Protein AF-A0A177EW17-F1 (afdb_monomer_lite)

Sequence (800 aa):
MSPYKANGTAKIAVASSLCPLQIPNPHNTSFDPKRGMAPDFYYLFLGFAGLVTLASLWNMWGGDIFPAEGDPTGDPEYWTETELRRWLKLARAFGTSQGEYENADDFFERRATGLTGNMSKTANETDISWTDGKSECCSPFLRDYLYLYWNECMELRLRGYLANVATPPPGEAARLSLAALPSIADSKYMLALERNAHSFFLQCRASARCQPWRPVLPRGNSQRRTLAAAIEPESSINAHAHALAGKPYYVTTPIFYVNSGMSPHVGHLYTLVLADVLKRWAKLRGDTRATLLTGTDEHGMKVQKAAQKANTDVKLFCDHHAEQFKALCDAANIDYDRFIRTTDEDHKEVVRYVWEELNRAGFIYEAKHEGWYSVSDETFYPSTQVHKVLDPSTGITKIVSIETGKDVEWTSEMNYHFRLSEFQAPLLKYYENHAGAIVPKQRMAFIMDEIRSGLKDLSVSRPSSRLTWGIQVPGDESQTIYVWLDALFNYLTMTGYPFVNRNDANMMWPPNCQVIGKDIIRFHTIYWPAFLMALNLPVADRFLTHAHWTMNNEKMSKSAGNGVNPFYAMDRFGVDCIRFFMAHNGGIVDDATYDNSFIEETYNHLLRGGLGNLIHRVYKSKHFDVRGAVKLVKEDENFSKFITRDQWSASDLEMKAIHANLRGHHARLCSVREIADNHMNEPDPRKAVQSICELIGETNKLFHNSEVWKLIKSTDPETRHIANYILFTSADSIRIMAILLQPFMPQRMKAALDLMEVNESRRTFDDAVFGADFTYGPPALGPDAKASTEVVFPMLLSVH

Secondary structure (DSSP, 8-state):
---------------------PPPPS------TTS---THHHHHHHHHHHHHHHHHHHHHHGGGSS-SS--SS--GGG--HHHHHHHHHHHHHTT---SS-S-HHHHHHHHHTT-------------------------THHHHHHHHHHHHHHHHHHHHHTTS-PPPPP----------PPP---THHHHHHHHHHHHHHHHHHHS--PPPPPPPPPP----------------TTSTTGGG--SPPPEEEEEEEE--TT----HHHHHHHHHHHHHHHHHHHTT-TT-EEEEEEE--SHHHHHHHHHTTS-HHHHHHHHHHHHHHHHHHTT---SEEEETTSHHHHHHHHHHHHHHHHTT-EEEEEEEEEEETTTTEEEPGGGEEEEE-TTT--EEEEETTT--B-EEEEEEEEEE-GGGGHHHHHHHHHHSTTSEESHHHHHHHHHHHHT-PPPEE-EEETTT--SSPEETTEEEEEE-HHHHHHTHHHHTTTTTSS-TT-TT--PSPSEEEEEGGGHHIIIIIHHHHHHHTTPPPPS-EEEE--EEETTEE--TTTT-PPPHHHHHHHH-HHHHHHHHHHH--SSS-EE--HHHHHHHIIIIIIIIIIHHHHHHHS-TT--HHHHHHHHHH-THHHHHHH-S----S-HHHHHHHHHHHHHHHHHHHHHHHHHHHHHTT-HHHHHHHHHHHHHHHHHHHHHTTHHHHTT-SSHHHHHHHHHHHHHHHHHHHHHHHHTTTTSHHHHHHHHHHTT--GGG-SGGGSSTTS--S-SPPPPPTTPPPP---SSPPP----

InterPro domains:
  IPR009080 Aminoacyl-tRNA synthetase, class Ia, anticodon-binding [SSF47323] (607-772)
  IPR014729 Rossmann-like alpha/beta/alpha sandwich fold [G3DSA:3.40.50.620] (249-585)
  IPR014758 Methionyl-tRNA synthetase [TIGR00398] (249-761)
  IPR015413 Methionyl/Leucyl tRNA synthetase [PF09334] (249-618)
  IPR023457 Methionine-tRNA synthetase, type 2 [PTHR43326] (237-774)
  IPR033911 Methioninyl-tRNA synthetase core domain [PR01041] (251-264)
  IPR033911 Methioninyl-tRNA synthetase core domain [PR01041] (334-345)
  IPR033911 Methioninyl-tRNA synthetase core domain [PR01041] (481-492)
  IPR033911 Methioninyl-tRNA synthetase core domain [PR01041] (514-529)
  IPR033911 Methioninyl-tRNA synthetase core domain [PR01041] (606-617)
  IPR033911 Methioninyl-tRNA synthetase core domain [cd00814] (248-592)

pLDDT: mean 73.91, std 27.27, range [20.95, 98.88]

Structure (mmCIF, N/CA/C/O backbone):
data_AF-A0A177EW17-F1
#
_entry.id   AF-A0A177EW17-F1
#
loop_
_atom_site.group_PDB
_atom_site.id
_atom_site.type_symbol
_atom_site.label_atom_id
_atom_site.label_alt_id
_atom_site.label_comp_id
_atom_site.label_asym_id
_atom_site.label_entity_id
_atom_site.label_seq_id
_atom_site.pdbx_PDB_ins_code
_atom_site.Cartn_x
_atom_site.Cartn_y
_atom_site.Cartn_z
_atom_site.occupancy
_atom_site.B_iso_or_equiv
_atom_site.auth_seq_id
_atom_site.auth_comp_id
_atom_site.auth_asym_id
_atom_site.auth_atom_id
_atom_site.pdbx_PDB_model_num
ATOM 1 N N . MET A 1 1 ? -30.706 18.376 -52.091 1.00 33.53 1 MET A N 1
ATOM 2 C CA . MET A 1 1 ? -31.512 19.565 -52.436 1.00 33.53 1 MET A CA 1
ATOM 3 C C . MET A 1 1 ? -30.954 20.756 -51.671 1.00 33.53 1 MET A C 1
ATOM 5 O O . MET A 1 1 ? -31.114 20.821 -50.465 1.00 33.53 1 MET A O 1
ATOM 9 N N . SER A 1 2 ? -30.228 21.639 -52.353 1.00 34.50 2 SER A N 1
ATOM 10 C CA . SER A 1 2 ? -30.121 23.058 -51.969 1.00 34.50 2 SER A CA 1
ATOM 11 C C . SER A 1 2 ? -31.264 23.774 -52.710 1.00 34.50 2 SER A C 1
ATOM 13 O O . SER A 1 2 ? -31.649 23.243 -53.762 1.00 34.50 2 SER A O 1
ATOM 15 N N . PRO A 1 3 ? -31.839 24.902 -52.237 1.00 43.38 3 PRO A N 1
ATOM 16 C CA . PRO A 1 3 ? -31.149 26.208 -52.272 1.00 43.38 3 PRO A CA 1
ATOM 17 C C . PRO A 1 3 ? -31.684 27.244 -51.227 1.00 43.38 3 PRO A C 1
ATOM 19 O O . PRO A 1 3 ? -32.451 26.851 -50.365 1.00 43.38 3 PRO A O 1
ATOM 22 N N . TYR A 1 4 ? -31.377 28.550 -51.137 1.00 25.16 4 TYR A N 1
ATOM 23 C CA . TYR A 1 4 ? -30.803 29.587 -52.012 1.00 25.16 4 TYR A CA 1
ATOM 24 C C . TYR A 1 4 ? -30.334 30.776 -51.106 1.00 25.16 4 TYR A C 1
ATOM 26 O O . TYR A 1 4 ? -31.126 31.237 -50.296 1.00 25.16 4 TYR A O 1
ATOM 34 N N . LYS A 1 5 ? -29.072 31.227 -51.282 1.00 26.08 5 LYS A N 1
ATOM 35 C CA . LYS A 1 5 ? -28.500 32.609 -51.413 1.00 26.08 5 LYS A CA 1
ATOM 36 C C . LYS A 1 5 ? -28.942 33.799 -50.520 1.00 26.08 5 LYS A C 1
ATOM 38 O O . LYS A 1 5 ? -30.077 33.862 -50.095 1.00 26.08 5 LYS A O 1
ATOM 43 N N . ALA A 1 6 ? -28.214 34.920 -50.399 1.00 25.91 6 ALA A N 1
ATOM 44 C CA . ALA A 1 6 ? -26.814 35.372 -50.564 1.00 25.91 6 ALA A CA 1
ATOM 45 C C . ALA A 1 6 ? -26.806 36.928 -50.471 1.00 25.91 6 ALA A C 1
ATOM 47 O O . ALA A 1 6 ? -27.843 37.548 -50.698 1.00 25.91 6 ALA A O 1
ATOM 48 N N . ASN A 1 7 ? -25.601 37.504 -50.318 1.00 25.11 7 ASN A N 1
ATOM 49 C CA . ASN A 1 7 ? -25.159 38.896 -50.593 1.00 25.11 7 ASN A CA 1
ATOM 50 C C . ASN A 1 7 ? -25.287 39.909 -49.434 1.00 25.11 7 ASN A C 1
ATOM 52 O O . ASN A 1 7 ? -26.336 40.007 -48.819 1.00 25.11 7 ASN A O 1
ATOM 56 N N . GLY A 1 8 ? -24.294 40.749 -49.110 1.00 24.28 8 GLY A N 1
ATOM 57 C CA . GLY A 1 8 ? -22.950 40.974 -49.660 1.00 24.28 8 GLY A CA 1
ATOM 58 C C . GLY A 1 8 ? -22.329 42.280 -49.101 1.00 24.28 8 GLY A C 1
ATOM 59 O O . GLY A 1 8 ? -23.072 43.190 -48.767 1.00 24.28 8 GLY A O 1
ATOM 60 N N . THR A 1 9 ? -20.984 42.323 -49.007 1.00 22.61 9 THR A N 1
ATOM 61 C CA . THR A 1 9 ? -20.027 43.413 -49.398 1.00 22.61 9 THR A CA 1
ATOM 62 C C . THR A 1 9 ? -20.341 44.901 -49.087 1.00 22.61 9 THR A C 1
ATOM 64 O O . THR A 1 9 ? -21.430 45.346 -49.392 1.00 22.61 9 THR A O 1
ATOM 67 N N . ALA A 1 10 ? -19.443 45.832 -48.708 1.00 22.20 10 ALA A N 1
ATOM 68 C CA . ALA A 1 10 ? -17.999 45.896 -48.439 1.00 22.20 10 ALA A CA 1
ATOM 69 C C . ALA A 1 10 ? -17.582 47.357 -48.041 1.00 22.20 10 ALA A C 1
ATOM 71 O O . ALA A 1 10 ? -18.231 48.299 -48.480 1.00 22.20 10 ALA A O 1
ATOM 72 N N . LYS A 1 11 ? -16.409 47.497 -47.376 1.00 22.22 11 LYS A N 1
ATOM 73 C CA . LYS A 1 11 ? -15.321 48.518 -47.544 1.00 22.22 11 LYS A CA 1
ATOM 74 C C . LYS A 1 11 ? -15.296 49.920 -46.844 1.00 22.22 11 LYS A C 1
ATOM 76 O O . LYS A 1 11 ? -16.084 50.788 -47.182 1.00 22.22 11 LYS A O 1
ATOM 81 N N . ILE A 1 12 ? -14.160 50.134 -46.118 1.00 21.52 12 ILE A N 1
ATOM 82 C CA . ILE A 1 12 ? -13.209 51.308 -46.057 1.00 21.52 12 ILE A CA 1
ATOM 83 C C . ILE A 1 12 ? -13.656 52.531 -45.215 1.00 21.52 12 ILE A C 1
ATOM 85 O O . ILE A 1 12 ? -14.794 52.940 -45.355 1.00 21.52 12 ILE A O 1
ATOM 89 N N . ALA A 1 13 ? -12.871 53.268 -44.399 1.00 22.06 13 ALA A N 1
ATOM 90 C CA . ALA A 1 13 ? -11.520 53.291 -43.769 1.00 22.06 13 ALA A CA 1
ATOM 91 C C . ALA A 1 13 ? -11.581 54.400 -42.654 1.00 22.06 13 ALA A C 1
ATOM 93 O O . ALA A 1 13 ? -12.549 55.152 -42.651 1.00 22.06 13 ALA A O 1
ATOM 94 N N . VAL A 1 14 ? -10.703 54.577 -41.648 1.00 21.39 14 VAL A N 1
ATOM 95 C CA . VAL A 1 14 ? -9.287 55.034 -41.643 1.00 21.39 14 VAL A CA 1
ATOM 96 C C . VAL A 1 14 ? -8.705 54.930 -40.203 1.00 21.39 14 VAL A C 1
ATOM 98 O O . VAL A 1 14 ? -9.443 55.080 -39.237 1.00 21.39 14 VAL A O 1
ATOM 101 N N . ALA A 1 15 ? -7.382 54.681 -40.149 1.00 22.17 15 ALA A N 1
ATOM 102 C CA . ALA A 1 15 ? -6.313 54.764 -39.117 1.00 22.17 15 ALA A CA 1
ATOM 103 C C . ALA A 1 15 ? -6.531 55.627 -37.839 1.00 22.17 15 ALA A C 1
ATOM 105 O O . ALA A 1 15 ? -7.389 56.493 -37.824 1.00 22.17 15 ALA A O 1
ATOM 106 N N . SER A 1 16 ? -5.781 55.551 -36.727 1.00 22.03 16 SER A N 1
ATOM 107 C CA . SER A 1 16 ? -4.408 55.117 -36.359 1.00 22.03 16 SER A CA 1
ATOM 108 C C . SER A 1 16 ? -4.352 55.072 -34.812 1.00 22.03 16 SER A C 1
ATOM 110 O O . SER A 1 16 ? -4.957 55.942 -34.193 1.00 22.03 16 SER A O 1
ATOM 112 N N . SER A 1 17 ? -3.656 54.167 -34.118 1.00 22.00 17 SER A N 1
ATOM 113 C CA . SER A 1 17 ? -2.218 54.284 -33.824 1.00 22.00 17 SER A CA 1
ATOM 114 C C . SER A 1 17 ? -1.735 53.133 -32.912 1.00 22.00 17 SER A C 1
ATOM 116 O O . SER A 1 17 ? -2.521 52.537 -32.182 1.00 22.00 17 SER A O 1
ATOM 118 N N . LEU A 1 18 ? -0.412 52.923 -32.937 1.00 24.58 18 LEU A N 1
ATOM 119 C CA . LEU A 1 18 ? 0.457 52.101 -32.075 1.00 24.58 18 LEU A CA 1
ATOM 120 C C . LEU A 1 18 ? 0.864 50.710 -32.604 1.00 24.58 18 LEU A C 1
ATOM 122 O O . LEU A 1 18 ? 0.069 49.866 -32.996 1.00 24.58 18 LEU A O 1
ATOM 126 N N . CYS A 1 19 ? 2.188 50.572 -32.673 1.00 22.33 19 CYS A N 1
ATOM 127 C CA . CYS A 1 19 ? 3.006 49.678 -33.487 1.00 22.33 19 CYS A CA 1
ATOM 128 C C . CYS A 1 19 ? 3.437 48.428 -32.682 1.00 22.33 19 CYS A C 1
ATOM 130 O O . CYS A 1 19 ? 3.620 48.549 -31.469 1.00 22.33 19 CYS A O 1
ATOM 132 N N . PRO A 1 20 ? 3.657 47.259 -33.318 1.00 27.38 20 PRO A N 1
ATOM 133 C CA . PRO A 1 20 ? 4.030 46.015 -32.646 1.00 27.38 20 PRO A CA 1
ATOM 134 C C . PRO A 1 20 ? 5.556 45.817 -32.576 1.00 27.38 20 PRO A C 1
ATOM 136 O O . PRO A 1 20 ? 6.271 46.082 -33.542 1.00 27.38 20 PRO A O 1
ATOM 139 N N . LEU A 1 21 ? 6.060 45.275 -31.463 1.00 24.08 21 LEU A N 1
ATOM 140 C CA . LEU A 1 21 ? 7.425 44.744 -31.374 1.00 24.08 21 LEU A CA 1
ATOM 141 C C . LEU A 1 21 ? 7.423 43.256 -31.757 1.00 24.08 21 LEU A C 1
ATOM 143 O O . LEU A 1 21 ? 6.834 42.420 -31.077 1.00 24.08 21 LEU A O 1
ATOM 147 N N . GLN A 1 22 ? 8.068 42.957 -32.887 1.00 26.45 22 GLN A N 1
ATOM 148 C CA . GLN A 1 22 ? 8.337 41.617 -33.409 1.00 26.45 22 GLN A CA 1
ATOM 149 C C . GLN A 1 22 ? 9.429 40.903 -32.598 1.00 26.45 22 GLN A C 1
ATOM 151 O O . GLN A 1 22 ? 10.449 41.496 -32.250 1.00 26.45 22 GLN A O 1
ATOM 156 N N . ILE A 1 23 ? 9.246 39.600 -32.386 1.00 26.86 23 ILE A N 1
ATOM 157 C CA . ILE A 1 23 ? 10.258 38.668 -31.869 1.00 26.86 23 ILE A CA 1
ATOM 158 C C . ILE A 1 23 ? 11.123 38.185 -33.054 1.00 26.86 23 ILE A C 1
ATOM 160 O O . ILE A 1 23 ? 10.547 37.677 -34.021 1.00 26.86 23 ILE A O 1
ATOM 164 N N . PRO A 1 24 ? 12.468 38.302 -33.034 1.00 27.84 24 PRO A N 1
ATOM 165 C CA . PRO A 1 24 ? 13.308 37.781 -34.112 1.00 27.84 24 PRO A CA 1
ATOM 166 C C . PRO A 1 24 ? 13.660 36.289 -33.956 1.00 27.84 24 PRO A C 1
ATOM 168 O O . PRO A 1 24 ? 13.847 35.772 -32.858 1.00 27.84 24 PRO A O 1
ATOM 171 N N . ASN A 1 25 ? 13.793 35.642 -35.114 1.00 27.41 25 ASN A N 1
ATOM 172 C CA . ASN A 1 25 ? 14.187 34.256 -35.403 1.00 27.41 25 ASN A CA 1
ATOM 173 C C . ASN A 1 25 ? 15.663 33.957 -35.003 1.00 27.41 25 ASN A C 1
ATOM 175 O O . ASN A 1 25 ? 16.509 34.826 -35.232 1.00 27.41 25 ASN A O 1
ATOM 179 N N . PRO A 1 26 ? 16.037 32.767 -34.475 1.00 30.52 26 PRO A N 1
ATOM 180 C CA . PRO A 1 26 ? 17.388 32.508 -33.983 1.00 30.52 26 PRO A CA 1
ATOM 181 C C . PRO A 1 26 ? 18.265 31.848 -35.057 1.00 30.52 26 PRO A C 1
ATOM 183 O O . PRO A 1 26 ? 18.511 30.650 -35.021 1.00 30.52 26 PRO A O 1
ATOM 186 N N . HIS A 1 27 ? 18.780 32.624 -36.009 1.00 30.69 27 HIS A N 1
ATOM 187 C CA . HIS A 1 27 ? 19.948 32.227 -36.804 1.00 30.69 27 HIS A CA 1
ATOM 188 C C . HIS A 1 27 ? 20.772 33.475 -37.147 1.00 30.69 27 HIS A C 1
ATOM 190 O O . HIS A 1 27 ? 20.226 34.459 -37.633 1.00 30.69 27 HIS A O 1
ATOM 196 N N . ASN A 1 28 ? 22.087 33.394 -36.905 1.00 27.22 28 ASN A N 1
ATOM 197 C CA . ASN A 1 28 ? 23.109 34.452 -36.956 1.00 27.22 28 ASN A CA 1
ATOM 198 C C . ASN A 1 28 ? 23.074 35.491 -35.824 1.00 27.22 28 ASN A C 1
ATOM 200 O O . ASN A 1 28 ? 22.339 36.468 -35.878 1.00 27.22 28 ASN A O 1
ATOM 204 N N . THR A 1 29 ? 24.000 35.375 -34.867 1.00 30.39 29 THR A N 1
ATOM 205 C CA . THR A 1 29 ? 25.113 36.338 -34.725 1.00 30.39 29 THR A CA 1
ATOM 206 C C . THR A 1 29 ? 26.104 35.897 -33.642 1.00 30.39 29 THR A C 1
ATOM 208 O O . THR A 1 29 ? 25.757 35.335 -32.610 1.00 30.39 29 THR A O 1
ATOM 211 N N . SER A 1 30 ? 27.373 36.124 -33.957 1.00 29.34 30 SER A N 1
ATOM 212 C CA . SER A 1 30 ? 28.583 35.891 -33.177 1.00 29.34 30 SER A CA 1
ATOM 213 C C . SER A 1 30 ? 28.661 36.733 -31.900 1.00 29.34 30 SER A C 1
ATOM 215 O O . SER A 1 30 ? 28.269 37.897 -31.891 1.00 29.34 30 SER A O 1
ATOM 217 N N . PHE A 1 31 ? 29.263 36.159 -30.860 1.00 29.92 31 PHE A N 1
ATOM 218 C CA . PHE A 1 31 ? 29.601 36.808 -29.592 1.00 29.92 31 PHE A CA 1
ATOM 219 C C . PHE A 1 31 ? 30.680 37.897 -29.797 1.00 29.92 31 PHE A C 1
ATOM 221 O O . PHE A 1 31 ? 31.775 37.586 -30.264 1.00 29.92 31 PHE A 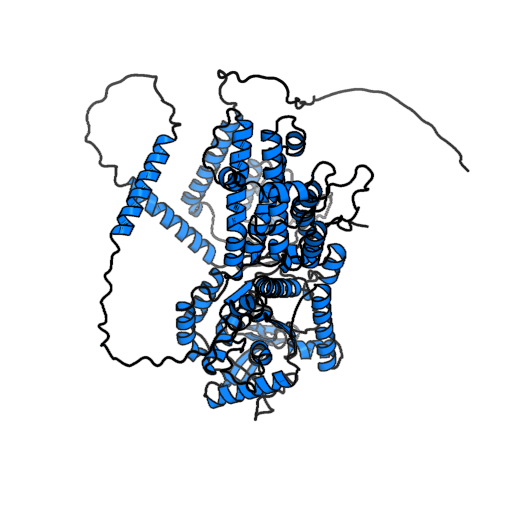O 1
ATOM 228 N N . ASP A 1 32 ? 30.393 39.152 -29.431 1.00 36.16 32 ASP A N 1
ATOM 229 C CA . ASP A 1 32 ? 31.374 40.249 -29.325 1.00 36.16 32 ASP A CA 1
ATOM 230 C C . ASP A 1 32 ? 31.551 40.624 -27.836 1.00 36.16 32 ASP A C 1
ATOM 232 O O . ASP A 1 32 ? 30.594 41.082 -27.206 1.00 36.16 32 ASP A O 1
ATOM 236 N N . PRO A 1 33 ? 32.740 40.438 -27.230 1.00 33.16 33 PRO A N 1
ATOM 237 C CA . PRO A 1 33 ? 32.949 40.592 -25.790 1.00 33.16 33 PRO A CA 1
ATOM 238 C C . PRO A 1 33 ? 33.150 42.049 -25.313 1.00 33.16 33 PRO A C 1
ATOM 240 O O . PRO A 1 33 ? 33.777 42.265 -24.276 1.00 33.16 33 PRO A O 1
ATOM 243 N N . LYS A 1 34 ? 32.650 43.071 -26.027 1.00 33.81 34 LYS A N 1
ATOM 244 C CA . LYS A 1 34 ? 32.897 44.495 -25.693 1.00 33.81 34 LYS A CA 1
ATOM 245 C C . LYS A 1 34 ? 31.678 45.374 -25.363 1.00 33.81 34 LYS A C 1
ATOM 247 O O . LYS A 1 34 ? 31.829 46.594 -25.295 1.00 33.81 34 LYS A O 1
ATOM 252 N N . ARG A 1 35 ? 30.494 44.825 -25.068 1.00 35.75 35 ARG A N 1
ATOM 253 C CA . ARG A 1 35 ? 29.370 45.609 -24.499 1.00 35.75 35 ARG A CA 1
ATOM 254 C C . ARG A 1 35 ? 28.874 45.007 -23.183 1.00 35.75 35 ARG A C 1
ATOM 256 O O . ARG A 1 35 ? 28.533 43.834 -23.126 1.00 35.75 35 ARG A O 1
ATOM 263 N N . GLY A 1 36 ? 28.892 45.823 -22.127 1.00 37.53 36 GLY A N 1
ATOM 264 C CA . GLY A 1 36 ? 28.496 45.460 -20.765 1.00 37.53 36 GLY A CA 1
ATOM 265 C C . GLY A 1 36 ? 26.993 45.210 -20.582 1.00 37.53 36 GLY A C 1
ATOM 266 O O . GLY A 1 36 ? 26.187 45.480 -21.469 1.00 37.53 36 GLY A O 1
ATOM 267 N N . MET A 1 37 ? 26.666 44.675 -19.403 1.00 32.66 37 MET A N 1
ATOM 268 C CA . MET A 1 37 ? 25.347 44.241 -18.916 1.00 32.66 37 MET A CA 1
ATOM 269 C C . MET A 1 37 ? 24.202 45.237 -19.199 1.00 32.66 37 MET A C 1
ATOM 271 O O . MET A 1 37 ? 24.354 46.440 -18.993 1.00 32.66 37 MET A O 1
ATOM 275 N N . ALA A 1 38 ? 23.045 44.719 -19.626 1.00 37.72 38 ALA A N 1
ATOM 276 C CA . ALA A 1 38 ? 21.825 45.493 -19.872 1.00 37.72 38 ALA A CA 1
ATOM 277 C C . ALA A 1 38 ? 21.125 45.951 -18.561 1.00 37.72 38 ALA A C 1
ATOM 279 O O . ALA A 1 38 ? 21.287 45.291 -17.531 1.00 37.72 38 ALA A O 1
ATOM 280 N N . PRO A 1 39 ? 20.329 47.046 -18.574 1.00 37.47 39 PRO A N 1
ATOM 281 C CA . PRO A 1 39 ? 19.867 47.760 -17.370 1.00 37.47 39 PRO A CA 1
ATOM 282 C C . PRO A 1 39 ? 18.807 47.047 -16.507 1.00 37.47 39 PRO A C 1
ATOM 284 O O . PRO A 1 39 ? 18.566 47.468 -15.377 1.00 37.47 39 PRO A O 1
ATOM 287 N N . ASP A 1 40 ? 18.189 45.967 -16.987 1.00 39.16 40 ASP A N 1
ATOM 288 C CA . ASP A 1 40 ? 16.984 45.397 -16.358 1.00 39.16 40 ASP A CA 1
ATOM 289 C C . ASP A 1 40 ? 17.260 44.566 -15.088 1.00 39.16 40 ASP A C 1
ATOM 291 O O . ASP A 1 40 ? 16.376 44.376 -14.254 1.00 39.16 40 ASP A O 1
ATOM 295 N N . PHE A 1 41 ? 18.508 44.144 -14.858 1.00 36.72 41 PHE A N 1
ATOM 296 C CA . PHE A 1 41 ? 18.898 43.434 -13.628 1.00 36.72 41 PHE A CA 1
ATOM 297 C C . PHE A 1 41 ? 19.170 44.367 -12.436 1.00 36.72 41 PHE A C 1
ATOM 299 O O . PHE A 1 41 ? 19.058 43.950 -11.282 1.00 36.72 41 PHE A O 1
ATOM 306 N N . TYR A 1 42 ? 19.500 45.636 -12.691 1.00 35.47 42 TYR A N 1
ATOM 307 C CA . TYR A 1 42 ? 19.845 46.604 -11.645 1.00 35.47 42 TYR A CA 1
ATOM 308 C C . TYR A 1 42 ? 18.602 47.078 -10.869 1.00 35.47 42 TYR A C 1
ATOM 310 O O . TYR A 1 42 ? 18.642 47.230 -9.647 1.00 35.47 42 TYR A O 1
ATOM 318 N N . TYR A 1 43 ? 17.465 47.218 -11.557 1.00 37.16 43 TYR A N 1
ATOM 319 C CA . TYR A 1 43 ? 16.191 47.609 -10.946 1.00 37.16 43 TYR A CA 1
ATOM 320 C C . TYR A 1 43 ? 15.538 46.481 -10.136 1.00 37.16 43 TYR A C 1
ATOM 322 O O . TYR A 1 43 ? 14.935 46.750 -9.097 1.00 37.16 43 TYR A O 1
ATOM 330 N N . LEU A 1 44 ? 15.726 45.219 -10.539 1.00 37.88 44 LEU A N 1
ATOM 331 C CA . LEU A 1 44 ? 15.231 44.058 -9.789 1.00 37.88 44 LEU A CA 1
ATOM 332 C C . LEU A 1 44 ? 15.965 43.896 -8.444 1.00 37.88 44 LEU A C 1
ATOM 334 O O . LEU A 1 44 ? 15.356 43.580 -7.423 1.00 37.88 44 LEU A O 1
ATOM 338 N N . PHE A 1 45 ? 17.272 44.177 -8.431 1.00 38.22 45 PHE A N 1
ATOM 339 C CA . PHE A 1 45 ? 18.107 44.086 -7.232 1.00 38.22 45 PHE A CA 1
ATOM 340 C C . PHE A 1 45 ? 17.837 45.231 -6.240 1.00 38.22 45 PHE A C 1
ATOM 342 O O . PHE A 1 45 ? 17.757 44.999 -5.033 1.00 38.22 45 PHE A O 1
ATOM 349 N N . LEU A 1 46 ? 17.614 46.455 -6.736 1.00 38.81 46 LEU A N 1
ATOM 350 C CA . LEU A 1 46 ? 17.204 47.598 -5.909 1.00 38.81 46 LEU A CA 1
ATOM 351 C C . LEU A 1 46 ? 15.787 47.428 -5.337 1.00 38.81 46 LEU A C 1
ATOM 353 O O . LEU A 1 46 ? 15.556 47.773 -4.178 1.00 38.81 46 LEU A O 1
ATOM 357 N N . GLY A 1 47 ? 14.860 46.839 -6.101 1.00 37.00 47 GLY A N 1
ATOM 358 C CA . GLY A 1 47 ? 13.509 46.523 -5.627 1.00 37.00 47 GLY A CA 1
ATOM 359 C C . GLY A 1 47 ? 13.501 45.496 -4.490 1.00 37.00 47 GLY A C 1
ATOM 360 O O . GLY A 1 47 ? 12.815 45.684 -3.485 1.00 37.00 47 GLY A O 1
ATOM 361 N N . PHE A 1 48 ? 14.324 44.449 -4.597 1.00 40.16 48 PHE A N 1
ATOM 362 C CA . PHE A 1 48 ? 14.441 43.423 -3.558 1.00 40.16 48 PHE A CA 1
ATOM 363 C C . PHE A 1 48 ? 15.129 43.954 -2.288 1.00 40.16 48 PHE A C 1
ATOM 365 O O . PHE A 1 48 ? 14.668 43.697 -1.176 1.00 40.16 48 PHE A O 1
ATOM 372 N N . ALA A 1 49 ? 16.177 44.773 -2.434 1.00 39.41 49 ALA A N 1
ATOM 373 C CA . ALA A 1 49 ? 16.842 45.427 -1.305 1.00 39.41 49 ALA A CA 1
ATOM 374 C C . ALA A 1 49 ? 15.926 46.435 -0.578 1.00 39.41 49 ALA A C 1
ATOM 376 O O . ALA A 1 49 ? 15.979 46.544 0.650 1.00 39.41 49 ALA A O 1
ATOM 377 N N . GLY A 1 50 ? 15.041 47.129 -1.302 1.00 41.78 50 GLY A N 1
ATOM 378 C CA . GLY A 1 50 ? 14.030 48.010 -0.709 1.00 41.78 50 GLY A CA 1
ATOM 379 C C . GLY A 1 50 ? 12.984 47.247 0.110 1.00 41.78 50 GLY A C 1
ATOM 380 O O . GLY A 1 50 ? 12.682 47.638 1.237 1.00 41.78 50 GLY A O 1
ATOM 381 N N . LEU A 1 51 ? 12.498 46.113 -0.408 1.00 40.31 51 LEU A N 1
ATOM 382 C CA . LEU A 1 51 ? 11.535 45.236 0.273 1.00 40.31 51 LEU A CA 1
ATOM 383 C C . LEU A 1 51 ? 12.087 44.647 1.579 1.00 40.31 51 LEU A C 1
ATOM 385 O O . LEU A 1 51 ? 11.404 44.657 2.602 1.00 40.31 51 LEU A O 1
ATOM 389 N N . VAL A 1 52 ? 13.344 44.200 1.573 1.00 42.56 52 VAL A N 1
ATOM 390 C CA . VAL A 1 52 ? 14.016 43.660 2.769 1.00 42.56 52 VAL A CA 1
ATOM 391 C C . VAL A 1 52 ? 14.246 44.751 3.824 1.00 42.56 52 VAL A C 1
ATOM 393 O O . VAL A 1 52 ? 14.089 44.508 5.023 1.00 42.56 52 VAL A O 1
ATOM 396 N N . THR A 1 53 ? 14.559 45.974 3.391 1.00 41.41 53 THR A N 1
ATOM 397 C CA . THR A 1 53 ? 14.765 47.118 4.294 1.00 41.41 53 THR A CA 1
ATOM 398 C C . THR A 1 53 ? 13.452 47.570 4.940 1.00 41.41 53 THR A C 1
ATOM 400 O O . THR A 1 53 ? 13.415 47.824 6.142 1.00 41.41 53 THR A O 1
ATOM 403 N N . LEU A 1 54 ? 12.353 47.589 4.180 1.00 40.19 54 LEU A N 1
ATOM 404 C CA . LEU A 1 54 ? 11.012 47.909 4.682 1.00 40.19 54 LEU A CA 1
ATOM 405 C C . LEU A 1 54 ? 10.488 46.852 5.663 1.00 40.19 54 LEU A C 1
ATOM 407 O O . LEU A 1 54 ? 9.951 47.213 6.707 1.00 40.19 54 LEU A O 1
ATOM 411 N N . ALA A 1 55 ? 10.716 45.564 5.387 1.00 41.75 55 ALA A N 1
ATOM 412 C CA . ALA A 1 55 ? 10.379 44.479 6.309 1.00 41.75 55 ALA A CA 1
ATOM 413 C C . ALA A 1 55 ? 11.192 44.548 7.617 1.00 41.75 55 ALA A C 1
ATOM 415 O O . ALA A 1 55 ? 10.680 44.245 8.693 1.00 41.75 55 ALA A O 1
ATOM 416 N N . SER A 1 56 ? 12.446 45.004 7.543 1.00 38.25 56 SER A N 1
ATOM 417 C CA . SER A 1 56 ? 13.312 45.186 8.716 1.00 38.25 56 SER A CA 1
ATOM 418 C C . SER A 1 56 ? 12.908 46.407 9.556 1.00 38.25 56 SER A C 1
ATOM 420 O O . SER A 1 56 ? 12.899 46.333 10.783 1.00 38.25 56 SER A O 1
ATOM 422 N N . LEU A 1 57 ? 12.508 47.511 8.913 1.00 37.06 57 LEU A N 1
ATOM 423 C CA . LEU A 1 57 ? 11.968 48.699 9.590 1.00 37.06 57 LEU A CA 1
ATOM 424 C C . LEU A 1 57 ? 10.608 48.418 10.248 1.00 37.06 57 LEU A C 1
ATOM 426 O O . LEU A 1 57 ? 10.375 48.861 11.372 1.00 37.06 57 LEU A O 1
ATOM 430 N N . TRP A 1 58 ? 9.754 47.625 9.593 1.00 39.56 58 TRP A N 1
ATOM 431 C CA . TRP A 1 58 ? 8.485 47.135 10.141 1.00 39.56 58 TRP A CA 1
ATOM 432 C C . TRP A 1 58 ? 8.690 46.342 11.438 1.00 39.56 58 TRP A C 1
ATOM 434 O O . TRP A 1 58 ? 7.990 46.564 12.422 1.00 39.56 58 TRP A O 1
ATOM 444 N N . ASN A 1 59 ? 9.701 45.471 11.471 1.00 44.09 59 ASN A N 1
ATOM 445 C CA . ASN A 1 59 ? 9.984 44.626 12.630 1.00 44.09 59 ASN A CA 1
ATOM 446 C C . ASN A 1 59 ? 10.662 45.379 13.791 1.00 44.09 59 ASN A C 1
ATOM 448 O O . ASN A 1 59 ? 10.541 44.965 14.939 1.00 44.09 59 ASN A O 1
ATOM 452 N N . MET A 1 60 ? 11.375 46.478 13.510 1.00 36.84 60 MET A N 1
ATOM 453 C CA . MET A 1 60 ? 12.062 47.270 14.540 1.00 36.84 60 MET A CA 1
ATOM 454 C C . MET A 1 60 ? 11.194 48.371 15.176 1.00 36.84 60 MET A C 1
ATOM 456 O O . MET A 1 60 ? 11.477 48.747 16.307 1.00 36.84 60 MET A O 1
ATOM 460 N N . TRP A 1 61 ? 10.184 48.909 14.476 1.00 39.06 61 TRP A N 1
ATOM 461 C CA . TRP A 1 61 ? 9.416 50.087 14.938 1.00 39.06 61 TRP A CA 1
ATOM 462 C C . TRP A 1 61 ? 7.885 49.915 14.878 1.00 39.06 61 TRP A C 1
ATOM 464 O O . TRP A 1 61 ? 7.150 50.812 15.286 1.00 39.06 61 TRP A O 1
ATOM 474 N N . GLY A 1 62 ? 7.374 48.782 14.380 1.00 33.75 62 GLY A N 1
ATOM 475 C CA . GLY A 1 62 ? 5.937 48.577 14.145 1.00 33.75 62 GLY A CA 1
ATOM 476 C C . GLY A 1 62 ? 5.064 48.468 15.402 1.00 33.75 62 GLY A C 1
ATOM 477 O O . GLY A 1 62 ? 3.849 48.620 15.299 1.00 33.75 62 GLY A O 1
ATOM 478 N N . GLY A 1 63 ? 5.663 48.245 16.576 1.00 36.66 63 GLY A N 1
ATOM 479 C CA . GLY A 1 63 ? 4.942 48.080 17.845 1.00 36.66 63 GLY A CA 1
ATOM 480 C C . GLY A 1 63 ? 4.378 49.368 18.454 1.00 36.66 63 GLY A C 1
ATOM 481 O O . GLY A 1 63 ? 3.440 49.289 19.236 1.00 36.66 63 GLY A O 1
ATOM 482 N N . ASP A 1 64 ? 4.887 50.541 18.061 1.00 34.22 64 ASP A N 1
ATOM 483 C CA . ASP A 1 64 ? 4.540 51.824 18.701 1.00 34.22 64 ASP A CA 1
ATOM 484 C C . ASP A 1 64 ? 3.697 52.760 17.805 1.00 34.22 64 ASP A C 1
ATOM 486 O O . ASP A 1 64 ? 3.438 53.909 18.163 1.00 34.22 64 ASP A O 1
ATOM 490 N N . ILE A 1 65 ? 3.263 52.304 16.618 1.00 35.84 65 ILE A N 1
ATOM 491 C CA . ILE A 1 65 ? 2.599 53.156 15.602 1.00 35.84 65 ILE A CA 1
ATOM 492 C C . ILE A 1 65 ? 1.103 52.814 15.395 1.00 35.84 65 ILE A C 1
ATOM 494 O O . ILE A 1 65 ? 0.348 53.639 14.853 1.00 35.84 65 ILE A O 1
ATOM 498 N N . PHE A 1 66 ? 0.637 51.661 15.889 1.00 33.41 66 PHE A N 1
ATOM 499 C CA . PHE A 1 66 ? -0.753 51.200 15.770 1.00 33.41 66 PHE A CA 1
ATOM 500 C C . PHE A 1 66 ? -1.337 50.814 17.140 1.00 33.41 66 PHE A C 1
ATOM 502 O O . PHE A 1 66 ? -0.663 50.120 17.898 1.00 33.41 66 PHE A O 1
ATOM 509 N N . PRO A 1 67 ? -2.562 51.263 17.485 1.00 29.53 67 PRO A N 1
ATOM 510 C CA . PRO A 1 67 ? -3.193 50.885 18.745 1.00 29.53 67 PRO A CA 1
ATOM 511 C C . PRO A 1 67 ? -3.595 49.402 18.741 1.00 29.53 67 PRO A C 1
ATOM 513 O O . PRO A 1 67 ? -3.885 48.825 17.692 1.00 29.53 67 PRO A O 1
ATOM 516 N N . ALA A 1 68 ? -3.585 48.798 19.930 1.00 36.81 68 ALA A N 1
ATOM 517 C CA . ALA A 1 68 ? -3.979 47.413 20.159 1.00 36.81 68 ALA A CA 1
ATOM 518 C C . ALA A 1 68 ? -5.488 47.200 19.924 1.00 36.81 68 ALA A C 1
ATOM 520 O O . ALA A 1 68 ? -6.284 48.014 20.376 1.00 36.81 68 ALA A O 1
ATOM 521 N N . GLU A 1 69 ? -5.810 46.099 19.233 1.00 43.09 69 GLU A N 1
ATOM 522 C CA . GLU A 1 69 ? -7.111 45.420 19.049 1.00 43.09 69 GLU A CA 1
ATOM 523 C C . GLU A 1 69 ? -8.411 46.258 18.954 1.00 43.09 69 GLU A C 1
ATOM 525 O O . GLU A 1 69 ? -8.880 46.822 19.938 1.00 43.09 69 GLU A O 1
ATOM 530 N N . GLY A 1 70 ? -9.098 46.148 17.801 1.00 43.91 70 GLY A N 1
ATOM 531 C CA . GLY A 1 70 ? -10.570 46.080 17.750 1.00 43.91 70 GLY A CA 1
ATOM 532 C C . GLY A 1 70 ? -11.299 46.948 16.711 1.00 43.91 70 GLY A C 1
ATOM 533 O O . GLY A 1 70 ? -11.705 48.052 17.036 1.00 43.91 70 GLY A O 1
ATOM 534 N N . ASP A 1 71 ? -11.596 46.398 15.524 1.00 37.34 71 ASP A N 1
ATOM 535 C CA . ASP A 1 71 ? -12.876 46.630 14.815 1.00 37.34 71 ASP A CA 1
ATOM 536 C C . ASP A 1 71 ? -13.135 45.473 13.817 1.00 37.34 71 ASP A C 1
ATOM 538 O O . ASP A 1 71 ? -12.464 45.383 12.788 1.00 37.34 71 ASP A O 1
ATOM 542 N N . PRO A 1 72 ? -14.070 44.548 14.105 1.00 41.41 72 PRO A N 1
ATOM 543 C CA . PRO A 1 72 ? -14.333 43.371 13.277 1.00 41.41 72 PRO A CA 1
ATOM 544 C C . PRO A 1 72 ? -15.237 43.629 12.056 1.00 41.41 72 PRO A C 1
ATOM 546 O O . PRO A 1 72 ? -15.574 42.667 11.365 1.00 41.41 72 PRO A O 1
ATOM 549 N N . THR A 1 73 ? -15.672 44.868 11.790 1.00 49.41 73 THR A N 1
ATOM 550 C CA . THR A 1 73 ? -16.652 45.143 10.717 1.00 49.41 73 THR A CA 1
ATOM 551 C C . THR A 1 73 ? -16.088 45.871 9.502 1.00 49.41 73 THR A C 1
ATOM 553 O O . THR A 1 73 ? -16.598 45.668 8.403 1.00 49.41 73 THR A O 1
ATOM 556 N N . GLY A 1 74 ? -15.030 46.675 9.658 1.00 49.41 74 GLY A N 1
ATOM 557 C CA . GLY A 1 74 ? -14.447 47.440 8.547 1.00 49.41 74 GLY A CA 1
ATOM 558 C C . GLY A 1 74 ? -15.406 48.463 7.921 1.00 49.41 74 GLY A C 1
ATOM 559 O O . GLY A 1 74 ? -15.128 48.959 6.830 1.00 49.41 74 GLY A O 1
ATOM 560 N N . ASP A 1 75 ? -16.517 48.765 8.597 1.00 55.06 75 ASP A N 1
ATOM 561 C CA . ASP A 1 75 ? -17.545 49.691 8.136 1.00 55.06 75 ASP A CA 1
ATOM 562 C C . ASP A 1 75 ? -17.260 51.106 8.683 1.00 55.06 75 ASP A C 1
ATOM 564 O O . ASP A 1 75 ? -17.234 51.294 9.907 1.00 55.06 75 ASP A O 1
ATOM 568 N N . PRO A 1 76 ? -17.067 52.118 7.810 1.00 56.41 76 PRO A N 1
ATOM 569 C CA . PRO A 1 76 ? -16.823 53.500 8.214 1.00 56.41 76 PRO A CA 1
ATOM 570 C C . PRO A 1 76 ? -17.873 54.084 9.170 1.00 56.41 76 PRO A C 1
ATOM 572 O O . PRO A 1 76 ? -17.562 55.022 9.907 1.00 56.41 76 PRO A O 1
ATOM 575 N N . GLU A 1 77 ? -19.100 53.544 9.196 1.00 58.78 77 GLU A N 1
ATOM 576 C CA . GLU A 1 77 ? -20.182 53.986 10.089 1.00 58.78 77 GLU A CA 1
ATOM 577 C C . GLU A 1 77 ? -19.860 53.804 11.580 1.00 58.78 77 GLU A C 1
ATOM 579 O O . GLU A 1 77 ? -20.372 54.547 12.424 1.00 58.78 77 GLU A O 1
ATOM 584 N N . TYR A 1 78 ? -18.935 52.909 11.928 1.00 61.62 78 TYR A N 1
ATOM 585 C CA . TYR A 1 78 ? -18.531 52.669 13.317 1.00 61.62 78 TYR A CA 1
ATOM 586 C C . TYR A 1 78 ? -17.166 53.256 13.682 1.00 61.62 78 TYR A C 1
ATOM 588 O O . TYR A 1 78 ? -16.778 53.199 14.848 1.00 61.62 78 TYR A O 1
ATOM 596 N N . TRP A 1 79 ? -16.477 53.898 12.738 1.00 66.19 79 TRP A N 1
ATOM 597 C CA . TRP A 1 79 ? -15.152 54.465 12.981 1.00 66.19 79 TRP A CA 1
ATOM 598 C C . TRP A 1 79 ? -15.208 55.751 13.799 1.00 66.19 79 TRP A C 1
ATOM 600 O O . TRP A 1 79 ? -16.137 56.562 13.692 1.00 66.19 79 TRP A O 1
ATOM 610 N N . THR A 1 80 ? -14.164 55.972 14.595 1.00 71.25 80 THR A N 1
ATOM 611 C CA . THR A 1 80 ? -13.914 57.278 15.202 1.00 71.25 80 THR A CA 1
ATOM 612 C C . THR A 1 80 ? -13.425 58.272 14.147 1.00 71.25 80 THR A C 1
ATOM 614 O O . THR A 1 80 ? -12.864 57.912 13.109 1.00 71.25 80 THR A O 1
ATOM 617 N N . GLU A 1 81 ? -13.580 59.567 14.423 1.00 65.44 81 GLU A N 1
ATOM 618 C CA . GLU A 1 81 ? -13.135 60.627 13.510 1.00 65.44 81 GLU A CA 1
ATOM 619 C C . GLU A 1 81 ? -11.638 60.553 13.192 1.00 65.44 81 GLU A C 1
ATOM 621 O O . GLU A 1 81 ? -11.204 60.808 12.066 1.00 65.44 81 GLU A O 1
ATOM 626 N N . THR A 1 82 ? -10.842 60.126 14.171 1.00 65.31 82 THR A N 1
ATOM 627 C CA . THR A 1 82 ? -9.396 59.980 14.009 1.00 65.31 82 THR A CA 1
ATOM 628 C C . THR A 1 82 ? -9.055 58.840 13.049 1.00 65.31 82 THR A C 1
ATOM 630 O O . THR A 1 82 ? -8.152 58.988 12.224 1.00 65.31 82 THR A O 1
ATOM 633 N N . GLU A 1 83 ? -9.790 57.729 13.102 1.00 65.81 83 GLU A N 1
ATOM 634 C CA . GLU A 1 83 ? -9.587 56.561 12.237 1.00 65.81 83 GLU A CA 1
ATOM 635 C C . GLU A 1 83 ? -9.999 56.851 10.793 1.00 65.81 83 GLU A C 1
ATOM 637 O O . GLU A 1 83 ? -9.208 56.617 9.874 1.00 65.81 83 GLU A O 1
ATOM 642 N N . LEU A 1 84 ? -11.161 57.480 10.587 1.00 70.31 84 LEU A N 1
ATOM 643 C CA . LEU A 1 84 ? -11.638 57.851 9.253 1.00 70.31 84 LEU A CA 1
ATOM 644 C C . LEU A 1 84 ? -10.698 58.847 8.560 1.00 70.31 84 LEU A C 1
ATOM 646 O O . LEU A 1 84 ? -10.368 58.689 7.382 1.00 70.31 84 LEU A O 1
ATOM 650 N N . ARG A 1 85 ? -10.184 59.846 9.291 1.00 66.25 85 ARG A N 1
ATOM 651 C CA . ARG A 1 85 ? -9.189 60.791 8.751 1.00 66.25 85 ARG A CA 1
ATOM 652 C C . ARG A 1 85 ? -7.882 60.100 8.372 1.00 66.25 85 ARG A C 1
ATOM 654 O O . ARG A 1 85 ? -7.263 60.465 7.370 1.00 66.25 85 ARG A O 1
ATOM 661 N N . ARG A 1 86 ? -7.448 59.111 9.156 1.00 62.97 86 ARG A N 1
ATOM 662 C CA . ARG A 1 86 ? -6.221 58.345 8.893 1.00 62.97 86 ARG A CA 1
ATOM 663 C C . ARG A 1 86 ? -6.378 57.482 7.641 1.00 62.97 86 ARG A C 1
ATOM 665 O O . ARG A 1 86 ? -5.471 57.461 6.809 1.00 62.97 86 ARG A O 1
ATOM 672 N N . TRP A 1 87 ? -7.545 56.865 7.471 1.00 64.31 87 TRP A N 1
ATOM 673 C CA . TRP A 1 87 ? -7.895 56.093 6.282 1.00 64.31 87 TRP A CA 1
ATOM 674 C C . TRP A 1 87 ? -7.984 56.966 5.022 1.00 64.31 87 TRP A C 1
ATOM 676 O O . TRP A 1 87 ? -7.304 56.673 4.042 1.00 64.31 87 TRP A O 1
ATOM 686 N N . LEU A 1 88 ? -8.698 58.099 5.056 1.00 61.69 88 LEU A N 1
ATOM 687 C CA . LEU A 1 88 ? -8.798 59.025 3.913 1.00 61.69 88 LEU A CA 1
ATOM 688 C C . LEU A 1 88 ? -7.433 59.570 3.474 1.00 61.69 88 LEU A C 1
ATOM 690 O O . LEU A 1 88 ? -7.171 59.759 2.284 1.00 61.69 88 LEU A O 1
ATOM 694 N N . LYS A 1 89 ? -6.528 59.798 4.431 1.00 59.78 89 LYS A N 1
ATOM 695 C CA . LYS A 1 89 ? -5.158 60.236 4.147 1.00 59.78 89 LYS A CA 1
ATOM 696 C C . LYS A 1 89 ? -4.347 59.159 3.420 1.00 59.78 89 LYS A C 1
ATOM 698 O O . LYS A 1 89 ? -3.567 59.494 2.530 1.00 59.78 89 LYS A O 1
ATOM 703 N N . LEU A 1 90 ? -4.545 57.887 3.769 1.00 51.97 90 LEU A N 1
ATOM 704 C CA . LEU A 1 90 ? -3.918 56.748 3.095 1.00 51.97 90 LEU A CA 1
ATOM 705 C C . LEU A 1 90 ? -4.552 56.495 1.720 1.00 51.97 90 LEU A C 1
ATOM 707 O O . LEU A 1 90 ? -3.823 56.377 0.742 1.00 51.97 90 LEU A O 1
ATOM 711 N N . ALA A 1 91 ? -5.881 56.518 1.602 1.00 53.41 91 ALA A N 1
ATOM 712 C CA . ALA A 1 91 ? -6.589 56.343 0.330 1.00 53.41 91 ALA A CA 1
ATOM 713 C C . ALA A 1 91 ? -6.165 57.381 -0.729 1.00 53.41 91 ALA A C 1
ATOM 715 O O . ALA A 1 91 ? -5.948 57.042 -1.893 1.00 53.41 91 ALA A O 1
ATOM 716 N N . ARG A 1 92 ? -5.935 58.638 -0.317 1.00 53.19 92 ARG A N 1
ATOM 717 C CA . ARG A 1 92 ? -5.368 59.684 -1.188 1.00 53.19 92 ARG A CA 1
ATOM 718 C C . ARG A 1 92 ? -3.916 59.421 -1.588 1.00 53.19 92 ARG A C 1
ATOM 720 O O . ARG A 1 92 ? -3.538 59.739 -2.711 1.00 53.19 92 ARG A O 1
ATOM 727 N N . ALA A 1 93 ? -3.105 58.845 -0.700 1.00 45.91 93 ALA A N 1
ATOM 728 C CA . ALA A 1 93 ? -1.712 58.503 -0.997 1.00 45.91 93 ALA A CA 1
ATOM 729 C C . ALA A 1 93 ? -1.588 57.338 -1.997 1.00 45.91 93 ALA A C 1
ATOM 731 O O . ALA A 1 93 ? -0.602 57.266 -2.727 1.00 45.91 93 ALA A O 1
ATOM 732 N N . PHE A 1 94 ? -2.599 56.467 -2.059 1.00 36.22 94 PHE A N 1
ATOM 733 C CA . PHE A 1 94 ? -2.659 55.323 -2.974 1.00 36.22 94 PHE A CA 1
ATOM 734 C C . PHE A 1 94 ? -3.564 55.546 -4.198 1.00 36.22 94 PHE A C 1
ATOM 736 O O . PHE A 1 94 ? -3.688 54.652 -5.030 1.00 36.22 94 PHE A O 1
ATOM 743 N N . GLY A 1 95 ? -4.151 56.740 -4.350 1.00 42.19 95 GLY A N 1
ATOM 744 C CA . GLY A 1 95 ? -4.911 57.135 -5.541 1.00 42.19 95 GLY A CA 1
ATOM 745 C C . GLY A 1 95 ? -6.259 56.429 -5.726 1.00 42.19 95 GLY A C 1
ATOM 746 O O . GLY A 1 95 ? -6.760 56.386 -6.845 1.00 42.19 95 GLY A O 1
ATOM 747 N N . THR A 1 96 ? -6.849 55.868 -4.666 1.00 43.91 96 THR A N 1
ATOM 748 C CA . THR A 1 96 ? -8.008 54.961 -4.765 1.00 43.91 96 THR A CA 1
ATOM 749 C C . THR A 1 96 ? -9.370 55.606 -4.492 1.00 43.91 96 THR A C 1
ATOM 751 O O . THR A 1 96 ? -10.382 54.916 -4.564 1.00 43.91 96 THR A O 1
ATOM 754 N N . SER A 1 97 ? -9.460 56.911 -4.220 1.00 43.62 97 SER A N 1
ATOM 755 C CA . SER A 1 97 ? -10.753 57.556 -3.948 1.00 43.62 97 SER A CA 1
ATOM 756 C C . SER A 1 97 ? -11.373 58.184 -5.208 1.00 43.62 97 SER A C 1
ATOM 758 O O . SER A 1 97 ? -11.130 59.352 -5.507 1.00 43.62 97 SER A O 1
ATOM 760 N N . GLN A 1 98 ? -12.215 57.434 -5.921 1.00 41.34 98 GLN A N 1
ATOM 761 C CA . GLN A 1 98 ? -13.330 58.005 -6.690 1.00 41.34 98 GLN A CA 1
ATOM 762 C C . GLN A 1 98 ? -14.630 57.482 -6.069 1.00 41.34 98 GLN A C 1
ATOM 764 O O . GLN A 1 98 ? -15.099 56.408 -6.431 1.00 41.34 98 GLN A O 1
ATOM 769 N N . GLY A 1 99 ? -15.171 58.203 -5.082 1.00 47.66 99 GLY A N 1
ATOM 770 C CA . GLY A 1 99 ? -16.429 57.825 -4.428 1.00 47.66 99 GLY A CA 1
ATOM 771 C C . GLY A 1 99 ? -16.665 58.465 -3.054 1.00 47.66 99 GLY A C 1
ATOM 772 O O . GLY A 1 99 ? -15.926 58.200 -2.112 1.00 47.66 99 GLY A O 1
ATOM 773 N N . GLU A 1 100 ? -17.705 59.303 -3.005 1.00 49.97 100 GLU A N 1
ATOM 774 C CA . GLU A 1 100 ? -18.535 59.851 -1.904 1.00 49.97 100 GLU A CA 1
ATOM 775 C C . GLU A 1 100 ? -17.947 60.426 -0.604 1.00 49.97 100 GLU A C 1
ATOM 777 O O . GLU A 1 100 ? -18.631 61.240 0.012 1.00 49.97 100 GLU A O 1
ATOM 782 N N . TYR A 1 101 ? -16.707 60.147 -0.203 1.00 56.38 101 TYR A N 1
ATOM 783 C CA . TYR A 1 101 ? -16.152 60.719 1.033 1.00 56.38 101 TYR A CA 1
ATOM 784 C C . TYR A 1 101 ? -14.840 61.442 0.766 1.00 56.38 101 TYR A C 1
ATOM 786 O O . TYR A 1 101 ? -13.748 60.907 0.939 1.00 56.38 101 TYR A O 1
ATOM 794 N N . GLU A 1 102 ? -14.943 62.697 0.329 1.00 52.59 102 GLU A N 1
ATOM 795 C CA . GLU A 1 102 ? -13.764 63.540 0.131 1.00 52.59 102 GLU A CA 1
ATOM 796 C C . GLU A 1 102 ? -13.223 64.104 1.449 1.00 52.59 102 GLU A C 1
ATOM 798 O O . GLU A 1 102 ? -12.024 64.361 1.536 1.00 52.59 102 GLU A O 1
ATOM 803 N N . ASN A 1 103 ? -14.045 64.271 2.490 1.00 59.84 103 ASN A N 1
ATOM 804 C CA . ASN A 1 103 ? -13.610 64.804 3.781 1.00 59.84 103 ASN A CA 1
ATOM 805 C C . ASN A 1 103 ? -14.321 64.109 4.956 1.00 59.84 103 ASN A C 1
ATOM 807 O O . ASN A 1 103 ? -15.529 63.901 4.917 1.00 59.84 103 ASN A O 1
ATOM 811 N N . ALA A 1 104 ? -13.571 63.799 6.018 1.00 62.53 104 ALA A N 1
ATOM 812 C CA . ALA A 1 104 ? -14.109 63.215 7.246 1.00 62.53 104 ALA A CA 1
ATOM 813 C C . ALA A 1 104 ? -15.110 64.148 7.947 1.00 62.53 104 ALA A C 1
ATOM 815 O O . ALA A 1 104 ? -16.054 63.658 8.553 1.00 62.53 104 ALA A O 1
ATOM 816 N N . ASP A 1 105 ? -14.934 65.470 7.838 1.00 69.56 105 ASP A N 1
ATOM 817 C CA . ASP A 1 105 ? -15.858 66.444 8.439 1.00 69.56 105 ASP A CA 1
ATOM 818 C C . ASP A 1 105 ? -17.299 66.284 7.915 1.00 69.56 105 ASP A C 1
ATOM 820 O O . ASP A 1 105 ? -18.230 66.231 8.712 1.00 69.56 105 ASP A O 1
ATOM 824 N N . ASP A 1 106 ? -17.476 66.102 6.597 1.00 66.06 106 ASP A N 1
ATOM 825 C CA . ASP A 1 106 ? -18.798 65.939 5.955 1.00 66.06 106 ASP A CA 1
ATOM 826 C C . ASP A 1 106 ? -19.493 64.642 6.415 1.00 66.06 106 ASP A C 1
ATOM 828 O O . ASP A 1 106 ? -20.700 64.607 6.650 1.00 66.06 106 ASP A O 1
ATOM 832 N N . PHE A 1 107 ? -18.724 63.570 6.634 1.00 67.31 107 PHE A N 1
ATOM 833 C CA . PHE A 1 107 ? -19.253 62.305 7.145 1.00 67.31 107 PHE A CA 1
ATOM 834 C C . PHE A 1 107 ? -19.823 62.440 8.565 1.00 67.31 107 PHE A C 1
ATOM 836 O O . PHE A 1 107 ? -20.947 62.006 8.835 1.00 67.31 107 PHE A O 1
ATOM 843 N N . PHE A 1 108 ? -19.080 63.075 9.478 1.00 66.62 108 PHE A N 1
ATOM 844 C CA . PHE A 1 108 ? -19.547 63.253 10.854 1.00 66.62 108 PHE A CA 1
ATOM 845 C C . PHE A 1 108 ? -20.643 64.320 10.973 1.00 66.62 108 PHE A C 1
ATOM 847 O O . PHE A 1 108 ? -21.533 64.152 11.806 1.00 66.62 108 PHE A O 1
ATOM 854 N N . GLU A 1 109 ? -20.672 65.343 10.111 1.00 65.94 109 GLU A N 1
ATOM 855 C CA . GLU A 1 109 ? -21.795 66.293 10.029 1.00 65.94 109 GLU A CA 1
ATOM 856 C C . GLU A 1 109 ? -23.101 65.612 9.590 1.00 65.94 109 GLU A C 1
ATOM 858 O O . GLU A 1 109 ? -24.156 65.822 10.199 1.00 65.94 109 GLU A O 1
ATOM 863 N N . ARG A 1 110 ? -23.054 64.733 8.582 1.00 61.47 110 ARG A N 1
ATOM 864 C CA . ARG A 1 110 ? -24.232 63.971 8.123 1.00 61.47 110 ARG A CA 1
ATOM 865 C C . ARG A 1 110 ? -24.709 62.943 9.146 1.00 61.47 110 ARG A C 1
ATOM 867 O O . ARG A 1 110 ? -25.914 62.767 9.331 1.00 61.47 110 ARG A O 1
ATOM 874 N N . ARG A 1 111 ? -23.773 62.329 9.877 1.00 63.56 111 ARG A N 1
ATOM 875 C CA . ARG A 1 111 ? -24.072 61.443 11.010 1.00 63.56 111 ARG A CA 1
ATOM 876 C C . ARG A 1 111 ? -24.708 62.202 12.180 1.00 63.56 111 ARG A C 1
ATOM 878 O O . ARG A 1 111 ? -25.679 61.726 12.760 1.00 63.56 111 ARG A O 1
ATOM 885 N N . ALA A 1 112 ? -24.205 63.393 12.508 1.00 59.38 112 ALA A N 1
ATOM 886 C CA . ALA A 1 112 ? -24.724 64.224 13.596 1.00 59.38 112 ALA A CA 1
ATOM 887 C C . ALA A 1 112 ? -26.107 64.827 13.291 1.00 59.38 112 ALA A C 1
ATOM 889 O O . ALA A 1 112 ? -26.890 65.071 14.208 1.00 59.38 112 ALA A O 1
ATOM 890 N N . THR A 1 113 ? -26.428 65.041 12.013 1.00 56.44 113 THR A N 1
ATOM 891 C CA . THR A 1 113 ? -27.727 65.573 11.564 1.00 56.44 113 THR A CA 1
ATOM 892 C C . THR A 1 113 ? -28.793 64.496 11.327 1.00 56.44 113 THR A C 1
ATOM 894 O O . THR A 1 113 ? -29.936 64.834 11.024 1.00 56.44 113 THR A O 1
ATOM 897 N N . GLY A 1 114 ? -28.464 63.209 11.510 1.00 47.72 114 GLY A N 1
ATOM 898 C CA . GLY A 1 114 ? -29.420 62.098 11.411 1.00 47.72 114 GLY A CA 1
ATOM 899 C C . GLY A 1 114 ? -29.946 61.833 9.995 1.00 47.72 114 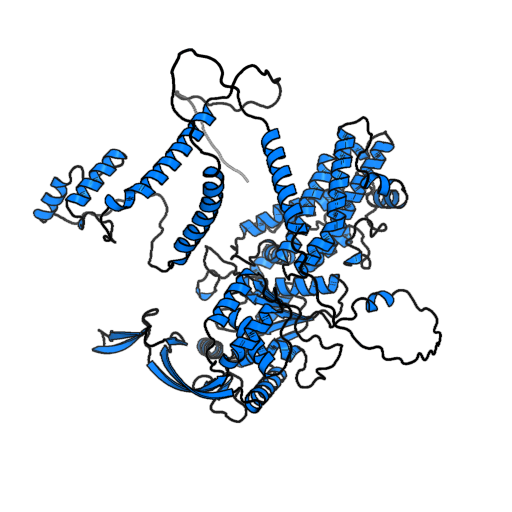GLY A C 1
ATOM 900 O O . GLY A 1 114 ? -30.991 61.206 9.837 1.00 47.72 114 GLY A O 1
ATOM 901 N N . LEU A 1 115 ? -29.242 62.309 8.963 1.00 46.91 115 LEU A N 1
ATOM 902 C CA . LEU A 1 115 ? -29.597 62.133 7.553 1.00 46.91 115 LEU A CA 1
ATOM 903 C C . LEU A 1 115 ? -28.798 60.983 6.919 1.00 46.91 115 LEU A C 1
ATOM 905 O O . LEU A 1 115 ? -28.107 61.175 5.922 1.00 46.91 115 LEU A O 1
ATOM 909 N N . THR A 1 116 ? -28.908 59.770 7.464 1.00 44.62 116 THR A N 1
ATOM 910 C CA . THR A 1 116 ? -28.506 58.540 6.756 1.00 44.62 116 THR A CA 1
ATOM 911 C C . THR A 1 116 ? -29.762 57.815 6.265 1.00 44.62 116 THR A C 1
ATOM 913 O O . THR A 1 116 ? -30.310 56.914 6.895 1.00 44.62 116 THR A O 1
ATOM 916 N N . GLY A 1 117 ? -30.297 58.282 5.134 1.00 34.56 117 GLY A N 1
ATOM 917 C CA . GLY A 1 117 ? -31.400 57.622 4.434 1.00 34.56 117 GLY A CA 1
ATOM 918 C C . GLY A 1 117 ? -30.889 56.515 3.508 1.00 34.56 117 GLY A C 1
ATOM 919 O O . GLY A 1 117 ? -29.993 56.758 2.707 1.00 34.56 117 GLY A O 1
ATOM 920 N N . ASN A 1 118 ? -31.495 55.325 3.599 1.00 39.78 118 ASN A N 1
ATOM 921 C CA . ASN A 1 118 ? -31.319 54.180 2.693 1.00 39.78 118 ASN A CA 1
ATOM 922 C C . ASN A 1 118 ? -31.155 54.595 1.217 1.00 39.78 118 ASN A C 1
ATOM 924 O O . ASN A 1 118 ? -32.103 55.121 0.629 1.00 39.78 118 ASN A O 1
ATOM 928 N N . MET A 1 119 ? -30.032 54.242 0.582 1.00 29.97 119 MET A N 1
ATOM 929 C CA . MET A 1 119 ? -29.928 54.209 -0.881 1.00 29.97 119 MET A CA 1
ATOM 930 C C . MET A 1 119 ? -29.293 52.907 -1.380 1.00 29.97 119 MET A C 1
ATOM 932 O O . MET A 1 119 ? -28.325 52.380 -0.846 1.00 29.97 119 MET A O 1
ATOM 936 N N . SER A 1 120 ? -29.965 52.359 -2.386 1.00 27.09 120 SER A N 1
ATOM 937 C CA . SER A 1 120 ? -29.900 51.011 -2.931 1.00 27.09 120 SER A CA 1
ATOM 938 C C . SER A 1 120 ? -28.821 50.801 -3.992 1.00 27.09 120 SER A C 1
ATOM 940 O O . SER A 1 120 ? -28.528 51.705 -4.765 1.00 27.09 120 SER A O 1
ATOM 942 N N . LYS A 1 121 ? -28.406 49.532 -4.122 1.00 31.66 121 LYS A N 1
ATOM 943 C CA . LYS A 1 121 ? -27.995 48.817 -5.348 1.00 31.66 121 LYS A CA 1
ATOM 944 C C . LYS A 1 121 ? -28.054 49.617 -6.663 1.00 31.66 121 LYS A C 1
ATOM 946 O O . LYS A 1 121 ? -29.142 49.854 -7.182 1.00 31.66 121 LYS A O 1
ATOM 951 N N . THR A 1 122 ? -26.902 49.748 -7.316 1.00 24.56 122 THR A N 1
ATOM 952 C CA . THR A 1 122 ? -26.787 49.548 -8.770 1.00 24.56 122 THR A CA 1
ATOM 953 C C . THR A 1 122 ? -25.546 48.718 -9.063 1.00 24.56 122 THR A C 1
ATOM 955 O O . THR A 1 122 ? -24.428 49.117 -8.754 1.00 24.56 122 THR A O 1
ATOM 958 N N . ALA A 1 123 ? -25.786 47.536 -9.625 1.00 24.42 123 ALA A N 1
ATOM 959 C CA . ALA A 1 123 ? -24.784 46.619 -10.132 1.00 24.42 123 ALA A CA 1
ATOM 960 C C . ALA A 1 123 ? -24.228 47.110 -11.477 1.00 24.42 123 ALA A C 1
ATOM 962 O O . ALA A 1 123 ? -24.980 47.633 -12.296 1.00 24.42 123 ALA A O 1
ATOM 963 N N . ASN A 1 124 ? -22.945 46.851 -11.717 1.00 24.02 124 ASN A N 1
ATOM 964 C CA . ASN A 1 124 ? -22.488 46.289 -12.982 1.00 24.02 124 ASN A CA 1
ATOM 965 C C . ASN A 1 124 ? -21.359 45.296 -12.688 1.00 24.02 124 ASN A C 1
ATOM 967 O O . ASN A 1 124 ? -20.520 45.515 -11.819 1.00 24.02 124 ASN A O 1
ATOM 971 N N . GLU A 1 125 ? -21.468 44.164 -13.367 1.00 26.47 125 GLU A N 1
ATOM 972 C CA . GLU A 1 125 ? -20.788 42.889 -13.172 1.00 26.47 125 GLU A CA 1
ATOM 973 C C . GLU A 1 125 ? -19.263 42.977 -13.320 1.00 26.47 125 GLU A C 1
ATOM 975 O O . GLU A 1 125 ? -18.782 43.644 -14.228 1.00 26.47 125 GLU A O 1
ATOM 980 N N . THR A 1 126 ? -18.531 42.244 -12.472 1.00 21.91 126 THR A N 1
ATOM 981 C CA . THR A 1 126 ? -17.594 41.174 -12.877 1.00 21.91 126 THR A CA 1
ATOM 982 C C . THR A 1 126 ? -17.019 40.495 -11.630 1.00 21.91 126 THR A C 1
ATOM 984 O O . THR A 1 126 ? -16.356 41.142 -10.831 1.00 21.91 126 THR A O 1
ATOM 987 N N . ASP A 1 127 ? -17.276 39.191 -11.531 1.00 23.44 127 ASP A N 1
ATOM 988 C CA . ASP A 1 127 ? -16.456 38.141 -10.916 1.00 23.44 127 ASP A CA 1
ATOM 989 C C . ASP A 1 127 ? -16.070 38.143 -9.417 1.00 23.44 127 ASP A C 1
ATOM 991 O O . ASP A 1 127 ? -15.508 39.075 -8.855 1.00 23.44 127 ASP A O 1
ATOM 995 N N . ILE A 1 128 ? -16.255 36.936 -8.856 1.00 23.64 128 ILE A N 1
ATOM 996 C CA . ILE A 1 128 ? -15.688 36.352 -7.626 1.00 23.64 128 ILE A CA 1
ATOM 997 C C . ILE A 1 128 ? -16.406 36.719 -6.317 1.00 23.64 128 ILE A C 1
ATOM 999 O O . ILE A 1 128 ? -16.033 37.630 -5.584 1.00 23.64 128 ILE A O 1
ATOM 1003 N N . SER A 1 129 ? -17.395 35.895 -5.955 1.00 20.95 129 SER A N 1
ATOM 1004 C CA . SER A 1 129 ? -17.866 35.762 -4.576 1.00 20.95 129 SER A CA 1
ATOM 1005 C C . SER A 1 129 ? -17.067 34.676 -3.846 1.00 20.95 129 SER A C 1
ATOM 1007 O O . SER A 1 129 ? -17.311 33.484 -4.040 1.00 20.95 129 SER A O 1
ATOM 1009 N N . TRP A 1 130 ? -16.156 35.092 -2.969 1.00 21.12 130 TRP A N 1
ATOM 1010 C CA . TRP A 1 130 ? -15.926 34.396 -1.705 1.00 21.12 130 TRP A CA 1
ATOM 1011 C C . TRP A 1 130 ? -16.852 35.049 -0.679 1.00 21.12 130 TRP A C 1
ATOM 1013 O O . TRP A 1 130 ? -16.739 36.244 -0.424 1.00 21.12 130 TRP A O 1
ATOM 1023 N N . THR A 1 131 ? -17.795 34.290 -0.125 1.00 24.36 131 THR A N 1
ATOM 1024 C CA . THR A 1 131 ? -18.480 34.678 1.111 1.00 24.36 131 THR A CA 1
ATOM 1025 C C . THR A 1 131 ? -17.930 33.844 2.247 1.00 24.36 131 THR A C 1
ATOM 1027 O O . THR A 1 131 ? -18.103 32.625 2.281 1.00 24.36 131 THR A O 1
ATOM 1030 N N . ASP A 1 132 ? -17.270 34.571 3.139 1.00 25.22 132 ASP A N 1
ATOM 1031 C CA . ASP A 1 132 ? -16.777 34.185 4.445 1.00 25.22 132 ASP A CA 1
ATOM 1032 C C . ASP A 1 132 ? -17.852 33.626 5.374 1.00 25.22 132 ASP A C 1
ATOM 1034 O O . ASP A 1 132 ? -19.004 34.065 5.405 1.00 25.22 132 ASP A O 1
ATOM 1038 N N . GLY A 1 133 ? -17.384 32.743 6.249 1.00 22.75 133 GLY A N 1
ATOM 1039 C CA . GLY A 1 133 ? -18.054 32.370 7.480 1.00 22.75 133 GLY A CA 1
ATOM 1040 C C . GLY A 1 133 ? -17.094 31.659 8.426 1.00 22.75 133 GLY A C 1
ATOM 1041 O O . GLY A 1 133 ? -17.148 30.442 8.489 1.00 22.75 133 GLY A O 1
ATOM 1042 N N . LYS A 1 134 ? -16.236 32.452 9.099 1.00 24.66 134 LYS A N 1
ATOM 1043 C CA . LYS A 1 134 ? -15.799 32.385 10.521 1.00 24.66 134 LYS A CA 1
ATOM 1044 C C . LYS A 1 134 ? -15.511 30.985 11.113 1.00 24.66 134 LYS A C 1
ATOM 1046 O O . LYS A 1 134 ? -16.339 30.097 11.042 1.00 24.66 134 LYS A O 1
ATOM 1051 N N . SER A 1 135 ? -14.444 30.711 11.857 1.00 22.44 135 SER A N 1
ATOM 1052 C CA . SER A 1 135 ? -13.483 31.531 12.599 1.00 22.44 135 SER A CA 1
ATOM 1053 C C . SER A 1 135 ? -12.481 30.573 13.264 1.00 22.44 135 SER A C 1
ATOM 1055 O O . SER A 1 135 ? -12.859 29.469 13.637 1.00 22.44 135 SER A O 1
ATOM 1057 N N . GLU A 1 136 ? -11.247 31.049 13.440 1.00 26.95 136 GLU A N 1
ATOM 1058 C CA . GLU A 1 136 ? -10.324 30.761 14.553 1.00 26.95 136 GLU A CA 1
ATOM 1059 C C . GLU A 1 136 ? -10.076 29.303 14.983 1.00 26.95 136 GLU A C 1
ATOM 1061 O O . GLU A 1 136 ? -10.855 28.710 15.715 1.00 26.95 136 GLU A O 1
ATOM 1066 N N . CYS A 1 137 ? -8.885 28.789 14.650 1.00 24.34 137 CYS A N 1
ATOM 1067 C CA . CYS A 1 137 ? -7.949 28.212 15.628 1.00 24.34 137 CYS A CA 1
ATOM 1068 C C . CYS A 1 137 ? -6.657 27.772 14.916 1.00 24.34 137 CYS A C 1
ATOM 1070 O O . CYS A 1 137 ? -6.566 26.658 14.411 1.00 24.34 137 CYS A O 1
ATOM 1072 N N . CYS A 1 138 ? -5.617 28.610 14.929 1.00 24.22 138 CYS A N 1
ATOM 1073 C CA . CYS A 1 138 ? -4.241 28.126 14.802 1.00 24.22 138 CYS A CA 1
ATOM 1074 C C . CYS A 1 138 ? -3.402 28.747 15.920 1.00 24.22 138 CYS A C 1
ATOM 1076 O O . CYS A 1 138 ? -3.302 29.963 16.057 1.00 24.22 138 CYS A O 1
ATOM 1078 N N . SER A 1 139 ? -2.893 27.855 16.764 1.00 28.09 139 SER A N 1
ATOM 1079 C CA . SER A 1 139 ? -2.291 28.092 18.070 1.00 28.09 139 SER A CA 1
ATOM 1080 C C . SER A 1 139 ? -0.813 28.551 17.973 1.00 28.09 139 SER A C 1
ATOM 1082 O O . SER A 1 139 ? -0.235 28.532 16.883 1.00 28.09 139 SER A O 1
ATOM 1084 N N . PRO A 1 140 ? -0.167 28.939 19.096 1.00 28.53 140 PRO A N 1
ATOM 1085 C CA . PRO A 1 140 ? 1.157 29.595 19.193 1.00 28.53 140 PRO A CA 1
ATOM 1086 C C . PRO A 1 140 ? 2.376 28.864 18.588 1.00 28.53 140 PRO A C 1
ATOM 1088 O O . PRO A 1 140 ? 3.491 29.377 18.625 1.00 28.53 140 PRO A O 1
ATOM 1091 N N . PHE A 1 141 ? 2.189 27.685 18.001 1.00 29.91 141 PHE A N 1
ATOM 1092 C CA . PHE A 1 141 ? 3.259 26.771 17.600 1.00 29.91 141 PHE A CA 1
ATOM 1093 C C . PHE A 1 141 ? 4.108 27.281 16.420 1.00 29.91 141 PHE A C 1
ATOM 1095 O O . PHE A 1 141 ? 5.304 27.011 16.347 1.00 29.91 141 PHE A O 1
ATOM 1102 N N . LEU A 1 142 ? 3.518 28.060 15.504 1.00 30.53 142 LEU A N 1
ATOM 1103 C CA . LEU A 1 142 ? 4.224 28.569 14.318 1.00 30.53 142 LEU A CA 1
ATOM 1104 C C . LEU A 1 142 ? 5.165 29.742 14.648 1.00 30.53 142 LEU A C 1
ATOM 1106 O O . LEU A 1 142 ? 6.194 29.924 13.996 1.00 30.53 142 LEU A O 1
ATOM 1110 N N . ARG A 1 143 ? 4.832 30.515 15.690 1.00 33.19 143 ARG A N 1
ATOM 1111 C CA . ARG A 1 143 ? 5.645 31.640 16.167 1.00 33.19 143 ARG A CA 1
ATOM 1112 C C . ARG A 1 143 ? 6.902 31.139 16.877 1.00 33.19 143 ARG A C 1
ATOM 1114 O O . ARG A 1 143 ? 7.986 31.629 16.578 1.00 33.19 143 ARG A O 1
ATOM 1121 N N . ASP A 1 144 ? 6.773 30.122 17.726 1.00 33.53 144 ASP A N 1
ATOM 1122 C CA . ASP A 1 144 ? 7.905 29.557 18.471 1.00 33.53 144 ASP A CA 1
ATOM 1123 C C . ASP A 1 144 ? 8.848 28.740 17.570 1.00 33.53 144 ASP A C 1
ATOM 1125 O O . ASP A 1 144 ? 10.067 28.780 17.746 1.00 33.53 144 ASP A O 1
ATOM 1129 N N . TYR A 1 145 ? 8.315 28.084 16.531 1.00 32.16 145 TYR A N 1
ATOM 1130 C CA . TYR A 1 145 ? 9.119 27.327 15.565 1.00 32.16 145 TYR A CA 1
ATOM 1131 C C . TYR A 1 145 ? 9.989 28.234 14.677 1.00 32.16 145 TYR A C 1
ATOM 1133 O O . TYR A 1 145 ? 11.161 27.939 14.439 1.00 32.16 145 TYR A O 1
ATOM 1141 N N . LEU A 1 146 ? 9.459 29.381 14.237 1.00 32.38 146 LEU A N 1
ATOM 1142 C CA . LEU A 1 146 ? 10.225 30.367 13.465 1.00 32.38 146 LEU A CA 1
ATOM 1143 C C . LEU A 1 146 ? 11.233 31.135 14.337 1.00 32.38 146 LEU A C 1
ATOM 1145 O O . LEU A 1 146 ? 12.309 31.487 13.854 1.00 32.38 146 LEU A O 1
ATOM 1149 N N . TYR A 1 147 ? 10.935 31.337 15.624 1.00 33.41 147 TYR A N 1
ATOM 1150 C CA . TYR A 1 147 ? 11.837 32.005 16.569 1.00 33.41 147 TYR A CA 1
ATOM 1151 C C . TYR A 1 147 ? 13.043 31.130 16.962 1.00 33.41 147 TYR A C 1
ATOM 1153 O O . TYR A 1 147 ? 14.165 31.629 17.062 1.00 33.41 147 TYR A O 1
ATOM 1161 N N . LEU A 1 148 ? 12.843 29.815 17.124 1.00 32.91 148 LEU A N 1
ATOM 1162 C CA . LEU A 1 148 ? 13.921 28.853 17.400 1.00 32.91 148 LEU A CA 1
ATOM 1163 C C . LEU A 1 148 ? 14.814 28.611 16.173 1.00 32.91 148 LEU A C 1
ATOM 1165 O O . LEU A 1 148 ? 16.038 28.611 16.300 1.00 32.91 148 LEU A O 1
ATOM 1169 N N . TYR A 1 149 ? 14.225 28.505 14.977 1.00 31.92 149 TYR A N 1
ATOM 1170 C CA . TYR A 1 149 ? 14.979 28.314 13.732 1.00 31.92 149 TYR A CA 1
ATOM 1171 C C . TYR A 1 149 ? 15.826 29.547 13.358 1.00 31.92 149 TYR A C 1
ATOM 1173 O O . TYR A 1 149 ? 16.933 29.423 12.828 1.00 31.92 149 TYR A O 1
ATOM 1181 N N . TRP A 1 150 ? 15.337 30.751 13.681 1.00 34.41 150 TRP A N 1
ATOM 1182 C CA . TRP A 1 150 ? 16.046 32.012 13.441 1.00 34.41 150 TRP A CA 1
ATOM 1183 C C . TRP A 1 150 ? 17.214 32.243 14.416 1.00 34.41 150 TRP A C 1
ATOM 1185 O O . TRP A 1 150 ? 18.286 32.681 13.990 1.00 34.41 150 TRP A O 1
ATOM 1195 N N . ASN A 1 151 ? 17.055 31.904 15.702 1.00 33.72 151 ASN A N 1
ATOM 1196 C CA . ASN A 1 151 ? 18.099 32.118 16.712 1.00 33.72 151 ASN A CA 1
ATOM 1197 C C . ASN A 1 151 ? 19.302 31.172 16.559 1.00 33.72 151 ASN A C 1
ATOM 1199 O O . ASN A 1 151 ? 20.435 31.637 16.682 1.00 33.72 151 ASN A O 1
ATOM 1203 N N . GLU A 1 152 ? 19.105 29.898 16.198 1.00 33.78 152 GLU A N 1
ATOM 1204 C CA . GLU A 1 152 ? 20.237 28.978 15.971 1.00 33.78 152 GLU A CA 1
ATOM 1205 C C . GLU A 1 152 ? 21.070 29.357 14.732 1.00 33.78 152 GLU A C 1
ATOM 1207 O O . GLU A 1 152 ? 22.301 29.257 14.739 1.00 33.78 152 GLU A O 1
ATOM 1212 N N . CYS A 1 153 ? 20.429 29.879 13.680 1.00 33.62 153 CYS A N 1
ATOM 1213 C CA . CYS A 1 153 ? 21.122 30.312 12.463 1.00 33.62 153 CYS A CA 1
ATOM 1214 C C . CYS A 1 153 ? 21.904 31.630 12.647 1.00 33.62 153 CYS A C 1
ATOM 1216 O O . CYS A 1 153 ? 22.925 31.844 11.983 1.00 33.62 153 CYS A O 1
ATOM 1218 N N . MET A 1 154 ? 21.450 32.510 13.547 1.00 34.16 154 MET A N 1
ATOM 1219 C CA . MET A 1 154 ? 22.116 33.774 13.890 1.00 34.16 154 MET A CA 1
ATOM 1220 C C . MET A 1 154 ? 23.273 33.581 14.881 1.00 34.16 154 MET A C 1
ATOM 1222 O O . MET A 1 154 ? 24.324 34.200 14.697 1.00 34.16 154 MET A O 1
ATOM 1226 N N . GLU A 1 155 ? 23.144 32.701 15.884 1.00 33.25 155 GLU A N 1
ATOM 1227 C CA . GLU A 1 155 ? 24.205 32.479 16.885 1.00 33.25 155 GLU A CA 1
ATOM 1228 C C . GLU A 1 155 ? 25.483 31.884 16.267 1.00 33.25 155 GLU A C 1
ATOM 1230 O O . GLU A 1 155 ? 26.597 32.279 16.628 1.00 33.25 155 GLU A O 1
ATOM 1235 N N . LEU A 1 156 ? 25.342 31.003 15.269 1.00 33.50 156 LEU A N 1
ATOM 1236 C CA . LEU A 1 156 ? 26.473 30.427 14.532 1.00 33.50 156 LEU A CA 1
ATOM 1237 C C . LEU A 1 156 ? 27.167 31.444 13.608 1.00 33.50 156 LEU A C 1
ATOM 1239 O O . LEU A 1 156 ? 28.374 31.347 13.381 1.00 33.50 156 LEU A O 1
ATOM 1243 N N . ARG A 1 157 ? 26.441 32.458 13.114 1.00 36.78 157 ARG A N 1
ATOM 1244 C CA . ARG A 1 157 ? 27.008 33.538 12.284 1.00 36.78 157 ARG A CA 1
ATOM 1245 C C . ARG A 1 157 ? 27.666 34.644 13.112 1.00 36.78 157 ARG A C 1
ATOM 1247 O O . ARG A 1 157 ? 28.702 35.161 12.700 1.00 36.78 157 ARG A O 1
ATOM 1254 N N . LEU A 1 158 ? 27.132 34.974 14.289 1.00 32.41 158 LEU A N 1
ATOM 1255 C CA . LEU A 1 158 ? 27.683 36.019 15.163 1.00 32.41 158 LEU A CA 1
ATOM 1256 C C . LEU A 1 158 ? 28.940 35.570 15.925 1.00 32.41 158 LEU A C 1
ATOM 1258 O O . LEU A 1 158 ? 29.881 36.357 16.042 1.00 32.41 158 LEU A O 1
ATOM 1262 N N . ARG A 1 159 ? 29.032 34.301 16.358 1.00 32.19 159 ARG A N 1
ATOM 1263 C CA . ARG A 1 159 ? 30.252 33.778 17.016 1.00 32.19 159 ARG A CA 1
ATOM 1264 C C . ARG A 1 159 ? 31.455 33.671 16.069 1.00 32.19 159 ARG A C 1
ATOM 1266 O O . ARG A 1 159 ? 32.586 33.823 16.518 1.00 32.19 159 ARG A O 1
ATOM 1273 N N . GLY A 1 160 ? 31.224 33.475 14.768 1.00 35.75 160 GLY A N 1
ATOM 1274 C CA . GLY A 1 160 ? 32.280 33.501 13.748 1.00 35.75 160 GLY A CA 1
ATOM 1275 C C . GLY A 1 160 ? 32.749 34.913 13.374 1.00 35.75 160 GLY A C 1
ATOM 1276 O O . GLY A 1 160 ? 33.914 35.104 13.035 1.00 35.75 160 GLY A O 1
ATOM 1277 N N . TYR A 1 161 ? 31.867 35.913 13.470 1.00 32.72 161 TYR A N 1
ATOM 1278 C CA . TYR A 1 161 ? 32.176 37.299 13.104 1.00 32.72 161 TYR A CA 1
ATOM 1279 C C . TYR A 1 161 ? 32.855 38.081 14.246 1.00 32.72 161 TYR A C 1
ATOM 1281 O O . TYR A 1 161 ? 33.713 38.926 13.997 1.00 32.72 161 TYR A O 1
ATOM 1289 N N . LEU A 1 162 ? 32.537 37.765 15.507 1.00 31.30 162 LEU A N 1
ATOM 1290 C CA . LEU A 1 162 ? 33.081 38.454 16.688 1.00 31.30 162 LEU A CA 1
ATOM 1291 C C . LEU A 1 162 ? 34.439 37.919 17.181 1.00 31.30 162 LEU A C 1
ATOM 1293 O O . LEU A 1 162 ? 35.036 38.517 18.070 1.00 31.30 162 LEU A O 1
ATOM 1297 N N . ALA A 1 163 ? 34.976 36.849 16.586 1.00 35.00 163 ALA A N 1
ATOM 1298 C CA . ALA A 1 163 ? 36.307 36.332 16.923 1.00 35.00 163 ALA A CA 1
ATOM 1299 C C . ALA A 1 163 ? 37.469 37.028 16.174 1.00 35.00 163 ALA A C 1
ATOM 1301 O O . ALA A 1 163 ? 38.624 36.743 16.470 1.00 35.00 163 ALA A O 1
ATOM 1302 N N . ASN A 1 164 ? 37.191 37.940 15.228 1.00 36.34 164 ASN A N 1
ATOM 1303 C CA . ASN A 1 164 ? 38.208 38.529 14.336 1.00 36.34 164 ASN A CA 1
ATOM 1304 C C . ASN A 1 164 ? 38.251 40.069 14.293 1.00 36.34 164 ASN A C 1
ATOM 1306 O O . ASN A 1 164 ? 38.874 40.636 13.397 1.00 36.34 164 ASN A O 1
ATOM 1310 N N . VAL A 1 165 ? 37.654 40.772 15.259 1.00 29.56 165 VAL A N 1
ATOM 1311 C CA . VAL A 1 165 ? 37.757 42.241 15.345 1.00 29.56 165 VAL A CA 1
ATOM 1312 C C . VAL A 1 165 ? 38.386 42.642 16.678 1.00 29.56 165 VAL A C 1
ATOM 1314 O O . VAL A 1 165 ? 37.708 43.051 17.614 1.00 29.56 165 VAL A O 1
ATOM 1317 N N . ALA A 1 166 ? 39.711 42.514 16.760 1.00 28.97 166 ALA A N 1
ATOM 1318 C CA . ALA A 1 166 ? 40.519 43.252 17.725 1.00 28.97 166 ALA A CA 1
ATOM 1319 C C . ALA A 1 166 ? 41.024 44.535 17.041 1.00 28.97 166 ALA A C 1
ATOM 1321 O O . ALA A 1 166 ? 41.690 44.491 16.009 1.00 28.97 166 ALA A O 1
ATOM 1322 N N . THR A 1 167 ? 40.650 45.683 17.596 1.00 31.34 167 THR A N 1
ATOM 1323 C CA . THR A 1 167 ? 41.009 47.043 17.161 1.00 31.34 167 THR A CA 1
ATOM 1324 C C . THR A 1 167 ? 42.526 47.302 17.153 1.00 31.34 167 THR A C 1
ATOM 1326 O O . THR A 1 167 ? 43.174 46.953 18.142 1.00 31.34 167 THR A O 1
ATOM 1329 N N . PRO A 1 168 ? 43.103 48.002 16.151 1.00 31.05 168 PRO A N 1
ATOM 1330 C CA . PRO A 1 168 ? 44.421 48.628 16.275 1.00 31.05 168 PRO A CA 1
ATOM 1331 C C . PRO A 1 168 ? 44.321 50.095 16.776 1.00 31.05 168 PRO A C 1
ATOM 1333 O O . PRO A 1 168 ? 43.255 50.706 16.663 1.00 31.05 168 PRO A O 1
ATOM 1336 N N . PRO A 1 169 ? 45.403 50.672 17.345 1.00 29.20 169 PRO A N 1
ATOM 1337 C CA . PRO A 1 169 ? 45.416 52.020 17.931 1.00 29.20 169 PRO A CA 1
ATOM 1338 C C . PRO A 1 169 ? 45.617 53.141 16.878 1.00 29.20 169 PRO A C 1
ATOM 1340 O O . PRO A 1 169 ? 45.924 52.842 15.723 1.00 29.20 169 PRO A O 1
ATOM 1343 N N . PRO A 1 170 ? 45.430 54.432 17.245 1.00 35.97 170 PRO A N 1
ATOM 1344 C CA . PRO A 1 170 ? 45.182 55.521 16.296 1.00 35.97 170 PRO A CA 1
ATOM 1345 C C . PRO A 1 170 ? 46.453 56.281 15.876 1.00 35.97 170 PRO A C 1
ATOM 1347 O O . PRO A 1 170 ? 47.326 56.534 16.704 1.00 35.97 170 PRO A O 1
ATOM 1350 N N . GLY A 1 171 ? 46.515 56.734 14.616 1.00 24.92 171 GLY A N 1
ATOM 1351 C CA . GLY A 1 171 ? 47.548 57.671 14.160 1.00 24.92 171 GLY A CA 1
ATOM 1352 C C . GLY A 1 171 ? 47.613 57.883 12.642 1.00 24.92 171 GLY A C 1
ATOM 1353 O O . GLY A 1 171 ? 47.912 56.959 11.903 1.00 24.92 171 GLY A O 1
ATOM 1354 N N . GLU A 1 172 ? 47.390 59.138 12.246 1.00 26.17 172 GLU A N 1
ATOM 1355 C CA . GLU A 1 172 ? 47.791 59.818 11.001 1.00 26.17 172 GLU A CA 1
ATOM 1356 C C . GLU A 1 172 ? 47.120 59.487 9.653 1.00 26.17 172 GLU A C 1
ATOM 1358 O O . GLU A 1 172 ? 47.131 58.390 9.106 1.00 26.17 172 GLU A O 1
ATOM 1363 N N . ALA A 1 173 ? 46.564 60.563 9.092 1.00 29.31 173 ALA A N 1
ATOM 1364 C CA . ALA A 1 173 ? 45.941 60.680 7.789 1.00 29.31 173 ALA A CA 1
ATOM 1365 C C . ALA A 1 173 ? 46.958 61.106 6.721 1.00 29.31 173 ALA A C 1
ATOM 1367 O O . ALA A 1 173 ? 47.739 62.016 6.976 1.00 29.31 173 ALA A O 1
ATOM 1368 N N . ALA A 1 174 ? 46.836 60.595 5.490 1.00 25.84 174 ALA A N 1
ATOM 1369 C CA . ALA A 1 174 ? 47.153 61.365 4.280 1.00 25.84 174 ALA A CA 1
ATOM 1370 C C . ALA A 1 174 ? 46.638 60.692 2.991 1.00 25.84 174 ALA A C 1
ATOM 1372 O O . ALA A 1 174 ? 47.135 59.657 2.576 1.00 25.84 174 ALA A O 1
ATOM 1373 N N . ARG A 1 175 ? 45.647 61.362 2.385 1.00 26.98 175 ARG A N 1
ATOM 1374 C CA . ARG A 1 175 ? 45.406 61.674 0.957 1.00 26.98 175 ARG A CA 1
ATOM 1375 C C . ARG A 1 175 ? 45.789 60.698 -0.181 1.00 26.98 175 ARG A C 1
ATOM 1377 O O . ARG A 1 175 ? 46.903 60.205 -0.253 1.00 26.98 175 ARG A O 1
ATOM 1384 N N . LEU A 1 176 ? 44.919 60.781 -1.208 1.00 23.08 176 LEU A N 1
ATOM 1385 C CA . LEU A 1 176 ? 45.023 60.378 -2.633 1.00 23.08 176 LEU A CA 1
ATOM 1386 C C . LEU A 1 176 ? 44.438 58.986 -2.905 1.00 23.08 176 LEU A C 1
ATOM 1388 O O . LEU A 1 176 ? 44.603 58.088 -2.101 1.00 23.08 176 LEU A O 1
ATOM 1392 N N . SER A 1 177 ? 43.768 58.669 -4.008 1.00 24.38 177 SER A N 1
ATOM 1393 C CA . SER A 1 177 ? 43.100 59.371 -5.114 1.00 24.38 177 SER A CA 1
ATOM 1394 C C . SER A 1 177 ? 42.312 58.280 -5.874 1.00 24.38 177 SER A C 1
ATOM 1396 O O . SER A 1 177 ? 42.557 57.096 -5.649 1.00 24.38 177 SER A O 1
ATOM 1398 N N . LEU A 1 178 ? 41.375 58.647 -6.757 1.00 33.44 178 LEU A N 1
ATOM 1399 C CA . LEU A 1 178 ? 40.599 57.712 -7.592 1.00 33.44 178 LEU A CA 1
ATOM 1400 C C . LEU A 1 178 ? 41.453 56.609 -8.265 1.00 33.44 178 LEU A C 1
ATOM 1402 O O . LEU A 1 178 ? 42.536 56.900 -8.762 1.00 33.44 178 LEU A O 1
ATOM 1406 N N . ALA A 1 179 ? 40.829 55.427 -8.402 1.00 30.12 179 ALA A N 1
ATOM 1407 C CA . ALA A 1 179 ? 41.165 54.261 -9.241 1.00 30.12 179 ALA A CA 1
ATOM 1408 C C . ALA A 1 179 ? 41.805 53.048 -8.530 1.00 30.12 179 ALA A C 1
ATOM 1410 O O . ALA A 1 179 ? 43.021 52.939 -8.463 1.00 30.12 179 ALA A O 1
ATOM 1411 N N . ALA A 1 180 ? 40.960 52.105 -8.078 1.00 24.45 180 ALA A N 1
ATOM 1412 C CA . ALA A 1 180 ? 41.138 50.644 -8.203 1.00 24.45 180 ALA A CA 1
ATOM 1413 C C . ALA A 1 180 ? 40.081 49.895 -7.361 1.00 24.45 180 ALA A C 1
ATOM 1415 O O . ALA A 1 180 ? 40.279 49.636 -6.178 1.00 24.45 180 ALA A O 1
ATOM 1416 N N . LEU A 1 181 ? 38.964 49.508 -7.979 1.00 25.25 181 LEU A N 1
ATOM 1417 C CA . LEU A 1 181 ? 38.182 48.349 -7.535 1.00 25.25 181 LEU A CA 1
ATOM 1418 C C . LEU A 1 181 ? 38.609 47.162 -8.408 1.00 25.25 181 LEU A C 1
ATOM 1420 O O . LEU A 1 181 ? 38.440 47.256 -9.625 1.00 25.25 181 LEU A O 1
ATOM 1424 N N . PRO A 1 182 ? 39.112 46.045 -7.856 1.00 29.98 182 PRO A N 1
ATOM 1425 C CA . PRO A 1 182 ? 39.075 44.772 -8.550 1.00 29.98 182 PRO A CA 1
ATOM 1426 C C . PRO A 1 182 ? 37.752 44.063 -8.244 1.00 29.98 182 PRO A C 1
ATOM 1428 O O . PRO A 1 182 ? 37.357 43.892 -7.092 1.00 29.98 182 PRO A O 1
ATOM 1431 N N . SER A 1 183 ? 37.089 43.626 -9.309 1.00 33.38 183 SER A N 1
ATOM 1432 C CA . SER A 1 183 ? 36.018 42.635 -9.307 1.00 33.38 183 SER A CA 1
ATOM 1433 C C . SER A 1 183 ? 36.447 41.352 -8.587 1.00 33.38 183 SER A C 1
ATOM 1435 O O . SER A 1 183 ? 37.457 40.757 -8.963 1.00 33.38 183 SER A O 1
ATOM 1437 N N . ILE A 1 184 ? 35.660 40.877 -7.621 1.00 30.73 184 ILE A N 1
ATOM 1438 C CA . ILE A 1 184 ? 35.816 39.534 -7.046 1.00 30.73 184 ILE A CA 1
ATOM 1439 C C . ILE A 1 184 ? 34.658 38.671 -7.546 1.00 30.73 184 ILE A C 1
ATOM 1441 O O . ILE A 1 184 ? 33.594 38.590 -6.942 1.00 30.73 184 ILE A O 1
ATOM 1445 N N . ALA A 1 185 ? 34.900 38.036 -8.685 1.00 37.44 185 ALA A N 1
ATOM 1446 C CA . ALA A 1 185 ? 34.297 36.771 -9.057 1.00 37.44 185 ALA A CA 1
ATOM 1447 C C . ALA A 1 185 ? 35.464 35.786 -9.148 1.00 37.44 185 ALA A C 1
ATOM 1449 O O . ALA A 1 185 ? 36.188 35.798 -10.137 1.00 37.44 185 ALA A O 1
ATOM 1450 N N . ASP A 1 186 ? 35.701 34.988 -8.104 1.00 33.56 186 ASP A N 1
ATOM 1451 C CA . ASP A 1 186 ? 36.622 33.859 -8.232 1.00 33.56 186 ASP A CA 1
ATOM 1452 C C . ASP A 1 186 ? 36.250 32.710 -7.281 1.00 33.56 186 ASP A C 1
ATOM 1454 O O . ASP A 1 186 ? 36.264 32.822 -6.054 1.00 33.56 186 ASP A O 1
ATOM 1458 N N . SER A 1 187 ? 35.912 31.572 -7.884 1.00 35.16 187 SER A N 1
ATOM 1459 C CA . SER A 1 187 ? 35.403 30.337 -7.270 1.00 35.16 187 SER A CA 1
ATOM 1460 C C . SER A 1 187 ? 36.440 29.566 -6.439 1.00 35.16 187 SER A C 1
ATOM 1462 O O . SER A 1 187 ? 36.119 28.556 -5.811 1.00 35.16 187 SER A O 1
ATOM 1464 N N . LYS A 1 188 ? 37.687 30.046 -6.367 1.00 32.62 188 LYS A N 1
ATOM 1465 C CA . LYS A 1 188 ? 38.771 29.400 -5.608 1.00 32.62 188 LYS A CA 1
ATOM 1466 C C . LYS A 1 188 ? 38.664 29.584 -4.092 1.00 32.62 188 LYS A C 1
ATOM 1468 O O . LYS A 1 188 ? 39.141 28.721 -3.359 1.00 32.62 188 LYS A O 1
ATOM 1473 N N . TYR A 1 189 ? 38.016 30.649 -3.611 1.00 34.91 189 TYR A N 1
ATOM 1474 C CA . TYR A 1 189 ? 37.876 30.894 -2.167 1.00 34.91 189 TYR A CA 1
ATOM 1475 C C . TYR A 1 189 ? 36.817 29.982 -1.518 1.00 34.91 189 TYR A C 1
ATOM 1477 O O . TYR A 1 189 ? 37.010 29.501 -0.403 1.00 34.91 189 TYR A O 1
ATOM 1485 N N . MET A 1 190 ? 35.749 29.652 -2.255 1.00 34.12 190 MET A N 1
ATOM 1486 C CA . MET A 1 190 ? 34.695 28.727 -1.808 1.00 34.12 190 MET A CA 1
ATOM 1487 C C . MET A 1 190 ? 35.185 27.273 -1.742 1.00 34.12 190 MET A C 1
ATOM 1489 O O . MET A 1 190 ? 34.930 26.583 -0.760 1.00 34.12 190 MET A O 1
ATOM 1493 N N . LEU A 1 191 ? 35.994 26.838 -2.716 1.00 36.03 191 LEU A N 1
ATOM 1494 C CA . LEU A 1 191 ? 36.597 25.496 -2.727 1.00 36.03 191 LEU A CA 1
ATOM 1495 C C . LEU A 1 191 ? 37.672 25.305 -1.639 1.00 36.03 191 LEU A C 1
ATOM 1497 O O . LEU A 1 191 ? 37.883 24.189 -1.157 1.00 36.03 191 LEU A O 1
ATOM 1501 N N . ALA A 1 192 ? 38.353 26.381 -1.227 1.00 35.06 192 ALA A N 1
ATOM 1502 C CA . ALA A 1 192 ? 39.292 26.351 -0.105 1.00 35.06 192 ALA A CA 1
ATOM 1503 C C . ALA A 1 192 ? 38.568 26.273 1.253 1.00 35.06 192 ALA A C 1
ATOM 1505 O O . ALA A 1 192 ? 39.025 25.558 2.148 1.00 35.06 192 ALA A O 1
ATOM 1506 N N . LEU A 1 193 ? 37.416 26.944 1.393 1.00 34.81 193 LEU A N 1
ATOM 1507 C CA . LEU A 1 193 ? 36.567 26.846 2.584 1.00 34.81 193 LEU A CA 1
ATOM 1508 C C . LEU A 1 193 ? 35.924 25.459 2.729 1.00 34.81 193 LEU A C 1
ATOM 1510 O O . LEU A 1 193 ? 35.948 24.901 3.825 1.00 34.81 193 LEU A O 1
ATOM 1514 N N . GLU A 1 194 ? 35.430 24.861 1.640 1.00 35.28 194 GLU A N 1
ATOM 1515 C CA . GLU A 1 194 ? 34.878 23.498 1.661 1.00 35.28 194 GLU A CA 1
ATOM 1516 C C . GLU A 1 194 ? 35.936 22.448 2.024 1.00 35.28 194 GLU A C 1
ATOM 1518 O O . GLU A 1 194 ? 35.681 21.573 2.852 1.00 35.28 194 GLU A O 1
ATOM 1523 N N . ARG A 1 195 ? 37.161 22.553 1.484 1.00 36.59 195 ARG A N 1
ATOM 1524 C CA . ARG A 1 195 ? 38.258 21.635 1.842 1.00 36.59 195 ARG A CA 1
ATOM 1525 C C . ARG A 1 195 ? 38.669 21.740 3.311 1.00 36.59 195 ARG A C 1
ATOM 1527 O O . ARG A 1 195 ? 38.942 20.713 3.935 1.00 36.59 195 ARG A O 1
ATOM 1534 N N . ASN A 1 196 ? 38.682 22.946 3.875 1.00 34.94 196 ASN A N 1
ATOM 1535 C CA . ASN A 1 196 ? 39.041 23.156 5.278 1.00 34.94 196 ASN A CA 1
ATOM 1536 C C . ASN A 1 196 ? 37.923 22.715 6.238 1.00 34.94 196 ASN A C 1
ATOM 1538 O O . ASN A 1 196 ? 38.219 22.116 7.271 1.00 34.94 196 ASN A O 1
ATOM 1542 N N . ALA A 1 197 ? 36.652 22.901 5.866 1.00 34.84 197 ALA A N 1
ATOM 1543 C CA . ALA A 1 197 ? 35.511 22.377 6.616 1.00 34.84 197 ALA A CA 1
ATOM 1544 C C . ALA A 1 197 ? 35.479 20.837 6.610 1.00 34.84 197 ALA A C 1
ATOM 1546 O O . ALA A 1 197 ? 35.250 20.211 7.644 1.00 34.84 197 ALA A O 1
ATOM 1547 N N . HIS A 1 198 ? 35.801 20.204 5.478 1.00 34.97 198 HIS A N 1
ATOM 1548 C CA . HIS A 1 198 ? 35.824 18.744 5.361 1.00 34.97 198 HIS A CA 1
ATOM 1549 C C . HIS A 1 198 ? 36.994 18.101 6.138 1.00 34.97 198 HIS A C 1
ATOM 1551 O O . HIS A 1 198 ? 36.832 17.047 6.753 1.00 34.97 198 HIS A O 1
ATOM 1557 N N . SER A 1 199 ? 38.157 18.766 6.185 1.00 32.62 199 SER A N 1
ATOM 1558 C CA . SER A 1 199 ? 39.316 18.359 7.002 1.00 32.62 199 SER A CA 1
ATOM 1559 C C . SER A 1 199 ? 39.027 18.438 8.511 1.00 32.62 199 SER A C 1
ATOM 1561 O O . SER A 1 199 ? 39.367 17.523 9.265 1.00 32.62 199 SER A O 1
ATOM 1563 N N . PHE A 1 200 ? 38.317 19.485 8.945 1.00 34.72 200 PHE A N 1
ATOM 1564 C CA . PHE A 1 200 ? 37.896 19.670 10.335 1.00 34.72 200 PHE A CA 1
ATOM 1565 C C . PHE A 1 200 ? 36.902 18.582 10.789 1.00 34.72 200 PHE A C 1
ATOM 1567 O O . PHE A 1 200 ? 37.085 17.970 11.842 1.00 34.72 200 PHE A O 1
ATOM 1574 N N . PHE A 1 201 ? 35.919 18.234 9.949 1.00 33.88 201 PHE A N 1
ATOM 1575 C CA . PHE A 1 201 ? 34.967 17.153 10.242 1.00 33.88 201 PHE A CA 1
ATOM 1576 C C . PHE A 1 201 ? 35.608 15.752 10.265 1.00 33.88 201 PHE A C 1
ATOM 1578 O O . PHE A 1 201 ? 35.166 14.888 11.026 1.00 33.88 201 PHE A O 1
ATOM 1585 N N . LEU A 1 202 ? 36.678 15.517 9.497 1.00 35.31 202 LEU A N 1
ATOM 1586 C CA . LEU A 1 202 ? 37.432 14.256 9.525 1.00 35.31 202 LEU A CA 1
ATOM 1587 C C . LEU A 1 202 ? 38.334 14.124 10.766 1.00 35.31 202 LEU A C 1
ATOM 1589 O O . LEU A 1 202 ? 38.469 13.019 11.295 1.00 35.31 202 LEU A O 1
ATOM 1593 N N . GLN A 1 203 ? 38.885 15.226 11.286 1.00 34.47 203 GLN A N 1
ATOM 1594 C CA . GLN A 1 203 ? 39.652 15.224 12.541 1.00 34.47 203 GLN A CA 1
ATOM 1595 C C . GLN A 1 203 ? 38.759 15.046 13.781 1.00 34.47 203 GLN A C 1
ATOM 1597 O O . GLN A 1 203 ? 39.135 14.311 14.694 1.00 34.47 203 GLN A O 1
ATOM 1602 N N . CYS A 1 204 ? 37.543 15.602 13.786 1.00 33.41 204 CYS A N 1
ATOM 1603 C CA . CYS A 1 204 ? 36.564 15.386 14.861 1.00 33.41 204 CYS A CA 1
ATOM 1604 C C . CYS A 1 204 ? 35.990 13.956 14.894 1.00 33.41 204 CYS A C 1
ATOM 1606 O O . CYS A 1 204 ? 35.558 13.486 15.944 1.00 33.41 204 CYS A O 1
ATOM 1608 N N . ARG A 1 205 ? 36.028 13.222 13.771 1.00 33.00 205 ARG A N 1
ATOM 1609 C CA . ARG A 1 205 ? 35.610 11.809 13.704 1.00 33.00 205 ARG A CA 1
ATOM 1610 C C . ARG A 1 205 ? 36.686 10.834 14.204 1.00 33.00 205 ARG A C 1
ATOM 1612 O O . ARG A 1 205 ? 36.366 9.699 14.546 1.00 33.00 205 ARG A O 1
ATOM 1619 N N . ALA A 1 206 ? 37.947 11.269 14.284 1.00 31.58 206 ALA A N 1
ATOM 1620 C CA . ALA A 1 206 ? 39.068 10.466 14.777 1.00 31.58 206 ALA A CA 1
ATOM 1621 C C . ALA A 1 206 ? 39.263 10.541 16.308 1.00 31.58 206 ALA A C 1
ATOM 1623 O O . ALA A 1 206 ? 39.930 9.674 16.874 1.00 31.58 206 ALA A O 1
ATOM 1624 N N . SER A 1 207 ? 38.661 11.525 16.988 1.00 31.52 207 SER A N 1
ATOM 1625 C CA . SER A 1 207 ? 38.784 11.742 18.440 1.00 31.52 207 SER A CA 1
ATOM 1626 C C . SER A 1 207 ? 37.637 11.166 19.286 1.00 31.52 207 SER A C 1
ATOM 1628 O O . SER A 1 207 ? 37.743 11.139 20.509 1.00 31.52 207 SER A O 1
ATOM 1630 N N . ALA A 1 208 ? 36.595 10.594 18.675 1.00 31.80 208 ALA A N 1
ATOM 1631 C CA . ALA A 1 208 ? 35.547 9.843 19.375 1.00 31.80 208 ALA A CA 1
ATOM 1632 C C . ALA A 1 208 ? 35.824 8.325 19.352 1.00 31.80 208 ALA A C 1
ATOM 1634 O O . ALA A 1 208 ? 35.088 7.542 18.756 1.00 31.80 208 ALA A O 1
ATOM 1635 N N . ARG A 1 209 ? 36.918 7.890 19.992 1.00 27.75 209 ARG A N 1
ATOM 1636 C CA . ARG A 1 209 ? 37.141 6.480 20.363 1.00 27.75 209 ARG A CA 1
ATOM 1637 C C . ARG A 1 209 ? 36.894 6.310 21.860 1.00 27.75 209 ARG A C 1
ATOM 1639 O O . ARG A 1 209 ? 37.828 6.365 22.655 1.00 27.75 209 ARG A O 1
ATOM 1646 N N . CYS A 1 210 ? 35.646 6.063 22.247 1.00 27.31 210 CYS A N 1
ATOM 1647 C CA . CYS A 1 210 ? 35.358 5.437 23.535 1.00 27.31 210 CYS A CA 1
ATOM 1648 C C . CYS A 1 210 ? 35.631 3.932 23.411 1.00 27.31 210 CYS A C 1
ATOM 1650 O O . CYS A 1 210 ? 35.111 3.264 22.518 1.00 27.31 210 CYS A O 1
ATOM 1652 N N . GLN A 1 211 ? 36.504 3.411 24.273 1.00 28.86 211 GLN A N 1
ATOM 1653 C CA . GLN A 1 211 ? 36.845 1.992 24.323 1.00 28.86 211 GLN A CA 1
ATOM 1654 C C . GLN A 1 211 ? 35.656 1.141 24.798 1.00 28.86 211 GLN A C 1
ATOM 1656 O O . GLN A 1 211 ? 35.026 1.509 25.791 1.00 28.86 211 GLN A O 1
ATOM 1661 N N . PRO A 1 212 ? 35.396 -0.035 24.200 1.00 29.58 212 PRO A N 1
ATOM 1662 C CA . PRO A 1 212 ? 34.556 -1.039 24.825 1.00 29.58 212 PRO A CA 1
ATOM 1663 C C . PRO A 1 212 ? 35.368 -1.877 25.820 1.00 29.58 212 PRO A C 1
ATOM 1665 O O . PRO A 1 212 ? 36.369 -2.512 25.477 1.00 29.58 212 PRO A O 1
ATOM 1668 N N . TRP A 1 213 ? 34.883 -1.898 27.060 1.00 25.02 213 TRP A N 1
ATOM 1669 C CA . TRP A 1 213 ? 35.209 -2.897 28.072 1.00 25.02 213 TRP A CA 1
ATOM 1670 C C . TRP A 1 213 ? 34.920 -4.314 27.549 1.00 25.02 213 TRP A C 1
ATOM 1672 O O . TRP A 1 213 ? 33.869 -4.574 26.967 1.00 25.02 213 TRP A O 1
ATOM 1682 N N . ARG A 1 214 ? 35.858 -5.242 27.771 1.00 26.14 214 ARG A N 1
ATOM 1683 C CA . ARG A 1 214 ? 35.723 -6.670 27.442 1.00 26.14 214 ARG A CA 1
ATOM 1684 C C . ARG A 1 214 ? 34.975 -7.415 28.556 1.00 26.14 214 ARG A C 1
ATOM 1686 O O . ARG A 1 214 ? 35.454 -7.378 29.688 1.00 26.14 214 ARG A O 1
ATOM 1693 N N . PRO A 1 215 ? 33.933 -8.209 28.256 1.00 28.27 215 PRO A N 1
ATOM 1694 C CA . PRO A 1 215 ? 33.538 -9.321 29.107 1.00 28.27 215 PRO A CA 1
ATOM 1695 C C . PRO A 1 215 ? 34.347 -10.566 28.727 1.00 28.27 215 PRO A C 1
ATOM 1697 O O . PRO A 1 215 ? 34.379 -10.996 27.573 1.00 28.27 215 PRO A O 1
ATOM 1700 N N . VAL A 1 216 ? 35.017 -11.143 29.719 1.00 26.11 216 VAL A N 1
ATOM 1701 C CA . VAL A 1 216 ? 35.638 -12.469 29.657 1.00 26.11 216 VAL A CA 1
ATOM 1702 C C . VAL A 1 216 ? 34.522 -13.514 29.712 1.00 26.11 216 VAL A C 1
ATOM 1704 O O . VAL A 1 216 ? 33.808 -13.582 30.708 1.00 26.11 216 VAL A O 1
ATOM 1707 N N . LEU A 1 217 ? 34.376 -14.336 28.669 1.00 30.50 217 LEU A N 1
ATOM 1708 C CA . LEU A 1 217 ? 33.547 -15.546 28.710 1.00 30.50 217 LEU A CA 1
ATOM 1709 C C . LEU A 1 217 ? 34.442 -16.790 28.854 1.00 30.50 217 LEU A C 1
ATOM 1711 O O . LEU A 1 217 ? 35.438 -16.908 28.130 1.00 30.50 217 LEU A O 1
ATOM 1715 N N . PRO A 1 218 ? 34.127 -17.716 29.779 1.00 29.50 218 PRO A N 1
ATOM 1716 C CA . PRO A 1 218 ? 34.924 -18.911 30.009 1.00 29.50 218 PRO A CA 1
ATOM 1717 C C . PRO A 1 218 ? 34.680 -19.993 28.948 1.00 29.50 218 PRO A C 1
ATOM 1719 O O . PRO A 1 218 ? 33.578 -20.189 28.442 1.00 29.50 218 PRO A O 1
ATOM 1722 N N . ARG A 1 219 ? 35.763 -20.717 28.646 1.00 26.64 219 ARG A N 1
ATOM 1723 C CA . ARG A 1 219 ? 35.818 -21.890 27.767 1.00 26.64 219 ARG A CA 1
ATOM 1724 C C . ARG A 1 219 ? 35.024 -23.059 28.357 1.00 26.64 219 ARG A C 1
ATOM 1726 O O . ARG A 1 219 ? 35.263 -23.438 29.500 1.00 26.64 219 ARG A O 1
ATOM 1733 N N . GLY A 1 220 ? 34.199 -23.699 27.531 1.00 26.12 220 GLY A N 1
ATOM 1734 C CA . GLY A 1 220 ? 33.599 -25.005 27.801 1.00 26.12 220 GLY A CA 1
ATOM 1735 C C . GLY A 1 220 ? 33.591 -25.862 26.535 1.00 26.12 220 GLY A C 1
ATOM 1736 O O . GLY A 1 220 ? 32.937 -25.523 25.556 1.00 26.12 220 GLY A O 1
ATOM 1737 N N . ASN A 1 221 ? 34.365 -26.947 26.553 1.00 26.47 221 ASN A N 1
ATOM 1738 C CA . ASN A 1 221 ? 34.421 -27.989 25.526 1.00 26.47 221 ASN A CA 1
ATOM 1739 C C . ASN A 1 221 ? 33.100 -28.774 25.442 1.00 26.47 221 ASN A C 1
ATOM 1741 O O . ASN A 1 221 ? 32.568 -29.151 26.482 1.00 26.47 221 ASN A O 1
ATOM 1745 N N . SER A 1 222 ? 32.675 -29.185 24.242 1.00 28.19 222 SER A N 1
ATOM 1746 C CA . SER A 1 222 ? 32.380 -30.606 23.955 1.00 28.19 222 SER A CA 1
ATOM 1747 C C . SER A 1 222 ? 31.982 -30.875 22.491 1.00 28.19 222 SER A C 1
ATOM 1749 O O . SER A 1 222 ? 30.979 -30.409 21.977 1.00 28.19 222 SER A O 1
ATOM 1751 N N . GLN A 1 223 ? 32.853 -31.655 21.848 1.00 28.84 223 GLN A N 1
ATOM 1752 C CA . GLN A 1 223 ? 32.611 -32.810 20.973 1.00 28.84 223 GLN A CA 1
ATOM 1753 C C . GLN A 1 223 ? 31.620 -32.755 19.791 1.00 28.84 223 GLN A C 1
ATOM 1755 O O . GLN A 1 223 ? 30.403 -32.802 19.915 1.00 28.84 223 GLN A O 1
ATOM 1760 N N . ARG A 1 224 ? 32.245 -32.886 18.611 1.00 26.47 224 ARG A N 1
ATOM 1761 C CA . ARG A 1 224 ? 31.727 -33.427 17.348 1.00 26.47 224 ARG A CA 1
ATOM 1762 C C . ARG A 1 224 ? 31.009 -34.774 17.517 1.00 26.47 224 ARG A C 1
ATOM 1764 O O . ARG A 1 224 ? 31.568 -35.681 18.131 1.00 26.47 224 ARG A O 1
ATOM 1771 N N . ARG A 1 225 ? 29.931 -34.971 16.752 1.00 27.59 225 ARG A N 1
ATOM 1772 C CA . ARG A 1 225 ? 29.629 -36.245 16.076 1.00 27.59 225 ARG A CA 1
ATOM 1773 C C . ARG A 1 225 ? 29.081 -35.986 14.671 1.00 27.59 225 ARG A C 1
ATOM 1775 O O . ARG A 1 225 ? 28.058 -35.341 14.492 1.00 27.59 225 ARG A O 1
ATOM 1782 N N . THR A 1 226 ? 29.827 -36.482 13.696 1.00 25.78 226 THR A N 1
ATOM 1783 C CA . THR A 1 226 ? 29.501 -36.625 12.275 1.00 25.78 226 THR A CA 1
ATOM 1784 C C . THR A 1 226 ? 28.527 -37.777 12.049 1.00 25.78 226 THR A C 1
ATOM 1786 O O . THR A 1 226 ? 28.728 -38.844 12.627 1.00 25.78 226 THR A O 1
ATOM 1789 N N . LEU A 1 227 ? 27.594 -37.622 11.108 1.00 27.45 227 LEU A N 1
ATOM 1790 C CA . LEU A 1 227 ? 27.182 -38.725 10.240 1.00 27.45 227 LEU A CA 1
ATOM 1791 C C . LEU A 1 227 ? 26.707 -38.175 8.892 1.00 27.45 227 LEU A C 1
ATOM 1793 O O . LEU A 1 227 ? 25.789 -37.366 8.820 1.00 27.45 227 LEU A O 1
ATOM 1797 N N . ALA A 1 228 ? 27.414 -38.591 7.846 1.00 24.72 228 ALA A N 1
ATOM 1798 C CA . ALA A 1 228 ? 27.108 -38.327 6.454 1.00 24.72 228 ALA A CA 1
ATOM 1799 C C . ALA A 1 228 ? 26.121 -39.381 5.936 1.00 24.72 228 ALA A C 1
ATOM 1801 O O . ALA A 1 228 ? 26.283 -40.564 6.232 1.00 24.72 228 ALA A O 1
ATOM 1802 N N . ALA A 1 229 ? 25.163 -38.959 5.116 1.00 27.12 229 ALA A N 1
ATOM 1803 C CA . ALA A 1 229 ? 24.482 -39.823 4.161 1.00 27.12 229 ALA A CA 1
ATOM 1804 C C . ALA A 1 229 ? 24.172 -38.998 2.906 1.00 27.12 229 ALA A C 1
ATOM 1806 O O . ALA A 1 229 ? 23.600 -37.913 2.987 1.00 27.12 229 ALA A O 1
ATOM 1807 N N . ALA A 1 230 ? 24.646 -39.505 1.773 1.00 26.27 230 ALA A N 1
ATOM 1808 C CA . ALA A 1 230 ? 24.528 -38.923 0.448 1.00 26.27 230 ALA A CA 1
ATOM 1809 C C . ALA A 1 230 ? 23.131 -39.166 -0.141 1.00 26.27 230 ALA A C 1
ATOM 1811 O O . ALA A 1 230 ? 22.629 -40.286 -0.064 1.00 26.27 230 ALA A O 1
ATOM 1812 N N . ILE A 1 231 ? 22.555 -38.138 -0.770 1.00 28.22 231 ILE A N 1
ATOM 1813 C CA . ILE A 1 231 ? 21.462 -38.243 -1.745 1.00 28.22 231 ILE A CA 1
ATOM 1814 C C . ILE A 1 231 ? 21.806 -37.291 -2.904 1.00 28.22 231 ILE A C 1
ATOM 1816 O O . ILE A 1 231 ? 22.270 -36.173 -2.678 1.00 28.22 231 ILE A O 1
ATOM 1820 N N . GLU A 1 232 ? 21.667 -37.802 -4.125 1.00 30.11 232 GLU A N 1
ATOM 1821 C CA . GLU A 1 232 ? 22.039 -37.205 -5.416 1.00 30.11 232 GLU A CA 1
ATOM 1822 C C . GLU A 1 232 ? 21.212 -35.959 -5.819 1.00 30.11 232 GLU A C 1
ATOM 1824 O O . GLU A 1 232 ? 20.172 -35.696 -5.213 1.00 30.11 232 GLU A O 1
ATOM 1829 N N . PRO A 1 233 ? 21.656 -35.157 -6.817 1.00 28.66 233 PRO A N 1
ATOM 1830 C CA . PRO A 1 233 ? 21.126 -33.819 -7.050 1.00 28.66 233 PRO A CA 1
ATOM 1831 C C . PRO A 1 233 ? 19.936 -33.829 -8.020 1.00 28.66 233 PRO A C 1
ATOM 1833 O O . PRO A 1 233 ? 20.106 -33.898 -9.237 1.00 28.66 233 PRO A O 1
ATOM 1836 N N . GLU A 1 234 ? 18.721 -33.667 -7.498 1.00 26.41 234 GLU A N 1
ATOM 1837 C CA . GLU A 1 234 ? 17.566 -33.271 -8.307 1.00 26.41 234 GLU A CA 1
ATOM 1838 C C . GLU A 1 234 ? 17.484 -31.744 -8.436 1.00 26.41 234 GLU A C 1
ATOM 1840 O O . GLU A 1 234 ? 17.192 -31.030 -7.484 1.00 26.41 234 GLU A O 1
ATOM 1845 N N . SER A 1 235 ? 17.702 -31.278 -9.667 1.00 29.75 235 SER A N 1
ATOM 1846 C CA . SER A 1 235 ? 17.147 -30.080 -10.316 1.00 29.75 235 SER A CA 1
ATOM 1847 C C . SER A 1 235 ? 17.158 -28.732 -9.564 1.00 29.75 235 SER A C 1
ATOM 1849 O O . SER A 1 235 ? 16.513 -28.500 -8.543 1.00 29.75 235 SER A O 1
ATOM 1851 N N . SER A 1 236 ? 17.815 -27.762 -10.195 1.00 30.81 236 SER A N 1
ATOM 1852 C CA . SER A 1 236 ? 18.015 -26.363 -9.797 1.00 30.81 236 SER A CA 1
ATOM 1853 C C . SER A 1 236 ? 16.749 -25.486 -9.724 1.00 30.81 236 SER A C 1
ATOM 1855 O O . SER A 1 236 ? 16.855 -24.268 -9.820 1.00 30.81 236 SER A O 1
ATOM 1857 N N . ILE A 1 237 ? 15.559 -26.068 -9.555 1.00 35.19 237 ILE A N 1
ATOM 1858 C CA . ILE A 1 237 ? 14.288 -25.334 -9.414 1.00 35.19 237 ILE A CA 1
ATOM 1859 C C . ILE A 1 237 ? 13.932 -25.131 -7.928 1.00 35.19 237 ILE A C 1
ATOM 1861 O O . ILE A 1 237 ? 13.364 -24.105 -7.567 1.00 35.19 237 ILE A O 1
ATOM 1865 N N . ASN A 1 238 ? 14.366 -26.024 -7.031 1.00 30.95 238 ASN A N 1
ATOM 1866 C CA . ASN A 1 238 ? 14.059 -25.929 -5.593 1.00 30.95 238 ASN A CA 1
ATOM 1867 C C . ASN A 1 238 ? 15.096 -25.155 -4.759 1.00 30.95 238 ASN A C 1
ATOM 1869 O O . ASN A 1 238 ? 14.838 -24.824 -3.603 1.00 30.95 238 ASN A O 1
ATOM 1873 N N . ALA A 1 239 ? 16.258 -24.820 -5.325 1.00 27.98 239 ALA A N 1
ATOM 1874 C CA . ALA A 1 239 ? 17.323 -24.140 -4.581 1.00 27.98 239 ALA A CA 1
ATOM 1875 C C . ALA A 1 239 ? 17.019 -22.654 -4.292 1.00 27.98 239 ALA A C 1
ATOM 1877 O O . ALA A 1 239 ? 17.532 -22.109 -3.317 1.00 27.98 239 ALA A O 1
ATOM 1878 N N . HIS A 1 240 ? 16.157 -22.002 -5.084 1.00 34.78 240 HIS A N 1
ATOM 1879 C CA . HIS A 1 240 ? 15.739 -20.612 -4.844 1.00 34.78 240 HIS A CA 1
ATOM 1880 C C . HIS A 1 240 ? 14.556 -20.480 -3.877 1.00 34.78 240 HIS A C 1
ATOM 1882 O O . HIS A 1 240 ? 14.429 -19.449 -3.222 1.00 34.78 240 HIS A O 1
ATOM 1888 N N . ALA A 1 241 ? 13.762 -21.538 -3.680 1.00 32.94 241 ALA A N 1
ATOM 1889 C CA . ALA A 1 241 ? 12.707 -21.551 -2.662 1.00 32.94 241 ALA A CA 1
ATOM 1890 C C . ALA A 1 241 ? 13.269 -21.510 -1.225 1.00 32.94 241 ALA A C 1
ATOM 1892 O O . ALA A 1 241 ? 12.598 -21.057 -0.301 1.00 32.94 241 ALA A O 1
ATOM 1893 N N . HIS A 1 242 ? 14.520 -21.937 -1.030 1.00 32.12 242 HIS A N 1
ATOM 1894 C CA . HIS A 1 242 ? 15.155 -21.998 0.287 1.00 32.12 242 HIS A CA 1
ATOM 1895 C C . HIS A 1 242 ? 15.880 -20.711 0.724 1.00 32.12 242 HIS A C 1
ATOM 1897 O O . HIS A 1 242 ? 16.336 -20.643 1.865 1.00 32.12 242 HIS A O 1
ATOM 1903 N N . ALA A 1 243 ? 15.965 -19.675 -0.122 1.00 37.03 243 ALA A N 1
ATOM 1904 C CA . ALA A 1 243 ? 16.683 -18.435 0.206 1.00 37.03 243 ALA A CA 1
ATOM 1905 C C . ALA A 1 243 ? 15.842 -17.381 0.969 1.00 37.03 243 ALA A C 1
ATOM 1907 O O . ALA A 1 243 ? 16.401 -16.408 1.468 1.00 37.03 243 ALA A O 1
ATOM 1908 N N . LEU A 1 244 ? 14.531 -17.597 1.145 1.00 46.84 244 LEU A N 1
ATOM 1909 C CA . LEU A 1 244 ? 13.637 -16.790 1.996 1.00 46.84 244 LEU A CA 1
ATOM 1910 C C . LEU A 1 244 ? 13.176 -17.594 3.224 1.00 46.84 244 LEU A C 1
ATOM 1912 O O . LEU A 1 244 ? 11.982 -17.753 3.472 1.00 46.84 244 LEU A O 1
ATOM 1916 N N . ALA A 1 245 ? 14.122 -18.131 3.999 1.00 52.38 245 ALA A N 1
ATOM 1917 C CA . ALA A 1 245 ? 13.870 -18.905 5.222 1.00 52.38 245 ALA A CA 1
ATOM 1918 C C . ALA A 1 245 ? 13.348 -18.045 6.405 1.00 52.38 245 ALA A C 1
ATOM 1920 O O . ALA A 1 245 ? 13.835 -18.155 7.529 1.00 52.38 245 ALA A O 1
ATOM 1921 N N . GLY A 1 246 ? 12.388 -17.155 6.146 1.00 78.25 246 GLY A N 1
ATOM 1922 C CA . GLY A 1 246 ? 11.689 -16.326 7.127 1.00 78.25 246 GLY A CA 1
ATOM 1923 C C . GLY A 1 246 ? 10.184 -16.600 7.137 1.00 78.25 246 GLY A C 1
ATOM 1924 O O . GLY A 1 246 ? 9.654 -17.324 6.286 1.00 78.25 246 GLY A O 1
ATOM 1925 N N . LYS A 1 247 ? 9.475 -16.021 8.112 1.00 89.50 247 LYS A N 1
ATOM 1926 C CA . LYS A 1 247 ? 8.007 -16.060 8.140 1.00 89.50 247 LYS A CA 1
ATOM 1927 C C . LYS A 1 247 ? 7.422 -15.425 6.862 1.00 89.50 247 LYS A C 1
ATOM 1929 O O . LYS A 1 247 ? 8.056 -14.512 6.329 1.00 89.50 247 LYS A O 1
ATOM 1934 N N . PRO A 1 248 ? 6.242 -15.865 6.383 1.00 93.12 248 PRO A N 1
ATOM 1935 C CA . PRO A 1 248 ? 5.560 -15.206 5.270 1.00 93.12 248 PRO A CA 1
ATOM 1936 C C . PRO A 1 248 ? 5.396 -13.700 5.504 1.00 93.12 248 PRO A C 1
ATOM 1938 O O . PRO A 1 248 ? 5.088 -13.276 6.625 1.00 93.12 248 PRO A O 1
ATOM 1941 N N . TYR A 1 249 ? 5.562 -12.899 4.450 1.00 95.75 249 TYR A N 1
ATOM 1942 C CA . TYR A 1 249 ? 5.281 -11.472 4.500 1.00 95.75 249 TYR A CA 1
ATOM 1943 C C . TYR A 1 249 ? 3.790 -11.244 4.740 1.00 95.75 249 TYR A C 1
ATOM 1945 O O . TYR A 1 249 ? 2.956 -11.704 3.966 1.00 95.75 249 TYR A O 1
ATOM 1953 N N . TYR A 1 250 ? 3.444 -10.520 5.797 1.00 97.38 250 TYR A N 1
ATOM 1954 C CA . TYR A 1 250 ? 2.057 -10.240 6.151 1.00 97.38 250 TYR A CA 1
ATOM 1955 C C . TYR A 1 250 ? 1.812 -8.736 6.213 1.00 97.38 250 TYR A C 1
ATOM 1957 O O . TYR A 1 250 ? 2.433 -8.032 7.012 1.00 97.38 250 TYR A O 1
ATOM 1965 N N . VAL A 1 251 ? 0.913 -8.245 5.362 1.00 98.31 251 VAL A N 1
ATOM 1966 C CA . VAL A 1 251 ? 0.498 -6.841 5.306 1.00 98.31 251 VAL A CA 1
ATOM 1967 C C . VAL A 1 251 ? -1.004 -6.712 5.539 1.00 98.31 251 VAL A C 1
ATOM 1969 O O . VAL A 1 251 ? -1.782 -7.581 5.152 1.00 98.31 251 VAL A O 1
ATOM 1972 N N . THR A 1 252 ? -1.425 -5.631 6.193 1.00 98.69 252 THR A N 1
ATOM 1973 C CA . THR A 1 252 ? -2.844 -5.377 6.480 1.00 98.69 252 THR A CA 1
ATOM 1974 C C . THR A 1 252 ? -3.247 -3.972 6.054 1.00 98.69 252 THR A C 1
ATOM 1976 O O . THR A 1 252 ? -2.468 -3.030 6.214 1.00 98.69 252 THR A O 1
ATOM 1979 N N . THR A 1 253 ? -4.484 -3.807 5.589 1.00 98.69 253 THR A N 1
ATOM 1980 C CA . THR A 1 253 ? -5.191 -2.517 5.677 1.00 98.69 253 THR A CA 1
ATOM 1981 C C . THR A 1 253 ? -5.923 -2.429 7.020 1.00 98.69 253 THR A C 1
ATOM 1983 O O . THR A 1 253 ? -6.130 -3.468 7.649 1.00 98.69 253 THR A O 1
ATOM 1986 N N . PRO A 1 254 ? -6.391 -1.251 7.473 1.00 96.19 254 PRO A N 1
ATOM 1987 C CA . PRO A 1 254 ? -7.529 -1.196 8.372 1.00 96.19 254 PRO A CA 1
ATOM 1988 C C . PRO A 1 254 ? -8.723 -1.912 7.749 1.00 96.19 254 PRO A C 1
ATOM 1990 O O . PRO A 1 254 ? -8.829 -2.052 6.526 1.00 96.19 254 PRO A O 1
ATOM 1993 N N . ILE A 1 255 ? -9.648 -2.304 8.607 1.00 96.50 255 ILE A N 1
ATOM 1994 C CA . ILE A 1 255 ? -10.991 -2.682 8.196 1.00 96.50 255 ILE A CA 1
ATOM 1995 C C . ILE A 1 255 ? -11.869 -1.427 8.121 1.00 96.50 255 ILE A C 1
ATOM 1997 O O . ILE A 1 255 ? -11.752 -0.520 8.949 1.00 96.50 255 ILE A O 1
ATOM 2001 N N . PHE A 1 256 ? -12.694 -1.324 7.082 1.00 92.75 256 PHE A N 1
ATOM 2002 C CA . PHE A 1 256 ? -13.438 -0.101 6.775 1.00 92.75 256 PHE A CA 1
ATOM 2003 C C . PHE A 1 256 ? -14.810 -0.089 7.444 1.00 92.75 256 PHE A C 1
ATOM 2005 O O . PHE A 1 256 ? -15.557 -1.063 7.368 1.00 92.75 256 PHE A O 1
ATOM 2012 N N . TYR A 1 257 ? -15.156 1.030 8.077 1.00 86.44 257 TYR A N 1
ATOM 2013 C CA . TYR A 1 257 ? -16.413 1.174 8.804 1.00 86.44 257 TYR A CA 1
ATOM 2014 C C . TYR A 1 257 ? -17.621 1.217 7.856 1.00 86.44 257 TYR A C 1
ATOM 2016 O O . TYR A 1 257 ? -17.654 2.035 6.933 1.00 86.44 257 TYR A O 1
ATOM 2024 N N . VAL A 1 258 ? -18.638 0.383 8.098 1.00 83.06 258 VAL A N 1
ATOM 2025 C CA . VAL A 1 258 ? -19.863 0.337 7.275 1.00 83.06 258 VAL A CA 1
ATOM 2026 C C . VAL A 1 258 ? -20.952 1.250 7.850 1.00 83.06 258 VAL A C 1
ATOM 2028 O O . VAL A 1 258 ? -21.794 0.844 8.642 1.00 83.06 258 VAL A O 1
ATOM 2031 N N . ASN A 1 259 ? -20.963 2.530 7.475 1.00 72.50 259 ASN A N 1
ATOM 2032 C CA . ASN A 1 259 ? -22.000 3.481 7.898 1.00 72.50 259 ASN A CA 1
ATOM 2033 C C . ASN A 1 259 ? -22.779 4.092 6.721 1.00 72.50 259 ASN A C 1
ATOM 2035 O O . ASN A 1 259 ? -22.305 4.202 5.589 1.00 72.50 259 ASN A O 1
ATOM 2039 N N . SER A 1 260 ? -24.022 4.506 6.999 1.00 47.16 260 SER A N 1
ATOM 2040 C CA . SER A 1 260 ? -24.946 5.038 5.992 1.00 47.16 260 SER A CA 1
ATOM 2041 C C . SER A 1 260 ? -24.367 6.299 5.375 1.00 47.16 260 SER A C 1
ATOM 2043 O O . SER A 1 260 ? -24.149 7.292 6.070 1.00 47.16 260 SER A O 1
ATOM 2045 N N . GLY A 1 261 ? -24.157 6.258 4.063 1.00 54.94 261 GLY A N 1
ATOM 2046 C CA . GLY A 1 261 ? -23.599 7.359 3.294 1.00 54.94 261 GLY A CA 1
ATOM 2047 C C . GLY A 1 261 ? -22.259 7.024 2.655 1.00 54.94 261 GLY A C 1
ATOM 2048 O O . GLY A 1 261 ? -21.986 7.581 1.600 1.00 54.94 261 GLY A O 1
ATOM 2049 N N . MET A 1 262 ? -21.466 6.082 3.168 1.00 58.84 262 MET A N 1
ATOM 2050 C CA . MET A 1 262 ? -20.153 5.750 2.598 1.00 58.84 262 MET A CA 1
ATOM 2051 C C . MET A 1 262 ? -20.234 4.545 1.658 1.00 58.84 262 MET A C 1
ATOM 2053 O O . MET A 1 262 ? -19.941 3.413 2.021 1.00 58.84 262 MET A O 1
ATOM 2057 N N . SER A 1 263 ? -20.568 4.824 0.396 1.00 74.94 263 SER A N 1
ATOM 2058 C CA . SER A 1 263 ? -20.024 3.993 -0.684 1.00 74.94 263 SER A CA 1
ATOM 2059 C C . SER A 1 263 ? -18.497 4.139 -0.647 1.00 74.94 263 SER A C 1
ATOM 2061 O O . SER A 1 263 ? -18.022 5.217 -0.260 1.00 74.94 263 SER A O 1
ATOM 2063 N N . PRO A 1 264 ? -17.720 3.119 -1.040 1.00 87.88 264 PRO A N 1
ATOM 2064 C CA . PRO A 1 264 ? -16.272 3.232 -1.053 1.00 87.88 264 PRO A CA 1
ATOM 2065 C C . PRO A 1 264 ? -15.816 4.491 -1.810 1.00 87.88 264 PRO A C 1
ATOM 2067 O O . PRO A 1 264 ? -16.348 4.801 -2.874 1.00 87.88 264 PRO A O 1
ATOM 2070 N N . HIS A 1 265 ? -14.858 5.236 -1.255 1.00 88.06 265 HIS A N 1
ATOM 2071 C CA . HIS A 1 265 ? -14.299 6.446 -1.860 1.00 88.06 265 HIS A CA 1
ATOM 2072 C C . HIS A 1 265 ? -12.796 6.277 -2.120 1.00 88.06 265 HIS A C 1
ATOM 2074 O O . HIS A 1 265 ? -12.169 5.346 -1.606 1.00 88.06 265 HIS A O 1
ATOM 2080 N N . VAL A 1 266 ? -12.180 7.211 -2.849 1.00 91.00 266 VAL A N 1
ATOM 2081 C CA . VAL A 1 266 ? -10.744 7.151 -3.199 1.00 91.00 266 VAL A CA 1
ATOM 2082 C C . VAL A 1 266 ? -9.798 7.028 -1.999 1.00 91.00 266 VAL A C 1
ATOM 2084 O O . VAL A 1 266 ? -8.762 6.389 -2.119 1.00 91.00 266 VAL A O 1
ATOM 2087 N N . GLY A 1 267 ? -10.165 7.551 -0.823 1.00 90.38 267 GLY A N 1
ATOM 2088 C CA . GLY A 1 267 ? -9.409 7.318 0.417 1.00 90.38 267 GLY A CA 1
ATOM 2089 C C . GLY A 1 267 ? -9.279 5.836 0.808 1.00 90.38 267 GLY A C 1
ATOM 2090 O O . GLY A 1 267 ? -8.185 5.413 1.160 1.00 90.38 267 GLY A O 1
ATOM 2091 N N . HIS A 1 268 ? -10.345 5.031 0.683 1.00 92.88 268 HIS A N 1
ATOM 2092 C CA . HIS A 1 268 ? -10.278 3.585 0.937 1.00 92.88 268 HIS A CA 1
ATOM 2093 C C . HIS A 1 268 ? -9.441 2.879 -0.130 1.00 92.88 268 HIS A C 1
ATOM 2095 O O . HIS A 1 268 ? -8.599 2.040 0.186 1.00 92.88 268 HIS A O 1
ATOM 2101 N N . LEU A 1 269 ? -9.644 3.262 -1.398 1.00 96.12 269 LEU A N 1
ATOM 2102 C CA . LEU A 1 269 ? -8.873 2.725 -2.515 1.00 96.12 269 LEU A CA 1
ATOM 2103 C C . LEU A 1 269 ? -7.372 2.996 -2.338 1.00 96.12 269 LEU A C 1
ATOM 2105 O O . LEU A 1 269 ? -6.567 2.111 -2.593 1.00 96.12 269 LEU A O 1
ATOM 2109 N N . TYR A 1 270 ? -6.991 4.175 -1.845 1.00 97.06 270 TYR A N 1
ATOM 2110 C CA . TYR A 1 270 ? -5.589 4.510 -1.609 1.00 97.06 270 TYR A CA 1
ATOM 2111 C C . TYR A 1 270 ? -4.925 3.542 -0.627 1.00 97.06 270 TYR A C 1
ATOM 2113 O O . TYR A 1 270 ? -3.880 2.973 -0.937 1.00 97.06 270 TYR A O 1
ATOM 2121 N N . THR A 1 271 ? -5.560 3.293 0.519 1.00 97.38 271 THR A N 1
ATOM 2122 C CA . THR A 1 271 ? -5.060 2.341 1.517 1.00 97.38 271 THR A CA 1
ATOM 2123 C C . THR A 1 271 ? -4.939 0.924 0.947 1.00 97.38 271 THR A C 1
ATOM 2125 O O . THR A 1 271 ? -3.917 0.269 1.154 1.00 97.38 271 THR A O 1
ATOM 2128 N N . LEU A 1 272 ? -5.945 0.475 0.182 1.00 98.62 272 LEU A N 1
ATOM 2129 C CA . LEU A 1 272 ? -5.936 -0.821 -0.507 1.00 98.62 272 LEU A CA 1
ATOM 2130 C C . LEU A 1 272 ? -4.768 -0.935 -1.496 1.00 98.62 272 LEU A C 1
ATOM 2132 O O . LEU A 1 272 ? -4.038 -1.923 -1.471 1.00 98.62 272 LEU A O 1
ATOM 2136 N N . VAL A 1 273 ? -4.553 0.087 -2.331 1.00 98.75 273 VAL A N 1
ATOM 2137 C CA . VAL A 1 273 ? -3.471 0.114 -3.328 1.00 98.75 273 VAL A CA 1
ATOM 2138 C C . VAL A 1 273 ? -2.102 0.055 -2.660 1.00 98.75 273 VAL A C 1
ATOM 2140 O O . VAL A 1 273 ? -1.256 -0.721 -3.096 1.00 98.75 273 VAL A O 1
ATOM 2143 N N . LEU A 1 274 ? -1.868 0.827 -1.595 1.00 98.69 274 LEU A N 1
ATOM 2144 C CA . LEU A 1 274 ? -0.586 0.808 -0.885 1.00 98.69 274 LEU A CA 1
ATOM 2145 C C . LEU A 1 274 ? -0.276 -0.576 -0.296 1.00 98.69 274 LEU A C 1
ATOM 2147 O O . LEU A 1 274 ? 0.838 -1.077 -0.454 1.00 98.69 274 LEU A O 1
ATOM 2151 N N . ALA A 1 275 ? -1.256 -1.209 0.353 1.00 98.69 275 ALA A N 1
ATOM 2152 C CA . ALA A 1 275 ? -1.082 -2.531 0.949 1.00 98.69 275 ALA A CA 1
ATOM 2153 C C . ALA A 1 275 ? -0.872 -3.627 -0.114 1.00 98.69 275 ALA A C 1
ATOM 2155 O O . ALA A 1 275 ? 0.006 -4.479 0.034 1.00 98.69 275 ALA A O 1
ATOM 2156 N N . ASP A 1 276 ? -1.611 -3.563 -1.223 1.00 98.88 276 ASP A N 1
ATOM 2157 C CA . ASP A 1 276 ? -1.453 -4.465 -2.367 1.00 98.88 276 ASP A CA 1
ATOM 2158 C C . ASP A 1 276 ? -0.087 -4.312 -3.050 1.00 98.88 276 ASP A C 1
ATOM 2160 O O . ASP A 1 276 ? 0.566 -5.307 -3.359 1.00 98.88 276 ASP A O 1
ATOM 2164 N N . VAL A 1 277 ? 0.400 -3.080 -3.221 1.00 98.88 277 VAL A N 1
ATOM 2165 C CA . VAL A 1 277 ? 1.745 -2.802 -3.751 1.00 98.88 277 VAL A CA 1
ATOM 2166 C C . VAL A 1 277 ? 2.824 -3.432 -2.865 1.00 98.88 277 VAL A C 1
ATOM 2168 O O . VAL A 1 277 ? 3.740 -4.066 -3.390 1.00 98.88 277 VAL A O 1
ATOM 2171 N N . LEU A 1 278 ? 2.709 -3.322 -1.537 1.00 98.69 278 LEU A N 1
ATOM 2172 C CA . LEU A 1 278 ? 3.649 -3.950 -0.601 1.00 98.69 278 LEU A CA 1
ATOM 2173 C C . LEU A 1 278 ? 3.621 -5.485 -0.701 1.00 98.69 278 LEU A C 1
ATOM 2175 O O . LEU A 1 278 ? 4.682 -6.104 -0.808 1.00 98.69 278 LEU A O 1
ATOM 2179 N N . LYS A 1 279 ? 2.431 -6.108 -0.752 1.00 98.56 279 LYS A N 1
ATOM 2180 C CA . LYS A 1 279 ? 2.300 -7.563 -0.969 1.00 98.56 279 LYS A CA 1
ATOM 2181 C C . LYS A 1 279 ? 2.925 -7.984 -2.300 1.00 98.56 279 LYS A C 1
ATOM 2183 O O . LYS A 1 279 ? 3.717 -8.925 -2.344 1.00 98.56 279 LYS A O 1
ATOM 2188 N N . ARG A 1 280 ? 2.588 -7.298 -3.395 1.00 98.75 280 ARG A N 1
ATOM 2189 C CA . ARG A 1 280 ? 3.095 -7.616 -4.738 1.00 98.75 280 ARG A CA 1
ATOM 2190 C C . ARG A 1 280 ? 4.605 -7.418 -4.842 1.00 98.75 280 ARG A C 1
ATOM 2192 O O . ARG A 1 280 ? 5.254 -8.185 -5.546 1.00 98.75 280 ARG A O 1
ATOM 2199 N N . TRP A 1 281 ? 5.179 -6.454 -4.123 1.00 98.69 281 TRP A N 1
ATOM 2200 C CA . TRP A 1 281 ? 6.631 -6.302 -4.024 1.00 98.69 281 TRP A CA 1
ATOM 2201 C C . TRP A 1 281 ? 7.279 -7.466 -3.278 1.00 98.69 281 TRP A C 1
ATOM 2203 O O . TRP A 1 281 ? 8.257 -8.026 -3.765 1.00 98.69 281 TRP A O 1
ATOM 2213 N N . ALA A 1 282 ? 6.711 -7.904 -2.150 1.00 98.06 282 ALA A N 1
ATOM 2214 C CA . ALA A 1 282 ? 7.194 -9.093 -1.447 1.00 98.06 282 ALA A CA 1
ATOM 2215 C C . ALA A 1 282 ? 7.156 -10.345 -2.347 1.00 98.06 282 ALA A C 1
ATOM 2217 O O . ALA A 1 282 ? 8.150 -11.070 -2.421 1.00 98.06 282 ALA A O 1
ATOM 2218 N N . LYS A 1 283 ? 6.072 -10.533 -3.118 1.00 98.00 283 LYS A N 1
ATOM 2219 C CA . LYS A 1 283 ? 5.978 -11.589 -4.144 1.00 98.00 283 LYS A CA 1
ATOM 2220 C C . LYS A 1 283 ? 7.034 -11.435 -5.239 1.00 98.00 283 LYS A C 1
ATOM 2222 O O . LYS A 1 283 ? 7.645 -12.427 -5.625 1.00 98.00 283 LYS A O 1
ATOM 2227 N N . LEU A 1 284 ? 7.282 -10.212 -5.717 1.00 98.00 284 LEU A N 1
ATOM 2228 C CA . LEU A 1 284 ? 8.310 -9.935 -6.725 1.00 98.00 284 LEU A CA 1
ATOM 2229 C C . LEU A 1 284 ? 9.703 -10.356 -6.230 1.00 98.00 284 LEU A C 1
ATOM 2231 O O . LEU A 1 284 ? 10.456 -10.950 -7.000 1.00 98.00 284 LEU A O 1
ATOM 2235 N N . ARG A 1 285 ? 10.008 -10.126 -4.942 1.00 96.81 285 ARG A N 1
ATOM 2236 C CA . ARG A 1 285 ? 11.237 -10.590 -4.265 1.00 96.81 285 ARG A CA 1
ATOM 2237 C C . ARG A 1 285 ? 11.297 -12.098 -4.010 1.00 96.81 285 ARG A C 1
ATOM 2239 O O . ARG A 1 285 ? 12.267 -12.566 -3.426 1.00 96.81 285 ARG A O 1
ATOM 2246 N N . GLY A 1 286 ? 10.273 -12.847 -4.411 1.00 95.75 286 GLY A N 1
ATOM 2247 C CA . GLY A 1 286 ? 10.216 -14.300 -4.286 1.00 95.75 286 GLY A CA 1
ATOM 2248 C C . GLY A 1 286 ? 9.420 -14.823 -3.090 1.00 95.75 286 GLY A C 1
ATOM 2249 O O . GLY A 1 286 ? 9.319 -16.040 -2.945 1.00 95.75 286 GLY A O 1
ATOM 2250 N N . ASP A 1 287 ? 8.820 -13.970 -2.247 1.00 95.31 287 ASP A N 1
ATOM 2251 C CA . ASP A 1 287 ? 7.951 -14.448 -1.164 1.00 95.31 287 ASP A CA 1
ATOM 2252 C C . ASP A 1 287 ? 6.557 -14.790 -1.700 1.00 95.31 287 ASP A C 1
ATOM 2254 O O . ASP A 1 287 ? 5.610 -14.003 -1.640 1.00 95.31 287 ASP A O 1
ATOM 2258 N N . THR A 1 288 ? 6.429 -15.995 -2.251 1.00 93.50 288 THR A N 1
ATOM 2259 C CA . THR A 1 288 ? 5.180 -16.500 -2.838 1.00 93.50 288 THR A CA 1
ATOM 2260 C C . THR A 1 288 ? 4.053 -16.675 -1.819 1.00 93.50 288 THR A C 1
ATOM 2262 O O . THR A 1 288 ? 2.893 -16.755 -2.221 1.00 93.50 288 THR A O 1
ATOM 2265 N N . ARG A 1 289 ? 4.371 -16.693 -0.516 1.00 95.12 289 ARG A N 1
ATOM 2266 C CA . ARG A 1 289 ? 3.412 -16.825 0.594 1.00 95.12 289 ARG A CA 1
ATOM 2267 C C . ARG A 1 289 ? 2.951 -15.471 1.143 1.00 95.12 289 ARG A C 1
ATOM 2269 O O . ARG A 1 289 ? 2.205 -15.438 2.122 1.00 95.12 289 ARG A O 1
ATOM 2276 N N . ALA A 1 290 ? 3.400 -14.361 0.551 1.00 96.81 290 ALA A N 1
ATOM 2277 C CA . ALA A 1 290 ? 3.022 -13.030 0.999 1.00 96.81 290 ALA A CA 1
ATOM 2278 C C . ALA A 1 290 ? 1.495 -12.856 1.003 1.00 96.81 290 ALA A C 1
ATOM 2280 O O . ALA A 1 290 ? 0.832 -13.109 -0.006 1.00 96.81 290 ALA A O 1
ATOM 2281 N N . THR A 1 291 ? 0.971 -12.402 2.138 1.00 97.44 291 THR A N 1
ATOM 2282 C CA . THR A 1 291 ? -0.454 -12.364 2.467 1.00 97.44 291 THR A CA 1
ATOM 2283 C C . THR A 1 291 ? -0.910 -10.933 2.778 1.00 97.44 291 THR A C 1
ATOM 2285 O O . THR A 1 291 ? -0.211 -10.187 3.467 1.00 97.44 291 THR A O 1
ATOM 2288 N N . LEU A 1 292 ? -2.093 -10.555 2.294 1.00 98.62 292 LEU A N 1
ATOM 2289 C CA . LEU A 1 292 ? -2.786 -9.290 2.513 1.00 98.62 292 LEU A CA 1
ATOM 2290 C C . LEU A 1 292 ? -4.154 -9.543 3.157 1.00 98.62 292 LEU A C 1
ATOM 2292 O O . LEU A 1 292 ? -5.012 -10.214 2.578 1.00 98.62 292 LEU A O 1
ATOM 2296 N N . LEU A 1 293 ? -4.364 -8.941 4.328 1.00 98.69 293 LEU A N 1
ATOM 2297 C CA . LEU A 1 293 ? -5.670 -8.847 4.978 1.00 98.69 293 LEU A CA 1
ATOM 2298 C C . LEU A 1 293 ? -6.312 -7.483 4.708 1.00 98.69 293 LEU A C 1
ATOM 2300 O O . LEU A 1 293 ? -5.685 -6.439 4.907 1.00 98.69 293 LEU A O 1
ATOM 2304 N N . THR A 1 294 ? -7.587 -7.502 4.332 1.00 98.62 294 THR A N 1
ATOM 2305 C CA . THR A 1 294 ? -8.468 -6.328 4.311 1.00 98.62 294 THR A CA 1
ATOM 2306 C C . THR A 1 294 ? -9.856 -6.715 4.818 1.00 98.62 294 THR A C 1
ATOM 2308 O O . THR A 1 294 ? -10.086 -7.888 5.113 1.00 98.62 294 THR A O 1
ATOM 2311 N N . GLY A 1 295 ? -10.788 -5.771 4.955 1.00 98.06 295 GLY A N 1
ATOM 2312 C CA . GLY A 1 295 ? -12.121 -6.107 5.447 1.00 98.06 295 GLY A CA 1
ATOM 2313 C C . GLY A 1 295 ? -12.990 -4.933 5.870 1.00 98.06 295 GLY A C 1
ATOM 2314 O O . GLY A 1 295 ? -12.708 -3.776 5.551 1.00 98.06 295 GLY A O 1
ATOM 2315 N N . THR A 1 296 ? -14.041 -5.247 6.624 1.00 97.31 296 THR A N 1
ATOM 2316 C CA . THR A 1 296 ? -15.032 -4.291 7.136 1.00 97.31 296 THR A CA 1
ATOM 2317 C C . THR A 1 296 ? -15.197 -4.371 8.649 1.00 97.31 296 THR A C 1
ATOM 2319 O O . THR A 1 296 ? -15.244 -5.454 9.234 1.00 97.31 296 THR A O 1
ATOM 2322 N N . ASP A 1 297 ? -15.298 -3.195 9.268 1.00 94.75 297 ASP A N 1
ATOM 2323 C CA . ASP A 1 297 ? -15.726 -3.020 10.654 1.00 94.75 297 ASP A CA 1
ATOM 2324 C C . ASP A 1 297 ? -17.234 -2.779 10.673 1.00 94.75 297 ASP A C 1
ATOM 2326 O O . ASP A 1 297 ? -17.741 -1.797 10.117 1.00 94.75 297 ASP A O 1
ATOM 2330 N N . GLU A 1 298 ? -17.947 -3.729 11.264 1.00 95.00 298 GLU A N 1
ATOM 2331 C CA . GLU A 1 298 ? -19.385 -3.887 11.117 1.00 95.00 298 GLU A CA 1
ATOM 2332 C C . GLU A 1 298 ? -20.169 -3.678 12.404 1.00 95.00 298 GLU A C 1
ATOM 2334 O O . GLU A 1 298 ? -21.393 -3.744 12.358 1.00 95.00 298 GLU A O 1
ATOM 2339 N N . HIS A 1 299 ? -19.514 -3.406 13.533 1.00 92.69 299 HIS A N 1
ATOM 2340 C CA . HIS A 1 299 ? -20.180 -3.219 14.820 1.00 92.69 299 HIS A CA 1
ATOM 2341 C C . HIS A 1 299 ? -20.196 -1.749 15.265 1.00 92.69 299 HIS A C 1
ATOM 2343 O O . HIS A 1 299 ? -19.546 -0.860 14.707 1.00 92.69 299 HIS A O 1
ATOM 2349 N N . GLY A 1 300 ? -20.972 -1.461 16.308 1.00 87.31 300 GLY A N 1
ATOM 2350 C CA . GLY A 1 300 ? -20.995 -0.146 16.937 1.00 87.31 300 GLY A CA 1
ATOM 2351 C C . GLY A 1 300 ? -22.228 0.696 16.611 1.00 87.31 300 GLY A C 1
ATOM 2352 O O . GLY A 1 300 ? -23.026 0.420 15.712 1.00 87.31 300 GLY A O 1
ATOM 2353 N N . MET A 1 301 ? -22.362 1.780 17.376 1.00 83.06 301 MET A N 1
ATOM 2354 C CA . MET A 1 301 ? -23.550 2.638 17.388 1.00 83.06 301 MET A CA 1
ATOM 2355 C C . MET A 1 301 ? -23.826 3.282 16.029 1.00 83.06 301 MET A C 1
ATOM 2357 O O . MET A 1 301 ? -24.976 3.400 15.611 1.00 83.06 301 MET A O 1
ATOM 2361 N N . LYS A 1 302 ? -22.770 3.691 15.322 1.00 81.56 302 LYS A N 1
ATOM 2362 C CA . LYS A 1 302 ? -22.900 4.380 14.038 1.00 81.56 302 LYS A CA 1
ATOM 2363 C C . LYS A 1 302 ? -23.458 3.450 12.959 1.00 81.56 302 LYS A C 1
ATOM 2365 O O . LYS A 1 302 ? -24.307 3.899 12.194 1.00 81.56 302 LYS A O 1
ATOM 2370 N N . VAL A 1 303 ? -23.050 2.176 12.924 1.00 87.00 303 VAL A N 1
ATOM 2371 C CA . VAL A 1 303 ? -23.652 1.165 12.032 1.00 87.00 303 VAL A CA 1
ATOM 2372 C C . VAL A 1 303 ? -25.115 0.919 12.403 1.00 87.00 303 VAL A C 1
ATOM 2374 O O . VAL A 1 303 ? -25.991 0.968 11.542 1.00 87.00 303 VAL A O 1
ATOM 2377 N N . GLN A 1 304 ? -25.403 0.738 13.694 1.00 88.50 304 GLN A N 1
ATOM 2378 C CA . GLN A 1 304 ? -26.765 0.515 14.184 1.00 88.50 304 GLN A CA 1
ATOM 2379 C C . GLN A 1 304 ? -27.712 1.660 13.783 1.00 88.50 304 GLN A C 1
ATOM 2381 O O . GLN A 1 304 ? -28.764 1.422 13.190 1.00 88.50 304 GLN A O 1
ATOM 2386 N N . LYS A 1 305 ? -27.321 2.915 14.040 1.00 86.50 305 LYS A N 1
ATOM 2387 C CA . LYS A 1 305 ? -28.100 4.108 13.669 1.00 86.50 305 LYS A CA 1
ATOM 2388 C C . LYS A 1 305 ? -28.240 4.262 12.156 1.00 86.50 305 LYS A C 1
ATOM 2390 O O . LYS A 1 305 ? -29.294 4.669 11.674 1.00 86.50 305 LYS A O 1
ATOM 2395 N N . ALA A 1 306 ? -27.192 3.936 11.403 1.00 85.81 306 ALA A N 1
ATOM 2396 C CA . ALA A 1 306 ? -27.207 3.956 9.946 1.00 85.81 306 ALA A CA 1
ATOM 2397 C C . ALA A 1 306 ? -28.236 2.979 9.361 1.00 85.81 306 ALA A C 1
ATOM 2399 O O . ALA A 1 306 ? -29.042 3.372 8.515 1.00 85.81 306 ALA A O 1
ATOM 2400 N N . ALA A 1 307 ? -28.246 1.738 9.847 1.00 89.69 307 ALA A N 1
ATOM 2401 C CA . ALA A 1 307 ? -29.210 0.722 9.443 1.00 89.69 307 ALA A CA 1
ATOM 2402 C C . ALA A 1 307 ? -30.647 1.107 9.834 1.00 89.69 307 ALA A C 1
ATOM 2404 O O . ALA A 1 307 ? -31.552 1.029 9.003 1.00 89.69 307 ALA A O 1
ATOM 2405 N N . GLN A 1 308 ? -30.842 1.630 11.052 1.00 90.06 308 GLN A N 1
ATOM 2406 C CA . GLN A 1 308 ? -32.134 2.156 11.513 1.00 90.06 308 GLN A CA 1
ATOM 2407 C C . GLN A 1 308 ? -32.641 3.296 10.621 1.00 90.06 308 GLN A C 1
ATOM 2409 O O . GLN A 1 308 ? -33.795 3.285 10.199 1.00 90.06 308 GLN A O 1
ATOM 2414 N N . LYS A 1 309 ? -31.777 4.260 10.276 1.00 89.25 309 LYS A N 1
ATOM 2415 C CA . LYS A 1 309 ? -32.117 5.371 9.373 1.00 89.25 309 LYS A CA 1
ATOM 2416 C C . LYS A 1 309 ? -32.451 4.890 7.959 1.00 89.25 309 LYS A C 1
ATOM 2418 O O . LYS A 1 309 ? -33.309 5.476 7.305 1.00 89.25 309 LYS A O 1
ATOM 2423 N N . ALA A 1 310 ? -31.779 3.841 7.491 1.00 88.19 310 ALA A N 1
ATOM 2424 C CA . ALA A 1 310 ? -32.061 3.187 6.216 1.00 88.19 310 ALA A CA 1
ATOM 2425 C C . ALA A 1 310 ? -33.266 2.226 6.275 1.00 88.19 310 ALA A C 1
ATOM 2427 O O . ALA A 1 310 ? -33.629 1.657 5.248 1.00 88.19 310 ALA A O 1
ATOM 2428 N N . ASN A 1 311 ? -33.890 2.060 7.448 1.00 92.00 311 ASN A N 1
ATOM 2429 C CA . ASN A 1 311 ? -35.010 1.156 7.697 1.00 92.00 311 ASN A CA 1
ATOM 2430 C C . ASN A 1 311 ? -34.748 -0.283 7.211 1.00 92.00 311 ASN A C 1
ATOM 2432 O O . ASN A 1 311 ? -35.592 -0.901 6.562 1.00 92.00 311 ASN A O 1
ATOM 2436 N N . THR A 1 312 ? -33.555 -0.803 7.502 1.00 92.25 312 THR A N 1
ATOM 2437 C CA . THR A 1 312 ? -33.145 -2.170 7.162 1.00 92.25 312 THR A CA 1
ATOM 2438 C C . THR A 1 312 ? -32.588 -2.882 8.388 1.00 92.25 312 THR A C 1
ATOM 2440 O O . THR A 1 312 ? -32.092 -2.248 9.321 1.00 92.25 312 THR A O 1
ATOM 2443 N N . ASP A 1 313 ? -32.641 -4.212 8.370 1.00 94.56 313 ASP A N 1
ATOM 2444 C CA . ASP A 1 313 ? -31.914 -5.039 9.329 1.00 94.56 313 ASP A CA 1
ATOM 2445 C C . ASP A 1 313 ? -30.407 -4.714 9.301 1.00 94.56 313 ASP A C 1
ATOM 2447 O O . ASP A 1 313 ? -29.833 -4.477 8.231 1.00 94.56 313 ASP A O 1
ATOM 2451 N N . VAL A 1 314 ? -29.774 -4.693 10.480 1.00 93.31 314 VAL A N 1
ATOM 2452 C CA . VAL A 1 314 ? -28.377 -4.261 10.632 1.00 93.31 314 VAL A CA 1
ATOM 2453 C C . VAL A 1 314 ? -27.414 -5.254 9.984 1.00 93.31 314 VAL A C 1
ATOM 2455 O O . VAL A 1 314 ? -26.452 -4.837 9.344 1.00 93.31 314 VAL A O 1
ATOM 2458 N N . LYS A 1 315 ? -27.693 -6.562 10.056 1.00 94.50 315 LYS A N 1
ATOM 2459 C CA . LYS A 1 315 ? -26.850 -7.576 9.413 1.00 94.50 315 LYS A CA 1
ATOM 2460 C C . LYS A 1 315 ? -26.923 -7.463 7.895 1.00 94.50 315 LYS A C 1
ATOM 2462 O O . LYS A 1 315 ? -25.878 -7.439 7.248 1.00 94.50 315 LYS A O 1
ATOM 2467 N N . LEU A 1 316 ? -28.129 -7.327 7.338 1.00 94.56 316 LEU A N 1
ATOM 2468 C CA . LEU A 1 316 ? -28.317 -7.107 5.898 1.00 94.56 316 LEU A CA 1
ATOM 2469 C C . LEU A 1 316 ? -27.667 -5.799 5.425 1.00 94.56 316 LEU A C 1
ATOM 2471 O O . LEU A 1 316 ? -27.097 -5.749 4.334 1.00 94.56 316 LEU A O 1
ATOM 2475 N N . PHE A 1 317 ? -27.706 -4.750 6.252 1.00 93.12 317 PHE A N 1
ATOM 2476 C CA . PHE A 1 317 ? -27.009 -3.494 5.982 1.00 93.12 317 PHE A CA 1
ATOM 2477 C C . PHE A 1 317 ? -25.494 -3.699 5.869 1.00 93.12 317 PHE A C 1
ATOM 2479 O O . PHE A 1 317 ? -24.888 -3.242 4.895 1.00 93.12 317 PHE A O 1
ATOM 2486 N N . CYS A 1 318 ? -24.890 -4.409 6.826 1.00 94.62 318 CYS A N 1
ATOM 2487 C CA . CYS A 1 318 ? -23.467 -4.742 6.801 1.00 94.62 318 CYS A CA 1
ATOM 2488 C C . CYS A 1 318 ? -23.109 -5.628 5.602 1.00 94.62 318 CYS A C 1
ATOM 2490 O O . CYS A 1 318 ? -22.148 -5.327 4.899 1.00 94.62 318 CYS A O 1
ATOM 2492 N N . ASP A 1 319 ? -23.913 -6.662 5.321 1.00 95.19 319 ASP A N 1
ATOM 2493 C CA . ASP A 1 319 ? -23.727 -7.567 4.177 1.00 95.19 319 ASP A CA 1
ATOM 2494 C C . ASP A 1 319 ? -23.661 -6.796 2.857 1.00 95.19 319 ASP A C 1
ATOM 2496 O O . ASP A 1 319 ? -22.735 -6.984 2.070 1.00 95.19 319 ASP A O 1
ATOM 2500 N N . HIS A 1 320 ? -24.593 -5.866 2.642 1.00 93.25 320 HIS A N 1
ATOM 2501 C CA . HIS A 1 320 ? -24.608 -5.044 1.437 1.00 93.25 320 HIS A CA 1
ATOM 2502 C C . HIS A 1 320 ? -23.338 -4.192 1.277 1.00 93.25 320 HIS A C 1
ATOM 2504 O O . HIS A 1 320 ? -22.783 -4.111 0.182 1.00 93.25 320 HIS A O 1
ATOM 2510 N N . HIS A 1 321 ? -22.866 -3.552 2.351 1.00 91.94 321 HIS A N 1
ATOM 2511 C CA . HIS A 1 321 ? -21.680 -2.691 2.285 1.00 91.94 321 HIS A CA 1
ATOM 2512 C C . HIS A 1 321 ? -20.388 -3.501 2.148 1.00 91.94 321 HIS A C 1
ATOM 2514 O O . HIS A 1 321 ? -19.511 -3.104 1.383 1.00 91.94 321 HIS A O 1
ATOM 2520 N N . ALA A 1 322 ? -20.279 -4.653 2.814 1.00 95.19 322 ALA A N 1
ATOM 2521 C CA . ALA A 1 322 ? -19.147 -5.560 2.644 1.00 95.19 322 ALA A CA 1
ATOM 2522 C C . ALA A 1 322 ? -18.982 -5.981 1.174 1.00 95.19 322 ALA A C 1
ATOM 2524 O O . ALA A 1 322 ? -17.877 -5.915 0.637 1.00 95.19 322 ALA A O 1
ATOM 2525 N N . GLU A 1 323 ? -20.080 -6.310 0.485 1.00 95.62 323 GLU A N 1
ATOM 2526 C CA . GLU A 1 323 ? -20.048 -6.632 -0.947 1.00 95.62 323 GLU A CA 1
ATOM 2527 C C . GLU A 1 323 ? -19.623 -5.439 -1.821 1.00 95.62 323 GLU A C 1
ATOM 2529 O O . GLU A 1 323 ? -18.885 -5.621 -2.787 1.00 95.62 323 GLU A O 1
ATOM 2534 N N . GLN A 1 324 ? -19.982 -4.198 -1.466 1.00 94.38 324 GLN A N 1
ATOM 2535 C CA . GLN A 1 324 ? -19.480 -3.012 -2.179 1.00 94.38 324 GLN A CA 1
ATOM 2536 C C . GLN A 1 324 ? -17.960 -2.837 -2.036 1.00 94.38 324 GLN A C 1
ATOM 2538 O O . GLN A 1 324 ? -17.289 -2.453 -2.996 1.00 94.38 324 GLN A O 1
ATOM 2543 N N . PHE A 1 325 ? -17.405 -3.102 -0.851 1.00 95.75 325 PHE A N 1
ATOM 2544 C CA . PHE A 1 325 ? -15.959 -3.031 -0.625 1.00 95.75 325 PHE A CA 1
ATOM 2545 C C . PHE A 1 325 ? -15.206 -4.174 -1.315 1.00 95.75 325 PHE A C 1
ATOM 2547 O O . PHE A 1 325 ? -14.136 -3.927 -1.873 1.00 95.75 325 PHE A O 1
ATOM 2554 N N . LYS A 1 326 ? -15.767 -5.389 -1.360 1.00 97.06 326 LYS A N 1
ATOM 2555 C CA . LYS A 1 326 ? -15.223 -6.482 -2.185 1.00 97.06 326 LYS A CA 1
ATOM 2556 C C . LYS A 1 326 ? -15.239 -6.123 -3.668 1.00 97.06 326 LYS A C 1
ATOM 2558 O O . LYS A 1 326 ? -14.204 -6.212 -4.316 1.00 97.06 326 LYS A O 1
ATOM 2563 N N . ALA A 1 327 ? -16.356 -5.592 -4.168 1.00 97.00 327 ALA A N 1
ATOM 2564 C CA . ALA A 1 327 ? -16.460 -5.122 -5.547 1.00 97.00 327 ALA A CA 1
ATOM 2565 C C . ALA A 1 327 ? -15.433 -4.022 -5.869 1.00 97.00 327 ALA A C 1
ATOM 2567 O O . ALA A 1 327 ? -14.896 -3.992 -6.975 1.00 97.00 327 ALA A O 1
ATOM 2568 N N . LEU A 1 328 ? -15.117 -3.134 -4.913 1.00 97.00 328 LEU A N 1
ATOM 2569 C CA . LEU A 1 328 ? -14.023 -2.172 -5.076 1.00 97.00 328 LEU A CA 1
ATOM 2570 C C . LEU A 1 328 ? -12.670 -2.883 -5.203 1.00 97.00 328 LEU A C 1
ATOM 2572 O O . LEU A 1 328 ? -11.888 -2.521 -6.080 1.00 97.00 328 LEU A O 1
ATOM 2576 N N . CYS A 1 329 ? -12.387 -3.862 -4.341 1.00 98.19 329 CYS A N 1
ATOM 2577 C CA . CYS A 1 329 ? -11.139 -4.624 -4.391 1.00 98.19 329 CYS A CA 1
ATOM 2578 C C . CYS A 1 329 ? -10.974 -5.331 -5.744 1.00 98.19 329 CYS A C 1
ATOM 2580 O O . CYS A 1 329 ? -9.919 -5.209 -6.370 1.00 98.19 329 CYS A O 1
ATOM 2582 N N . ASP A 1 330 ? -12.032 -5.982 -6.228 1.00 97.88 330 ASP A N 1
ATOM 2583 C CA . ASP A 1 330 ? -12.042 -6.687 -7.510 1.00 97.88 330 ASP A CA 1
ATOM 2584 C C . ASP A 1 330 ? -11.839 -5.711 -8.680 1.00 97.88 330 ASP A C 1
ATOM 2586 O O . ASP A 1 330 ? -10.965 -5.914 -9.526 1.00 97.88 330 ASP A O 1
ATOM 2590 N N . ALA A 1 331 ? -12.580 -4.594 -8.695 1.00 97.81 331 ALA A N 1
ATOM 2591 C CA . ALA A 1 331 ? -12.458 -3.564 -9.728 1.00 97.81 331 ALA A CA 1
ATOM 2592 C C . ALA A 1 331 ? -11.063 -2.916 -9.756 1.00 97.81 331 ALA A C 1
ATOM 2594 O O . ALA A 1 331 ? -10.557 -2.577 -10.824 1.00 97.81 331 ALA A O 1
ATOM 2595 N N . ALA A 1 332 ? -10.424 -2.763 -8.594 1.00 98.06 332 ALA A N 1
ATOM 2596 C CA . ALA A 1 332 ? -9.089 -2.188 -8.455 1.00 98.06 332 ALA A CA 1
ATOM 2597 C C . ALA A 1 332 ? -7.940 -3.202 -8.603 1.00 98.06 332 ALA A C 1
ATOM 2599 O O . ALA A 1 332 ? -6.770 -2.826 -8.442 1.00 98.06 332 ALA A O 1
ATOM 2600 N N . ASN A 1 333 ? -8.246 -4.467 -8.925 1.00 98.38 333 ASN A N 1
ATOM 2601 C CA . ASN A 1 333 ? -7.268 -5.551 -9.043 1.00 98.38 333 ASN A CA 1
ATOM 2602 C C . ASN A 1 333 ? -6.397 -5.691 -7.773 1.00 98.38 333 ASN A C 1
ATOM 2604 O O . ASN A 1 333 ? -5.166 -5.771 -7.841 1.00 98.38 333 ASN A O 1
ATOM 2608 N N . ILE A 1 334 ? -7.039 -5.651 -6.603 1.00 98.62 334 ILE A N 1
ATOM 2609 C CA . ILE A 1 334 ? -6.399 -5.868 -5.301 1.00 98.62 334 ILE A CA 1
ATOM 2610 C C . ILE A 1 334 ? -6.273 -7.374 -5.065 1.00 98.62 334 ILE A C 1
ATOM 2612 O O . ILE A 1 334 ? -7.271 -8.086 -5.025 1.00 98.62 334 ILE A O 1
ATOM 2616 N N . ASP A 1 335 ? -5.048 -7.858 -4.885 1.00 97.94 335 ASP A N 1
ATOM 2617 C CA . ASP A 1 335 ? -4.752 -9.252 -4.559 1.00 97.94 335 ASP A CA 1
ATOM 2618 C C . ASP A 1 335 ? -4.785 -9.410 -3.030 1.00 97.94 335 ASP A C 1
ATOM 2620 O O . ASP A 1 335 ? -3.741 -9.419 -2.387 1.00 97.94 335 ASP A O 1
ATOM 2624 N N . TYR A 1 336 ? -5.970 -9.474 -2.415 1.00 98.38 336 TYR A N 1
ATOM 2625 C CA . TYR A 1 336 ? -6.130 -9.786 -0.984 1.00 98.38 336 TYR A CA 1
ATOM 2626 C C . TYR A 1 336 ? -6.368 -11.289 -0.773 1.00 98.38 336 TYR A C 1
ATOM 2628 O O . TYR A 1 336 ? -6.954 -11.948 -1.625 1.00 98.38 336 TYR A O 1
ATOM 2636 N N . ASP A 1 337 ? -5.931 -11.845 0.361 1.00 98.31 337 ASP A N 1
ATOM 2637 C CA . ASP A 1 337 ? -6.082 -13.284 0.655 1.00 98.31 337 ASP A CA 1
ATOM 2638 C C . ASP A 1 337 ? -7.268 -13.568 1.577 1.00 98.31 337 ASP A C 1
ATOM 2640 O O . ASP A 1 337 ? -7.873 -14.637 1.511 1.00 98.31 337 ASP A O 1
ATOM 2644 N N . ARG A 1 338 ? -7.630 -12.602 2.428 1.00 97.88 338 ARG A N 1
ATOM 2645 C CA . ARG A 1 338 ? -8.851 -12.651 3.235 1.00 97.88 338 ARG A CA 1
ATOM 2646 C C . ARG A 1 338 ? -9.505 -11.278 3.277 1.00 97.88 338 ARG A C 1
ATOM 2648 O O . ARG A 1 338 ? -8.850 -10.278 3.565 1.00 97.88 338 ARG A O 1
ATOM 2655 N N . PHE A 1 339 ? -10.809 -11.271 3.019 1.00 98.50 339 PHE A N 1
ATOM 2656 C CA . PHE A 1 339 ? -11.695 -10.159 3.336 1.00 98.50 339 PHE A CA 1
ATOM 2657 C C . PHE A 1 339 ? -12.410 -10.492 4.644 1.00 98.50 339 PHE A C 1
ATOM 2659 O O . PHE A 1 339 ? -13.360 -11.274 4.641 1.00 98.50 339 PHE A O 1
ATOM 2666 N N . ILE A 1 340 ? -11.908 -9.977 5.763 1.00 98.31 340 ILE A N 1
ATOM 2667 C CA . ILE A 1 340 ? -12.465 -10.257 7.088 1.00 98.31 340 ILE A CA 1
ATOM 2668 C C . ILE A 1 340 ? -13.647 -9.343 7.390 1.00 98.31 340 ILE A C 1
ATOM 2670 O O . ILE A 1 340 ? -13.677 -8.184 6.975 1.00 98.31 340 ILE A O 1
ATOM 2674 N N . ARG A 1 341 ? -14.620 -9.853 8.135 1.00 98.25 341 ARG A N 1
ATOM 2675 C CA . ARG A 1 341 ? -15.752 -9.064 8.613 1.00 98.25 341 ARG A CA 1
ATOM 2676 C C . ARG A 1 341 ? -15.853 -9.248 10.111 1.00 98.25 341 ARG A C 1
ATOM 2678 O O . ARG A 1 341 ? -15.786 -10.376 10.589 1.00 98.25 341 ARG A O 1
ATOM 2685 N N . THR A 1 342 ? -16.060 -8.176 10.872 1.00 97.75 342 THR A N 1
ATOM 2686 C CA . THR A 1 342 ? -16.166 -8.333 12.335 1.00 97.75 342 THR A CA 1
ATOM 2687 C C . THR A 1 342 ? -17.417 -9.111 12.764 1.00 97.75 342 THR A C 1
ATOM 2689 O O . THR A 1 342 ? -17.493 -9.614 13.881 1.00 97.75 342 THR A O 1
ATOM 2692 N N . THR A 1 343 ? -18.386 -9.305 11.861 1.00 97.38 343 THR A N 1
ATOM 2693 C CA . THR A 1 343 ? -19.530 -10.198 12.094 1.00 97.38 343 THR A CA 1
ATOM 2694 C C . THR A 1 343 ? -19.228 -11.688 11.878 1.00 97.38 343 THR A C 1
ATOM 2696 O O . THR A 1 343 ? -20.087 -12.504 12.238 1.00 97.38 343 THR A O 1
ATOM 2699 N N . ASP A 1 344 ? -18.056 -12.055 11.343 1.00 97.81 344 ASP A N 1
ATOM 2700 C CA . ASP A 1 344 ? -17.626 -13.449 11.173 1.00 97.81 344 ASP A CA 1
ATOM 2701 C C . ASP A 1 344 ? -17.557 -14.161 12.538 1.00 97.81 344 ASP A C 1
ATOM 2703 O O . ASP A 1 344 ? -17.161 -13.573 13.548 1.00 97.81 344 ASP A O 1
ATOM 2707 N N . GLU A 1 345 ? -17.968 -15.432 12.601 1.00 96.69 345 GLU A N 1
ATOM 2708 C CA . GLU A 1 345 ? -18.055 -16.130 13.893 1.00 96.69 345 GLU A CA 1
ATOM 2709 C C . GLU A 1 345 ? -16.678 -16.455 14.479 1.00 96.69 345 GLU A C 1
ATOM 2711 O O . GLU A 1 345 ? -16.487 -16.297 15.682 1.00 96.69 345 GLU A O 1
ATOM 2716 N N . ASP A 1 346 ? -15.696 -16.806 13.642 1.00 96.62 346 ASP A N 1
ATOM 2717 C CA . ASP A 1 346 ? -14.325 -17.039 14.103 1.00 96.62 346 ASP A CA 1
ATOM 2718 C C . ASP A 1 346 ? -13.739 -15.771 14.739 1.00 96.62 346 ASP A C 1
ATOM 2720 O O . ASP A 1 346 ? -13.143 -15.833 15.811 1.00 96.62 346 ASP A O 1
ATOM 2724 N N . HIS A 1 347 ? -13.988 -14.600 14.149 1.00 98.00 347 HIS A N 1
ATOM 2725 C CA . HIS A 1 347 ? -13.582 -13.324 14.728 1.00 98.00 347 HIS A CA 1
ATOM 2726 C C . HIS A 1 347 ? -14.210 -13.078 16.104 1.00 98.00 347 HIS A C 1
ATOM 2728 O O . HIS A 1 347 ? -13.507 -12.714 17.050 1.00 98.00 347 HIS A O 1
ATOM 2734 N N . LYS A 1 348 ? -15.514 -13.333 16.252 1.00 97.44 348 LYS A N 1
ATOM 2735 C CA . LYS A 1 348 ? -16.196 -13.195 17.545 1.00 97.44 348 LYS A CA 1
ATOM 2736 C C . LYS A 1 348 ? -15.615 -14.124 18.601 1.00 97.44 348 LYS A C 1
ATOM 2738 O O . LYS A 1 348 ? -15.456 -13.710 19.748 1.00 97.44 348 LYS A O 1
ATOM 2743 N N . GLU A 1 349 ? -15.287 -15.360 18.236 1.00 96.62 349 GLU A N 1
ATOM 2744 C CA . GLU A 1 349 ? -14.613 -16.305 19.129 1.00 96.62 349 GLU A CA 1
ATOM 2745 C C . GLU A 1 349 ? -13.239 -15.787 19.572 1.00 96.62 349 GLU A C 1
ATOM 2747 O O . GLU A 1 349 ? -12.934 -15.824 20.767 1.00 96.62 349 GLU A O 1
ATOM 2752 N N . VAL A 1 350 ? -12.445 -15.223 18.652 1.00 96.88 350 VAL A N 1
ATOM 2753 C CA . VAL A 1 350 ? -11.156 -14.595 18.986 1.00 96.88 350 VAL A CA 1
ATOM 2754 C C . VAL A 1 350 ? -11.331 -13.448 19.974 1.00 96.88 350 VAL A C 1
ATOM 2756 O O . VAL A 1 350 ? -10.617 -13.399 20.976 1.00 96.88 350 VAL A O 1
ATOM 2759 N N . VAL A 1 351 ? -12.273 -12.538 19.724 1.00 97.75 351 VAL A N 1
ATOM 2760 C CA . VAL A 1 351 ? -12.506 -11.372 20.590 1.00 97.75 351 VAL A CA 1
ATOM 2761 C C . VAL A 1 351 ? -12.989 -11.799 21.979 1.00 97.75 351 VAL A C 1
ATOM 2763 O O . VAL A 1 351 ? -12.486 -11.285 22.979 1.00 97.75 351 VAL A O 1
ATOM 2766 N N . ARG A 1 352 ? -13.903 -12.777 22.069 1.00 97.00 352 ARG A N 1
ATOM 2767 C CA . ARG A 1 352 ? -14.355 -13.345 23.354 1.00 97.00 352 ARG A CA 1
ATOM 2768 C C . ARG A 1 352 ? -13.188 -13.955 24.132 1.00 97.00 352 ARG A C 1
ATOM 2770 O O . ARG A 1 352 ? -13.011 -13.643 25.305 1.00 97.00 352 ARG A O 1
ATOM 2777 N N . TYR A 1 353 ? -12.354 -14.760 23.472 1.00 96.69 353 TYR A N 1
ATOM 2778 C CA . TYR A 1 353 ? -11.175 -15.357 24.100 1.00 96.69 353 TYR A CA 1
ATOM 2779 C C . TYR A 1 353 ? -10.189 -14.293 24.603 1.00 96.69 353 TYR A C 1
ATOM 2781 O O . TYR A 1 353 ? -9.712 -14.346 25.734 1.00 96.69 353 TYR A O 1
ATOM 2789 N N . VAL A 1 354 ? -9.896 -13.294 23.772 1.00 96.81 354 VAL A N 1
ATOM 2790 C CA . VAL A 1 354 ? -9.014 -12.174 24.119 1.00 96.81 354 VAL A CA 1
ATOM 2791 C C . VAL A 1 354 ? -9.528 -11.420 25.338 1.00 96.81 354 VAL A C 1
ATOM 2793 O O . VAL A 1 354 ? -8.744 -11.111 26.234 1.00 96.81 354 VAL A O 1
ATOM 2796 N N . TRP A 1 355 ? -10.832 -11.145 25.388 1.00 97.81 355 TRP A N 1
ATOM 2797 C CA . TRP A 1 355 ? -11.455 -10.501 26.536 1.00 97.81 355 TRP A CA 1
ATOM 2798 C C . TRP A 1 355 ? -11.215 -11.296 27.820 1.00 97.81 355 TRP A C 1
ATOM 2800 O O . TRP A 1 355 ? -10.767 -10.739 28.822 1.00 97.81 355 TRP A O 1
ATOM 2810 N N . GLU A 1 356 ? -11.479 -12.602 27.787 1.00 97.19 356 GLU A N 1
ATOM 2811 C CA . GLU A 1 356 ? -11.286 -13.485 28.937 1.00 97.19 356 GLU A CA 1
ATOM 2812 C C . GLU A 1 356 ? -9.828 -13.523 29.403 1.00 97.19 356 GLU A C 1
ATOM 2814 O O . GLU A 1 356 ? -9.581 -13.484 30.608 1.00 97.19 356 GLU A O 1
ATOM 2819 N N . GLU A 1 357 ? -8.858 -13.552 28.484 1.00 97.06 357 GLU A N 1
ATOM 2820 C CA . GLU A 1 357 ? -7.432 -13.518 28.831 1.00 97.06 357 GLU A CA 1
ATOM 2821 C C . GLU A 1 357 ? -7.020 -12.178 29.454 1.00 97.06 357 GLU A C 1
ATOM 2823 O O . GLU A 1 357 ? -6.355 -12.164 30.490 1.00 97.06 357 GLU A O 1
ATOM 2828 N N . LEU A 1 358 ? -7.453 -11.048 28.883 1.00 97.69 358 LEU A N 1
ATOM 2829 C CA . LEU A 1 358 ? -7.181 -9.719 29.445 1.00 97.69 358 LEU A CA 1
ATOM 2830 C C . LEU A 1 358 ? -7.806 -9.553 30.837 1.00 97.69 358 LEU A C 1
ATOM 2832 O O . LEU A 1 358 ? -7.178 -8.993 31.739 1.00 97.69 358 LEU A O 1
ATOM 2836 N N . ASN A 1 359 ? -9.023 -10.067 31.025 1.00 97.00 359 ASN A N 1
ATOM 2837 C CA . ASN A 1 359 ? -9.709 -10.061 32.311 1.00 97.00 359 ASN A CA 1
ATOM 2838 C C . ASN A 1 359 ? -9.000 -10.964 33.333 1.00 97.00 359 ASN A C 1
ATOM 2840 O O . ASN A 1 359 ? -8.711 -10.533 34.447 1.00 97.00 359 ASN A O 1
ATOM 2844 N N . ARG A 1 360 ? -8.628 -12.193 32.944 1.00 97.00 360 ARG A N 1
ATOM 2845 C CA . ARG A 1 360 ? -7.896 -13.139 33.805 1.00 97.00 360 ARG A CA 1
ATOM 2846 C C . ARG A 1 360 ? -6.522 -12.608 34.212 1.00 97.00 360 ARG A C 1
ATOM 2848 O O . ARG A 1 360 ? -6.091 -12.844 35.337 1.00 97.00 360 ARG A O 1
ATOM 2855 N N . ALA A 1 361 ? -5.852 -11.883 33.320 1.00 97.06 361 ALA A N 1
ATOM 2856 C CA . ALA A 1 361 ? -4.582 -11.217 33.595 1.00 97.06 361 ALA A CA 1
ATOM 2857 C C . ALA A 1 361 ? -4.725 -9.958 34.478 1.00 97.06 361 ALA A C 1
ATOM 2859 O O . ALA A 1 361 ? -3.717 -9.391 34.890 1.00 97.06 361 ALA A O 1
ATOM 2860 N N . GLY A 1 362 ? -5.952 -9.526 34.795 1.00 97.38 362 GLY A N 1
ATOM 2861 C CA . GLY A 1 362 ? -6.226 -8.374 35.658 1.00 97.38 362 GLY A CA 1
ATOM 2862 C C . GLY A 1 362 ? -6.137 -7.014 34.958 1.00 97.38 362 GLY A C 1
ATOM 2863 O O . GLY A 1 362 ? -6.171 -5.980 35.630 1.00 97.38 362 GLY A O 1
ATOM 2864 N N . PHE A 1 363 ? -6.046 -6.991 33.624 1.00 98.12 363 PHE A N 1
ATOM 2865 C CA . PHE A 1 363 ? -5.964 -5.755 32.840 1.00 98.12 363 PHE A CA 1
ATOM 2866 C C . PHE A 1 363 ? -7.321 -5.116 32.552 1.00 98.12 363 PHE A C 1
ATOM 2868 O O . PHE A 1 363 ? -7.355 -3.952 32.157 1.00 98.12 363 PHE A O 1
ATOM 2875 N N . ILE A 1 364 ? -8.419 -5.848 32.750 1.00 97.81 364 ILE A N 1
ATOM 2876 C CA . ILE A 1 364 ? -9.784 -5.324 32.666 1.00 97.81 364 ILE A CA 1
ATOM 2877 C C . ILE A 1 364 ? -10.354 -5.194 34.079 1.00 97.81 364 ILE A C 1
ATOM 2879 O O . ILE A 1 364 ? -10.196 -6.087 34.908 1.00 97.81 364 ILE A O 1
ATOM 2883 N N . TYR A 1 365 ? -11.002 -4.069 34.363 1.00 96.44 365 TYR A N 1
ATOM 2884 C CA . TYR A 1 365 ? -11.707 -3.835 35.620 1.00 96.44 365 TYR A CA 1
ATOM 2885 C C . TYR A 1 365 ? -12.951 -2.980 35.390 1.00 96.44 365 TYR A C 1
ATOM 2887 O O . TYR A 1 365 ? -13.037 -2.227 34.425 1.00 96.44 365 TYR A O 1
ATOM 2895 N N . GLU A 1 366 ? -13.927 -3.092 36.278 1.00 95.31 366 GLU A N 1
ATOM 2896 C CA . GLU A 1 366 ? -15.153 -2.305 36.216 1.00 95.31 366 GLU A CA 1
ATOM 2897 C C . GLU A 1 366 ? -14.948 -0.940 36.892 1.00 95.31 366 GLU A C 1
ATOM 2899 O O . GLU A 1 366 ? -14.387 -0.849 37.988 1.00 95.31 366 GLU A O 1
ATOM 2904 N N . ALA A 1 367 ? -15.386 0.136 36.239 1.00 91.38 367 ALA A N 1
ATOM 2905 C CA . ALA A 1 367 ? -15.364 1.475 36.812 1.00 91.38 367 ALA A CA 1
ATOM 2906 C C . ALA A 1 367 ? -16.493 2.346 36.269 1.00 91.38 367 ALA A C 1
ATOM 2908 O O . ALA A 1 367 ? -16.951 2.190 35.133 1.00 91.38 367 ALA A O 1
ATOM 2909 N N . LYS A 1 368 ? -16.906 3.322 37.081 1.00 86.25 368 LYS A N 1
ATOM 2910 C CA . LYS A 1 368 ? -17.851 4.344 36.639 1.00 86.25 368 LYS A CA 1
ATOM 2911 C C . LYS A 1 368 ? -17.172 5.270 35.638 1.00 86.25 368 LYS A C 1
ATOM 2913 O O . LYS A 1 368 ? -16.153 5.887 35.940 1.00 86.25 368 LYS A O 1
ATOM 2918 N N . HIS A 1 369 ? -17.765 5.371 34.462 1.00 76.81 369 HIS A N 1
ATOM 2919 C CA . HIS A 1 369 ? -17.459 6.374 33.464 1.00 76.81 369 HIS A CA 1
ATOM 2920 C C . HIS A 1 369 ? -18.490 7.496 33.588 1.00 76.81 369 HIS A C 1
ATOM 2922 O O . HIS A 1 369 ? -19.670 7.293 33.302 1.00 76.81 369 HIS A O 1
ATOM 2928 N N . GLU A 1 370 ? -18.052 8.660 34.063 1.00 82.00 370 GLU A N 1
ATOM 2929 C CA . GLU A 1 370 ? -18.933 9.796 34.337 1.00 82.00 370 GLU A CA 1
ATOM 2930 C C . GLU A 1 370 ? -18.479 11.026 33.555 1.00 82.00 370 GLU A C 1
ATOM 2932 O O . GLU A 1 370 ? -17.292 11.359 33.530 1.00 82.00 370 GLU A O 1
ATOM 2937 N N . GLY A 1 371 ? -19.424 11.714 32.922 1.00 81.19 371 GLY A N 1
ATOM 2938 C CA . GLY A 1 371 ? -19.140 12.945 32.198 1.00 81.19 371 GLY A CA 1
ATOM 2939 C C . GLY A 1 371 ? -20.361 13.515 31.491 1.00 81.19 371 GLY A C 1
ATOM 2940 O O . GLY A 1 371 ? -21.422 12.893 31.437 1.00 81.19 371 GLY A O 1
ATOM 2941 N N . TRP A 1 372 ? -20.202 14.713 30.933 1.00 83.31 372 TRP A N 1
ATOM 2942 C CA . TRP A 1 372 ? -21.223 15.324 30.088 1.00 83.31 372 TRP A CA 1
ATOM 2943 C C . TRP A 1 372 ? -21.219 14.633 28.733 1.00 83.31 372 TRP A C 1
ATOM 2945 O O . TRP A 1 372 ? -20.209 14.658 28.044 1.00 83.31 372 TRP A O 1
ATOM 2955 N N . TYR A 1 373 ? -22.319 14.011 28.343 1.00 77.62 373 TYR A N 1
ATOM 2956 C CA . TYR A 1 373 ? -22.439 13.290 27.088 1.00 77.62 373 TYR A CA 1
ATOM 2957 C C . TYR A 1 373 ? -23.427 13.996 26.167 1.00 77.62 373 TYR A C 1
ATOM 2959 O O . TYR A 1 373 ? -24.551 14.289 26.565 1.00 77.62 373 TYR A O 1
ATOM 2967 N N . SER A 1 374 ? -23.021 14.259 24.929 1.00 75.00 374 SER A N 1
ATOM 2968 C CA . SER A 1 374 ? -23.937 14.705 23.877 1.00 75.00 374 SER A CA 1
ATOM 2969 C C . SER A 1 374 ? -24.461 13.486 23.134 1.00 75.00 374 SER A C 1
ATOM 2971 O O . SER A 1 374 ? -23.691 12.772 22.488 1.00 75.00 374 SER A O 1
ATOM 2973 N N . VAL A 1 375 ? -25.773 13.246 23.182 1.00 65.31 375 VAL A N 1
ATOM 2974 C CA . VAL A 1 375 ? -26.402 12.167 22.401 1.00 65.31 375 VAL A CA 1
ATOM 2975 C C . VAL A 1 375 ? -26.308 12.449 20.899 1.00 65.31 375 VAL A C 1
ATOM 2977 O O . VAL A 1 375 ? -26.176 11.512 20.105 1.00 65.31 375 VAL A O 1
ATOM 2980 N N . SER A 1 376 ? -26.352 13.726 20.502 1.00 55.06 376 SER A N 1
ATOM 2981 C CA . SER A 1 376 ? -26.250 14.126 19.097 1.00 55.06 376 SER A CA 1
ATOM 2982 C C . SER A 1 376 ? -24.824 14.059 18.559 1.00 55.06 376 SER A C 1
ATOM 2984 O O . SER A 1 376 ? -24.653 13.649 17.414 1.00 55.06 376 SER A O 1
ATOM 2986 N N . ASP A 1 377 ? -23.820 14.417 19.368 1.00 52.56 377 ASP A N 1
ATOM 2987 C CA . ASP A 1 377 ? -22.402 14.399 18.958 1.00 52.56 377 ASP A CA 1
ATOM 2988 C C . ASP A 1 377 ? -21.710 13.074 19.305 1.00 52.56 377 ASP A C 1
ATOM 2990 O O . ASP A 1 377 ? -20.546 12.854 18.975 1.00 52.56 377 ASP A O 1
ATOM 2994 N N . GLU A 1 378 ? -22.419 12.194 20.010 1.00 60.16 378 GLU A N 1
ATOM 2995 C CA . GLU A 1 378 ? -21.942 10.923 20.553 1.00 60.16 378 GLU A CA 1
ATOM 2996 C C . GLU A 1 378 ? -20.650 11.018 21.379 1.00 60.16 378 GLU A C 1
ATOM 2998 O O . GLU A 1 378 ? -19.887 10.053 21.468 1.00 60.16 378 GLU A O 1
ATOM 3003 N N . THR A 1 379 ? -20.403 12.167 22.004 1.00 60.16 379 THR A N 1
ATOM 3004 C CA . THR A 1 379 ? -19.102 12.505 22.586 1.00 60.16 379 THR A CA 1
ATOM 3005 C C . THR A 1 379 ? -19.235 12.888 24.053 1.00 60.16 379 THR A C 1
ATOM 3007 O O . THR A 1 379 ? -20.173 13.585 24.446 1.00 60.16 379 THR A O 1
ATOM 3010 N N . PHE A 1 380 ? -18.278 12.424 24.862 1.00 73.12 380 PHE A N 1
ATOM 3011 C CA . PHE A 1 380 ? -18.088 12.921 26.219 1.00 73.12 380 PHE A CA 1
ATOM 3012 C C . PHE A 1 380 ? -17.307 14.229 26.178 1.00 73.12 380 PHE A C 1
ATOM 3014 O O . PHE A 1 380 ? -16.167 14.269 25.717 1.00 73.12 380 PHE A O 1
ATOM 3021 N N . TYR A 1 381 ? -17.915 15.276 26.708 1.00 70.50 381 TYR A N 1
ATOM 3022 C CA . TYR A 1 381 ? -17.295 16.562 26.922 1.00 70.50 381 TYR A CA 1
ATOM 3023 C C . TYR A 1 381 ? -16.761 16.654 28.356 1.00 70.50 381 TYR A C 1
ATOM 3025 O O . TYR A 1 381 ? -17.477 16.352 29.321 1.00 70.50 381 TYR A O 1
ATOM 3033 N N . PRO A 1 382 ? -15.505 17.095 28.543 1.00 76.75 382 PRO A N 1
ATOM 3034 C CA . PRO A 1 382 ? -15.044 17.503 29.857 1.00 76.75 382 PRO A CA 1
ATOM 3035 C C . PRO A 1 382 ? -15.877 18.695 30.342 1.00 76.75 382 PRO A C 1
ATOM 3037 O O . PRO A 1 382 ? -16.363 19.496 29.546 1.00 76.75 382 PRO A O 1
ATOM 3040 N N . SER A 1 383 ? -15.994 18.866 31.660 1.00 83.94 383 SER A N 1
ATOM 3041 C CA . SER A 1 383 ? -16.763 19.972 32.256 1.00 83.94 383 SER A CA 1
ATOM 3042 C C . SER A 1 383 ? -16.307 21.367 31.802 1.00 83.94 383 SER A C 1
ATOM 3044 O O . SER A 1 383 ? -17.062 22.321 31.931 1.00 83.94 383 SER A O 1
ATOM 3046 N N . THR A 1 384 ? -15.087 21.494 31.271 1.00 84.44 384 THR A N 1
ATOM 3047 C CA . THR A 1 384 ? -14.539 22.732 30.696 1.00 84.44 384 THR A CA 1
ATOM 3048 C C . THR A 1 384 ? -15.043 23.044 29.285 1.00 84.44 384 THR A C 1
ATOM 3050 O O . THR A 1 384 ? -14.859 24.164 28.825 1.00 84.44 384 THR A O 1
ATOM 3053 N N . GLN A 1 385 ? -15.653 22.080 28.589 1.00 81.25 385 GLN A N 1
ATOM 3054 C CA . GLN A 1 385 ? -16.144 22.212 27.211 1.00 81.25 385 GLN A CA 1
ATOM 3055 C C . GLN A 1 385 ? -17.675 22.258 27.117 1.00 81.25 385 GLN A C 1
ATOM 3057 O O . GLN A 1 385 ? -18.244 22.117 26.036 1.00 81.25 385 GLN A O 1
ATOM 3062 N N . VAL A 1 386 ? -18.356 22.481 28.239 1.00 89.88 386 VAL A N 1
ATOM 3063 C CA . VAL A 1 386 ? -19.814 22.609 28.293 1.00 89.88 386 VAL A CA 1
ATOM 3064 C C . VAL A 1 386 ? -20.198 23.889 29.020 1.00 89.88 386 VAL A C 1
ATOM 3066 O O . VAL A 1 386 ? -19.491 24.337 29.922 1.00 89.88 386 VAL A O 1
ATOM 3069 N N . HIS A 1 387 ? -21.322 24.488 28.645 1.00 92.50 387 HIS A N 1
ATOM 3070 C CA . HIS A 1 387 ? -21.828 25.693 29.296 1.00 92.50 387 HIS A CA 1
ATOM 3071 C C . HIS A 1 387 ? -23.353 25.677 29.393 1.00 92.50 387 HIS A C 1
ATOM 3073 O O . HIS A 1 387 ? -24.037 24.953 28.673 1.00 92.50 387 HIS A O 1
ATOM 3079 N N . LYS A 1 388 ? -23.895 26.456 30.333 1.00 92.75 388 LYS A N 1
ATOM 3080 C CA . LYS A 1 388 ? -25.343 26.585 30.520 1.00 92.75 388 LYS A CA 1
ATOM 3081 C C . LYS A 1 388 ? -25.907 27.607 29.540 1.00 92.75 388 LYS A C 1
ATOM 3083 O O . LYS A 1 388 ? -25.404 28.725 29.478 1.00 92.75 388 LYS A O 1
ATOM 3088 N N . VAL A 1 389 ? -26.989 27.244 28.862 1.00 89.94 389 VAL A N 1
ATOM 3089 C CA . VAL A 1 389 ? -27.761 28.125 27.982 1.00 89.94 389 VAL A CA 1
ATOM 3090 C C . VAL A 1 389 ? -29.221 28.095 28.417 1.00 89.94 389 VAL A C 1
ATOM 3092 O O . VAL A 1 389 ? -29.771 27.037 28.721 1.00 89.94 389 VAL A O 1
ATOM 3095 N N . LEU A 1 390 ? -29.851 29.268 28.478 1.00 88.38 390 LEU A N 1
ATOM 3096 C CA . LEU A 1 390 ? -31.291 29.386 28.679 1.00 88.38 390 LEU A CA 1
ATOM 3097 C C . LEU A 1 390 ? -31.970 29.274 27.316 1.00 88.38 390 LEU A C 1
ATOM 3099 O O . LEU A 1 390 ? -31.748 30.125 26.458 1.00 88.38 390 LEU A O 1
ATOM 3103 N N . ASP A 1 391 ? -32.781 28.240 27.114 1.00 78.25 391 ASP A N 1
ATOM 3104 C CA . ASP A 1 391 ? -33.564 28.089 25.891 1.00 78.25 391 ASP A CA 1
ATOM 3105 C C . ASP A 1 391 ? -34.662 29.170 25.863 1.00 78.25 391 ASP A C 1
ATOM 3107 O O . ASP A 1 391 ? -35.576 29.127 26.692 1.00 78.25 391 ASP A O 1
ATOM 3111 N N . PRO A 1 392 ? -34.610 30.148 24.939 1.00 78.25 392 PRO A N 1
ATOM 3112 C CA . PRO A 1 392 ? -35.554 31.263 24.930 1.00 78.25 392 PRO A CA 1
ATOM 3113 C C . PRO A 1 392 ? -36.981 30.832 24.568 1.00 78.25 392 PRO A C 1
ATOM 3115 O O . PRO A 1 392 ? -37.927 31.552 24.877 1.00 78.25 392 PRO A O 1
ATOM 3118 N N . SER A 1 393 ? -37.152 29.667 23.932 1.00 77.50 393 SER A N 1
ATOM 3119 C CA . SER A 1 393 ? -38.464 29.155 23.526 1.00 77.50 393 SER A CA 1
ATOM 3120 C C . SER A 1 393 ? -39.187 28.406 24.647 1.00 77.50 393 SER A C 1
ATOM 3122 O O . SER A 1 393 ? -40.414 28.434 24.713 1.00 77.50 393 SER A O 1
ATOM 3124 N N . THR A 1 394 ? -38.438 27.762 25.547 1.00 82.12 394 THR A N 1
ATOM 3125 C CA . THR A 1 394 ? -39.002 26.945 26.636 1.00 82.12 394 THR A CA 1
ATOM 3126 C C . THR A 1 394 ? -38.760 27.526 28.029 1.00 82.12 394 THR A C 1
ATOM 3128 O O . THR A 1 394 ? -39.418 27.115 28.982 1.00 82.12 394 THR A O 1
ATOM 3131 N N . GLY A 1 395 ? -37.828 28.472 28.174 1.00 83.56 395 GLY A N 1
ATOM 3132 C CA . GLY A 1 395 ? -37.397 29.022 29.461 1.00 83.56 395 GLY A CA 1
ATOM 3133 C C . GLY A 1 395 ? -36.593 28.038 30.320 1.00 83.56 395 GLY A C 1
ATOM 3134 O O . GLY A 1 395 ? -36.349 28.313 31.493 1.00 83.56 395 GLY A O 1
ATOM 3135 N N . ILE A 1 396 ? -36.194 26.888 29.767 1.00 85.00 396 ILE A N 1
ATOM 3136 C CA . ILE A 1 396 ? -35.459 25.844 30.487 1.00 85.00 396 ILE A CA 1
ATOM 3137 C C . ILE A 1 396 ? -33.955 26.070 30.319 1.00 85.00 396 ILE A C 1
ATOM 3139 O O . ILE A 1 396 ? -33.451 26.220 29.206 1.00 85.00 396 ILE A O 1
ATOM 3143 N N . THR A 1 397 ? -33.220 26.054 31.432 1.00 86.69 397 THR A N 1
ATOM 3144 C CA . THR A 1 397 ? -31.753 26.046 31.417 1.00 86.69 397 THR A CA 1
ATOM 3145 C C . THR A 1 397 ? -31.255 24.661 31.017 1.00 86.69 397 THR A C 1
ATOM 3147 O O . THR A 1 397 ? -31.459 23.694 31.752 1.00 86.69 397 THR A O 1
ATOM 3150 N N . LYS A 1 398 ? -30.569 24.573 29.880 1.00 89.75 398 LYS A N 1
ATOM 3151 C CA . LYS A 1 398 ? -29.908 23.364 29.376 1.00 89.75 398 LYS A CA 1
ATOM 3152 C C . LYS A 1 398 ? -28.396 23.520 29.480 1.00 89.75 398 LYS A C 1
ATOM 3154 O O . LYS A 1 398 ? -27.887 24.637 29.580 1.00 89.75 398 LYS A O 1
ATOM 3159 N N . ILE A 1 399 ? -27.672 22.406 29.484 1.00 91.06 399 ILE A N 1
ATOM 3160 C CA . ILE A 1 399 ? -26.219 22.422 29.303 1.00 91.06 399 ILE A CA 1
ATOM 3161 C C . ILE A 1 399 ? -25.954 22.001 27.868 1.00 91.06 399 ILE A C 1
ATOM 3163 O O . ILE A 1 399 ? -26.521 21.014 27.409 1.00 91.06 399 ILE A O 1
ATOM 3167 N N . VAL A 1 400 ? -25.124 22.762 27.166 1.00 88.88 400 VAL A N 1
ATOM 3168 C CA . VAL A 1 400 ? -24.755 22.485 25.781 1.00 88.88 400 VAL A CA 1
ATOM 3169 C C . VAL A 1 400 ? -23.238 22.443 25.633 1.00 88.88 400 VAL A C 1
ATOM 3171 O O . VAL A 1 400 ? -22.501 23.083 26.392 1.00 88.88 400 VAL A O 1
ATOM 3174 N N . SER A 1 401 ? -22.764 21.688 24.650 1.00 86.06 401 SER A N 1
ATOM 3175 C CA . SER A 1 401 ? -21.379 21.736 24.188 1.00 86.06 401 SER A CA 1
ATOM 3176 C C . SER A 1 401 ? -21.024 23.158 23.751 1.00 86.06 401 SER A C 1
ATOM 3178 O O . SER A 1 401 ? -21.787 23.803 23.032 1.00 86.06 401 SER A O 1
ATOM 3180 N N . ILE A 1 402 ? -19.866 23.659 24.186 1.00 86.12 402 ILE A N 1
ATOM 3181 C CA . ILE A 1 402 ? -19.332 24.949 23.716 1.00 86.12 402 ILE A CA 1
ATOM 3182 C C . ILE A 1 402 ? -19.036 24.883 22.213 1.00 86.12 402 ILE A C 1
ATOM 3184 O O . ILE A 1 402 ? -19.253 25.856 21.501 1.00 86.12 402 ILE A O 1
ATOM 3188 N N . GLU A 1 403 ? -18.563 23.732 21.739 1.00 74.56 403 GLU A N 1
ATOM 3189 C CA . GLU A 1 403 ? -18.111 23.538 20.362 1.00 74.56 403 GLU A CA 1
ATOM 3190 C C . GLU A 1 403 ? -19.280 23.427 19.377 1.00 74.56 403 GLU A C 1
ATOM 3192 O O . GLU A 1 403 ? -19.289 24.081 18.339 1.00 74.56 403 GLU A O 1
ATOM 3197 N N . THR A 1 404 ? -20.277 22.599 19.695 1.00 74.25 404 THR A N 1
ATOM 3198 C CA . THR A 1 404 ? -21.352 22.243 18.751 1.00 74.25 404 THR A CA 1
ATOM 3199 C C . THR A 1 404 ? -22.673 22.943 19.058 1.00 74.25 404 THR A C 1
ATOM 3201 O O . THR A 1 404 ? -23.607 22.891 18.253 1.00 74.25 404 THR A O 1
ATOM 3204 N N . GLY A 1 405 ? -22.790 23.562 20.239 1.00 82.62 405 GLY A N 1
ATOM 3205 C CA . GLY A 1 405 ? -24.041 24.127 20.744 1.00 82.62 405 GLY A CA 1
ATOM 3206 C C . GLY A 1 405 ? -25.130 23.082 21.000 1.00 82.62 405 GLY A C 1
ATOM 3207 O O . GLY A 1 405 ? -26.291 23.447 21.172 1.00 82.62 405 GLY A O 1
ATOM 3208 N N . LYS A 1 406 ? -24.794 21.786 20.985 1.00 83.44 406 LYS A N 1
ATOM 3209 C CA . LYS A 1 406 ? -25.751 20.696 21.193 1.00 83.44 406 LYS A CA 1
ATOM 3210 C C . LYS A 1 406 ? -25.924 20.349 22.661 1.00 83.44 406 LYS A C 1
ATOM 3212 O O . LYS A 1 406 ? -24.970 20.427 23.432 1.00 83.44 406 LYS A O 1
ATOM 3217 N N . ASP A 1 407 ? -27.130 19.915 23.010 1.00 87.25 407 ASP A N 1
ATOM 3218 C CA . ASP A 1 407 ? -27.502 19.497 24.359 1.00 87.25 407 ASP A CA 1
ATOM 3219 C C . ASP A 1 407 ? -26.599 18.357 24.864 1.00 87.25 407 ASP A C 1
ATOM 3221 O O . ASP A 1 407 ? -26.375 17.357 24.177 1.00 87.25 407 ASP A O 1
ATOM 3225 N N . VAL A 1 408 ? -26.100 18.514 26.090 1.00 84.12 408 VAL A N 1
ATOM 3226 C CA . VAL A 1 408 ? -25.326 17.504 26.814 1.00 84.12 408 VAL A CA 1
ATOM 3227 C C . VAL A 1 408 ? -26.010 17.155 28.129 1.00 84.12 408 VAL A C 1
ATOM 3229 O O . VAL A 1 408 ? -26.553 18.014 28.826 1.00 84.12 408 VAL A O 1
ATOM 3232 N N . GLU A 1 409 ? -25.928 15.888 28.508 1.00 85.00 409 GLU A N 1
ATOM 3233 C CA . GLU A 1 409 ? -26.472 15.367 29.758 1.00 85.00 409 GLU A CA 1
ATOM 3234 C C . GLU A 1 409 ? -25.382 14.697 30.592 1.00 85.00 409 GLU A C 1
ATOM 3236 O O . GLU A 1 409 ? -24.496 14.021 30.067 1.00 85.00 409 GLU A O 1
ATOM 3241 N N . TRP A 1 410 ? -25.409 14.899 31.912 1.00 84.31 410 TRP A N 1
ATOM 3242 C CA . TRP A 1 410 ? -24.482 14.187 32.787 1.00 84.31 410 TRP A CA 1
ATOM 3243 C C . TRP A 1 410 ? -24.873 12.717 32.807 1.00 84.31 410 TRP A C 1
ATOM 3245 O O . TRP A 1 410 ? -25.944 12.362 33.297 1.00 84.31 410 TRP A O 1
ATOM 3255 N N . THR A 1 411 ? -23.996 11.868 32.289 1.00 77.31 411 THR A N 1
ATOM 3256 C CA . THR A 1 411 ? -24.219 10.427 32.248 1.00 77.31 411 THR A CA 1
ATOM 3257 C C . THR A 1 411 ? -23.189 9.753 33.141 1.00 77.31 411 THR A C 1
ATOM 3259 O O . THR A 1 411 ? -22.008 10.097 33.101 1.00 77.31 411 THR A O 1
ATOM 3262 N N . SER A 1 412 ? -23.644 8.816 33.970 1.00 82.44 412 SER A N 1
ATOM 3263 C CA . SER A 1 412 ? -22.804 7.941 34.789 1.00 82.44 412 SER A CA 1
ATOM 3264 C C . SER A 1 412 ? -23.131 6.512 34.394 1.00 82.44 412 SER A C 1
ATOM 3266 O O . SER A 1 412 ? -24.243 6.038 34.628 1.00 82.44 412 SER A O 1
ATOM 3268 N N . GLU A 1 413 ? -22.186 5.851 33.737 1.00 81.62 413 GLU A N 1
ATOM 3269 C CA . GLU A 1 413 ? -22.344 4.483 33.258 1.00 81.62 413 GLU A CA 1
ATOM 3270 C C . GLU A 1 413 ? -21.259 3.609 33.858 1.00 81.62 413 GLU A C 1
ATOM 3272 O O . GLU A 1 413 ? -20.095 3.998 33.936 1.00 81.62 413 GLU A O 1
ATOM 3277 N N . MET A 1 414 ? -21.635 2.411 34.281 1.00 88.00 414 MET A N 1
ATOM 3278 C CA . MET A 1 414 ? -20.657 1.421 34.686 1.00 88.00 414 MET A CA 1
ATOM 3279 C C . MET A 1 414 ? -20.114 0.738 33.435 1.00 88.00 414 MET A C 1
ATOM 3281 O O . MET A 1 414 ? -20.890 0.175 32.665 1.00 88.00 414 MET A O 1
ATOM 3285 N N . ASN A 1 415 ? -18.804 0.836 33.216 1.00 91.69 415 ASN A N 1
ATOM 3286 C CA . ASN A 1 415 ? -18.134 0.278 32.048 1.00 91.69 415 ASN A CA 1
ATOM 3287 C C . ASN A 1 415 ? -16.873 -0.477 32.473 1.00 91.69 415 ASN A C 1
ATOM 3289 O O . ASN A 1 415 ? -16.170 -0.095 33.414 1.00 91.69 415 ASN A O 1
ATOM 3293 N N . TYR A 1 416 ? -16.514 -1.494 31.703 1.00 95.56 416 TYR A N 1
ATOM 3294 C CA . TYR A 1 416 ? -15.211 -2.127 31.801 1.00 95.56 416 TYR A CA 1
ATOM 3295 C C . TYR A 1 416 ? -14.138 -1.214 31.204 1.00 95.56 416 TYR A C 1
ATOM 3297 O O . TYR A 1 416 ? -14.314 -0.614 30.138 1.00 95.56 416 TYR A O 1
ATOM 3305 N N . HIS A 1 417 ? -13.016 -1.110 31.902 1.00 95.44 417 HIS A N 1
ATOM 3306 C CA . HIS A 1 417 ? -11.858 -0.314 31.537 1.00 95.44 417 HIS A CA 1
ATOM 3307 C C . HIS A 1 417 ? -10.627 -1.208 31.426 1.00 95.44 417 HIS A C 1
ATOM 3309 O O . HIS A 1 417 ? -10.405 -2.090 32.251 1.00 95.44 417 HIS A O 1
ATOM 3315 N N . PHE A 1 418 ? -9.823 -0.958 30.399 1.00 97.44 418 PHE A N 1
ATOM 3316 C CA . PHE A 1 418 ? -8.500 -1.526 30.218 1.00 97.44 418 PHE A CA 1
ATOM 3317 C C . PHE A 1 418 ? -7.450 -0.610 30.852 1.00 97.44 418 PHE A C 1
ATOM 3319 O O . PHE A 1 418 ? -7.467 0.604 30.619 1.00 97.44 418 PHE A O 1
ATOM 3326 N N . ARG A 1 419 ? -6.513 -1.203 31.599 1.00 97.88 419 ARG A N 1
ATOM 3327 C CA . ARG A 1 419 ? -5.406 -0.537 32.311 1.00 97.88 419 ARG A CA 1
ATOM 3328 C C . ARG A 1 419 ? -4.322 0.011 31.376 1.00 97.88 419 ARG A C 1
ATOM 3330 O O . ARG A 1 419 ? -3.151 -0.342 31.481 1.00 97.88 419 ARG A O 1
ATOM 3337 N N . LEU A 1 420 ? -4.697 0.869 30.428 1.00 96.56 420 LEU A N 1
ATOM 3338 C CA . LEU A 1 420 ? -3.783 1.447 29.440 1.00 96.56 420 LEU A CA 1
ATOM 3339 C C . LEU A 1 420 ? -2.649 2.253 30.092 1.00 96.56 420 LEU A C 1
ATOM 3341 O O . LEU A 1 420 ? -1.540 2.288 29.557 1.00 96.56 420 LEU A O 1
ATOM 3345 N N . SER A 1 421 ? -2.910 2.877 31.243 1.00 96.75 421 SER A N 1
ATOM 3346 C CA . SER A 1 421 ? -1.910 3.648 31.988 1.00 96.75 421 SER A CA 1
ATOM 3347 C C . SER A 1 421 ? -0.677 2.817 32.373 1.00 96.75 421 SER A C 1
ATOM 3349 O O . SER A 1 421 ? 0.445 3.323 32.311 1.00 96.75 421 SER A O 1
ATOM 3351 N N . GLU A 1 422 ? -0.842 1.520 32.656 1.00 97.88 422 GLU A N 1
ATOM 3352 C CA . GLU A 1 422 ? 0.262 0.610 33.002 1.00 97.88 422 GLU A CA 1
ATOM 3353 C C . GLU A 1 422 ? 1.207 0.331 31.819 1.00 97.88 422 GLU A C 1
ATOM 3355 O O . GLU A 1 422 ? 2.368 -0.038 32.012 1.00 97.88 422 GLU A O 1
ATOM 3360 N N . PHE A 1 423 ? 0.755 0.574 30.584 1.00 98.00 423 PHE A N 1
ATOM 3361 C CA . PHE A 1 423 ? 1.528 0.327 29.364 1.00 98.00 423 PHE A CA 1
ATOM 3362 C C . PHE A 1 423 ? 2.345 1.531 28.894 1.00 98.00 423 PHE A C 1
ATOM 3364 O O . PHE A 1 423 ? 3.104 1.404 27.935 1.00 98.00 423 PHE A O 1
ATOM 3371 N N . GLN A 1 424 ? 2.286 2.674 29.583 1.00 97.75 424 GLN A N 1
ATOM 3372 C CA . GLN A 1 424 ? 3.054 3.861 29.201 1.00 97.75 424 GLN A CA 1
ATOM 3373 C C . GLN A 1 424 ? 4.567 3.583 29.108 1.00 97.75 424 GLN A C 1
ATOM 3375 O O . GLN A 1 424 ? 5.182 3.834 28.071 1.00 97.75 424 GLN A O 1
ATOM 3380 N N . ALA A 1 425 ? 5.177 3.032 30.162 1.00 97.75 425 ALA A N 1
ATOM 3381 C CA . ALA A 1 425 ? 6.610 2.728 30.164 1.00 97.75 425 ALA A CA 1
ATOM 3382 C C . ALA A 1 425 ? 6.996 1.590 29.188 1.00 97.75 425 ALA A C 1
ATOM 3384 O O . ALA A 1 425 ? 7.969 1.763 28.446 1.00 97.75 425 ALA A O 1
ATOM 3385 N N . PRO A 1 426 ? 6.256 0.461 29.114 1.00 97.44 426 PRO A N 1
ATOM 3386 C CA . PRO A 1 426 ? 6.470 -0.564 28.089 1.00 97.44 426 PRO A CA 1
ATOM 3387 C C . PRO A 1 426 ? 6.432 -0.036 26.649 1.00 97.44 426 PRO A C 1
ATOM 3389 O O . PRO A 1 426 ? 7.312 -0.379 25.858 1.00 97.44 426 PRO A O 1
ATOM 3392 N N . LEU A 1 427 ? 5.466 0.826 26.314 1.00 97.31 427 LEU A N 1
ATOM 3393 C CA . LEU A 1 427 ? 5.331 1.405 24.975 1.00 97.31 427 LEU A CA 1
ATOM 3394 C C . LEU A 1 427 ? 6.503 2.324 24.623 1.00 97.31 427 LEU A C 1
ATOM 3396 O O . LEU A 1 427 ? 7.068 2.194 23.537 1.00 97.31 427 LEU A O 1
ATOM 3400 N N . LEU A 1 428 ? 6.912 3.210 25.539 1.00 96.88 428 LEU A N 1
ATOM 3401 C CA . LEU A 1 428 ? 8.081 4.073 25.322 1.00 96.88 428 LEU A CA 1
ATOM 3402 C C . LEU A 1 428 ? 9.335 3.240 25.067 1.00 96.88 428 LEU A C 1
ATOM 3404 O O . LEU A 1 428 ? 10.015 3.441 24.062 1.00 96.88 428 LEU A O 1
ATOM 3408 N N . LYS A 1 429 ? 9.582 2.237 25.916 1.00 96.38 429 LYS A N 1
ATOM 3409 C CA . LYS A 1 429 ? 10.714 1.322 25.754 1.00 96.38 429 LYS A CA 1
ATOM 3410 C C . LYS A 1 429 ? 10.648 0.565 24.428 1.00 96.38 429 LYS A C 1
ATOM 3412 O O . LYS A 1 429 ? 11.680 0.333 23.798 1.00 96.38 429 LYS A O 1
ATOM 3417 N N . TYR A 1 430 ? 9.462 0.142 24.000 1.00 95.31 430 TYR A N 1
ATOM 3418 C CA . TYR A 1 430 ? 9.294 -0.536 22.720 1.00 95.31 430 TYR A CA 1
ATOM 3419 C C . TYR A 1 430 ? 9.713 0.372 21.558 1.00 95.31 430 TYR A C 1
ATOM 3421 O O . TYR A 1 430 ? 10.559 -0.027 20.758 1.00 95.31 430 TYR A O 1
ATOM 3429 N N . TYR A 1 431 ? 9.205 1.601 21.501 1.00 95.44 431 TYR A N 1
ATOM 3430 C CA . TYR A 1 431 ? 9.508 2.529 20.413 1.00 95.44 431 TYR A CA 1
ATOM 3431 C C . TYR A 1 431 ? 10.941 3.068 20.435 1.00 95.44 431 TYR A C 1
ATOM 3433 O O . TYR A 1 431 ? 11.519 3.282 19.371 1.00 95.44 431 TYR A O 1
ATOM 3441 N N . GLU A 1 432 ? 11.559 3.212 21.607 1.00 93.44 432 GLU A N 1
ATOM 3442 C CA . GLU A 1 432 ? 12.991 3.524 21.726 1.00 93.44 432 GLU A CA 1
ATOM 3443 C C . GLU A 1 432 ? 13.872 2.431 21.102 1.00 93.44 432 GLU A C 1
ATOM 3445 O O . GLU A 1 432 ? 14.855 2.737 20.428 1.00 93.44 432 GLU A O 1
ATOM 3450 N N . ASN A 1 433 ? 13.495 1.159 21.271 1.00 93.81 433 ASN A N 1
ATOM 3451 C CA . ASN A 1 433 ? 14.233 0.022 20.713 1.00 93.81 433 ASN A CA 1
ATOM 3452 C C . ASN A 1 433 ? 13.911 -0.261 19.237 1.00 93.81 433 ASN A C 1
ATOM 3454 O O . ASN A 1 433 ? 14.665 -0.970 18.573 1.00 93.81 433 ASN A O 1
ATOM 3458 N N . HIS A 1 434 ? 12.822 0.299 18.709 1.00 90.62 434 HIS A N 1
ATOM 3459 C CA . HIS A 1 434 ? 12.365 0.089 17.335 1.00 90.62 434 HIS A CA 1
ATOM 3460 C C . HIS A 1 434 ? 12.234 1.426 16.599 1.00 90.62 434 HIS A C 1
ATOM 3462 O O . HIS A 1 434 ? 11.172 1.774 16.078 1.00 90.62 434 HIS A O 1
ATOM 3468 N N . ALA A 1 435 ? 13.333 2.187 16.543 1.00 84.88 435 ALA A N 1
ATOM 3469 C CA . ALA A 1 435 ? 13.405 3.432 15.784 1.00 84.88 435 ALA A CA 1
ATOM 3470 C C . ALA A 1 435 ? 13.017 3.182 14.311 1.00 84.88 435 ALA A C 1
ATOM 3472 O O . ALA A 1 435 ? 13.711 2.474 13.584 1.00 84.88 435 ALA A O 1
ATOM 3473 N N . GLY A 1 436 ? 11.886 3.745 13.875 1.00 87.44 436 GLY A N 1
ATOM 3474 C CA . GLY A 1 436 ? 11.314 3.508 12.543 1.00 87.44 436 GLY A CA 1
ATOM 3475 C C . GLY A 1 436 ? 10.140 2.525 12.497 1.00 87.44 436 GLY A C 1
ATOM 3476 O O . GLY A 1 436 ? 9.680 2.209 11.404 1.00 87.44 436 GLY A O 1
ATOM 3477 N N . ALA A 1 437 ? 9.618 2.072 13.644 1.00 93.25 437 ALA A N 1
ATOM 3478 C CA . ALA A 1 437 ? 8.379 1.293 13.699 1.00 93.25 437 ALA A CA 1
ATOM 3479 C C . ALA A 1 437 ? 7.182 2.050 13.100 1.00 93.25 437 ALA A C 1
ATOM 3481 O O . ALA A 1 437 ? 6.293 1.424 12.543 1.00 93.25 437 ALA A O 1
ATOM 3482 N N . ILE A 1 438 ? 7.157 3.385 13.172 1.00 95.81 438 ILE A N 1
ATOM 3483 C CA . ILE A 1 438 ? 6.100 4.216 12.581 1.00 95.81 438 ILE A CA 1
ATOM 3484 C C . ILE A 1 438 ? 6.702 5.048 11.447 1.00 95.81 438 ILE A C 1
ATOM 3486 O O . ILE A 1 438 ? 7.644 5.819 11.654 1.00 95.81 438 ILE A O 1
ATOM 3490 N N . VAL A 1 439 ? 6.140 4.896 10.249 1.00 93.75 439 VAL A N 1
ATOM 3491 C CA . VAL A 1 439 ? 6.542 5.596 9.028 1.00 93.75 439 VAL A CA 1
ATOM 3492 C C . VAL A 1 439 ? 5.393 6.509 8.593 1.00 93.75 439 VAL A C 1
ATOM 3494 O O . VAL A 1 439 ? 4.277 6.017 8.431 1.00 93.75 439 VAL A O 1
ATOM 3497 N N . PRO A 1 440 ? 5.621 7.817 8.385 1.00 92.75 440 PRO A N 1
ATOM 3498 C CA . PRO A 1 440 ? 6.916 8.493 8.390 1.00 92.75 440 PRO A CA 1
ATOM 3499 C C . PRO A 1 440 ? 7.391 8.869 9.807 1.00 92.75 440 PRO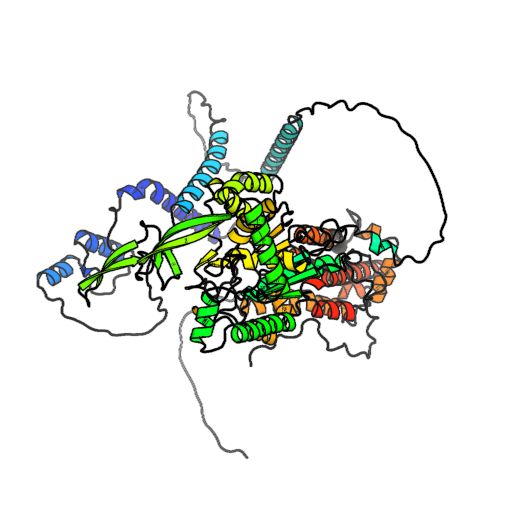 A C 1
ATOM 3501 O O . PRO A 1 440 ? 6.597 8.993 10.742 1.00 92.75 440 PRO A O 1
ATOM 3504 N N . LYS A 1 441 ? 8.705 9.092 9.962 1.00 91.19 441 LYS A N 1
ATOM 3505 C CA . LYS A 1 441 ? 9.372 9.302 11.267 1.00 91.19 441 LYS A CA 1
ATOM 3506 C C . LYS A 1 441 ? 8.780 10.454 12.088 1.00 91.19 441 LYS A C 1
ATOM 3508 O O . LYS A 1 441 ? 8.783 10.389 13.313 1.00 91.19 441 LYS A O 1
ATOM 3513 N N . GLN A 1 442 ? 8.243 11.487 11.438 1.00 90.88 442 GLN A N 1
ATOM 3514 C CA . GLN A 1 442 ? 7.601 12.618 12.114 1.00 90.88 442 GLN A CA 1
ATOM 3515 C C . GLN A 1 442 ? 6.388 12.176 12.945 1.00 90.88 442 GLN A C 1
ATOM 3517 O O . GLN A 1 442 ? 6.183 12.681 14.046 1.00 90.88 442 GLN A O 1
ATOM 3522 N N . ARG A 1 443 ? 5.607 11.195 12.466 1.00 91.88 443 ARG A N 1
ATOM 3523 C CA . ARG A 1 443 ? 4.461 10.674 13.226 1.00 91.88 443 ARG A CA 1
ATOM 3524 C C . ARG A 1 443 ? 4.896 9.845 14.429 1.00 91.88 443 ARG A C 1
ATOM 3526 O O . ARG A 1 443 ? 4.214 9.858 15.447 1.00 91.88 443 ARG A O 1
ATOM 3533 N N . MET A 1 444 ? 6.046 9.176 14.343 1.00 93.38 444 MET A N 1
ATOM 3534 C CA . MET A 1 444 ? 6.627 8.475 15.489 1.00 93.38 444 MET A CA 1
ATOM 3535 C C . MET A 1 444 ? 6.930 9.438 16.639 1.00 93.38 444 MET A C 1
ATOM 3537 O O . MET A 1 444 ? 6.611 9.133 17.783 1.00 93.38 444 MET A O 1
ATOM 3541 N N . ALA A 1 445 ? 7.504 10.607 16.334 1.00 91.75 445 ALA A N 1
ATOM 3542 C CA . ALA A 1 445 ? 7.798 11.624 17.341 1.00 91.75 445 ALA A CA 1
ATOM 3543 C C . ALA A 1 445 ? 6.519 12.110 18.044 1.00 91.75 445 ALA A C 1
ATOM 3545 O O . ALA A 1 445 ? 6.462 12.110 19.269 1.00 91.75 445 ALA A O 1
ATOM 3546 N N . PHE A 1 446 ? 5.464 12.398 17.273 1.00 91.75 446 PHE A N 1
ATOM 3547 C CA . PHE A 1 446 ? 4.158 12.784 17.814 1.00 91.75 446 PHE A CA 1
ATOM 3548 C C . PHE A 1 446 ? 3.581 11.729 18.774 1.00 91.75 446 PHE A C 1
ATOM 3550 O O . PHE A 1 446 ? 3.171 12.061 19.883 1.00 91.75 446 PHE A O 1
ATOM 3557 N N . ILE A 1 447 ? 3.598 10.449 18.384 1.00 94.56 447 ILE A N 1
ATOM 3558 C CA . ILE A 1 447 ? 3.095 9.356 19.233 1.00 94.56 447 ILE A CA 1
ATOM 3559 C C . ILE A 1 447 ? 3.934 9.195 20.503 1.00 94.56 447 ILE A C 1
ATOM 3561 O O . ILE A 1 447 ? 3.383 8.979 21.580 1.00 94.56 447 ILE A O 1
ATOM 3565 N N . MET A 1 448 ? 5.257 9.328 20.405 1.00 95.06 448 MET A N 1
ATOM 3566 C CA . MET A 1 448 ? 6.141 9.281 21.571 1.00 95.06 448 MET A CA 1
ATOM 3567 C C . MET A 1 448 ? 5.824 10.394 22.572 1.00 95.06 448 MET A C 1
ATOM 3569 O O . MET A 1 448 ? 5.769 10.135 23.774 1.00 95.06 448 MET A O 1
ATOM 3573 N N . ASP A 1 449 ? 5.584 11.612 22.093 1.00 94.75 449 ASP A N 1
ATOM 3574 C CA . ASP A 1 449 ? 5.239 12.749 22.949 1.00 94.75 449 ASP A CA 1
ATOM 3575 C C . ASP A 1 449 ? 3.844 12.596 23.572 1.00 94.75 449 ASP A C 1
ATOM 3577 O O . ASP A 1 449 ? 3.654 12.916 24.750 1.00 94.75 449 ASP A O 1
ATOM 3581 N N . GLU A 1 450 ? 2.889 12.014 22.842 1.00 90.88 450 GLU A N 1
ATOM 3582 C CA . GLU A 1 450 ? 1.575 11.672 23.389 1.00 90.88 450 GLU A CA 1
ATOM 3583 C C . GLU A 1 450 ? 1.689 10.647 24.529 1.00 90.88 450 GLU A C 1
ATOM 3585 O O . GLU A 1 450 ? 1.120 10.848 25.602 1.00 90.88 450 GLU A O 1
ATOM 3590 N N . ILE A 1 451 ? 2.481 9.583 24.348 1.00 95.94 451 ILE A N 1
ATOM 3591 C CA . ILE A 1 451 ? 2.691 8.570 25.392 1.00 95.94 451 ILE A CA 1
ATOM 3592 C C . ILE A 1 451 ? 3.397 9.185 26.613 1.00 95.94 451 ILE A C 1
ATOM 3594 O O . ILE A 1 451 ? 3.015 8.905 27.750 1.00 95.94 451 ILE A O 1
ATOM 3598 N N . ARG A 1 452 ? 4.398 10.056 26.409 1.00 95.94 452 ARG A N 1
ATOM 3599 C CA . ARG A 1 452 ? 5.104 10.758 27.501 1.00 95.94 452 ARG A CA 1
ATOM 3600 C C . ARG A 1 452 ? 4.191 11.671 28.312 1.00 95.94 452 ARG A C 1
ATOM 3602 O O . ARG A 1 452 ? 4.409 11.816 29.512 1.00 95.94 452 ARG A O 1
ATOM 3609 N N . SER A 1 453 ? 3.181 12.255 27.672 1.00 93.44 453 SER A N 1
ATOM 3610 C CA . SER A 1 453 ? 2.230 13.169 28.313 1.00 93.44 453 SER A CA 1
ATOM 3611 C C . SER A 1 453 ? 1.300 12.476 29.319 1.00 93.44 453 SER A C 1
ATOM 3613 O O . SER A 1 453 ? 0.660 13.153 30.122 1.00 93.44 453 SER A O 1
ATOM 3615 N N . GLY A 1 454 ? 1.252 11.141 29.313 1.00 92.19 454 GLY A N 1
ATOM 3616 C CA . GLY A 1 454 ? 0.480 10.338 30.256 1.00 92.19 454 GLY A CA 1
ATOM 3617 C C . GLY A 1 454 ? -0.691 9.621 29.592 1.00 92.19 454 GLY A C 1
ATOM 3618 O O . GLY A 1 454 ? -1.540 10.248 28.955 1.00 92.19 454 GLY A O 1
ATOM 3619 N N . LEU A 1 455 ? -0.769 8.301 29.774 1.00 92.44 455 LEU A N 1
ATOM 3620 C CA . LEU A 1 455 ? -1.888 7.496 29.279 1.00 92.44 455 LEU A CA 1
ATOM 3621 C C . LEU A 1 455 ? -2.959 7.319 30.361 1.00 92.44 455 LEU A C 1
ATOM 3623 O O . LEU A 1 455 ? -2.653 7.018 31.512 1.00 92.44 455 LEU A O 1
ATOM 3627 N N . LYS A 1 456 ? -4.228 7.488 29.979 1.00 90.44 456 LYS A N 1
ATOM 3628 C CA . LYS A 1 456 ? -5.391 7.205 30.832 1.00 90.44 456 LYS A CA 1
ATOM 3629 C C . LYS A 1 456 ? -5.991 5.856 30.465 1.00 90.44 456 LYS A C 1
ATOM 3631 O O . LYS A 1 456 ? -5.962 5.478 29.295 1.00 90.44 456 LYS A O 1
ATOM 3636 N N . ASP A 1 457 ? -6.576 5.185 31.450 1.00 93.50 457 ASP A N 1
ATOM 3637 C CA . ASP A 1 457 ? -7.268 3.916 31.240 1.00 93.50 457 ASP A CA 1
ATOM 3638 C C . ASP A 1 457 ? -8.436 4.068 30.260 1.00 93.50 457 ASP A C 1
ATOM 3640 O O . ASP A 1 457 ? -9.110 5.101 30.193 1.00 93.50 457 ASP A O 1
ATOM 3644 N N . LEU A 1 458 ? -8.631 3.036 29.445 1.00 88.94 458 LEU A N 1
ATOM 3645 C CA . LEU A 1 458 ? -9.488 3.073 28.267 1.00 88.94 458 LEU A CA 1
ATOM 3646 C C . LEU A 1 458 ? -10.780 2.311 28.541 1.00 88.94 458 LEU A C 1
ATOM 3648 O O . LEU A 1 458 ? -10.733 1.121 28.823 1.00 88.94 458 LEU A O 1
ATOM 3652 N N . SER A 1 459 ? -11.939 2.949 28.394 1.00 90.25 459 SER A N 1
ATOM 3653 C CA . SER A 1 459 ? -13.220 2.238 28.469 1.00 90.25 459 SER A CA 1
ATOM 3654 C C . SER A 1 459 ? -13.402 1.299 27.267 1.00 90.25 459 SER A C 1
ATOM 3656 O O . SER A 1 459 ? -13.508 1.761 26.125 1.00 90.25 459 SER A O 1
ATOM 3658 N N . VAL A 1 460 ? -13.472 -0.008 27.535 1.00 93.06 460 VAL A N 1
ATOM 3659 C CA . VAL A 1 460 ? -13.535 -1.101 26.548 1.00 93.06 460 VAL A CA 1
ATOM 3660 C C . VAL A 1 460 ? -14.886 -1.828 26.501 1.00 93.06 460 VAL A C 1
ATOM 3662 O O . VAL A 1 460 ? -15.020 -2.794 25.757 1.00 93.06 460 VAL A O 1
ATOM 3665 N N . SER A 1 461 ? -15.913 -1.343 27.206 1.00 93.44 461 SER A N 1
ATOM 3666 C CA . SER A 1 461 ? -17.310 -1.768 27.015 1.00 93.44 461 SER A CA 1
ATOM 3667 C C . SER A 1 461 ? -18.277 -0.587 26.969 1.00 93.44 461 SER A C 1
ATOM 3669 O O . SER A 1 461 ? -17.911 0.541 27.311 1.00 93.44 461 SER A O 1
ATOM 3671 N N . ARG A 1 462 ? -19.508 -0.838 26.523 1.00 87.75 462 ARG A N 1
ATOM 3672 C CA . ARG A 1 462 ? -20.645 0.087 26.583 1.00 87.75 462 ARG A CA 1
ATOM 3673 C C . ARG A 1 462 ? -21.898 -0.661 27.051 1.00 87.75 462 ARG A C 1
ATOM 3675 O O . ARG A 1 462 ? -22.025 -1.838 26.713 1.00 87.75 462 ARG A O 1
ATOM 3682 N N . PRO A 1 463 ? -22.866 0.002 27.708 1.00 89.38 463 PRO A N 1
ATOM 3683 C CA . PRO A 1 463 ? -24.107 -0.652 28.104 1.00 89.38 463 PRO A CA 1
ATOM 3684 C C . PRO A 1 463 ? -24.895 -1.159 26.889 1.00 89.38 463 PRO A C 1
ATOM 3686 O O . PRO A 1 463 ? -25.148 -0.407 25.938 1.00 89.38 463 PRO A O 1
ATOM 3689 N N . SER A 1 464 ? -25.339 -2.415 26.941 1.00 89.88 464 SER A N 1
ATOM 3690 C CA . SER A 1 464 ? -26.081 -3.074 25.855 1.00 89.88 464 SER A CA 1
ATOM 3691 C C . SER A 1 464 ? -27.448 -2.431 25.588 1.00 89.88 464 SER A C 1
ATOM 3693 O O . SER A 1 464 ? -27.983 -2.536 24.489 1.00 89.88 464 SER A O 1
ATOM 3695 N N . SER A 1 465 ? -28.001 -1.684 26.553 1.00 86.38 465 SER A N 1
ATOM 3696 C CA . SER A 1 465 ? -29.219 -0.879 26.364 1.00 86.38 465 SER A CA 1
ATOM 3697 C C . SER A 1 465 ? -29.058 0.221 25.308 1.00 86.38 465 SER A C 1
ATOM 3699 O O . SER A 1 465 ? -30.035 0.623 24.679 1.00 86.38 465 SER A O 1
ATOM 3701 N N . ARG A 1 466 ? -27.829 0.708 25.107 1.00 79.81 466 ARG A N 1
ATOM 3702 C CA . ARG A 1 466 ? -27.490 1.712 24.096 1.00 79.81 466 ARG A CA 1
ATOM 3703 C C . ARG A 1 466 ? -26.962 1.047 22.832 1.00 79.81 466 ARG A C 1
ATOM 3705 O O . ARG A 1 466 ? -27.388 1.388 21.728 1.00 79.81 466 ARG A O 1
ATOM 3712 N N . LEU A 1 467 ? -26.020 0.124 22.995 1.00 83.50 467 LEU A N 1
ATOM 3713 C CA . LEU A 1 467 ? -25.345 -0.555 21.900 1.00 83.50 467 LEU A CA 1
ATOM 3714 C C . LEU A 1 467 ? -25.766 -2.023 21.856 1.00 83.50 467 LEU A C 1
ATOM 3716 O O . LEU A 1 467 ? -25.196 -2.839 22.564 1.00 83.50 467 LEU A O 1
ATOM 3720 N N . THR A 1 468 ? -26.736 -2.361 21.009 1.00 88.69 468 THR A N 1
ATOM 3721 C CA . THR A 1 468 ? -27.175 -3.754 20.838 1.00 88.69 468 THR A CA 1
ATOM 3722 C C . THR A 1 468 ? -26.407 -4.468 19.726 1.00 88.69 468 THR A C 1
ATOM 3724 O O . THR A 1 468 ? -26.290 -5.690 19.742 1.00 88.69 468 THR A O 1
ATOM 3727 N N . TRP A 1 469 ? -25.858 -3.720 18.763 1.00 93.62 469 TRP A N 1
ATOM 3728 C CA . TRP A 1 469 ? -25.107 -4.266 17.634 1.00 93.62 469 TRP A CA 1
ATOM 3729 C C . TRP A 1 469 ? -23.591 -4.308 17.892 1.00 93.62 469 TRP A C 1
ATOM 3731 O O . TRP A 1 469 ? -22.841 -3.401 17.513 1.00 93.62 469 TRP A O 1
ATOM 3741 N N . GLY A 1 470 ? -23.142 -5.377 18.551 1.00 93.19 470 GLY A N 1
ATOM 3742 C CA . GLY A 1 470 ? -21.736 -5.655 18.844 1.00 93.19 470 GLY A CA 1
ATOM 3743 C C . GLY A 1 470 ? -21.536 -7.000 19.545 1.00 93.19 470 GLY A C 1
ATOM 3744 O O . GLY A 1 470 ? -22.491 -7.736 19.800 1.00 93.19 470 GLY A O 1
ATOM 3745 N N . ILE A 1 471 ? -20.284 -7.324 19.869 1.00 96.38 471 ILE A N 1
ATOM 3746 C CA . ILE A 1 471 ? -19.927 -8.557 20.583 1.00 96.38 471 ILE A CA 1
ATOM 3747 C C . ILE A 1 471 ? -20.203 -8.362 22.077 1.00 96.38 471 ILE A C 1
ATOM 3749 O O . ILE A 1 471 ? -19.654 -7.450 22.688 1.00 96.38 471 ILE A O 1
ATOM 3753 N N . GLN A 1 472 ? -21.054 -9.198 22.674 1.00 96.81 472 GLN A N 1
ATOM 3754 C CA . GLN A 1 472 ? -21.353 -9.132 24.111 1.00 96.81 472 GLN A CA 1
ATOM 3755 C C . GLN A 1 472 ? -20.123 -9.477 24.958 1.00 96.81 472 GLN A C 1
ATOM 3757 O O . GLN A 1 472 ? -19.302 -10.309 24.560 1.00 96.81 472 GLN A O 1
ATOM 3762 N N . VAL A 1 473 ? -20.013 -8.859 26.134 1.00 97.00 473 VAL A N 1
ATOM 3763 C CA . VAL A 1 473 ? -18.967 -9.177 27.109 1.00 97.00 473 VAL A CA 1
ATOM 3764 C C . VAL A 1 473 ? -19.182 -10.603 27.648 1.00 97.00 473 VAL A C 1
ATOM 3766 O O . VAL A 1 473 ? -20.266 -10.912 28.149 1.00 97.00 473 VAL A O 1
ATOM 3769 N N . PRO A 1 474 ? -18.177 -11.500 27.577 1.00 95.81 474 PRO A N 1
ATOM 3770 C CA . PRO A 1 474 ? -18.268 -12.830 28.173 1.00 95.81 474 PRO A CA 1
ATOM 3771 C C . PRO A 1 474 ? -18.619 -12.769 29.665 1.00 95.81 474 PRO A C 1
ATOM 3773 O O . PRO A 1 474 ? -17.881 -12.193 30.463 1.00 95.81 474 PRO A O 1
ATOM 3776 N N . GLY A 1 475 ? -19.747 -13.378 30.035 1.00 94.19 475 GLY A N 1
ATOM 3777 C CA . GLY A 1 475 ? -20.241 -13.414 31.415 1.00 94.19 475 GLY A CA 1
ATOM 3778 C C . GLY A 1 475 ? -21.064 -12.198 31.861 1.00 94.19 475 GLY A C 1
ATOM 3779 O O . GLY A 1 475 ? -21.534 -12.205 32.996 1.00 94.19 475 GLY A O 1
ATOM 3780 N N . ASP A 1 476 ? -21.279 -11.195 31.001 1.00 95.50 476 ASP A N 1
ATOM 3781 C CA . ASP A 1 476 ? -22.077 -10.002 31.311 1.00 95.50 476 ASP A CA 1
ATOM 3782 C C . ASP A 1 476 ? -22.834 -9.481 30.074 1.00 95.50 476 ASP A C 1
ATOM 3784 O O . ASP A 1 476 ? -22.339 -8.661 29.304 1.00 95.50 476 ASP A O 1
ATOM 3788 N N . GLU A 1 477 ? -24.076 -9.935 29.897 1.00 94.12 477 GLU A N 1
ATOM 3789 C CA . GLU A 1 477 ? -24.948 -9.528 28.780 1.00 94.12 477 GLU A CA 1
ATOM 3790 C C . GLU A 1 477 ? -25.437 -8.070 28.879 1.00 94.12 477 GLU A C 1
ATOM 3792 O O . GLU A 1 477 ? -26.020 -7.534 27.934 1.00 94.12 477 GLU A O 1
ATOM 3797 N N . SER A 1 478 ? -25.214 -7.398 30.016 1.00 94.00 478 SER A N 1
ATOM 3798 C CA . SER A 1 478 ? -25.558 -5.981 30.162 1.00 94.00 478 SER A CA 1
ATOM 3799 C C . SER A 1 478 ? -24.555 -5.059 29.464 1.00 94.00 478 SER A C 1
ATOM 3801 O O . SER A 1 478 ? -24.816 -3.859 29.325 1.00 94.00 478 SER A O 1
ATOM 3803 N N . GLN A 1 479 ? -23.428 -5.611 29.003 1.00 94.81 479 GLN A N 1
ATOM 3804 C CA . GLN A 1 479 ? -22.313 -4.884 28.416 1.00 94.81 479 GLN A CA 1
ATOM 3805 C C . GLN A 1 479 ? -21.923 -5.454 27.050 1.00 94.81 479 GLN A C 1
ATOM 3807 O O . GLN A 1 479 ? -21.788 -6.657 26.840 1.00 94.81 479 GLN A O 1
ATOM 3812 N N . THR A 1 480 ? -21.654 -4.551 26.114 1.00 94.75 480 THR A N 1
ATOM 3813 C CA . THR A 1 480 ? -21.152 -4.857 24.775 1.00 94.75 480 THR A CA 1
ATOM 3814 C C . THR A 1 480 ? -19.716 -4.363 24.643 1.00 94.75 480 THR A C 1
ATOM 3816 O O . THR A 1 480 ? -19.397 -3.241 25.044 1.00 94.75 480 THR A O 1
ATOM 3819 N N . ILE A 1 481 ? -18.838 -5.195 24.085 1.00 95.25 481 ILE A N 1
ATOM 3820 C CA . ILE A 1 481 ? -17.426 -4.887 23.857 1.00 95.25 481 ILE A CA 1
ATOM 3821 C C . ILE A 1 481 ? -17.304 -3.675 22.931 1.00 95.25 481 ILE A C 1
ATOM 3823 O O . ILE A 1 481 ? -18.003 -3.536 21.926 1.00 95.25 481 ILE A O 1
ATOM 3827 N N . TYR A 1 482 ? -16.401 -2.768 23.290 1.00 86.56 482 TYR A N 1
ATOM 3828 C CA . TYR A 1 482 ? -16.137 -1.559 22.530 1.00 86.56 482 TYR A CA 1
ATOM 3829 C C . TYR A 1 482 ? -15.458 -1.867 21.193 1.00 86.56 482 TYR A C 1
ATOM 3831 O O . TYR A 1 482 ? -14.506 -2.646 21.127 1.00 86.56 482 TYR A O 1
ATOM 3839 N N . VAL A 1 483 ? -15.893 -1.159 20.149 1.00 83.88 483 VAL A N 1
ATOM 3840 C CA . VAL A 1 483 ? -15.507 -1.405 18.753 1.00 83.88 483 VAL A CA 1
ATOM 3841 C C . VAL A 1 483 ? -13.998 -1.458 18.517 1.00 83.88 483 VAL A C 1
ATOM 3843 O O . VAL A 1 483 ? -13.555 -2.261 17.720 1.00 83.88 483 VAL A O 1
ATOM 3846 N N . TRP A 1 484 ? -13.168 -0.678 19.219 1.00 82.00 484 TRP A N 1
ATOM 3847 C CA . TRP A 1 484 ? -11.718 -0.735 18.979 1.00 82.00 484 TRP A CA 1
ATOM 3848 C C . TRP A 1 484 ? -11.052 -1.982 19.561 1.00 82.00 484 TRP A C 1
ATOM 3850 O O . TRP A 1 484 ? -10.039 -2.411 19.018 1.00 82.00 484 TRP A O 1
ATOM 3860 N N . LEU A 1 485 ? -11.592 -2.572 20.635 1.00 91.75 485 LEU A N 1
ATOM 3861 C CA . LEU A 1 485 ? -11.098 -3.865 21.113 1.00 91.75 485 LEU A CA 1
ATOM 3862 C C . LEU A 1 485 ? -11.556 -4.992 20.179 1.00 91.75 485 LEU A C 1
ATOM 3864 O O . LEU A 1 485 ? -10.808 -5.920 19.944 1.00 91.75 485 LEU A O 1
ATOM 3868 N N . ASP A 1 486 ? -12.749 -4.895 19.609 1.00 94.44 486 ASP A N 1
ATOM 3869 C CA . ASP A 1 486 ? -13.242 -5.818 18.582 1.00 94.44 486 ASP A CA 1
ATOM 3870 C C . ASP A 1 486 ? -12.412 -5.702 17.282 1.00 94.44 486 ASP A C 1
ATOM 3872 O O . ASP A 1 486 ? -11.604 -6.571 16.940 1.00 94.44 486 ASP A O 1
ATOM 3876 N N . ALA A 1 487 ? -12.485 -4.535 16.642 1.00 94.25 487 ALA A N 1
ATOM 3877 C CA . ALA A 1 487 ? -11.881 -4.240 15.355 1.00 94.25 487 ALA A CA 1
ATOM 3878 C C . ALA A 1 487 ? -10.379 -4.530 15.309 1.00 94.25 487 ALA A C 1
ATOM 3880 O O . ALA A 1 487 ? -9.923 -5.133 14.347 1.00 94.25 487 ALA A O 1
ATOM 3881 N N . LEU A 1 488 ? -9.577 -4.149 16.312 1.00 96.75 488 LEU A N 1
ATOM 3882 C CA . LEU A 1 488 ? -8.118 -4.336 16.249 1.00 96.75 488 LEU A CA 1
ATOM 3883 C C . LEU A 1 488 ? -7.693 -5.815 16.233 1.00 96.75 488 LEU A C 1
ATOM 3885 O O . LEU A 1 488 ? -6.644 -6.143 15.680 1.00 96.75 488 LEU A O 1
ATOM 3889 N N . PHE A 1 489 ? -8.508 -6.730 16.761 1.00 97.25 489 PHE A N 1
ATOM 3890 C CA . PHE A 1 489 ? -8.178 -8.157 16.769 1.00 97.25 489 PHE A CA 1
ATOM 3891 C C . PHE A 1 489 ? -8.484 -8.874 15.446 1.00 97.25 489 PHE A C 1
ATOM 3893 O O . PHE A 1 489 ? -8.145 -10.054 15.296 1.00 97.25 489 PHE A O 1
ATOM 3900 N N . ASN A 1 490 ? -9.011 -8.167 14.436 1.00 98.00 490 ASN A N 1
ATOM 3901 C CA . ASN A 1 490 ? -9.146 -8.693 13.072 1.00 98.00 490 ASN A CA 1
ATOM 3902 C C . ASN A 1 490 ? -7.782 -9.164 12.521 1.00 98.00 490 ASN A C 1
ATOM 3904 O O . ASN A 1 490 ? -7.671 -10.251 11.952 1.00 98.00 490 ASN A O 1
ATOM 3908 N N . TYR A 1 491 ? -6.718 -8.398 12.804 1.00 97.31 491 TYR A N 1
ATOM 3909 C CA . TYR A 1 491 ? -5.356 -8.686 12.349 1.00 97.31 491 TYR A CA 1
ATOM 3910 C C . TYR A 1 491 ? -4.852 -10.031 12.860 1.00 97.31 491 TYR A C 1
ATOM 3912 O O . TYR A 1 491 ? -4.150 -10.749 12.144 1.00 97.31 491 TYR A O 1
ATOM 3920 N N . LEU A 1 492 ? -5.214 -10.361 14.100 1.00 95.19 492 LEU A N 1
ATOM 3921 C CA . LEU A 1 492 ? -4.819 -11.593 14.764 1.00 95.19 492 LEU A CA 1
ATOM 3922 C C . LEU A 1 492 ? -5.718 -12.767 14.349 1.00 95.19 492 LEU A C 1
ATOM 3924 O O . LEU A 1 492 ? -5.220 -13.878 14.172 1.00 95.19 492 LEU A O 1
ATOM 3928 N N . THR A 1 493 ? -7.008 -12.507 14.108 1.00 96.75 493 THR A N 1
ATOM 3929 C CA . THR A 1 493 ? -7.999 -13.502 13.652 1.00 96.75 493 THR A CA 1
ATOM 3930 C C . THR A 1 493 ? -7.576 -14.169 12.345 1.00 96.75 493 THR A C 1
ATOM 3932 O O . THR A 1 493 ? -7.682 -15.385 12.209 1.00 96.75 493 THR A O 1
ATOM 3935 N N . MET A 1 494 ? -6.997 -13.407 11.410 1.00 94.19 494 MET A N 1
ATOM 3936 C CA . MET A 1 494 ? -6.456 -13.934 10.148 1.00 94.19 494 MET A CA 1
ATOM 3937 C C . MET A 1 494 ? -5.438 -15.070 10.338 1.00 94.19 494 MET A C 1
ATOM 3939 O O . MET A 1 494 ? -5.273 -15.911 9.462 1.00 94.19 494 MET A O 1
ATOM 3943 N N . THR A 1 495 ? -4.764 -15.126 11.486 1.00 92.44 495 THR A N 1
ATOM 3944 C CA . THR A 1 495 ? -3.759 -16.159 11.758 1.00 92.44 495 THR A CA 1
ATOM 3945 C C . THR A 1 495 ? -4.357 -17.468 12.275 1.00 92.44 495 THR A C 1
ATOM 3947 O O . THR A 1 495 ? -3.639 -18.456 12.367 1.00 92.44 495 THR A O 1
ATOM 3950 N N . GLY A 1 496 ? -5.655 -17.495 12.605 1.00 90.75 496 GLY A N 1
ATOM 3951 C CA . GLY A 1 496 ? -6.316 -18.622 13.273 1.00 90.75 496 GLY A CA 1
ATOM 3952 C C . GLY A 1 496 ? -6.087 -18.661 14.789 1.00 90.75 496 GLY A C 1
ATOM 3953 O O . GLY A 1 496 ? -6.403 -19.652 15.446 1.00 90.75 496 GLY A O 1
ATOM 3954 N N . TYR A 1 497 ? -5.510 -17.603 15.367 1.00 87.25 497 TYR A N 1
ATOM 3955 C CA . TYR A 1 497 ? -5.381 -17.441 16.815 1.00 87.25 497 TYR A CA 1
ATOM 3956 C C . TYR A 1 497 ? -6.748 -17.547 17.514 1.00 87.25 497 TYR A C 1
ATOM 3958 O O . TYR A 1 497 ? -7.721 -17.071 16.949 1.00 87.25 497 TYR A O 1
ATOM 3966 N N . PRO A 1 498 ? -6.844 -18.077 18.748 1.00 82.62 498 PRO A N 1
ATOM 3967 C CA . PRO A 1 498 ? -5.801 -18.756 19.523 1.00 82.62 498 PRO A CA 1
ATOM 3968 C C . PRO A 1 498 ? -5.679 -20.251 19.190 1.00 82.62 498 PRO A C 1
ATOM 3970 O O . PRO A 1 498 ? -4.902 -20.949 19.836 1.00 82.62 498 PRO A O 1
ATOM 3973 N N . PHE A 1 499 ? -6.455 -20.746 18.224 1.00 83.25 499 PHE A N 1
ATOM 3974 C CA . PHE A 1 499 ? -6.669 -22.172 17.965 1.00 83.25 499 PHE A CA 1
ATOM 3975 C C . PHE A 1 499 ? -5.549 -22.839 17.150 1.00 83.25 499 PHE A C 1
ATOM 3977 O O . PHE A 1 499 ? -5.609 -24.032 16.860 1.00 83.25 499 PHE A O 1
ATOM 3984 N N . VAL A 1 500 ? -4.505 -22.083 16.810 1.00 82.75 500 VAL A N 1
ATOM 3985 C CA . VAL A 1 500 ? -3.301 -22.543 16.107 1.00 82.75 500 VAL A CA 1
ATOM 3986 C C . VAL A 1 500 ? -2.067 -22.485 17.007 1.00 82.75 500 VAL A C 1
ATOM 3988 O O . VAL A 1 500 ? -1.991 -21.711 17.965 1.00 82.75 500 VAL A O 1
ATOM 3991 N N . ASN A 1 501 ? -1.051 -23.287 16.678 1.00 79.12 501 ASN A N 1
ATOM 3992 C CA . ASN A 1 501 ? 0.215 -23.272 17.401 1.00 79.12 501 ASN A CA 1
ATOM 3993 C C . ASN A 1 501 ? 0.965 -21.948 17.165 1.00 79.12 501 ASN A C 1
ATOM 3995 O O . ASN A 1 501 ? 1.504 -21.710 16.088 1.00 79.12 501 ASN A O 1
ATOM 3999 N N . ARG A 1 502 ? 1.060 -21.112 18.206 1.00 72.62 502 ARG A N 1
ATOM 4000 C CA . ARG A 1 502 ? 1.764 -19.814 18.165 1.00 72.62 502 ARG A CA 1
ATOM 4001 C C . ARG A 1 502 ? 3.268 -19.934 17.892 1.00 72.62 502 ARG A C 1
ATOM 4003 O O . ARG A 1 502 ? 3.877 -18.961 17.469 1.00 72.62 502 ARG A O 1
ATOM 4010 N N . ASN A 1 503 ? 3.851 -21.108 18.138 1.00 76.56 503 ASN A N 1
ATOM 4011 C CA . ASN A 1 503 ? 5.270 -21.391 17.912 1.00 76.56 503 ASN A CA 1
ATOM 4012 C C . ASN A 1 503 ? 5.539 -22.026 16.537 1.00 76.56 503 ASN A C 1
ATOM 4014 O O . ASN A 1 503 ? 6.642 -22.523 16.305 1.00 76.56 503 ASN A O 1
ATOM 4018 N N . ASP A 1 504 ? 4.545 -22.074 15.645 1.00 79.81 504 ASP A N 1
ATOM 4019 C CA . ASP A 1 504 ? 4.766 -22.520 14.272 1.00 79.81 504 ASP A CA 1
ATOM 4020 C C . ASP A 1 504 ? 5.745 -21.568 13.568 1.00 79.81 504 ASP A C 1
ATOM 4022 O O . ASP A 1 504 ? 5.510 -20.364 13.477 1.00 79.81 504 ASP A O 1
ATOM 4026 N N . ALA A 1 505 ? 6.847 -22.108 13.046 1.00 71.69 505 ALA A N 1
ATOM 4027 C CA . ALA A 1 505 ? 7.836 -21.340 12.293 1.00 71.69 505 ALA A CA 1
ATOM 4028 C C . ALA A 1 505 ? 7.262 -20.737 10.994 1.00 71.69 505 ALA A C 1
ATOM 4030 O O . ALA A 1 505 ? 7.839 -19.801 10.442 1.00 71.69 505 ALA A O 1
ATOM 4031 N N . ASN A 1 506 ? 6.124 -21.251 10.513 1.00 80.44 506 ASN A N 1
ATOM 4032 C CA . ASN A 1 506 ? 5.387 -20.710 9.372 1.00 80.44 506 ASN A CA 1
ATOM 4033 C C . ASN A 1 506 ? 4.338 -19.660 9.762 1.00 80.44 506 ASN A C 1
ATOM 4035 O O . ASN A 1 506 ? 3.675 -19.118 8.876 1.00 80.44 506 ASN A O 1
ATOM 4039 N N . MET A 1 507 ? 4.186 -19.354 11.056 1.00 87.00 507 MET A N 1
ATOM 4040 C CA . MET A 1 507 ? 3.267 -18.328 11.533 1.00 87.00 507 MET A CA 1
ATOM 4041 C C . MET A 1 507 ? 3.634 -16.973 10.929 1.00 87.00 507 MET A C 1
ATOM 4043 O O . MET A 1 507 ? 4.736 -16.463 11.115 1.00 87.00 507 MET A O 1
ATOM 4047 N N . MET A 1 508 ? 2.690 -16.361 10.218 1.00 91.38 508 MET A N 1
ATOM 4048 C CA . MET A 1 508 ? 2.902 -15.062 9.574 1.00 91.38 508 MET A CA 1
ATOM 4049 C C . MET A 1 508 ? 2.907 -13.880 10.564 1.00 91.38 508 MET A C 1
ATOM 4051 O O . MET A 1 508 ? 3.336 -12.779 10.211 1.00 91.38 508 MET A O 1
ATOM 4055 N N . TRP A 1 509 ? 2.465 -14.102 11.809 1.00 92.38 509 TRP A N 1
ATOM 4056 C CA . TRP A 1 509 ? 2.439 -13.106 12.886 1.00 92.38 509 TRP A CA 1
ATOM 4057 C C . TRP A 1 509 ? 3.848 -12.763 13.409 1.00 92.38 509 TRP A C 1
ATOM 4059 O O . TRP A 1 509 ? 4.662 -13.672 13.580 1.00 92.38 509 TRP A O 1
ATOM 4069 N N . PRO A 1 510 ? 4.141 -11.491 13.743 1.00 93.69 510 PRO A N 1
ATOM 4070 C CA . PRO A 1 510 ? 3.301 -10.294 13.590 1.00 93.69 510 PRO A CA 1
ATOM 4071 C C . PRO A 1 510 ? 3.293 -9.746 12.151 1.00 93.69 510 PRO A C 1
ATOM 4073 O O . PRO A 1 510 ? 4.155 -10.127 11.364 1.00 93.69 510 PRO A O 1
ATOM 4076 N N . PRO A 1 511 ? 2.369 -8.846 11.764 1.00 95.50 511 PRO A N 1
ATOM 4077 C CA . PRO A 1 511 ? 2.394 -8.220 10.447 1.00 95.50 511 PRO A CA 1
ATOM 4078 C C . PRO A 1 511 ? 3.723 -7.495 10.212 1.00 95.50 511 PRO A C 1
ATOM 4080 O O . PRO A 1 511 ? 4.213 -6.774 11.085 1.00 95.50 511 PRO A O 1
ATOM 4083 N N . ASN A 1 512 ? 4.293 -7.659 9.019 1.00 96.25 512 ASN A N 1
ATOM 4084 C CA . ASN A 1 512 ? 5.471 -6.908 8.588 1.00 96.25 512 ASN A CA 1
ATOM 4085 C C . ASN A 1 512 ? 5.138 -5.432 8.359 1.00 96.25 512 ASN A C 1
ATOM 4087 O O . ASN A 1 512 ? 5.984 -4.571 8.586 1.00 96.25 512 ASN A O 1
ATOM 4091 N N . CYS A 1 513 ? 3.917 -5.132 7.906 1.00 97.69 513 CYS A N 1
ATOM 4092 C CA . CYS A 1 513 ? 3.440 -3.763 7.763 1.00 97.69 513 CYS A CA 1
ATOM 4093 C C . CYS A 1 513 ? 1.927 -3.665 7.991 1.00 97.69 513 CYS A C 1
ATOM 4095 O O . CYS A 1 513 ? 1.153 -4.385 7.366 1.00 97.69 513 CYS A O 1
ATOM 4097 N N . GLN A 1 514 ? 1.498 -2.738 8.845 1.00 98.25 514 GLN A N 1
ATOM 4098 C CA . GLN A 1 514 ? 0.101 -2.311 8.921 1.00 98.25 514 GLN A CA 1
ATOM 4099 C C . GLN A 1 514 ? -0.032 -0.950 8.237 1.00 98.25 514 GLN A C 1
ATOM 4101 O O . GLN A 1 514 ? 0.517 0.046 8.714 1.00 98.25 514 GLN A O 1
ATOM 4106 N N . VAL A 1 515 ? -0.726 -0.909 7.101 1.00 98.50 515 VAL A N 1
ATOM 4107 C CA . VAL A 1 515 ? -0.978 0.322 6.343 1.00 98.50 515 VAL A CA 1
ATOM 4108 C C . VAL A 1 515 ? -2.243 0.960 6.883 1.00 98.50 515 VAL A C 1
ATOM 4110 O O . VAL A 1 515 ? -3.289 0.334 6.819 1.00 98.50 515 VAL A O 1
ATOM 4113 N N . ILE A 1 516 ? -2.165 2.185 7.399 1.00 96.12 516 ILE A N 1
ATOM 4114 C CA . ILE A 1 516 ? -3.266 2.884 8.070 1.00 96.12 516 ILE A CA 1
ATOM 4115 C C . ILE A 1 516 ? -3.313 4.371 7.697 1.00 96.12 516 ILE A C 1
ATOM 4117 O O . ILE A 1 516 ? -2.306 4.972 7.318 1.00 96.12 516 ILE A O 1
ATOM 4121 N N . GLY A 1 517 ? -4.485 4.987 7.851 1.00 91.25 517 GLY A N 1
ATOM 4122 C CA . GLY A 1 517 ? -4.642 6.438 7.748 1.00 91.25 517 GLY A CA 1
ATOM 4123 C C . GLY A 1 517 ? -4.118 7.167 8.988 1.00 91.25 517 GLY A C 1
ATOM 4124 O O . GLY A 1 517 ? -4.102 6.625 10.097 1.00 91.25 517 GLY A O 1
ATOM 4125 N N . LYS A 1 518 ? -3.701 8.427 8.820 1.00 88.62 518 LYS A N 1
ATOM 4126 C CA . LYS A 1 518 ? -3.230 9.272 9.932 1.00 88.62 518 LYS A CA 1
ATOM 4127 C C . LYS A 1 518 ? -4.276 9.525 11.023 1.00 88.62 518 LYS A C 1
ATOM 4129 O O . LYS A 1 518 ? -3.905 9.844 12.145 1.00 88.62 518 LYS A O 1
ATOM 4134 N N . ASP A 1 519 ? -5.558 9.409 10.701 1.00 83.62 519 ASP A N 1
ATOM 4135 C CA . ASP A 1 519 ? -6.682 9.617 11.615 1.00 83.62 519 ASP A CA 1
ATOM 4136 C C . ASP A 1 519 ? -6.849 8.491 12.641 1.00 83.62 519 ASP A C 1
ATOM 4138 O O . ASP A 1 519 ? -7.344 8.729 13.741 1.00 83.62 519 ASP A O 1
ATOM 4142 N N . ILE A 1 520 ? -6.382 7.284 12.319 1.00 85.38 520 ILE A N 1
ATOM 4143 C CA . ILE A 1 520 ? -6.498 6.105 13.187 1.00 85.38 520 ILE A CA 1
ATOM 4144 C C . ILE A 1 520 ? -5.168 5.677 13.819 1.00 85.38 520 ILE A C 1
ATOM 4146 O O . ILE A 1 520 ? -5.076 4.593 14.403 1.00 85.38 520 ILE A O 1
ATOM 4150 N N . ILE A 1 521 ? -4.137 6.523 13.726 1.00 92.38 521 ILE A N 1
ATOM 4151 C CA . ILE A 1 521 ? -2.781 6.209 14.191 1.00 92.38 521 ILE A CA 1
ATOM 4152 C C . ILE A 1 521 ? -2.751 5.833 15.674 1.00 92.38 521 ILE A C 1
ATOM 4154 O O . ILE A 1 521 ? -2.215 4.787 16.020 1.00 92.38 521 ILE A O 1
ATOM 4158 N N . ARG A 1 522 ? -3.420 6.609 16.536 1.00 88.81 522 ARG A N 1
ATOM 4159 C CA . ARG A 1 522 ? -3.452 6.393 17.991 1.00 88.81 522 ARG A CA 1
ATOM 4160 C C . ARG A 1 522 ? -3.917 4.984 18.363 1.00 88.81 522 ARG A C 1
ATOM 4162 O O . ARG A 1 522 ? -3.322 4.333 19.220 1.00 88.81 522 ARG A O 1
ATOM 4169 N N . PHE A 1 523 ? -4.961 4.495 17.695 1.00 88.56 523 PHE A N 1
ATOM 4170 C CA . PHE A 1 523 ? -5.514 3.166 17.953 1.00 88.56 523 PHE A CA 1
ATOM 4171 C C . PHE A 1 523 ? -4.497 2.069 17.618 1.00 88.56 523 PHE A C 1
ATOM 4173 O O . PHE A 1 523 ? -4.347 1.119 18.378 1.00 88.56 523 PHE A O 1
ATOM 4180 N N . HIS A 1 524 ? -3.744 2.236 16.530 1.00 96.06 524 HIS A N 1
ATOM 4181 C CA . HIS A 1 524 ? -2.796 1.238 16.032 1.00 96.06 524 HIS A CA 1
ATOM 4182 C C . HIS A 1 524 ? -1.422 1.307 16.694 1.00 96.06 524 HIS A C 1
ATOM 4184 O O . HIS A 1 524 ? -0.722 0.302 16.731 1.00 96.06 524 HIS A O 1
ATOM 4190 N N . THR A 1 525 ? -1.030 2.468 17.221 1.00 96.31 525 THR A N 1
ATOM 4191 C CA . THR A 1 525 ? 0.312 2.685 17.774 1.00 96.31 525 THR A CA 1
ATOM 4192 C C . THR A 1 525 ? 0.321 2.885 19.291 1.00 96.31 525 THR A C 1
ATOM 4194 O O . THR A 1 525 ? 1.391 2.952 19.887 1.00 96.31 525 THR A O 1
ATOM 4197 N N . ILE A 1 526 ? -0.835 2.966 19.953 1.00 95.06 526 ILE A N 1
ATOM 4198 C CA . ILE A 1 526 ? -0.911 3.037 21.421 1.00 95.06 526 ILE A CA 1
ATOM 4199 C C . ILE A 1 526 ? -1.775 1.902 21.961 1.00 95.06 526 ILE A C 1
ATOM 4201 O O . ILE A 1 526 ? -1.283 1.069 22.718 1.00 95.06 526 ILE A O 1
ATOM 4205 N N . TYR A 1 527 ? -3.044 1.831 21.553 1.00 94.56 527 TYR A N 1
ATOM 4206 C CA . TYR A 1 527 ? -3.975 0.856 22.135 1.00 94.56 527 TYR A CA 1
ATOM 4207 C C . TYR A 1 527 ? -3.647 -0.556 21.674 1.00 94.56 527 TYR A C 1
ATOM 4209 O O . TYR A 1 527 ? -3.517 -1.460 22.493 1.00 94.56 527 TYR A O 1
ATOM 4217 N N . TRP A 1 528 ? -3.445 -0.728 20.368 1.00 97.31 528 TRP A N 1
ATOM 4218 C CA . TRP A 1 528 ? -3.142 -2.024 19.792 1.00 97.31 528 TRP A CA 1
ATOM 4219 C C . TRP A 1 528 ? -1.870 -2.658 20.371 1.00 97.31 528 TRP A C 1
ATOM 4221 O O . TRP A 1 528 ? -1.956 -3.779 20.876 1.00 97.31 528 TRP A O 1
ATOM 4231 N N . PRO A 1 529 ? -0.714 -1.965 20.425 1.00 97.69 529 PRO A N 1
ATOM 4232 C CA . PRO A 1 529 ? 0.481 -2.546 21.016 1.00 97.69 529 PRO A CA 1
ATOM 4233 C C . PRO A 1 529 ? 0.322 -2.799 22.518 1.00 97.69 529 PRO A C 1
ATOM 4235 O O . PRO A 1 529 ? 0.857 -3.788 23.005 1.00 97.69 529 PRO A O 1
ATOM 4238 N N . ALA A 1 530 ? -0.445 -1.978 23.248 1.00 98.06 530 ALA A N 1
ATOM 4239 C CA . ALA A 1 530 ? -0.741 -2.231 24.659 1.00 98.06 530 ALA A CA 1
ATOM 4240 C C . ALA A 1 530 ? -1.567 -3.514 24.859 1.00 98.06 530 ALA A C 1
ATOM 4242 O O . ALA A 1 530 ? -1.217 -4.327 25.711 1.00 98.06 530 ALA A O 1
ATOM 4243 N N . PHE A 1 531 ? -2.604 -3.748 24.046 1.00 97.88 531 PHE A N 1
ATOM 4244 C CA . PHE A 1 531 ? -3.370 -5.001 24.081 1.00 97.88 531 PHE A CA 1
ATOM 4245 C C . PHE A 1 531 ? -2.489 -6.214 23.765 1.00 97.88 531 PHE A C 1
ATOM 4247 O O . PHE A 1 531 ? -2.560 -7.230 24.454 1.00 97.88 531 PHE A O 1
ATOM 4254 N N . LEU A 1 532 ? -1.618 -6.106 22.758 1.00 97.56 532 LEU A N 1
ATOM 4255 C CA . LEU A 1 532 ? -0.675 -7.172 22.418 1.00 97.56 532 LEU A CA 1
ATOM 4256 C C . LEU A 1 532 ? 0.324 -7.437 23.550 1.00 97.56 532 LEU A C 1
ATOM 4258 O O . LEU A 1 532 ? 0.531 -8.592 23.912 1.00 97.56 532 LEU A O 1
ATOM 4262 N N . MET A 1 533 ? 0.894 -6.392 24.156 1.00 97.62 533 MET A N 1
ATOM 4263 C CA . MET A 1 533 ? 1.802 -6.518 25.301 1.00 97.62 533 MET A CA 1
ATOM 4264 C C . MET A 1 533 ? 1.108 -7.156 26.509 1.00 97.62 533 MET A C 1
ATOM 4266 O O . MET A 1 533 ? 1.701 -8.020 27.150 1.00 97.62 533 MET A O 1
ATOM 4270 N N . ALA A 1 534 ? -0.149 -6.795 26.785 1.00 97.75 534 ALA A N 1
ATOM 4271 C CA . ALA A 1 534 ? -0.961 -7.400 27.843 1.00 97.75 534 ALA A CA 1
ATOM 4272 C C . ALA A 1 534 ? -1.150 -8.915 27.641 1.00 97.75 534 ALA A C 1
ATOM 4274 O O . ALA A 1 534 ? -1.154 -9.682 28.601 1.00 97.75 534 ALA A O 1
ATOM 4275 N N . LEU A 1 535 ? -1.257 -9.350 26.382 1.00 95.75 535 LEU A N 1
ATOM 4276 C CA . LEU A 1 535 ? -1.377 -10.756 25.985 1.00 95.75 535 LEU A CA 1
ATOM 4277 C C . LEU A 1 535 ? -0.025 -11.455 25.758 1.00 95.75 535 LEU A C 1
ATOM 4279 O O . LEU A 1 535 ? -0.005 -12.615 25.339 1.00 95.75 535 LEU A O 1
ATOM 4283 N N . ASN A 1 536 ? 1.099 -10.776 26.012 1.00 94.00 536 ASN A N 1
ATOM 4284 C CA . ASN A 1 536 ? 2.453 -11.243 25.696 1.00 94.00 536 ASN A CA 1
ATOM 4285 C C . ASN A 1 536 ? 2.636 -11.654 24.219 1.00 94.00 536 ASN A C 1
ATOM 4287 O O . ASN A 1 536 ? 3.291 -12.650 23.909 1.00 94.00 536 ASN A O 1
ATOM 4291 N N . LEU A 1 537 ? 2.050 -10.889 23.298 1.00 93.12 537 LEU A N 1
ATOM 4292 C CA . LEU A 1 537 ? 2.165 -11.075 21.852 1.00 93.12 537 LEU A CA 1
ATOM 4293 C C . LEU A 1 537 ? 3.124 -10.047 21.231 1.00 93.12 537 LEU A C 1
ATOM 4295 O O . LEU A 1 537 ? 3.198 -8.908 21.701 1.00 93.12 537 LEU A O 1
ATOM 4299 N N . PRO A 1 538 ? 3.852 -10.410 20.157 1.00 92.69 538 PRO A N 1
ATOM 4300 C CA . PRO A 1 538 ? 4.722 -9.470 19.466 1.00 92.69 538 PRO A CA 1
ATOM 4301 C C . PRO A 1 538 ? 3.899 -8.425 18.700 1.00 92.69 538 PRO A C 1
ATOM 4303 O O . PRO A 1 538 ? 2.848 -8.736 18.133 1.00 92.69 538 PRO A O 1
ATOM 4306 N N . VAL A 1 539 ? 4.411 -7.195 18.679 1.00 92.88 539 VAL A N 1
ATOM 4307 C CA . VAL A 1 539 ? 3.848 -6.038 17.965 1.00 92.88 539 VAL A CA 1
ATOM 4308 C C . VAL A 1 539 ? 4.362 -6.017 16.521 1.00 92.88 539 VAL A C 1
ATOM 4310 O O . VAL A 1 539 ? 5.447 -6.528 16.252 1.00 92.88 539 VAL A O 1
ATOM 4313 N N . ALA A 1 540 ? 3.584 -5.441 15.600 1.00 86.12 540 ALA A N 1
ATOM 4314 C CA . ALA A 1 540 ? 3.948 -5.290 14.189 1.00 86.12 540 ALA A CA 1
ATOM 4315 C C . ALA A 1 540 ? 5.307 -4.598 13.978 1.00 86.12 540 ALA A C 1
ATOM 4317 O O . ALA A 1 540 ? 5.665 -3.678 14.712 1.00 86.12 540 ALA A O 1
ATOM 4318 N N . ASP A 1 541 ? 6.029 -5.002 12.929 1.00 84.25 541 ASP A N 1
ATOM 4319 C CA . ASP A 1 541 ? 7.375 -4.482 12.638 1.00 84.25 541 ASP A CA 1
ATOM 4320 C C . ASP A 1 541 ? 7.343 -3.015 12.174 1.00 84.25 541 ASP A C 1
ATOM 4322 O O . ASP A 1 541 ? 8.264 -2.229 12.449 1.00 84.25 541 ASP A O 1
ATOM 4326 N N . ARG A 1 542 ? 6.297 -2.661 11.411 1.00 95.12 542 ARG A N 1
ATOM 4327 C CA . ARG A 1 542 ? 6.102 -1.347 10.790 1.00 95.12 542 ARG A CA 1
ATOM 4328 C C . ARG A 1 542 ? 4.625 -0.949 10.734 1.00 95.12 542 ARG A C 1
ATOM 4330 O O . ARG A 1 542 ? 3.762 -1.750 10.383 1.00 95.12 542 ARG A O 1
ATOM 4337 N N . PHE A 1 543 ? 4.364 0.334 10.945 1.00 97.19 543 PHE A N 1
ATOM 4338 C CA . PHE A 1 543 ? 3.102 1.018 10.689 1.00 97.19 543 PHE A CA 1
ATOM 4339 C C . PHE A 1 543 ? 3.331 2.064 9.598 1.00 97.19 543 PHE A C 1
ATOM 4341 O O . PHE A 1 543 ? 4.018 3.059 9.834 1.00 97.19 543 PHE A O 1
ATOM 4348 N N . LEU A 1 544 ? 2.768 1.850 8.407 1.00 97.50 544 LEU A N 1
ATOM 4349 C CA . LEU A 1 544 ? 2.749 2.861 7.351 1.00 97.50 544 LEU A CA 1
ATOM 4350 C C . LEU A 1 544 ? 1.519 3.744 7.545 1.00 97.50 544 LEU A C 1
ATOM 4352 O O . LEU A 1 544 ? 0.393 3.299 7.369 1.00 97.50 544 LEU A O 1
ATOM 4356 N N . THR A 1 545 ? 1.743 5.005 7.891 1.00 96.00 545 THR A N 1
ATOM 4357 C CA . THR A 1 545 ? 0.701 5.985 8.213 1.00 96.00 545 THR A CA 1
ATOM 4358 C C . THR A 1 545 ? 0.593 7.036 7.116 1.00 96.00 545 THR A C 1
ATOM 4360 O O . THR A 1 545 ? 1.319 8.036 7.107 1.00 96.00 545 THR A O 1
ATOM 4363 N N . HIS A 1 546 ? -0.314 6.810 6.171 1.00 95.50 546 HIS A N 1
ATOM 4364 C CA . HIS A 1 546 ? -0.476 7.700 5.028 1.00 95.50 546 HIS A CA 1
ATOM 4365 C C . HIS A 1 546 ? -1.336 8.928 5.360 1.00 95.50 546 HIS A C 1
ATOM 4367 O O . HIS A 1 546 ? -2.150 8.936 6.291 1.00 95.50 546 HIS A O 1
ATOM 4373 N N . ALA A 1 547 ? -1.145 9.986 4.578 1.00 91.62 547 ALA A N 1
ATOM 4374 C CA . ALA A 1 547 ? -1.922 11.210 4.667 1.00 91.62 547 ALA A CA 1
ATOM 4375 C C . ALA A 1 547 ? -3.274 11.056 3.940 1.00 91.62 547 ALA A C 1
ATOM 4377 O O . ALA A 1 547 ? -3.559 10.015 3.336 1.00 91.62 547 ALA A O 1
ATOM 4378 N N . HIS A 1 548 ? -4.137 12.065 4.030 1.00 87.50 548 HIS A N 1
ATOM 4379 C CA . HIS A 1 548 ? -5.423 12.052 3.343 1.00 87.50 548 HIS A CA 1
ATOM 4380 C C . HIS A 1 548 ? -5.293 12.572 1.914 1.00 87.50 548 HIS A C 1
ATOM 4382 O O . HIS A 1 548 ? -4.466 13.433 1.613 1.00 87.50 548 HIS A O 1
ATOM 4388 N N . TRP A 1 549 ? -6.187 12.088 1.058 1.00 89.12 549 TRP A N 1
ATOM 4389 C CA . TRP A 1 549 ? -6.516 12.797 -0.165 1.00 89.12 549 TRP A CA 1
ATOM 4390 C C . TRP A 1 549 ? -7.542 13.895 0.131 1.00 89.12 549 TRP A C 1
ATOM 4392 O O . TRP A 1 549 ? -8.539 13.647 0.822 1.00 89.12 549 TRP A O 1
ATOM 4402 N N . THR A 1 550 ? -7.315 15.086 -0.406 1.00 85.50 550 THR A N 1
ATOM 4403 C CA . THR A 1 550 ? -8.194 16.251 -0.271 1.00 85.50 550 THR A CA 1
ATOM 4404 C C . THR A 1 550 ? -8.789 16.638 -1.619 1.00 85.50 550 THR A C 1
ATOM 4406 O O . THR A 1 550 ? -8.226 16.338 -2.668 1.00 85.50 550 THR A O 1
ATOM 4409 N N . MET A 1 551 ? -9.937 17.307 -1.600 1.00 80.44 551 MET A N 1
ATOM 4410 C CA . MET A 1 551 ? -10.500 17.981 -2.769 1.00 80.44 551 MET A CA 1
ATOM 4411 C C . MET A 1 551 ? -10.876 19.397 -2.341 1.00 80.44 551 MET A C 1
ATOM 4413 O O . MET A 1 551 ? -11.509 19.566 -1.302 1.00 80.44 551 MET A O 1
ATOM 4417 N N . ASN A 1 552 ? -10.429 20.412 -3.088 1.00 76.12 552 ASN A N 1
ATOM 4418 C CA . ASN A 1 552 ? -10.562 21.830 -2.712 1.00 76.12 552 ASN A CA 1
ATOM 4419 C C . ASN A 1 552 ? -10.030 22.147 -1.296 1.00 76.12 552 ASN A C 1
ATOM 4421 O O . ASN A 1 552 ? -10.655 22.887 -0.548 1.00 76.12 552 ASN A O 1
ATOM 4425 N N . ASN A 1 553 ? -8.882 21.569 -0.919 1.00 72.81 553 ASN A N 1
ATOM 4426 C CA . ASN A 1 553 ? -8.264 21.675 0.416 1.00 72.81 553 ASN A CA 1
ATOM 4427 C C . ASN A 1 553 ? -9.080 21.093 1.587 1.00 72.81 553 ASN A C 1
ATOM 4429 O O . ASN A 1 553 ? -8.652 21.196 2.734 1.00 72.81 553 ASN A O 1
ATOM 4433 N N . GLU A 1 554 ? -10.192 20.409 1.321 1.00 71.44 554 GLU A N 1
ATOM 4434 C CA . GLU A 1 554 ? -10.984 19.730 2.345 1.00 71.44 554 GLU A CA 1
ATOM 4435 C C . GLU A 1 554 ? -10.809 18.211 2.278 1.00 71.44 554 GLU A C 1
ATOM 4437 O O . GLU A 1 554 ? -10.622 17.626 1.206 1.00 71.44 554 GLU A O 1
ATOM 4442 N N . LYS A 1 555 ? -10.894 17.537 3.435 1.00 69.00 555 LYS A N 1
ATOM 4443 C CA . LYS A 1 555 ? -10.916 16.067 3.484 1.00 69.00 555 LYS A CA 1
ATOM 4444 C C . LYS A 1 555 ? -12.126 15.577 2.691 1.00 69.00 555 LYS A C 1
ATOM 4446 O O . LYS A 1 555 ? -13.253 16.007 2.935 1.00 69.00 555 LYS A O 1
ATOM 4451 N N . MET A 1 556 ? -11.898 14.636 1.778 1.00 71.88 556 MET A N 1
ATOM 4452 C CA . MET A 1 556 ? -13.000 14.026 1.045 1.00 71.88 556 MET A CA 1
ATOM 4453 C C . MET A 1 556 ? -13.912 13.245 1.988 1.00 71.88 556 MET A C 1
ATOM 4455 O O . MET A 1 556 ? -13.474 12.338 2.696 1.00 71.88 556 MET A O 1
ATOM 4459 N N . SER A 1 557 ? -15.198 13.574 1.964 1.00 64.88 557 SER A N 1
ATOM 4460 C CA . SER A 1 557 ? -16.248 12.819 2.629 1.00 64.88 557 SER A CA 1
ATOM 4461 C C . SER A 1 557 ? -17.544 12.915 1.833 1.00 64.88 557 SER A C 1
ATOM 4463 O O . SER A 1 557 ? -17.872 13.935 1.228 1.00 64.88 557 SER A O 1
ATOM 4465 N N . LYS A 1 558 ? -18.330 11.837 1.834 1.00 58.19 558 LYS A N 1
ATOM 4466 C CA . LYS A 1 558 ? -19.626 11.849 1.148 1.00 58.19 558 LYS A CA 1
ATOM 4467 C C . LYS A 1 558 ? -20.640 12.758 1.856 1.00 58.19 558 LYS A C 1
ATOM 4469 O O . LYS A 1 558 ? -21.487 13.339 1.190 1.00 58.19 558 LYS A O 1
ATOM 4474 N N . SER A 1 559 ? -20.508 12.951 3.171 1.00 56.22 559 SER A N 1
ATOM 4475 C CA . SER A 1 559 ? -21.298 13.925 3.940 1.00 56.22 559 SER A CA 1
ATOM 4476 C C . SER A 1 559 ? -21.035 15.375 3.530 1.00 56.22 559 SER A C 1
ATOM 4478 O O . SER A 1 559 ? -21.965 16.169 3.558 1.00 56.22 559 SER A O 1
ATOM 4480 N N . ALA A 1 560 ? -19.809 15.707 3.112 1.00 59.81 560 ALA A N 1
ATOM 4481 C CA . ALA A 1 560 ? -19.462 17.029 2.584 1.00 59.81 560 ALA A CA 1
ATOM 4482 C C . ALA A 1 560 ? -19.759 17.180 1.077 1.00 59.81 560 ALA A C 1
ATOM 4484 O O . ALA A 1 560 ? -19.510 18.231 0.502 1.00 59.81 560 ALA A O 1
ATOM 4485 N N . GLY A 1 561 ? -20.260 16.132 0.407 1.00 67.19 561 GLY A N 1
ATOM 4486 C CA . GLY A 1 561 ? -20.564 16.157 -1.029 1.00 67.19 561 GLY A CA 1
ATOM 4487 C C . GLY A 1 561 ? -19.342 16.178 -1.961 1.00 67.19 561 GLY A C 1
ATOM 4488 O O . GLY A 1 561 ? -19.517 16.151 -3.175 1.00 67.19 561 GLY A O 1
ATOM 4489 N N . ASN A 1 562 ? -18.117 16.168 -1.423 1.00 71.62 562 ASN A N 1
ATOM 4490 C CA . ASN A 1 562 ? -16.855 16.229 -2.175 1.00 71.62 562 ASN A CA 1
ATOM 4491 C C . ASN A 1 562 ? -16.172 14.853 -2.356 1.00 71.62 562 ASN A C 1
ATOM 4493 O O . ASN A 1 562 ? -15.049 14.773 -2.845 1.00 71.62 562 ASN A O 1
ATOM 4497 N N . GLY A 1 563 ? -16.817 13.758 -1.942 1.00 74.94 563 GLY A N 1
ATOM 4498 C CA . GLY A 1 563 ? -16.257 12.409 -2.048 1.00 74.94 563 GLY A CA 1
ATOM 4499 C C . GLY A 1 563 ? -16.156 11.910 -3.494 1.00 74.94 563 GLY A C 1
ATOM 4500 O O . GLY A 1 563 ? -17.168 11.782 -4.181 1.00 74.94 563 GLY A O 1
ATOM 4501 N N . VAL A 1 564 ? -14.949 11.548 -3.935 1.00 85.19 564 VAL A N 1
ATOM 4502 C CA . VAL A 1 564 ? -14.729 10.972 -5.271 1.00 85.19 564 VAL A CA 1
ATOM 4503 C C . VAL A 1 564 ? -15.035 9.475 -5.282 1.00 85.19 564 VAL A C 1
ATOM 4505 O O . VAL A 1 564 ? -14.507 8.704 -4.471 1.00 85.19 564 VAL A O 1
ATOM 4508 N N . ASN A 1 565 ? -15.866 9.063 -6.244 1.00 90.31 565 ASN A N 1
ATOM 4509 C CA . ASN A 1 565 ? -16.190 7.663 -6.492 1.00 90.31 565 ASN A CA 1
ATOM 4510 C C . ASN A 1 565 ? -15.028 6.963 -7.240 1.00 90.31 565 ASN A C 1
ATOM 4512 O O . ASN A 1 565 ? -14.739 7.323 -8.386 1.00 90.31 565 ASN A O 1
ATOM 4516 N N . PRO A 1 566 ? -14.378 5.950 -6.638 1.00 93.12 566 PRO A N 1
ATOM 4517 C CA . PRO A 1 566 ? -13.235 5.260 -7.223 1.00 93.12 566 PRO A CA 1
ATOM 4518 C C . PRO A 1 566 ? -13.604 4.449 -8.466 1.00 93.12 566 PRO A C 1
ATOM 4520 O O . PRO A 1 566 ? -12.771 4.326 -9.359 1.00 93.12 566 PRO A O 1
ATOM 4523 N N . PHE A 1 567 ? -14.834 3.935 -8.563 1.00 94.06 567 PHE A N 1
ATOM 4524 C CA . PHE A 1 567 ? -15.279 3.182 -9.735 1.00 94.06 567 PHE A CA 1
ATOM 4525 C C . PHE A 1 567 ? -15.258 4.070 -10.975 1.00 94.06 567 PHE A C 1
ATOM 4527 O O . PHE A 1 567 ? -14.640 3.704 -11.964 1.00 94.06 567 PHE A O 1
ATOM 4534 N N . TYR A 1 568 ? -15.821 5.279 -10.894 1.00 92.81 568 TYR A N 1
ATOM 4535 C CA . TYR A 1 568 ? -15.812 6.227 -12.014 1.00 92.81 568 TYR A CA 1
ATOM 4536 C C . TYR A 1 568 ? -14.402 6.695 -12.378 1.00 92.81 568 TYR A C 1
ATOM 4538 O O . TYR A 1 568 ? -14.097 6.859 -13.557 1.00 92.81 568 TYR A O 1
ATOM 4546 N N . ALA A 1 569 ? -13.524 6.878 -11.387 1.00 92.81 569 ALA A N 1
ATOM 4547 C CA . ALA A 1 569 ? -12.127 7.206 -11.646 1.00 92.81 569 ALA A CA 1
ATOM 4548 C C . ALA A 1 569 ? -11.420 6.085 -12.431 1.00 92.81 569 ALA A C 1
ATOM 4550 O O . ALA A 1 569 ? -10.730 6.361 -13.412 1.00 92.81 569 ALA A O 1
ATOM 4551 N N . MET A 1 570 ? -11.612 4.823 -12.035 1.00 95.38 570 MET A N 1
ATOM 4552 C CA . MET A 1 570 ? -11.014 3.673 -12.721 1.00 95.38 570 MET A CA 1
ATOM 4553 C C . MET A 1 570 ? -11.637 3.410 -14.093 1.00 95.38 570 MET A C 1
ATOM 4555 O O . MET A 1 570 ? -10.901 3.073 -15.015 1.00 95.38 570 MET A O 1
ATOM 4559 N N . ASP A 1 571 ? -12.944 3.610 -14.253 1.00 93.56 571 ASP A N 1
ATOM 4560 C CA . ASP A 1 571 ? -13.630 3.456 -15.542 1.00 93.56 571 ASP A CA 1
ATOM 4561 C C . ASP A 1 571 ? -13.129 4.494 -16.557 1.00 93.56 571 ASP A C 1
ATOM 4563 O O . ASP A 1 571 ? -12.861 4.186 -17.718 1.00 93.56 571 ASP A O 1
ATOM 4567 N N . ARG A 1 572 ? -12.918 5.734 -16.093 1.00 91.62 572 ARG A N 1
ATOM 4568 C CA . ARG A 1 572 ? -12.442 6.841 -16.928 1.00 91.62 572 ARG A CA 1
ATOM 4569 C C . ARG A 1 572 ? -10.960 6.733 -17.281 1.00 91.62 572 ARG A C 1
ATOM 4571 O O . ARG A 1 572 ? -10.588 6.933 -18.437 1.00 91.62 572 ARG A O 1
ATOM 4578 N N . PHE A 1 573 ? -10.107 6.479 -16.290 1.00 94.25 573 PHE A N 1
ATOM 4579 C CA . PHE A 1 573 ? -8.651 6.581 -16.450 1.00 94.25 573 PHE A CA 1
ATOM 4580 C C . PHE A 1 573 ? -7.941 5.226 -16.579 1.00 94.25 573 PHE A C 1
ATOM 4582 O O . PHE A 1 573 ? -6.783 5.160 -16.991 1.00 94.25 573 PHE A O 1
ATOM 4589 N N . GLY A 1 574 ? -8.634 4.130 -16.279 1.00 95.44 574 GLY A N 1
ATOM 4590 C CA . GLY A 1 574 ? -8.085 2.782 -16.224 1.00 95.44 574 GLY A CA 1
ATOM 4591 C C . GLY A 1 574 ? -7.503 2.435 -14.852 1.00 95.44 574 GLY A C 1
ATOM 4592 O O . GLY A 1 574 ? -6.877 3.259 -14.183 1.00 95.44 574 GLY A O 1
ATOM 4593 N N . VAL A 1 575 ? -7.660 1.168 -14.463 1.00 97.38 575 VAL A N 1
ATOM 4594 C CA . VAL A 1 575 ? -7.264 0.631 -13.149 1.00 97.38 575 VAL A CA 1
ATOM 4595 C C . VAL A 1 575 ? -5.791 0.906 -12.831 1.00 97.38 575 VAL A C 1
ATOM 4597 O O . VAL A 1 575 ? -5.485 1.588 -11.856 1.00 97.38 575 VAL A O 1
ATOM 4600 N N . ASP A 1 576 ? -4.869 0.457 -13.685 1.00 97.94 576 ASP A N 1
ATOM 4601 C CA . ASP A 1 576 ? -3.427 0.641 -13.466 1.00 97.94 576 ASP A CA 1
ATOM 4602 C C . ASP A 1 576 ? -2.997 2.116 -13.443 1.00 97.94 576 ASP A C 1
ATOM 4604 O O . ASP A 1 576 ? -2.074 2.466 -12.712 1.00 97.94 576 ASP A O 1
ATOM 4608 N N . CYS A 1 577 ? -3.676 2.995 -14.191 1.00 97.25 577 CYS A N 1
ATOM 4609 C CA . CYS A 1 577 ? -3.404 4.433 -14.142 1.00 97.25 577 CYS A CA 1
ATOM 4610 C C . CYS A 1 577 ? -3.728 4.998 -12.758 1.00 97.25 577 CYS A C 1
ATOM 4612 O O . CYS A 1 577 ? -2.908 5.703 -12.175 1.00 97.25 577 CYS A O 1
ATOM 4614 N N . ILE A 1 578 ? -4.908 4.675 -12.221 1.00 97.75 578 ILE A N 1
ATOM 4615 C CA . ILE A 1 578 ? -5.326 5.143 -10.897 1.00 97.75 578 ILE A CA 1
ATOM 4616 C C . ILE A 1 578 ? -4.440 4.556 -9.801 1.00 97.75 578 ILE A C 1
ATOM 4618 O O . ILE A 1 578 ? -4.001 5.297 -8.925 1.00 97.75 578 ILE A O 1
ATOM 4622 N N . ARG A 1 579 ? -4.114 3.261 -9.871 1.00 98.44 579 ARG A N 1
ATOM 4623 C CA . ARG A 1 579 ? -3.185 2.620 -8.927 1.00 98.44 579 ARG A CA 1
ATOM 4624 C C . ARG A 1 579 ? -1.823 3.314 -8.914 1.00 98.44 579 ARG A C 1
ATOM 4626 O O . ARG A 1 579 ? -1.323 3.672 -7.848 1.00 98.44 579 ARG A O 1
ATOM 4633 N N . PHE A 1 580 ? -1.250 3.548 -10.095 1.00 98.50 580 PHE A N 1
ATOM 4634 C CA . PHE A 1 580 ? 0.021 4.253 -10.239 1.00 98.50 580 PHE A CA 1
ATOM 4635 C C . PHE A 1 580 ? -0.054 5.677 -9.692 1.00 98.50 580 PHE A C 1
ATOM 4637 O O . PHE A 1 580 ? 0.780 6.054 -8.874 1.00 98.50 580 PHE A O 1
ATOM 4644 N N . PHE A 1 581 ? -1.066 6.447 -10.099 1.00 97.69 581 PHE A N 1
ATOM 4645 C CA . PHE A 1 581 ? -1.271 7.817 -9.631 1.00 97.69 581 PHE A CA 1
ATOM 4646 C C . PHE A 1 581 ? -1.376 7.872 -8.106 1.00 97.69 581 PHE A C 1
ATOM 4648 O O . PHE A 1 581 ? -0.737 8.703 -7.465 1.00 97.69 581 PHE A O 1
ATOM 4655 N N . MET A 1 582 ? -2.117 6.939 -7.506 1.00 96.81 582 MET A N 1
ATOM 4656 C CA . MET A 1 582 ? -2.256 6.863 -6.060 1.00 96.81 582 MET A CA 1
ATOM 4657 C C . MET A 1 582 ? -0.924 6.602 -5.356 1.00 96.81 582 MET A C 1
ATOM 4659 O O . MET A 1 582 ? -0.601 7.302 -4.401 1.00 96.81 582 MET A O 1
ATOM 4663 N N . ALA A 1 583 ? -0.131 5.645 -5.837 1.00 97.44 583 ALA A N 1
ATOM 4664 C CA . ALA A 1 583 ? 1.167 5.336 -5.244 1.00 97.44 583 ALA A CA 1
ATOM 4665 C C . ALA A 1 583 ? 2.216 6.442 -5.474 1.00 97.44 583 ALA A C 1
ATOM 4667 O O . ALA A 1 583 ? 3.028 6.706 -4.593 1.00 97.44 583 ALA A O 1
ATOM 4668 N N . HIS A 1 584 ? 2.205 7.096 -6.638 1.00 97.19 584 HIS A N 1
ATOM 4669 C CA . HIS A 1 584 ? 3.219 8.076 -7.042 1.00 97.19 584 HIS A CA 1
ATOM 4670 C C . HIS A 1 584 ? 2.940 9.495 -6.519 1.00 97.19 584 HIS A C 1
ATOM 4672 O O . HIS A 1 584 ? 3.850 10.188 -6.047 1.00 97.19 584 HIS A O 1
ATOM 4678 N N . ASN A 1 585 ? 1.684 9.940 -6.596 1.00 95.75 585 ASN A N 1
ATOM 4679 C CA . ASN A 1 585 ? 1.272 11.297 -6.232 1.00 95.75 585 ASN A CA 1
ATOM 4680 C C . ASN A 1 585 ? 0.698 11.367 -4.808 1.00 95.75 585 ASN A C 1
ATOM 4682 O O . ASN A 1 585 ? 0.663 12.449 -4.223 1.00 95.75 585 ASN A O 1
ATOM 4686 N N . GLY A 1 586 ? 0.280 10.232 -4.237 1.00 92.94 586 GLY A N 1
ATOM 4687 C CA . GLY A 1 586 ? -0.351 10.171 -2.923 1.00 92.94 586 GLY A CA 1
ATOM 4688 C C . GLY A 1 586 ? 0.522 10.658 -1.776 1.00 92.94 586 GLY A C 1
ATOM 4689 O O . GLY A 1 586 ? 1.741 10.489 -1.735 1.00 92.94 586 GLY A O 1
ATOM 4690 N N . GLY A 1 587 ? -0.122 11.294 -0.807 1.00 88.56 587 GLY A N 1
ATOM 4691 C CA . GLY A 1 587 ? 0.511 11.809 0.396 1.00 88.56 587 GLY A CA 1
ATOM 4692 C C . GLY A 1 587 ? 0.851 10.708 1.401 1.00 88.56 587 GLY A C 1
ATOM 4693 O O . GLY A 1 587 ? -0.030 9.942 1.796 1.00 88.56 587 GLY A O 1
ATOM 4694 N N . ILE A 1 588 ? 2.106 10.629 1.855 1.00 89.62 588 ILE A N 1
ATOM 4695 C CA . ILE A 1 588 ? 2.483 9.824 3.037 1.00 89.62 588 ILE A CA 1
ATOM 4696 C C . ILE A 1 588 ? 2.674 10.750 4.244 1.00 89.62 588 ILE A C 1
ATOM 4698 O O . ILE A 1 588 ? 2.046 10.562 5.287 1.00 89.62 588 ILE A O 1
ATOM 4702 N N . VAL A 1 589 ? 3.506 11.781 4.080 1.00 87.88 589 VAL A N 1
ATOM 4703 C CA . VAL A 1 589 ? 3.741 12.816 5.098 1.00 87.88 589 VAL A CA 1
ATOM 4704 C C . VAL A 1 589 ? 2.587 13.818 5.089 1.00 87.88 589 VAL A C 1
ATOM 4706 O O . VAL A 1 589 ? 1.798 13.860 6.039 1.00 87.88 589 VAL A O 1
ATOM 4709 N N . ASP A 1 590 ? 2.456 14.537 3.978 1.00 88.50 590 ASP A N 1
ATOM 4710 C CA . ASP A 1 590 ? 1.502 15.629 3.788 1.00 88.50 590 ASP A CA 1
ATOM 4711 C C . ASP A 1 590 ? 0.294 15.181 2.970 1.00 88.50 590 ASP A C 1
ATOM 4713 O O . ASP A 1 590 ? 0.402 14.257 2.162 1.00 88.50 590 ASP A O 1
ATOM 4717 N N . ASP A 1 591 ? -0.851 15.832 3.183 1.00 90.12 591 ASP A N 1
ATOM 4718 C CA . ASP A 1 591 ? -2.071 15.557 2.421 1.00 90.12 591 ASP A CA 1
ATOM 4719 C C . ASP A 1 591 ? -1.867 15.878 0.932 1.00 90.12 591 ASP A C 1
ATOM 4721 O O . ASP A 1 591 ? -1.120 16.788 0.574 1.00 90.12 591 ASP A O 1
ATOM 4725 N N . ALA A 1 592 ? -2.523 15.111 0.061 1.00 91.12 592 ALA A N 1
ATOM 4726 C CA . ALA A 1 592 ? -2.407 15.260 -1.387 1.00 91.12 592 ALA A CA 1
ATOM 4727 C C . ALA A 1 592 ? -3.749 15.644 -2.009 1.00 91.12 592 ALA A C 1
ATOM 4729 O O . ALA A 1 592 ? -4.781 15.059 -1.685 1.00 91.12 592 ALA A O 1
ATOM 4730 N N . THR A 1 593 ? -3.733 16.592 -2.941 1.00 90.06 593 THR A N 1
ATOM 4731 C CA . THR A 1 593 ? -4.942 17.021 -3.650 1.00 90.06 593 THR A CA 1
ATOM 4732 C C . THR A 1 593 ? -5.296 16.035 -4.755 1.00 90.06 593 THR A C 1
ATOM 4734 O O . THR A 1 593 ? -4.463 15.703 -5.600 1.00 90.06 593 THR A O 1
ATOM 4737 N N . TYR A 1 594 ? -6.546 15.585 -4.766 1.00 90.50 594 TYR A N 1
ATOM 4738 C CA . TYR A 1 594 ? -7.122 14.830 -5.866 1.00 90.50 594 TYR A CA 1
ATOM 4739 C C . TYR A 1 594 ? -7.692 15.796 -6.905 1.00 90.50 594 TYR A C 1
ATOM 4741 O O . TYR A 1 594 ? -8.601 16.568 -6.603 1.00 90.50 594 TYR A O 1
ATOM 4749 N N . ASP A 1 595 ? -7.188 15.712 -8.133 1.00 90.12 595 ASP A N 1
ATOM 4750 C CA . ASP A 1 595 ? -7.719 16.438 -9.283 1.00 90.12 595 ASP A CA 1
ATOM 4751 C C . ASP A 1 595 ? -7.562 15.584 -10.549 1.00 90.12 595 ASP A C 1
ATOM 4753 O O . ASP A 1 595 ? -6.519 14.962 -10.771 1.00 90.12 595 ASP A O 1
ATOM 4757 N N . ASN A 1 596 ? -8.599 15.553 -11.388 1.00 91.62 596 ASN A N 1
ATOM 4758 C CA . ASN A 1 596 ? -8.577 14.816 -12.651 1.00 91.62 596 ASN A CA 1
ATOM 4759 C C . ASN A 1 596 ? -7.474 15.322 -13.595 1.00 91.62 596 ASN A C 1
ATOM 4761 O O . ASN A 1 596 ? -6.854 14.517 -14.288 1.00 91.62 596 ASN A O 1
ATOM 4765 N N . SER A 1 597 ? -7.189 16.626 -13.594 1.00 92.50 597 SER A N 1
ATOM 4766 C CA . SER A 1 597 ? -6.116 17.225 -14.391 1.00 92.50 597 SER A CA 1
ATOM 4767 C C . SER A 1 597 ? -4.739 16.695 -13.991 1.00 92.50 597 SER A C 1
ATOM 4769 O O . SER A 1 597 ? -3.932 16.408 -14.869 1.00 92.50 597 SER A O 1
ATOM 4771 N N . PHE A 1 598 ? -4.488 16.443 -12.702 1.00 94.19 598 PHE A N 1
ATOM 4772 C CA . PHE A 1 598 ? -3.224 15.852 -12.246 1.00 94.19 598 PHE A CA 1
ATOM 4773 C C . PHE A 1 598 ? -3.079 14.388 -12.661 1.00 94.19 598 PHE A C 1
ATOM 4775 O O . PHE A 1 598 ? -1.962 13.929 -12.922 1.00 94.19 598 PHE A O 1
ATOM 4782 N N . ILE A 1 599 ? -4.187 13.648 -12.753 1.00 94.88 599 ILE A N 1
ATOM 4783 C CA . ILE A 1 599 ? -4.188 12.283 -13.294 1.00 94.88 599 ILE A CA 1
ATOM 4784 C C . ILE A 1 599 ? -3.836 12.329 -14.782 1.00 94.88 599 ILE A C 1
ATOM 4786 O O . ILE A 1 599 ? -2.951 11.598 -15.227 1.00 94.88 599 ILE A O 1
ATOM 4790 N N . GLU A 1 600 ? -4.487 13.212 -15.542 1.00 94.94 600 GLU A N 1
ATOM 4791 C CA . GLU A 1 600 ? -4.229 13.400 -16.971 1.00 94.94 600 GLU A CA 1
ATOM 4792 C C . GLU A 1 600 ? -2.790 13.861 -17.236 1.00 94.94 600 GLU A C 1
ATOM 4794 O O . GLU A 1 600 ? -2.130 13.322 -18.125 1.00 94.94 600 GLU A O 1
ATOM 4799 N N . GLU A 1 601 ? -2.269 14.800 -16.448 1.00 95.44 601 GLU A N 1
ATOM 4800 C CA . GLU A 1 601 ? -0.887 15.275 -16.523 1.00 95.44 601 GLU A CA 1
ATOM 4801 C C . GLU A 1 601 ? 0.095 14.131 -16.240 1.00 95.44 601 GLU A C 1
ATOM 4803 O O . GLU A 1 601 ? 0.954 13.821 -17.068 1.00 95.44 601 GLU A O 1
ATOM 4808 N N . THR A 1 602 ? -0.082 13.423 -15.121 1.00 96.12 602 THR A N 1
ATOM 4809 C CA . THR A 1 602 ? 0.758 12.275 -14.748 1.00 96.12 602 THR A CA 1
ATOM 4810 C C . THR A 1 602 ? 0.742 11.207 -15.846 1.00 96.12 602 THR A C 1
ATOM 4812 O O . THR A 1 602 ? 1.793 10.696 -16.247 1.00 96.12 602 THR A O 1
ATOM 4815 N N . TYR A 1 603 ? -0.436 10.901 -16.392 1.00 96.44 603 TYR A N 1
ATOM 4816 C CA . TYR A 1 603 ? -0.579 9.934 -17.471 1.00 96.44 603 TYR A CA 1
ATOM 4817 C C . TYR A 1 603 ? 0.123 10.389 -18.748 1.00 96.44 603 TYR A C 1
ATOM 4819 O O . TYR A 1 603 ? 0.879 9.626 -19.347 1.00 96.44 603 TYR A O 1
ATOM 4827 N N . ASN A 1 604 ? -0.110 11.626 -19.184 1.00 95.81 604 ASN A N 1
ATOM 4828 C CA . ASN A 1 604 ? 0.424 12.127 -20.442 1.00 95.81 604 ASN A CA 1
ATOM 4829 C C . ASN A 1 604 ? 1.939 12.342 -20.380 1.00 95.81 604 ASN A C 1
ATOM 4831 O O . ASN A 1 604 ? 2.622 12.004 -21.346 1.00 95.81 604 ASN A O 1
ATOM 4835 N N . HIS A 1 605 ? 2.476 12.833 -19.262 1.00 95.06 605 HIS A N 1
ATOM 4836 C CA . HIS A 1 605 ? 3.902 13.123 -19.124 1.00 95.06 605 HIS A CA 1
ATOM 4837 C C . HIS A 1 605 ? 4.733 11.892 -18.749 1.00 95.06 605 HIS A C 1
ATOM 4839 O O . HIS A 1 605 ? 5.716 11.605 -19.431 1.00 95.06 605 HIS A O 1
ATOM 4845 N N . LEU A 1 606 ? 4.354 11.141 -17.709 1.00 96.56 606 LEU A N 1
ATOM 4846 C CA . LEU A 1 606 ? 5.174 10.029 -17.210 1.00 96.56 606 LEU A CA 1
ATOM 4847 C C . LEU A 1 606 ? 4.848 8.703 -17.899 1.00 96.56 606 LEU A C 1
ATOM 4849 O O . LEU A 1 606 ? 5.756 8.010 -18.362 1.00 96.56 606 LEU A O 1
ATOM 4853 N N . LEU A 1 607 ? 3.565 8.351 -18.005 1.00 97.12 607 LEU A N 1
ATOM 4854 C CA . LEU A 1 607 ? 3.166 7.031 -18.500 1.00 97.12 607 LEU A CA 1
ATOM 4855 C C . LEU A 1 607 ? 3.177 6.961 -20.024 1.00 97.12 607 LEU A C 1
ATOM 4857 O O . LEU A 1 607 ? 4.022 6.290 -20.606 1.00 97.12 607 LEU A O 1
ATOM 4861 N N . ARG A 1 608 ? 2.270 7.662 -20.699 1.00 95.75 608 ARG A N 1
ATOM 4862 C CA . ARG A 1 608 ? 2.134 7.623 -22.156 1.00 95.75 608 ARG A CA 1
ATOM 4863 C C . ARG A 1 608 ? 3.297 8.323 -22.860 1.00 95.75 608 ARG A C 1
ATOM 4865 O O . ARG A 1 608 ? 3.906 7.727 -23.746 1.00 95.75 608 ARG A O 1
ATOM 4872 N N . GLY A 1 609 ? 3.604 9.566 -22.489 1.00 94.06 609 GLY A N 1
ATOM 4873 C CA . GLY A 1 609 ? 4.657 10.371 -23.121 1.00 94.06 609 GLY A CA 1
ATOM 4874 C C . GLY A 1 609 ? 6.075 9.984 -22.703 1.00 94.06 609 GLY A C 1
ATOM 4875 O O . GLY A 1 609 ? 6.992 10.080 -23.518 1.00 94.06 609 GLY A O 1
ATOM 4876 N N . GLY A 1 610 ? 6.249 9.502 -21.471 1.00 96.69 610 GLY A N 1
ATOM 4877 C CA . GLY A 1 610 ? 7.528 9.039 -20.939 1.00 96.69 610 GLY A CA 1
ATOM 4878 C C . GLY A 1 610 ? 7.807 7.584 -21.304 1.00 96.69 610 GLY A C 1
ATOM 4879 O O . GLY A 1 610 ? 8.551 7.305 -22.246 1.00 96.69 610 GLY A O 1
ATOM 4880 N N . LEU A 1 611 ? 7.217 6.646 -20.559 1.00 97.81 611 LEU A N 1
ATOM 4881 C CA . LEU A 1 611 ? 7.493 5.212 -20.691 1.00 97.81 611 LEU A CA 1
ATOM 4882 C C . LEU A 1 611 ? 6.915 4.607 -21.981 1.00 97.81 611 LEU A C 1
ATOM 4884 O O . LEU A 1 611 ? 7.608 3.889 -22.695 1.00 97.81 611 LEU A O 1
ATOM 4888 N N . GLY A 1 612 ? 5.662 4.909 -22.317 1.00 96.56 612 GLY A N 1
ATOM 4889 C CA . GLY A 1 612 ? 4.955 4.361 -23.475 1.00 96.56 612 GLY A CA 1
ATOM 4890 C C . GLY A 1 612 ? 5.584 4.765 -24.806 1.00 96.56 612 GLY A C 1
ATOM 4891 O O . GLY A 1 612 ? 5.839 3.915 -25.661 1.00 96.56 612 GLY A O 1
ATOM 4892 N N . ASN A 1 613 ? 5.890 6.051 -24.971 1.00 94.88 613 ASN A N 1
ATOM 4893 C CA . ASN A 1 613 ? 6.615 6.558 -26.133 1.00 94.88 613 ASN A CA 1
ATOM 4894 C C . ASN A 1 613 ? 8.020 5.951 -26.230 1.00 94.88 613 ASN A C 1
ATOM 4896 O O . ASN A 1 613 ? 8.451 5.581 -27.320 1.00 94.88 613 ASN A O 1
ATOM 4900 N N . LEU A 1 614 ? 8.727 5.812 -25.106 1.00 95.69 614 LEU A N 1
ATOM 4901 C CA . LEU A 1 614 ? 10.048 5.191 -25.080 1.00 95.69 614 LEU A CA 1
ATOM 4902 C C . LEU A 1 614 ? 9.989 3.714 -25.510 1.00 95.69 614 LEU A C 1
ATOM 4904 O O . LEU A 1 614 ? 10.738 3.322 -26.406 1.00 95.69 614 LEU A O 1
ATOM 4908 N N . ILE A 1 615 ? 9.046 2.929 -24.969 1.00 95.50 615 ILE A N 1
ATOM 4909 C CA . ILE A 1 615 ? 8.765 1.549 -25.406 1.00 95.50 615 ILE A CA 1
ATOM 4910 C C . ILE A 1 615 ? 8.529 1.517 -26.916 1.00 95.50 615 ILE A C 1
ATOM 4912 O O . ILE A 1 615 ? 9.156 0.734 -27.626 1.00 95.50 615 ILE A O 1
ATOM 4916 N N . HIS A 1 616 ? 7.666 2.395 -27.429 1.00 91.75 616 HIS A N 1
ATOM 4917 C CA . HIS A 1 616 ? 7.353 2.440 -28.852 1.00 91.75 616 HIS A CA 1
ATOM 4918 C C . HIS A 1 616 ? 8.587 2.770 -29.711 1.00 91.75 616 HIS A C 1
ATOM 4920 O O . HIS A 1 616 ? 8.851 2.099 -30.709 1.00 91.75 616 HIS A O 1
ATOM 4926 N N . ARG A 1 617 ? 9.374 3.782 -29.328 1.00 92.12 617 ARG A N 1
ATOM 4927 C CA . ARG A 1 617 ? 10.567 4.216 -30.073 1.00 92.12 617 ARG A CA 1
ATOM 4928 C C . ARG A 1 617 ? 11.668 3.158 -30.102 1.00 92.12 617 ARG A C 1
ATOM 4930 O O . ARG A 1 617 ? 12.368 3.078 -31.107 1.00 92.12 617 ARG A O 1
ATOM 4937 N N . VAL A 1 618 ? 11.816 2.365 -29.042 1.00 93.31 618 VAL A N 1
ATOM 4938 C CA . VAL A 1 618 ? 12.837 1.310 -28.955 1.00 93.31 618 VAL A CA 1
ATOM 4939 C C . VAL A 1 618 ? 12.353 0.011 -29.602 1.00 93.31 618 VAL A C 1
ATOM 4941 O O . VAL A 1 618 ? 12.995 -0.483 -30.523 1.00 93.31 618 VAL A O 1
ATOM 4944 N N . TYR A 1 619 ? 11.204 -0.516 -29.172 1.00 90.94 619 TYR A N 1
ATOM 4945 C CA . TYR A 1 619 ? 10.759 -1.874 -29.504 1.00 90.94 619 TYR A CA 1
ATOM 4946 C C . TYR A 1 619 ? 9.871 -1.976 -30.750 1.00 90.94 619 TYR A C 1
ATOM 4948 O O . TYR A 1 619 ? 9.758 -3.056 -31.323 1.00 90.94 619 TYR A O 1
ATOM 4956 N N . LYS A 1 620 ? 9.232 -0.883 -31.189 1.00 86.25 620 LYS A N 1
ATOM 4957 C CA . LYS A 1 620 ? 8.345 -0.883 -32.374 1.00 86.25 620 LYS A CA 1
ATOM 4958 C C . LYS A 1 620 ? 8.928 -0.177 -33.596 1.00 86.25 620 LYS A C 1
ATOM 4960 O O . LYS A 1 620 ? 8.280 -0.103 -34.641 1.00 86.25 620 LYS A O 1
ATOM 4965 N N . SER A 1 621 ? 10.146 0.343 -33.491 1.00 84.81 621 SER A N 1
ATOM 4966 C CA . SER A 1 621 ? 10.835 0.978 -34.612 1.00 84.81 621 SER A CA 1
ATOM 4967 C C . SER A 1 621 ? 11.238 -0.050 -35.668 1.00 84.81 621 SER A C 1
ATOM 4969 O O . SER A 1 621 ? 11.857 -1.061 -35.359 1.00 84.81 621 SER A O 1
ATOM 4971 N N . LYS A 1 622 ? 10.986 0.260 -36.945 1.00 82.75 622 LYS A N 1
ATOM 4972 C CA . LYS A 1 622 ? 11.490 -0.534 -38.082 1.00 82.75 622 LYS A CA 1
ATOM 4973 C C . LYS A 1 622 ? 13.000 -0.382 -38.309 1.00 82.75 622 LYS A C 1
ATOM 4975 O O . LYS A 1 622 ? 13.564 -1.068 -39.152 1.00 82.75 622 LYS A O 1
ATOM 4980 N N . HIS A 1 623 ? 13.648 0.558 -37.622 1.00 83.62 623 HIS A N 1
ATOM 4981 C CA . HIS A 1 623 ? 15.073 0.852 -37.794 1.00 83.62 623 HIS A CA 1
ATOM 4982 C C . HIS A 1 623 ? 15.975 0.115 -36.803 1.00 83.62 623 HIS A C 1
ATOM 4984 O O . HIS A 1 623 ? 17.193 0.218 -36.925 1.00 83.62 623 HIS A O 1
ATOM 4990 N N . PHE A 1 624 ? 15.400 -0.575 -35.817 1.00 87.94 624 PHE A N 1
ATOM 4991 C CA . PHE A 1 624 ? 16.149 -1.209 -34.740 1.00 87.94 624 PHE A CA 1
ATOM 4992 C C . PHE A 1 624 ? 15.895 -2.712 -34.722 1.00 87.94 624 PHE A C 1
ATOM 4994 O O . PHE A 1 624 ? 14.760 -3.162 -34.857 1.00 87.94 624 PHE A O 1
ATOM 5001 N N . ASP A 1 625 ? 16.969 -3.473 -34.526 1.00 90.81 625 ASP A N 1
ATOM 5002 C CA . ASP A 1 625 ? 16.919 -4.896 -34.210 1.00 90.81 625 ASP A CA 1
ATOM 5003 C C . ASP A 1 625 ? 17.323 -5.067 -32.744 1.00 90.81 625 ASP A C 1
ATOM 5005 O O . ASP A 1 625 ? 18.506 -5.186 -32.418 1.00 90.81 625 ASP A O 1
ATOM 5009 N N . VAL A 1 626 ? 16.339 -5.005 -31.840 1.00 94.19 626 VAL A N 1
ATOM 5010 C CA . VAL A 1 626 ? 16.599 -5.113 -30.396 1.00 94.19 626 VAL A CA 1
ATOM 5011 C C . VAL A 1 626 ? 17.182 -6.485 -30.066 1.00 94.19 626 VAL A C 1
ATOM 5013 O O . VAL A 1 626 ? 18.171 -6.564 -29.340 1.00 94.19 626 VAL A O 1
ATOM 5016 N N . ARG A 1 627 ? 16.639 -7.563 -30.649 1.00 94.62 627 ARG A N 1
ATOM 5017 C CA . ARG A 1 627 ? 17.171 -8.922 -30.471 1.00 94.62 627 ARG A CA 1
ATOM 5018 C C . ARG A 1 627 ? 18.613 -9.034 -30.962 1.00 94.62 627 ARG A C 1
ATOM 5020 O O . ARG A 1 627 ? 19.433 -9.670 -30.302 1.00 94.62 627 ARG A O 1
ATOM 5027 N N . GLY A 1 628 ? 18.922 -8.424 -32.105 1.00 94.38 628 GLY A N 1
ATOM 5028 C CA . GLY A 1 628 ? 20.280 -8.338 -32.639 1.00 94.38 628 GLY A CA 1
ATOM 5029 C C . GLY A 1 628 ? 21.238 -7.627 -31.684 1.00 94.38 628 GLY A C 1
ATOM 5030 O O . GLY A 1 628 ? 22.291 -8.174 -31.367 1.00 94.38 628 GLY A O 1
ATOM 5031 N N . ALA A 1 629 ? 20.847 -6.464 -31.154 1.00 95.06 629 ALA A N 1
ATOM 5032 C CA . ALA A 1 629 ? 21.654 -5.714 -30.190 1.00 95.06 629 ALA A CA 1
ATOM 5033 C C . ALA A 1 629 ? 21.890 -6.490 -28.882 1.00 95.06 629 ALA A C 1
ATOM 5035 O O . ALA A 1 629 ? 23.012 -6.523 -28.381 1.00 95.06 629 ALA A O 1
ATOM 5036 N N . VAL A 1 630 ? 20.857 -7.160 -28.357 1.00 96.06 630 VAL A N 1
ATOM 5037 C CA . VAL A 1 630 ? 20.951 -8.016 -27.162 1.00 96.06 630 VAL A CA 1
ATOM 5038 C C . VAL A 1 630 ? 21.943 -9.165 -27.379 1.00 96.06 630 VAL A C 1
ATOM 5040 O O . VAL A 1 630 ? 22.802 -9.405 -26.530 1.00 96.06 630 VAL A O 1
ATOM 5043 N N . LYS A 1 631 ? 21.871 -9.856 -28.525 1.00 95.62 631 LYS A N 1
ATOM 5044 C CA . LYS A 1 631 ? 22.810 -10.938 -28.871 1.00 95.62 631 LYS A CA 1
ATOM 5045 C C . LYS A 1 631 ? 24.237 -10.431 -29.048 1.00 95.62 631 LYS A C 1
ATOM 5047 O O . LYS A 1 631 ? 25.156 -11.025 -28.496 1.00 95.62 631 LYS A O 1
ATOM 5052 N N . LEU A 1 632 ? 24.406 -9.315 -29.756 1.00 94.88 632 LEU A N 1
ATOM 5053 C CA . LEU A 1 632 ? 25.708 -8.689 -29.970 1.00 94.88 632 LEU A CA 1
ATOM 5054 C C . LEU A 1 632 ? 26.378 -8.342 -28.640 1.00 94.88 632 LEU A C 1
ATOM 5056 O O . LEU A 1 632 ? 27.545 -8.663 -28.446 1.00 94.88 632 LEU A O 1
ATOM 5060 N N . VAL A 1 633 ? 25.644 -7.735 -27.704 1.00 95.00 633 VAL A N 1
ATOM 5061 C CA . VAL A 1 633 ? 26.196 -7.390 -26.387 1.00 95.00 633 VAL A CA 1
ATOM 5062 C C . VAL A 1 633 ? 26.561 -8.628 -25.571 1.00 95.00 633 VAL A C 1
ATOM 5064 O O . VAL A 1 633 ? 27.581 -8.621 -24.889 1.00 95.00 633 VAL A O 1
ATOM 5067 N N . LYS A 1 634 ? 25.765 -9.700 -25.652 1.00 95.25 634 LYS A N 1
ATOM 5068 C CA . LYS A 1 634 ? 26.084 -10.973 -24.990 1.00 95.25 634 LYS A CA 1
ATOM 5069 C C . LYS A 1 634 ? 27.402 -11.573 -25.496 1.00 95.25 634 LYS A C 1
ATOM 5071 O O . LYS A 1 634 ? 28.130 -12.180 -24.716 1.00 95.25 634 LYS A O 1
ATOM 5076 N N . GLU A 1 635 ? 27.662 -11.455 -26.794 1.00 94.56 635 GLU A N 1
ATOM 5077 C CA . GLU A 1 635 ? 28.827 -12.048 -27.459 1.00 94.56 635 GLU A CA 1
ATOM 5078 C C . GLU A 1 635 ? 30.079 -11.158 -27.386 1.00 94.56 635 GLU A C 1
ATOM 5080 O O . GLU A 1 635 ? 31.189 -11.669 -27.531 1.00 94.56 635 GLU A O 1
ATOM 5085 N N . ASP A 1 636 ? 29.936 -9.853 -27.129 1.00 92.94 636 ASP A N 1
ATOM 5086 C CA . ASP A 1 636 ? 31.076 -8.938 -27.062 1.00 92.94 636 ASP A CA 1
ATOM 5087 C C . ASP A 1 636 ? 31.658 -8.761 -25.650 1.00 92.94 636 ASP A C 1
ATOM 5089 O O . ASP A 1 636 ? 31.171 -7.994 -24.814 1.00 92.94 636 ASP A O 1
ATOM 5093 N N . GLU A 1 637 ? 32.816 -9.381 -25.430 1.00 88.56 637 GLU A N 1
ATOM 5094 C CA . GLU A 1 637 ? 33.617 -9.255 -24.208 1.00 88.56 637 GLU A CA 1
ATOM 5095 C C . GLU A 1 637 ? 34.096 -7.818 -23.906 1.00 88.56 637 GLU A C 1
ATOM 5097 O O . GLU A 1 637 ? 34.466 -7.496 -22.770 1.00 88.56 637 GLU A O 1
ATOM 5102 N N . ASN A 1 638 ? 34.105 -6.926 -24.899 1.00 88.81 638 ASN A N 1
ATOM 5103 C CA . ASN A 1 638 ? 34.515 -5.534 -24.738 1.00 88.81 638 ASN A CA 1
ATOM 5104 C C . ASN A 1 638 ? 33.408 -4.644 -24.181 1.00 88.81 638 ASN A C 1
ATOM 5106 O O . ASN A 1 638 ? 33.732 -3.578 -23.653 1.00 88.81 638 ASN A O 1
ATOM 5110 N N . PHE A 1 639 ? 32.136 -5.047 -24.248 1.00 90.62 639 PHE A N 1
ATOM 5111 C CA . PHE A 1 639 ? 31.024 -4.206 -23.804 1.00 90.62 639 PHE A CA 1
ATOM 5112 C C . PHE A 1 639 ? 31.156 -3.803 -22.334 1.00 90.62 639 PHE A C 1
ATOM 5114 O O . PHE A 1 639 ? 31.103 -2.619 -22.001 1.00 90.62 639 PHE A O 1
ATOM 5121 N N . SER A 1 640 ? 31.412 -4.778 -21.458 1.00 88.38 640 SER A N 1
ATOM 5122 C CA . SER A 1 640 ? 31.571 -4.535 -20.019 1.00 88.38 640 SER A CA 1
ATOM 5123 C C . SER A 1 640 ? 32.732 -3.574 -19.730 1.00 88.38 640 SER A C 1
ATOM 5125 O O . SER A 1 640 ? 32.592 -2.620 -18.961 1.00 88.38 640 SER A O 1
ATOM 5127 N N . LYS A 1 641 ? 33.865 -3.747 -20.425 1.00 89.31 641 LYS A N 1
ATOM 5128 C CA . LYS A 1 641 ? 35.010 -2.827 -20.329 1.00 89.31 641 LYS A CA 1
ATOM 5129 C C . LYS A 1 641 ? 34.659 -1.441 -20.862 1.00 89.31 641 LYS A C 1
ATOM 5131 O O . LYS A 1 641 ? 35.087 -0.451 -20.284 1.00 89.31 641 LYS A O 1
ATOM 5136 N N . PHE A 1 642 ? 33.893 -1.355 -21.946 1.00 90.25 642 PHE A N 1
ATOM 5137 C CA . PHE A 1 642 ? 33.482 -0.094 -22.549 1.00 90.25 642 PHE A CA 1
ATOM 5138 C C . PHE A 1 642 ? 32.564 0.695 -21.612 1.00 90.25 642 PHE A C 1
ATOM 5140 O O . PHE A 1 642 ? 32.873 1.840 -21.291 1.00 90.25 642 PHE A O 1
ATOM 5147 N N . ILE A 1 643 ? 31.485 0.087 -21.116 1.00 90.88 643 ILE A N 1
ATOM 5148 C CA . ILE A 1 643 ? 30.454 0.790 -20.340 1.00 90.88 643 ILE A CA 1
ATOM 5149 C C . ILE A 1 643 ? 30.925 1.223 -18.942 1.00 90.88 643 ILE A C 1
ATOM 5151 O O . ILE A 1 643 ? 30.401 2.184 -18.382 1.00 90.88 643 ILE A O 1
ATOM 5155 N N . THR A 1 644 ? 31.950 0.565 -18.390 1.00 88.00 644 THR A N 1
ATOM 5156 C CA . THR A 1 644 ? 32.502 0.880 -17.059 1.00 88.00 644 THR A CA 1
ATOM 5157 C C . THR A 1 644 ? 33.704 1.826 -17.086 1.00 88.00 644 THR A C 1
ATOM 5159 O O . THR A 1 644 ? 34.015 2.444 -16.065 1.00 88.00 644 THR A O 1
ATOM 5162 N N . ARG A 1 645 ? 34.366 1.988 -18.238 1.00 87.19 645 ARG A N 1
ATOM 5163 C CA . ARG A 1 645 ? 35.594 2.784 -18.394 1.00 87.19 645 ARG A CA 1
ATOM 5164 C C . ARG A 1 645 ? 35.398 4.250 -17.995 1.00 87.19 645 ARG A C 1
ATOM 5166 O O . ARG A 1 645 ? 34.491 4.903 -18.488 1.00 87.19 645 ARG A O 1
ATOM 5173 N N . ASP A 1 646 ? 36.296 4.801 -17.176 1.00 80.56 646 ASP A N 1
ATOM 5174 C CA . ASP A 1 646 ? 36.208 6.201 -16.717 1.00 80.56 646 ASP A CA 1
ATOM 5175 C C . ASP A 1 646 ? 36.465 7.234 -17.820 1.00 80.56 646 ASP A C 1
ATOM 5177 O O . ASP A 1 646 ? 35.791 8.259 -17.894 1.00 80.56 646 ASP A O 1
ATOM 5181 N N . GLN A 1 647 ? 37.463 6.981 -18.669 1.00 72.88 647 GLN A N 1
ATOM 5182 C CA . GLN A 1 647 ? 37.842 7.869 -19.765 1.00 72.88 647 GLN A CA 1
ATOM 5183 C C . GLN A 1 647 ? 38.036 7.069 -21.043 1.00 72.88 647 GLN A C 1
ATOM 5185 O O . GLN A 1 647 ? 38.906 6.194 -21.117 1.00 72.88 647 GLN A O 1
ATOM 5190 N N . TRP A 1 648 ? 37.250 7.391 -22.067 1.00 76.88 648 TRP A N 1
ATOM 5191 C CA . TRP A 1 648 ? 37.414 6.831 -23.399 1.00 76.88 648 TRP A CA 1
ATOM 5192 C C . TRP A 1 648 ? 38.200 7.794 -24.296 1.00 76.88 648 TRP A C 1
ATOM 5194 O O . TRP A 1 648 ? 37.886 8.978 -24.422 1.00 76.88 648 TRP A O 1
ATOM 5204 N N . SER A 1 649 ? 39.276 7.287 -24.897 1.00 68.94 649 SER A N 1
ATOM 5205 C CA . SER A 1 649 ? 40.245 8.059 -25.679 1.00 68.94 649 SER A CA 1
ATOM 5206 C C . SER A 1 649 ? 39.799 8.297 -27.126 1.00 68.94 649 SER A C 1
ATOM 5208 O O . SER A 1 649 ? 40.644 8.335 -28.017 1.00 68.94 649 SER A O 1
ATOM 5210 N N . ALA A 1 650 ? 38.495 8.443 -27.378 1.00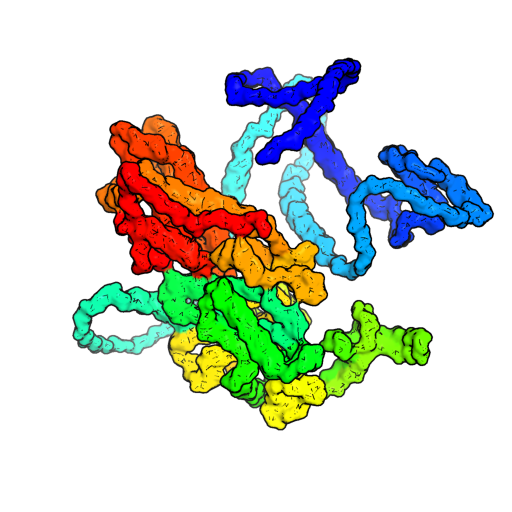 69.94 650 ALA A N 1
ATOM 5211 C CA . ALA A 1 650 ? 38.007 8.813 -28.703 1.00 69.94 650 ALA A CA 1
ATOM 5212 C C . ALA A 1 650 ? 38.486 10.229 -29.059 1.00 69.94 650 ALA A C 1
ATOM 5214 O O . ALA A 1 650 ? 38.458 11.139 -28.227 1.00 69.94 650 ALA A O 1
ATOM 5215 N N . SER A 1 651 ? 38.962 10.439 -30.286 1.00 70.81 651 SER A N 1
ATOM 5216 C CA . SER A 1 651 ? 39.324 11.780 -30.768 1.00 70.81 651 SER A CA 1
ATOM 5217 C C . SER A 1 651 ? 38.101 12.692 -30.870 1.00 70.81 651 SER A C 1
ATOM 5219 O O . SER A 1 651 ? 38.216 13.900 -30.683 1.00 70.81 651 SER A O 1
ATOM 5221 N N . ASP A 1 652 ? 36.937 12.095 -31.109 1.00 82.75 652 ASP A N 1
ATOM 5222 C CA . ASP A 1 652 ? 35.659 12.770 -31.256 1.00 82.75 652 ASP A CA 1
ATOM 5223 C C . ASP A 1 652 ? 35.031 13.117 -29.889 1.00 82.75 652 ASP A C 1
ATOM 5225 O O . ASP A 1 652 ? 34.848 12.267 -29.010 1.00 82.75 652 ASP A O 1
ATOM 5229 N N . LEU A 1 653 ? 34.729 14.406 -29.709 1.00 84.44 653 LEU A N 1
ATOM 5230 C CA . LEU A 1 653 ? 34.103 14.955 -28.507 1.00 84.44 653 LEU A CA 1
ATOM 5231 C C . LEU A 1 653 ? 32.652 14.488 -28.340 1.00 84.44 653 LEU A C 1
ATOM 5233 O O . LEU A 1 653 ? 32.210 14.302 -27.206 1.00 84.44 653 LEU A O 1
ATOM 5237 N N . GLU A 1 654 ? 31.929 14.273 -29.437 1.00 85.00 654 GLU A N 1
ATOM 5238 C CA . GLU A 1 654 ? 30.541 13.806 -29.421 1.00 85.00 654 GLU A CA 1
ATOM 5239 C C . GLU A 1 654 ? 30.475 12.363 -28.914 1.00 85.00 654 GLU A C 1
ATOM 5241 O O . GLU A 1 654 ? 29.759 12.049 -27.963 1.00 85.00 654 GLU A O 1
ATOM 5246 N N . MET A 1 655 ? 31.340 11.508 -29.452 1.00 86.00 655 MET A N 1
ATOM 5247 C CA . MET A 1 655 ? 31.490 10.120 -29.022 1.00 86.00 655 MET A CA 1
ATOM 5248 C C . MET A 1 655 ? 31.916 9.991 -27.551 1.00 86.00 655 MET A C 1
ATOM 5250 O O . MET A 1 655 ? 31.379 9.159 -26.813 1.00 86.00 655 MET A O 1
ATOM 5254 N N . LYS A 1 656 ? 32.807 10.867 -27.068 1.00 87.06 656 LYS A N 1
ATOM 5255 C CA . LYS A 1 656 ? 33.129 10.968 -25.633 1.00 87.06 656 LYS A CA 1
ATOM 5256 C C . LYS A 1 656 ? 31.910 11.319 -24.780 1.00 87.06 656 LYS A C 1
ATOM 5258 O O . LYS A 1 656 ? 31.723 10.724 -23.719 1.00 87.06 656 LYS A O 1
ATOM 5263 N N . ALA A 1 657 ? 31.088 12.271 -25.221 1.00 89.12 657 ALA A N 1
ATOM 5264 C CA . ALA A 1 657 ? 29.886 12.673 -24.495 1.00 89.12 657 ALA A CA 1
ATOM 5265 C C . ALA A 1 657 ? 28.840 11.547 -24.456 1.00 89.12 657 ALA A C 1
ATOM 5267 O O . ALA A 1 657 ? 28.244 11.293 -23.408 1.00 89.12 657 ALA A O 1
ATOM 5268 N N . ILE A 1 658 ? 28.655 10.830 -25.568 1.00 90.25 658 ILE A N 1
ATOM 5269 C CA . ILE A 1 658 ? 27.775 9.658 -25.654 1.00 90.25 658 ILE A CA 1
ATOM 5270 C C . ILE A 1 658 ? 28.226 8.569 -24.676 1.00 90.25 658 ILE A C 1
ATOM 5272 O O . ILE A 1 658 ? 27.411 8.062 -23.905 1.00 90.25 658 ILE A O 1
ATOM 5276 N N . HIS A 1 659 ? 29.520 8.246 -24.658 1.00 91.44 659 HIS A N 1
ATOM 5277 C CA . HIS A 1 659 ? 30.086 7.260 -23.735 1.00 91.44 659 HIS A CA 1
ATOM 5278 C C . HIS A 1 659 ? 29.906 7.665 -22.265 1.00 91.44 659 HIS A C 1
ATOM 5280 O O . HIS A 1 659 ? 29.466 6.848 -21.456 1.00 91.44 659 HIS A O 1
ATOM 5286 N N . ALA A 1 660 ? 30.150 8.934 -21.924 1.00 90.81 660 ALA A N 1
ATOM 5287 C CA . ALA A 1 660 ? 29.936 9.445 -20.571 1.00 90.81 660 ALA A CA 1
ATOM 5288 C C . ALA A 1 660 ? 28.462 9.343 -20.132 1.00 90.81 660 ALA A C 1
ATOM 5290 O O . ALA A 1 660 ? 28.184 8.909 -19.013 1.00 90.81 660 ALA A O 1
ATOM 5291 N N . ASN A 1 661 ? 27.519 9.686 -21.019 1.00 92.00 661 ASN A N 1
ATOM 5292 C CA . ASN A 1 661 ? 26.083 9.543 -20.761 1.00 92.00 661 ASN A CA 1
ATOM 5293 C C . ASN A 1 661 ? 25.685 8.073 -20.573 1.00 92.00 661 ASN A C 1
ATOM 5295 O O . ASN A 1 661 ? 24.949 7.753 -19.642 1.00 92.00 661 ASN A O 1
ATOM 5299 N N . LEU A 1 662 ? 26.200 7.177 -21.421 1.00 93.94 662 LEU A N 1
ATOM 5300 C CA . LEU A 1 662 ? 25.943 5.741 -21.333 1.00 93.94 662 LEU A CA 1
ATOM 5301 C C . LEU A 1 662 ? 26.443 5.158 -20.004 1.00 93.94 662 LEU A C 1
ATOM 5303 O O . LEU A 1 662 ? 25.708 4.437 -19.333 1.00 93.94 662 LEU A O 1
ATOM 5307 N N . ARG A 1 663 ? 27.665 5.514 -19.592 1.00 93.88 663 ARG A N 1
ATOM 5308 C CA . ARG A 1 663 ? 28.248 5.096 -18.310 1.00 93.88 663 ARG A CA 1
ATOM 5309 C C . ARG A 1 663 ? 27.456 5.623 -17.114 1.00 93.88 663 ARG A C 1
ATOM 5311 O O . ARG A 1 663 ? 27.209 4.877 -16.167 1.00 93.88 663 ARG A O 1
ATOM 5318 N N . GLY A 1 664 ? 27.074 6.901 -17.143 1.00 93.56 664 GLY A N 1
ATOM 5319 C CA . GLY A 1 664 ? 26.255 7.505 -16.091 1.00 93.56 664 GLY A CA 1
ATOM 5320 C C . GLY A 1 664 ? 24.921 6.778 -15.936 1.00 93.56 664 GLY A C 1
ATOM 5321 O O . GLY A 1 664 ? 24.553 6.397 -14.829 1.00 93.56 664 GLY A O 1
ATOM 5322 N N . HIS A 1 665 ? 24.254 6.498 -17.056 1.00 96.31 665 HIS A N 1
ATOM 5323 C CA . HIS A 1 665 ? 23.000 5.748 -17.085 1.00 96.31 665 HIS A CA 1
ATOM 5324 C C . HIS A 1 665 ? 23.160 4.307 -16.577 1.00 96.31 665 HIS A C 1
ATOM 5326 O O . HIS A 1 665 ? 22.371 3.845 -15.759 1.00 96.31 665 HIS A O 1
ATOM 5332 N N . HIS A 1 666 ? 24.228 3.614 -16.978 1.00 95.69 666 HIS A N 1
ATOM 5333 C CA . HIS A 1 666 ? 24.564 2.281 -16.469 1.00 95.69 666 HIS A CA 1
ATOM 5334 C C . HIS A 1 666 ? 24.690 2.247 -14.939 1.00 95.69 666 HIS A C 1
ATOM 5336 O O . HIS A 1 666 ? 24.119 1.371 -14.295 1.00 95.69 666 HIS A O 1
ATOM 5342 N N . ALA A 1 667 ? 25.371 3.226 -14.334 1.00 94.56 667 ALA A N 1
ATOM 5343 C CA . ALA A 1 667 ? 25.493 3.298 -12.877 1.00 94.56 667 ALA A CA 1
ATOM 5344 C C . ALA A 1 667 ? 24.124 3.436 -12.174 1.00 94.56 667 ALA A C 1
ATOM 5346 O O . ALA A 1 667 ? 23.914 2.880 -11.092 1.00 94.56 667 ALA A O 1
ATOM 5347 N N . ARG A 1 668 ? 23.174 4.141 -12.800 1.00 95.44 668 ARG A N 1
ATOM 5348 C CA . ARG A 1 668 ? 21.797 4.280 -12.303 1.00 95.44 668 ARG A CA 1
ATOM 5349 C C . ARG A 1 668 ? 21.022 2.973 -12.439 1.00 95.44 668 ARG A C 1
ATOM 5351 O O . ARG A 1 668 ? 20.409 2.535 -11.470 1.00 95.44 668 ARG A O 1
ATOM 5358 N N . LEU A 1 669 ? 21.145 2.286 -13.574 1.00 95.44 669 LEU A N 1
ATOM 5359 C CA . LEU A 1 669 ? 20.553 0.958 -13.779 1.00 95.44 669 LEU A CA 1
ATOM 5360 C C . LEU A 1 669 ? 21.041 -0.076 -12.763 1.00 95.44 669 LEU A C 1
ATOM 5362 O O . LEU A 1 669 ? 20.242 -0.863 -12.265 1.00 95.44 669 LEU A O 1
ATOM 5366 N N . CYS A 1 670 ? 22.329 -0.061 -12.417 1.00 95.00 670 CYS A N 1
ATOM 5367 C CA . CYS A 1 670 ? 22.873 -0.979 -11.417 1.00 95.00 670 CYS A CA 1
ATOM 5368 C C . CYS A 1 670 ? 22.334 -0.728 -10.000 1.00 95.00 670 CYS A C 1
ATOM 5370 O O . CYS A 1 670 ? 22.344 -1.649 -9.192 1.00 95.00 670 CYS A O 1
ATOM 5372 N N . SER A 1 671 ? 21.876 0.490 -9.688 1.00 96.44 671 SER A N 1
ATOM 5373 C CA . SER A 1 671 ? 21.474 0.881 -8.328 1.00 96.44 671 SER A CA 1
ATOM 5374 C C . SER A 1 671 ? 19.962 1.015 -8.125 1.00 96.44 671 SER A C 1
ATOM 5376 O O . SER A 1 671 ? 19.499 0.885 -6.993 1.00 96.44 671 SER A O 1
ATOM 5378 N N . VAL A 1 672 ? 19.167 1.221 -9.184 1.00 97.69 672 VAL A N 1
ATOM 5379 C CA . VAL A 1 672 ? 17.718 1.497 -9.079 1.00 97.69 672 VAL A CA 1
ATOM 5380 C C . VAL A 1 672 ? 16.947 0.412 -8.322 1.00 97.69 672 VAL A C 1
ATOM 5382 O O . VAL A 1 672 ? 16.094 0.733 -7.498 1.00 97.69 672 VAL A O 1
ATOM 5385 N N . ARG A 1 673 ? 17.281 -0.869 -8.540 1.00 97.88 673 ARG A N 1
ATOM 5386 C CA . ARG A 1 673 ? 16.640 -2.002 -7.857 1.00 97.88 673 ARG A CA 1
ATOM 5387 C C . ARG A 1 673 ? 16.840 -1.925 -6.345 1.00 97.88 673 ARG A C 1
ATOM 5389 O O . ARG A 1 673 ? 15.879 -2.051 -5.594 1.00 97.88 673 ARG A O 1
ATOM 5396 N N . GLU A 1 674 ? 18.081 -1.717 -5.911 1.00 98.00 674 GLU A N 1
ATOM 5397 C CA . GLU A 1 674 ? 18.436 -1.646 -4.490 1.00 98.00 674 GLU A CA 1
ATOM 5398 C C . GLU A 1 674 ? 17.853 -0.393 -3.833 1.00 98.00 674 GLU A C 1
ATOM 5400 O O . GLU A 1 674 ? 17.351 -0.459 -2.716 1.00 98.00 674 GLU A O 1
ATOM 5405 N N . ILE A 1 675 ? 17.855 0.745 -4.534 1.00 98.25 675 ILE A N 1
ATOM 5406 C CA . ILE A 1 675 ? 17.237 1.988 -4.051 1.00 98.25 675 ILE A CA 1
ATOM 5407 C C . ILE A 1 675 ? 15.729 1.797 -3.845 1.00 98.25 675 ILE A C 1
ATOM 5409 O O . ILE A 1 675 ? 15.208 2.134 -2.781 1.00 98.25 675 ILE A O 1
ATOM 5413 N N . ALA A 1 676 ? 15.029 1.237 -4.834 1.00 98.38 676 ALA A N 1
ATOM 5414 C CA . ALA A 1 676 ? 13.599 0.972 -4.731 1.00 98.38 676 ALA A CA 1
ATOM 5415 C C . ALA A 1 676 ? 13.286 -0.035 -3.611 1.00 98.38 676 ALA A C 1
ATOM 5417 O O . ALA A 1 676 ? 12.367 0.199 -2.828 1.00 98.38 676 ALA A O 1
ATOM 5418 N N . ASP A 1 677 ? 14.076 -1.104 -3.469 1.00 98.31 677 ASP A N 1
ATOM 5419 C CA . ASP A 1 677 ? 13.880 -2.082 -2.392 1.00 98.31 677 ASP A CA 1
ATOM 5420 C C . ASP A 1 677 ? 14.138 -1.494 -1.004 1.00 98.31 677 ASP A C 1
ATOM 5422 O O . ASP A 1 677 ? 13.367 -1.744 -0.082 1.00 98.31 677 ASP A O 1
ATOM 5426 N N . ASN A 1 678 ? 15.152 -0.639 -0.854 1.00 97.75 678 ASN A N 1
ATOM 5427 C CA . ASN A 1 678 ? 15.392 0.082 0.395 1.00 97.75 678 ASN A CA 1
ATOM 5428 C C . ASN A 1 678 ? 14.183 0.941 0.790 1.00 97.75 678 ASN A C 1
ATOM 5430 O O . ASN A 1 678 ? 13.772 0.913 1.949 1.00 97.75 678 ASN A O 1
ATOM 5434 N N . HIS A 1 679 ? 13.566 1.644 -0.163 1.00 97.44 679 HIS A N 1
ATOM 5435 C CA . HIS A 1 679 ? 12.336 2.394 0.102 1.00 97.44 679 HIS A CA 1
ATOM 5436 C C . HIS A 1 679 ? 11.160 1.482 0.470 1.00 97.44 679 HIS A C 1
ATOM 5438 O O . HIS A 1 679 ? 10.430 1.787 1.408 1.00 97.44 679 HIS A O 1
ATOM 5444 N N . MET A 1 680 ? 11.004 0.333 -0.188 1.00 97.25 680 MET A N 1
ATOM 5445 C CA . MET A 1 680 ? 9.946 -0.634 0.136 1.00 97.25 680 MET A CA 1
ATOM 5446 C C . MET A 1 680 ? 10.151 -1.326 1.495 1.00 97.25 680 MET A C 1
ATOM 5448 O O . MET A 1 680 ? 9.173 -1.660 2.163 1.00 97.25 680 MET A O 1
ATOM 5452 N N . ASN A 1 681 ? 11.400 -1.493 1.941 1.00 94.12 681 ASN A N 1
ATOM 5453 C CA . ASN A 1 681 ? 11.742 -1.956 3.291 1.00 94.12 681 ASN A CA 1
ATOM 5454 C C . ASN A 1 681 ? 11.479 -0.879 4.371 1.00 94.12 681 ASN A C 1
ATOM 5456 O O . ASN A 1 681 ? 11.257 -1.217 5.538 1.00 94.12 681 ASN A O 1
ATOM 5460 N N . GLU A 1 682 ? 11.478 0.408 3.999 1.00 92.44 682 GLU A N 1
ATOM 5461 C CA . GLU A 1 682 ? 11.020 1.549 4.815 1.00 92.44 682 GLU A CA 1
ATOM 5462 C C . GLU A 1 682 ? 9.507 1.832 4.676 1.00 92.44 682 GLU A C 1
ATOM 5464 O O . GLU A 1 682 ? 9.044 2.927 4.988 1.00 92.44 682 GLU A O 1
ATOM 5469 N N . PRO A 1 683 ? 8.708 0.803 4.370 1.00 94.38 683 PRO A N 1
ATOM 5470 C CA . PRO A 1 683 ? 7.434 0.873 3.627 1.00 94.38 683 PRO A CA 1
ATOM 5471 C C . PRO A 1 683 ? 7.061 2.237 3.006 1.00 94.38 683 PRO A C 1
ATOM 5473 O O . PRO A 1 683 ? 6.010 2.799 3.301 1.00 94.38 683 PRO A O 1
ATOM 5476 N N . ASP A 1 684 ? 7.891 2.763 2.104 1.00 95.50 684 ASP A N 1
ATOM 5477 C CA . ASP A 1 684 ? 7.656 4.008 1.358 1.00 95.50 684 ASP A CA 1
ATOM 5478 C C . ASP A 1 684 ? 7.497 3.714 -0.150 1.00 95.50 684 ASP A C 1
ATOM 5480 O O . ASP A 1 684 ? 8.408 3.956 -0.953 1.00 95.50 684 ASP A O 1
ATOM 5484 N N . PRO A 1 685 ? 6.336 3.170 -0.571 1.00 97.06 685 PRO A N 1
ATOM 5485 C CA . PRO A 1 685 ? 6.083 2.842 -1.974 1.00 97.06 685 PRO A CA 1
ATOM 5486 C C . PRO A 1 685 ? 6.105 4.066 -2.889 1.00 97.06 685 PRO A C 1
ATOM 5488 O O . PRO A 1 685 ? 6.383 3.923 -4.080 1.00 97.06 685 PRO A O 1
ATOM 5491 N N . ARG A 1 686 ? 5.871 5.270 -2.348 1.00 96.50 686 ARG A N 1
ATOM 5492 C CA . ARG A 1 686 ? 5.938 6.516 -3.111 1.00 96.50 686 ARG A CA 1
ATOM 5493 C C . ARG A 1 686 ? 7.364 6.815 -3.551 1.00 96.50 686 ARG A C 1
ATOM 5495 O O . ARG A 1 686 ? 7.600 7.022 -4.739 1.00 96.50 686 ARG A O 1
ATOM 5502 N N . LYS A 1 687 ? 8.327 6.811 -2.626 1.00 96.69 687 LYS A N 1
ATOM 5503 C CA . LYS A 1 687 ? 9.734 7.019 -2.998 1.00 96.69 687 LYS A CA 1
ATOM 5504 C C . LYS A 1 687 ? 10.260 5.905 -3.897 1.00 96.69 687 LYS A C 1
ATOM 5506 O O . LYS A 1 687 ? 11.035 6.185 -4.807 1.00 96.69 687 LYS A O 1
ATOM 5511 N N . ALA A 1 688 ? 9.812 4.666 -3.682 1.00 98.00 688 ALA A N 1
ATOM 5512 C CA . ALA A 1 688 ? 10.178 3.542 -4.538 1.00 98.00 688 ALA A CA 1
ATOM 5513 C C . ALA A 1 688 ? 9.720 3.751 -5.992 1.00 98.00 688 ALA A C 1
ATOM 5515 O O . ALA A 1 688 ? 10.523 3.626 -6.911 1.00 98.00 688 ALA A O 1
ATOM 5516 N N . VAL A 1 689 ? 8.454 4.117 -6.227 1.00 98.44 689 VAL A N 1
ATOM 5517 C CA . VAL A 1 689 ? 7.976 4.358 -7.599 1.00 98.44 689 VAL A CA 1
ATOM 5518 C C . VAL A 1 689 ? 8.607 5.604 -8.219 1.00 98.44 689 VAL A C 1
ATOM 5520 O O . VAL A 1 689 ? 8.920 5.595 -9.405 1.00 98.44 689 VAL A O 1
ATOM 5523 N N . GLN A 1 690 ? 8.853 6.655 -7.433 1.00 97.56 690 GLN A N 1
ATOM 5524 C CA . GLN A 1 690 ? 9.513 7.870 -7.916 1.00 97.56 690 GLN A CA 1
ATOM 5525 C C . GLN A 1 690 ? 10.943 7.596 -8.395 1.00 97.56 690 GLN A C 1
ATOM 5527 O O . GLN A 1 690 ? 11.290 8.020 -9.495 1.00 97.56 690 GLN A O 1
ATOM 5532 N N . SER A 1 691 ? 11.738 6.823 -7.647 1.00 97.69 691 SER A N 1
ATOM 5533 C CA . SER A 1 691 ? 13.104 6.471 -8.061 1.00 97.69 691 SER A CA 1
ATOM 5534 C C . SER A 1 691 ? 13.131 5.606 -9.327 1.00 97.69 691 SER A C 1
ATOM 5536 O O . SER A 1 691 ? 14.007 5.774 -10.175 1.00 97.69 691 SER A O 1
ATOM 5538 N N . ILE A 1 692 ? 12.135 4.734 -9.518 1.00 98.31 692 ILE A N 1
ATOM 5539 C CA . ILE A 1 692 ? 11.969 3.988 -10.773 1.00 98.31 692 ILE A CA 1
ATOM 5540 C C . ILE A 1 692 ? 11.570 4.936 -11.919 1.00 98.31 692 ILE A C 1
ATOM 5542 O O . ILE A 1 692 ? 12.070 4.803 -13.035 1.00 98.31 692 ILE A O 1
ATOM 5546 N N . CYS A 1 693 ? 10.700 5.916 -11.666 1.00 97.38 693 CYS A N 1
ATOM 5547 C CA . CYS A 1 693 ? 10.253 6.885 -12.670 1.00 97.38 693 CYS A CA 1
ATOM 5548 C C . CYS A 1 693 ? 11.342 7.879 -13.099 1.00 97.38 693 CYS A C 1
ATOM 5550 O O . CYS A 1 693 ? 11.343 8.304 -14.254 1.00 97.38 693 CYS A O 1
ATOM 5552 N N . GLU A 1 694 ? 12.296 8.221 -12.230 1.00 96.69 694 GLU A N 1
ATOM 5553 C CA . GLU A 1 694 ? 13.472 9.023 -12.603 1.00 96.69 694 GLU A CA 1
ATOM 5554 C C . GLU A 1 694 ? 14.238 8.380 -13.772 1.00 96.69 694 GLU A C 1
ATOM 5556 O O . GLU A 1 694 ? 14.642 9.066 -14.720 1.00 96.69 694 GLU A O 1
ATOM 5561 N N . LEU A 1 695 ? 14.327 7.045 -13.779 1.00 96.38 695 LEU A N 1
ATOM 5562 C CA . LEU A 1 695 ? 14.979 6.281 -14.840 1.00 96.38 695 LEU A CA 1
ATOM 5563 C C . LEU A 1 695 ? 14.270 6.424 -16.198 1.00 96.38 695 LEU A C 1
ATOM 5565 O O . LEU A 1 695 ? 14.923 6.332 -17.241 1.00 96.38 695 LEU A O 1
ATOM 5569 N N . ILE A 1 696 ? 12.962 6.712 -16.227 1.00 96.94 696 ILE A N 1
ATOM 5570 C CA . ILE A 1 696 ? 12.221 6.981 -17.473 1.00 96.94 696 ILE A CA 1
ATOM 5571 C C . ILE A 1 696 ? 12.796 8.228 -18.152 1.00 96.94 696 ILE A C 1
ATOM 5573 O O . ILE A 1 696 ? 13.054 8.221 -19.361 1.00 96.94 696 ILE A O 1
ATOM 5577 N N . GLY A 1 697 ? 13.009 9.297 -17.379 1.00 94.75 697 GLY A N 1
ATOM 5578 C CA . GLY A 1 697 ? 13.579 10.551 -17.868 1.00 94.75 697 GLY A CA 1
ATOM 5579 C C . GLY A 1 697 ? 15.034 10.388 -18.305 1.00 94.75 697 GLY A C 1
ATOM 5580 O O . GLY A 1 697 ? 15.402 10.812 -19.404 1.00 94.75 697 GLY A O 1
ATOM 5581 N N . GLU A 1 698 ? 15.846 9.713 -17.488 1.00 95.44 698 GLU A N 1
ATOM 5582 C CA . GLU A 1 698 ? 17.257 9.437 -17.787 1.00 95.44 698 GLU A CA 1
ATOM 5583 C C . GLU A 1 698 ? 17.412 8.585 -19.063 1.00 95.44 698 GLU A C 1
ATOM 5585 O O . GLU A 1 698 ? 18.190 8.940 -19.953 1.00 95.44 698 GLU A O 1
ATOM 5590 N N . THR A 1 699 ? 16.589 7.541 -19.234 1.00 97.44 699 THR A N 1
ATOM 5591 C CA . THR A 1 699 ? 16.617 6.688 -20.437 1.00 97.44 699 THR A CA 1
ATOM 5592 C C . THR A 1 699 ? 16.178 7.457 -21.683 1.00 97.44 699 THR A C 1
ATOM 5594 O O . THR A 1 699 ? 16.808 7.348 -22.736 1.00 97.44 699 THR A O 1
ATOM 5597 N N . ASN A 1 700 ? 15.128 8.283 -21.585 1.00 96.62 700 ASN A N 1
ATOM 5598 C CA . ASN A 1 700 ? 14.705 9.139 -22.697 1.00 96.62 700 ASN A CA 1
ATOM 5599 C C . ASN A 1 700 ? 15.815 10.114 -23.115 1.00 96.62 700 ASN A C 1
ATOM 5601 O O . ASN A 1 700 ? 16.044 10.303 -24.313 1.00 96.62 700 ASN A O 1
ATOM 5605 N N . LYS A 1 701 ? 16.529 10.696 -22.143 1.00 95.19 701 LYS A N 1
ATOM 5606 C CA . LYS A 1 701 ? 17.662 11.595 -22.386 1.00 95.19 701 LYS A CA 1
ATOM 5607 C C . LYS A 1 701 ? 18.824 10.869 -23.064 1.00 95.19 701 LYS A C 1
ATOM 5609 O O . LYS A 1 701 ? 19.331 11.378 -24.061 1.00 95.19 701 LYS A O 1
ATOM 5614 N N . LEU A 1 702 ? 19.208 9.681 -22.587 1.00 95.19 702 LEU A N 1
ATOM 5615 C CA . LEU A 1 702 ? 20.234 8.847 -23.228 1.00 95.19 702 LEU A CA 1
ATOM 5616 C C . LEU A 1 702 ? 19.865 8.547 -24.686 1.00 95.19 702 LEU A C 1
ATOM 5618 O O . LEU A 1 702 ? 20.661 8.771 -25.600 1.00 95.19 702 LEU A O 1
ATOM 5622 N N . PHE A 1 703 ? 18.641 8.071 -24.910 1.00 94.44 703 PHE A N 1
ATOM 5623 C CA . PHE A 1 703 ? 18.170 7.661 -26.228 1.00 94.44 703 PHE A CA 1
ATOM 5624 C C . PHE A 1 703 ? 18.049 8.837 -27.210 1.00 94.44 703 PHE A C 1
ATOM 5626 O O . PHE A 1 703 ? 18.320 8.685 -28.399 1.00 94.44 703 PHE A O 1
ATOM 5633 N N . HIS A 1 704 ? 17.638 10.018 -26.738 1.00 93.06 704 HIS A N 1
ATOM 5634 C CA . HIS A 1 704 ? 17.532 11.210 -27.579 1.00 93.06 704 HIS A CA 1
ATOM 5635 C C . HIS A 1 704 ? 18.898 11.831 -27.885 1.00 93.06 704 HIS A C 1
ATOM 5637 O O . HIS A 1 704 ? 19.207 12.047 -29.052 1.00 93.06 704 HIS A O 1
ATOM 5643 N N . ASN A 1 705 ? 19.726 12.064 -26.863 1.00 93.00 705 ASN A N 1
ATOM 5644 C CA . ASN A 1 705 ? 21.008 12.758 -27.017 1.00 93.00 705 ASN A CA 1
ATOM 5645 C C . ASN A 1 705 ? 22.043 11.949 -27.802 1.00 93.00 705 ASN A C 1
ATOM 5647 O O . ASN A 1 705 ? 22.974 12.525 -28.347 1.00 93.00 705 ASN A O 1
ATOM 5651 N N . SER A 1 706 ? 21.904 10.623 -27.835 1.00 92.81 706 SER A N 1
ATOM 5652 C CA . SER A 1 706 ? 22.749 9.761 -28.665 1.00 92.81 706 SER A CA 1
ATOM 5653 C C . SER A 1 706 ? 22.364 9.761 -30.140 1.00 92.81 706 SER A C 1
ATOM 5655 O O . SER A 1 706 ? 23.115 9.231 -30.949 1.00 92.81 706 SER A O 1
ATOM 5657 N N . GLU A 1 707 ? 21.178 10.268 -30.493 1.00 93.31 707 GLU A N 1
ATOM 5658 C CA . GLU A 1 707 ? 20.630 10.192 -31.848 1.00 93.31 707 GLU A CA 1
ATOM 5659 C C . GLU A 1 707 ? 20.794 8.796 -32.482 1.00 93.31 707 GLU A C 1
ATOM 5661 O O . GLU A 1 707 ? 21.176 8.659 -33.647 1.00 93.31 707 GLU A O 1
ATOM 5666 N N . VAL A 1 708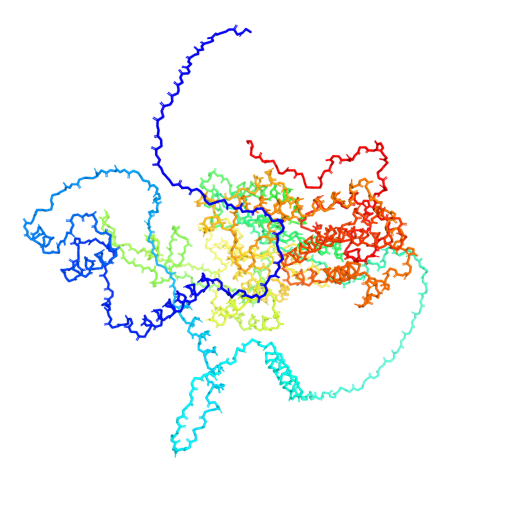 ? 20.509 7.732 -31.720 1.00 92.69 708 VAL A N 1
ATOM 5667 C CA . VAL A 1 708 ? 20.822 6.338 -32.102 1.00 92.69 708 VAL A CA 1
ATOM 5668 C C . VAL A 1 708 ? 20.272 5.931 -33.480 1.00 92.69 708 VAL A C 1
ATOM 5670 O O . VAL A 1 708 ? 20.867 5.112 -34.178 1.00 92.69 708 VAL A O 1
ATOM 5673 N N . TRP A 1 709 ? 19.180 6.558 -33.938 1.00 91.62 709 TRP A N 1
ATOM 5674 C CA . TRP A 1 709 ? 18.613 6.373 -35.283 1.00 91.62 709 TRP A CA 1
ATOM 5675 C C . TRP A 1 709 ? 19.522 6.846 -36.430 1.00 91.62 709 TRP A C 1
ATOM 5677 O O . TRP A 1 709 ? 19.326 6.407 -37.568 1.00 91.62 709 TRP A O 1
ATOM 5687 N N . LYS A 1 710 ? 20.481 7.741 -36.166 1.00 93.00 710 LYS A N 1
ATOM 5688 C CA . LYS A 1 710 ? 21.551 8.130 -37.095 1.00 93.00 710 LYS A CA 1
ATOM 5689 C C . LYS A 1 710 ? 22.742 7.185 -36.960 1.00 93.00 710 LYS A C 1
ATOM 5691 O O . LYS A 1 710 ? 23.191 6.648 -37.969 1.00 93.00 710 LYS A O 1
ATOM 5696 N N . LEU A 1 711 ? 23.192 6.921 -35.729 1.00 92.81 711 LEU A N 1
ATOM 5697 C CA . LEU A 1 711 ? 24.376 6.092 -35.465 1.00 92.81 711 LEU A CA 1
ATOM 5698 C C . LEU A 1 711 ? 24.235 4.670 -36.022 1.00 92.81 711 LEU A C 1
ATOM 5700 O O . LEU A 1 711 ? 25.165 4.149 -36.634 1.00 92.81 711 LEU A O 1
ATOM 5704 N N . ILE A 1 712 ? 23.049 4.065 -35.892 1.00 91.69 712 ILE A N 1
ATOM 5705 C CA . ILE A 1 712 ? 22.791 2.702 -36.380 1.00 91.69 712 ILE A CA 1
ATOM 5706 C C . ILE A 1 712 ? 22.915 2.582 -37.911 1.00 91.69 712 ILE A C 1
ATOM 5708 O O . ILE A 1 712 ? 23.138 1.492 -38.431 1.00 91.69 712 ILE A O 1
ATOM 5712 N N . LYS A 1 713 ? 22.798 3.702 -38.639 1.00 92.25 713 LYS A N 1
ATOM 5713 C CA . LYS A 1 713 ? 22.914 3.777 -40.105 1.00 92.25 713 LYS A CA 1
ATOM 5714 C C . LYS A 1 713 ? 24.339 4.084 -40.580 1.00 92.25 713 LYS A C 1
ATOM 5716 O O . LYS A 1 713 ? 24.560 4.154 -41.786 1.00 92.25 713 LYS A O 1
ATOM 5721 N N . SER A 1 714 ? 25.290 4.298 -39.666 1.00 92.06 714 SER A N 1
ATOM 5722 C CA . SER A 1 714 ? 26.673 4.638 -40.013 1.00 92.06 714 SER A CA 1
ATOM 5723 C C . SER A 1 714 ? 27.347 3.527 -40.823 1.00 92.06 714 SER A C 1
ATOM 5725 O O . SER A 1 714 ? 27.121 2.339 -40.590 1.00 92.06 714 SER A O 1
ATOM 5727 N N . THR A 1 715 ? 28.218 3.891 -41.766 1.00 92.31 715 THR A N 1
ATOM 5728 C CA . THR A 1 715 ? 29.076 2.932 -42.481 1.00 92.31 715 THR A CA 1
ATOM 5729 C C . THR A 1 715 ? 30.278 2.494 -41.645 1.00 92.31 715 THR A C 1
ATOM 5731 O O . THR A 1 715 ? 30.827 1.422 -41.902 1.00 92.31 715 THR A O 1
ATOM 5734 N N . ASP A 1 716 ? 30.636 3.261 -40.615 1.00 92.00 716 ASP A N 1
ATOM 5735 C CA . ASP A 1 716 ? 31.715 2.932 -39.688 1.00 92.00 716 ASP A CA 1
ATOM 5736 C C . ASP A 1 716 ? 31.310 1.791 -38.724 1.00 92.00 716 ASP A C 1
ATOM 5738 O O . ASP A 1 716 ? 30.297 1.915 -38.022 1.00 92.00 716 ASP A O 1
ATOM 5742 N N . PRO A 1 717 ? 32.056 0.666 -38.688 1.00 90.06 717 PRO A N 1
ATOM 5743 C CA . PRO A 1 717 ? 31.747 -0.459 -37.811 1.00 90.06 717 PRO A CA 1
ATOM 5744 C C . PRO A 1 717 ? 31.740 -0.105 -36.323 1.00 90.06 717 PRO A C 1
ATOM 5746 O O . PRO A 1 717 ? 30.833 -0.549 -35.624 1.00 90.06 717 PRO A O 1
ATOM 5749 N N . GLU A 1 718 ? 32.690 0.705 -35.845 1.00 88.25 718 GLU A N 1
ATOM 5750 C CA . GLU A 1 718 ? 32.794 1.070 -34.423 1.00 88.25 718 GLU A CA 1
ATOM 5751 C C . GLU A 1 718 ? 31.584 1.904 -33.977 1.00 88.25 718 GLU A C 1
ATOM 5753 O O . GLU A 1 718 ? 30.950 1.612 -32.962 1.00 88.25 718 GLU A O 1
ATOM 5758 N N . THR A 1 719 ? 31.176 2.873 -34.796 1.00 91.25 719 THR A N 1
ATOM 5759 C CA . THR A 1 719 ? 29.983 3.695 -34.563 1.00 91.25 719 THR A CA 1
ATOM 5760 C C . THR A 1 719 ? 28.707 2.860 -34.516 1.00 91.25 719 THR A C 1
ATOM 5762 O O . THR A 1 719 ? 27.888 3.036 -33.610 1.00 91.25 719 THR A O 1
ATOM 5765 N N . ARG A 1 720 ? 28.524 1.918 -35.454 1.00 91.81 720 ARG A N 1
ATOM 5766 C CA . ARG A 1 720 ? 27.373 0.998 -35.406 1.00 91.81 720 ARG A CA 1
ATOM 5767 C C . ARG A 1 720 ? 27.398 0.124 -34.159 1.00 91.81 720 ARG A C 1
ATOM 5769 O O . ARG A 1 720 ? 26.346 -0.193 -33.609 1.00 91.81 720 ARG A O 1
ATOM 5776 N N . HIS A 1 721 ? 28.582 -0.275 -33.717 1.00 91.88 721 HIS A N 1
ATOM 5777 C CA . HIS A 1 721 ? 28.751 -1.097 -32.528 1.00 91.88 721 HIS A CA 1
ATOM 5778 C C . HIS A 1 721 ? 28.314 -0.354 -31.261 1.00 91.88 721 HIS A C 1
ATOM 5780 O O . HIS A 1 721 ? 27.489 -0.845 -30.493 1.00 91.88 721 HIS A O 1
ATOM 5786 N N . ILE A 1 722 ? 28.748 0.899 -31.118 1.00 92.12 722 ILE A N 1
ATOM 5787 C CA . ILE A 1 722 ? 28.314 1.800 -30.042 1.00 92.12 722 ILE A CA 1
ATOM 5788 C C . ILE A 1 722 ? 26.803 2.065 -30.112 1.00 92.12 722 ILE A C 1
ATOM 5790 O O . ILE A 1 722 ? 26.130 2.083 -29.082 1.00 92.12 722 ILE A O 1
ATOM 5794 N N . ALA A 1 723 ? 26.233 2.207 -31.312 1.00 94.81 723 ALA A N 1
ATOM 5795 C CA . ALA A 1 723 ? 24.786 2.341 -31.475 1.00 94.81 723 ALA A CA 1
ATOM 5796 C C . ALA A 1 723 ? 24.026 1.130 -30.901 1.00 94.81 723 ALA A C 1
ATOM 5798 O O . ALA A 1 723 ? 23.007 1.307 -30.233 1.00 94.81 723 ALA A O 1
ATOM 5799 N N . ASN A 1 724 ? 24.541 -0.090 -31.101 1.00 95.12 724 ASN A N 1
ATOM 5800 C CA . ASN A 1 724 ? 23.963 -1.306 -30.522 1.00 95.12 724 ASN A CA 1
ATOM 5801 C C . ASN A 1 724 ? 24.100 -1.348 -28.995 1.00 95.12 724 ASN A C 1
ATOM 5803 O O . ASN A 1 724 ? 23.161 -1.761 -28.322 1.00 95.12 724 ASN A O 1
ATOM 5807 N N . TYR A 1 725 ? 25.203 -0.850 -28.431 1.00 96.06 725 TYR A N 1
ATOM 5808 C CA . TYR A 1 725 ? 25.352 -0.708 -26.977 1.00 96.06 725 TYR A CA 1
ATOM 5809 C C . TYR A 1 725 ? 24.307 0.222 -26.363 1.00 96.06 725 TYR A C 1
ATOM 5811 O O . TYR A 1 725 ? 23.731 -0.084 -25.316 1.00 96.06 725 TYR A O 1
ATOM 5819 N N . ILE A 1 726 ? 24.033 1.345 -27.024 1.00 96.50 726 ILE A N 1
ATOM 5820 C CA . ILE A 1 726 ? 23.025 2.317 -26.585 1.00 96.50 726 ILE A CA 1
ATOM 5821 C C . ILE A 1 726 ? 21.621 1.730 -26.726 1.00 96.50 726 ILE A C 1
ATOM 5823 O O . ILE A 1 726 ? 20.796 1.884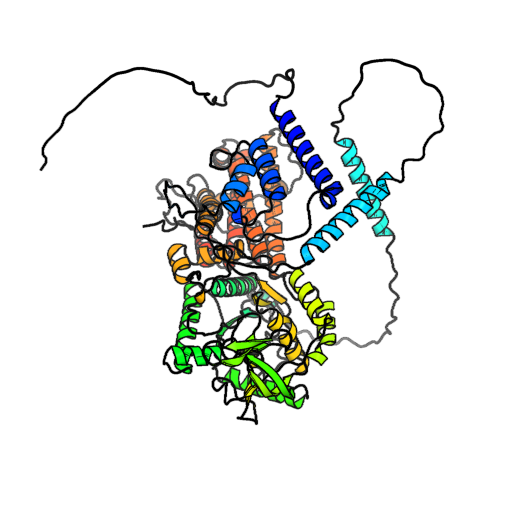 -25.822 1.00 96.50 726 ILE A O 1
ATOM 5827 N N . LEU A 1 727 ? 21.354 1.035 -27.836 1.00 96.38 727 LEU A N 1
ATOM 5828 C CA . LEU A 1 727 ? 20.080 0.368 -28.081 1.00 96.38 727 LEU A CA 1
ATOM 5829 C C . LEU A 1 727 ? 19.811 -0.719 -27.034 1.00 96.38 727 LEU A C 1
ATOM 5831 O O . LEU A 1 727 ? 18.746 -0.701 -26.422 1.00 96.38 727 LEU A O 1
ATOM 5835 N N . PHE A 1 728 ? 20.782 -1.600 -26.776 1.00 96.88 728 PHE A N 1
ATOM 5836 C CA . PHE A 1 728 ? 20.705 -2.607 -25.717 1.00 96.88 728 PHE A CA 1
ATOM 5837 C C . PHE A 1 728 ? 20.469 -1.960 -24.353 1.00 96.88 728 PHE A C 1
ATOM 5839 O O . PHE A 1 728 ? 19.525 -2.318 -23.660 1.00 96.88 728 PHE A O 1
ATOM 5846 N N . THR A 1 729 ? 21.270 -0.954 -23.994 1.00 97.62 729 THR A N 1
ATOM 5847 C CA . THR A 1 729 ? 21.145 -0.294 -22.689 1.00 97.62 729 THR A CA 1
ATOM 5848 C C . THR A 1 729 ? 19.767 0.344 -22.515 1.00 97.62 729 THR A C 1
ATOM 5850 O O . THR A 1 729 ? 19.162 0.223 -21.453 1.00 97.62 729 THR A O 1
ATOM 5853 N N . SER A 1 730 ? 19.221 0.960 -23.567 1.00 97.69 730 SER A N 1
ATOM 5854 C CA . SER A 1 730 ? 17.871 1.537 -23.551 1.00 97.69 730 SER A CA 1
ATOM 5855 C C . SER A 1 730 ? 16.789 0.457 -23.445 1.00 97.69 730 SER A C 1
ATOM 5857 O O . SER A 1 730 ? 15.843 0.608 -22.674 1.00 97.69 730 SER A O 1
ATOM 5859 N N . ALA A 1 731 ? 16.933 -0.645 -24.185 1.00 97.56 731 ALA A N 1
ATOM 5860 C CA . ALA A 1 731 ? 16.012 -1.777 -24.150 1.00 97.56 731 ALA A CA 1
ATOM 5861 C C . ALA A 1 731 ? 15.977 -2.442 -22.764 1.00 97.56 731 ALA A C 1
ATOM 5863 O O . ALA A 1 731 ? 14.892 -2.675 -22.225 1.00 97.56 731 ALA A O 1
ATOM 5864 N N . ASP A 1 732 ? 17.146 -2.658 -22.160 1.00 97.62 732 ASP A N 1
ATOM 5865 C CA . ASP A 1 732 ? 17.276 -3.286 -20.846 1.00 97.62 732 ASP A CA 1
ATOM 5866 C C . ASP A 1 732 ? 16.803 -2.359 -19.720 1.00 97.62 732 ASP A C 1
ATOM 5868 O O . ASP A 1 732 ? 16.189 -2.815 -18.760 1.00 97.62 732 ASP A O 1
ATOM 5872 N N . SER A 1 733 ? 16.970 -1.040 -19.883 1.00 98.38 733 SER A N 1
ATOM 5873 C CA . SER A 1 733 ? 16.380 -0.043 -18.977 1.00 98.38 733 SER A CA 1
ATOM 5874 C C . SER A 1 733 ? 14.864 -0.187 -18.897 1.00 98.38 733 SER A C 1
ATOM 5876 O O . SER A 1 733 ? 14.293 -0.216 -17.810 1.00 98.38 733 SER A O 1
ATOM 5878 N N . ILE A 1 734 ? 14.203 -0.303 -20.053 1.00 98.38 734 ILE A N 1
ATOM 5879 C CA . ILE A 1 734 ? 12.748 -0.467 -20.134 1.00 98.38 734 ILE A CA 1
ATOM 5880 C C . ILE A 1 734 ? 12.324 -1.796 -19.510 1.00 98.38 734 ILE A C 1
ATOM 5882 O O . ILE A 1 734 ? 11.338 -1.826 -18.776 1.00 98.38 734 ILE A O 1
ATOM 5886 N N . ARG A 1 735 ? 13.078 -2.876 -19.752 1.00 98.44 735 ARG A N 1
ATOM 5887 C CA . ARG A 1 735 ? 12.825 -4.186 -19.141 1.00 98.44 735 ARG A CA 1
ATOM 5888 C C . ARG A 1 735 ? 12.884 -4.110 -17.613 1.00 98.44 735 ARG A C 1
ATOM 5890 O O . ARG A 1 735 ? 11.947 -4.552 -16.956 1.00 98.44 735 ARG A O 1
ATOM 5897 N N . ILE A 1 736 ? 13.936 -3.507 -17.056 1.00 98.69 736 ILE A N 1
ATOM 5898 C CA . ILE A 1 736 ? 14.113 -3.340 -15.605 1.00 98.69 736 ILE A CA 1
ATOM 5899 C C . ILE A 1 736 ? 12.990 -2.484 -15.013 1.00 98.69 736 ILE A C 1
ATOM 5901 O O . ILE A 1 736 ? 12.360 -2.903 -14.043 1.00 98.69 736 ILE A O 1
ATOM 5905 N N . MET A 1 737 ? 12.682 -1.330 -15.618 1.00 98.62 737 MET A N 1
ATOM 5906 C CA . MET A 1 737 ? 11.562 -0.485 -15.182 1.00 98.62 737 MET A CA 1
ATOM 5907 C C . MET A 1 737 ? 10.244 -1.258 -15.201 1.00 98.62 737 MET A C 1
ATOM 5909 O O . MET A 1 737 ? 9.497 -1.211 -14.229 1.00 98.62 737 MET A O 1
ATOM 5913 N N . ALA A 1 738 ? 9.971 -2.007 -16.272 1.00 98.62 738 ALA A N 1
ATOM 5914 C CA . ALA A 1 738 ? 8.743 -2.778 -16.389 1.00 98.62 738 ALA A CA 1
ATOM 5915 C C . ALA A 1 738 ? 8.640 -3.864 -15.311 1.00 98.62 738 ALA A C 1
ATOM 5917 O O . ALA A 1 738 ? 7.573 -4.019 -14.728 1.00 98.62 738 ALA A O 1
ATOM 5918 N N . ILE A 1 739 ? 9.737 -4.559 -14.987 1.00 98.81 739 ILE A N 1
ATOM 5919 C CA . ILE A 1 739 ? 9.764 -5.555 -13.905 1.00 98.81 739 ILE A CA 1
ATOM 5920 C C . ILE A 1 739 ? 9.479 -4.905 -12.546 1.00 98.81 739 ILE A C 1
ATOM 5922 O O . ILE A 1 739 ? 8.619 -5.393 -11.811 1.00 98.81 739 ILE A O 1
ATOM 5926 N N . LEU A 1 740 ? 10.163 -3.802 -12.221 1.00 98.81 740 LEU A N 1
ATOM 5927 C CA . LEU A 1 740 ? 10.021 -3.116 -10.930 1.00 98.81 740 LEU A CA 1
ATOM 5928 C C . LEU A 1 740 ? 8.663 -2.415 -10.771 1.00 98.81 740 LEU A C 1
ATOM 5930 O O . LEU A 1 740 ? 8.180 -2.255 -9.654 1.00 98.81 740 LEU A O 1
ATOM 5934 N N . LEU A 1 741 ? 8.015 -2.028 -11.873 1.00 98.81 741 LEU A N 1
ATOM 5935 C CA . LEU A 1 741 ? 6.690 -1.407 -11.859 1.00 98.81 741 LEU A CA 1
ATOM 5936 C C . LEU A 1 741 ? 5.533 -2.422 -11.805 1.00 98.81 741 LEU A C 1
ATOM 5938 O O . LEU A 1 741 ? 4.386 -1.996 -11.653 1.00 98.81 741 LEU A O 1
ATOM 5942 N N . GLN A 1 742 ? 5.785 -3.738 -11.897 1.00 98.75 742 GLN A N 1
ATOM 5943 C CA . GLN A 1 742 ? 4.729 -4.769 -11.835 1.00 98.75 742 GLN A CA 1
ATOM 5944 C C . GLN A 1 742 ? 3.818 -4.645 -10.598 1.00 98.75 742 GLN A C 1
ATOM 5946 O O . GLN A 1 742 ? 2.605 -4.769 -10.761 1.00 98.75 742 GLN A O 1
ATOM 5951 N N . PRO A 1 743 ? 4.321 -4.354 -9.379 1.00 98.75 743 PRO A N 1
ATOM 5952 C CA . PRO A 1 743 ? 3.461 -4.168 -8.206 1.00 98.75 743 PRO A CA 1
ATOM 5953 C C . PRO A 1 743 ? 2.502 -2.973 -8.323 1.00 98.75 743 PRO A C 1
ATOM 5955 O O . PRO A 1 743 ? 1.385 -3.012 -7.806 1.00 98.75 743 PRO A O 1
ATOM 5958 N N . PHE A 1 744 ? 2.911 -1.926 -9.041 1.00 98.75 744 PHE A N 1
ATOM 5959 C CA . PHE A 1 744 ? 2.171 -0.671 -9.181 1.00 98.75 744 PHE A CA 1
ATOM 5960 C C . PHE A 1 744 ? 1.152 -0.727 -10.327 1.00 98.75 744 PHE A C 1
ATOM 5962 O O . PHE A 1 744 ? 0.009 -0.301 -10.162 1.00 98.75 744 PHE A O 1
ATOM 5969 N N . MET A 1 745 ? 1.546 -1.306 -11.466 1.00 98.50 745 MET A N 1
ATOM 5970 C CA . MET A 1 745 ? 0.730 -1.436 -12.679 1.00 98.50 745 MET A CA 1
ATOM 5971 C C . MET A 1 745 ? 0.768 -2.876 -13.228 1.00 98.50 745 MET A C 1
ATOM 5973 O O . MET A 1 745 ? 1.435 -3.131 -14.240 1.00 98.50 745 MET A O 1
ATOM 5977 N N . PRO A 1 746 ? 0.091 -3.842 -12.577 1.00 98.31 746 PRO A N 1
ATOM 5978 C CA . PRO A 1 746 ? 0.238 -5.259 -12.909 1.00 98.31 746 PRO A CA 1
ATOM 5979 C C . PRO A 1 746 ? -0.098 -5.602 -14.364 1.00 98.31 746 PRO A C 1
ATOM 5981 O O . PRO A 1 746 ? 0.627 -6.358 -15.011 1.00 98.31 746 PRO A O 1
ATOM 5984 N N . GLN A 1 747 ? -1.178 -5.039 -14.908 1.00 97.56 747 GLN A N 1
ATOM 5985 C CA . GLN A 1 747 ? -1.650 -5.380 -16.251 1.00 97.56 747 GLN A CA 1
ATOM 5986 C C . GLN A 1 747 ? -0.810 -4.695 -17.334 1.00 97.56 747 GLN A C 1
ATOM 5988 O O . GLN A 1 747 ? -0.423 -5.324 -18.321 1.00 97.56 747 GLN A O 1
ATOM 5993 N N . ARG A 1 748 ? -0.481 -3.412 -17.151 1.00 97.12 748 ARG A N 1
ATOM 5994 C CA . ARG A 1 748 ? 0.300 -2.620 -18.109 1.00 97.12 748 ARG A CA 1
ATOM 5995 C C . ARG A 1 748 ? 1.737 -3.105 -18.180 1.00 97.12 748 ARG A C 1
ATOM 5997 O O . ARG A 1 748 ? 2.287 -3.176 -19.276 1.00 97.12 748 ARG A O 1
ATOM 6004 N N . MET A 1 749 ? 2.340 -3.469 -17.049 1.00 98.31 749 MET A N 1
ATOM 6005 C CA . MET A 1 749 ? 3.705 -3.993 -17.052 1.00 98.31 749 MET A CA 1
ATOM 6006 C C . MET A 1 749 ? 3.772 -5.415 -17.598 1.00 98.31 749 MET A C 1
ATOM 6008 O O . MET A 1 749 ? 4.709 -5.714 -18.335 1.00 98.31 749 MET A O 1
ATOM 6012 N N . LYS A 1 750 ? 2.748 -6.253 -17.369 1.00 97.69 750 LYS A N 1
ATOM 6013 C CA . LYS A 1 750 ? 2.624 -7.532 -18.081 1.00 97.69 750 LYS A CA 1
ATOM 6014 C C . LYS A 1 750 ? 2.590 -7.317 -19.597 1.00 97.69 750 LYS A C 1
ATOM 6016 O O . LYS A 1 750 ? 3.397 -7.911 -20.302 1.00 97.69 750 LYS A O 1
ATOM 6021 N N . ALA A 1 751 ? 1.721 -6.428 -20.084 1.00 96.50 751 ALA A N 1
ATOM 6022 C CA . ALA A 1 751 ? 1.615 -6.126 -21.513 1.00 96.50 751 ALA A CA 1
ATOM 6023 C C . ALA A 1 751 ? 2.927 -5.568 -22.098 1.00 96.50 751 ALA A C 1
ATOM 6025 O O . ALA A 1 751 ? 3.314 -5.928 -23.208 1.00 96.50 751 ALA A O 1
ATOM 6026 N N . ALA A 1 752 ? 3.644 -4.722 -21.349 1.00 96.75 752 ALA A N 1
ATOM 6027 C CA . ALA A 1 752 ? 4.960 -4.235 -21.752 1.00 96.75 752 ALA A CA 1
ATOM 6028 C C . ALA A 1 752 ? 5.985 -5.377 -21.860 1.00 96.75 752 ALA A C 1
ATOM 6030 O O . ALA A 1 752 ? 6.682 -5.473 -22.865 1.00 96.75 752 ALA A O 1
ATOM 6031 N N . LEU A 1 753 ? 6.068 -6.254 -20.855 1.00 97.69 753 LEU A N 1
ATOM 6032 C CA . LEU A 1 753 ? 7.003 -7.387 -20.832 1.00 97.69 753 LEU A CA 1
ATOM 6033 C C . LEU A 1 753 ? 6.684 -8.432 -21.911 1.00 97.69 753 LEU A C 1
ATOM 6035 O O . LEU A 1 753 ? 7.609 -8.974 -22.515 1.00 97.69 753 LEU A O 1
ATOM 6039 N N . ASP A 1 754 ? 5.400 -8.657 -22.202 1.00 95.94 754 ASP A N 1
ATOM 6040 C CA . ASP A 1 754 ? 4.939 -9.497 -23.314 1.00 95.94 754 ASP A CA 1
ATOM 6041 C C . ASP A 1 754 ? 5.379 -8.908 -24.666 1.00 95.94 754 ASP A C 1
ATOM 6043 O O . ASP A 1 754 ? 5.964 -9.612 -25.486 1.00 95.94 754 ASP A O 1
ATOM 6047 N N . LEU A 1 755 ? 5.181 -7.600 -24.875 1.00 93.69 755 LEU A N 1
ATOM 6048 C CA . LEU A 1 755 ? 5.610 -6.887 -26.086 1.00 93.69 755 LEU A CA 1
ATOM 6049 C C . LEU A 1 755 ? 7.129 -6.940 -26.297 1.00 93.69 755 LEU A C 1
ATOM 6051 O O . LEU A 1 755 ? 7.597 -6.960 -27.435 1.00 93.69 755 LEU A O 1
ATOM 6055 N N . MET A 1 756 ? 7.899 -6.952 -25.210 1.00 94.44 756 MET A N 1
ATOM 6056 C CA . MET A 1 756 ? 9.357 -7.075 -25.241 1.00 94.44 756 MET A CA 1
ATOM 6057 C C . MET A 1 756 ? 9.836 -8.529 -25.395 1.00 94.44 756 MET A C 1
ATOM 6059 O O . MET A 1 756 ? 11.042 -8.752 -25.458 1.00 94.44 756 MET A O 1
ATOM 6063 N N . GLU A 1 757 ? 8.927 -9.509 -25.462 1.00 95.12 757 GLU A N 1
ATOM 6064 C CA . GLU A 1 757 ? 9.221 -10.949 -25.497 1.00 95.12 757 GLU A CA 1
ATOM 6065 C C . GLU A 1 757 ? 10.111 -11.423 -24.329 1.00 95.12 757 GLU A C 1
ATOM 6067 O O . GLU A 1 757 ? 10.964 -12.296 -24.481 1.00 95.12 757 GLU A O 1
ATOM 6072 N N . VAL A 1 758 ? 9.926 -10.844 -23.139 1.00 97.12 758 VAL A N 1
ATOM 6073 C CA . VAL A 1 758 ? 10.622 -11.282 -21.918 1.00 97.12 758 VAL A CA 1
ATOM 6074 C C . VAL A 1 758 ? 9.919 -12.525 -21.388 1.00 97.12 758 VAL A C 1
ATOM 6076 O O . VAL A 1 758 ? 8.718 -12.480 -21.116 1.00 97.12 758 VAL A O 1
ATOM 6079 N N . ASN A 1 759 ? 10.629 -13.640 -21.218 1.00 96.75 759 ASN A N 1
ATOM 6080 C CA . ASN A 1 759 ? 10.021 -14.872 -20.706 1.00 96.75 759 ASN A CA 1
ATOM 6081 C C . ASN A 1 759 ? 9.422 -14.659 -19.302 1.00 96.75 759 ASN A C 1
ATOM 6083 O O . ASN A 1 759 ? 9.994 -13.921 -18.506 1.00 96.75 759 ASN A O 1
ATOM 6087 N N . GLU A 1 760 ? 8.293 -15.296 -18.973 1.00 95.56 760 GLU A N 1
ATOM 6088 C CA . GLU A 1 760 ? 7.657 -15.158 -17.651 1.00 95.56 760 GLU A CA 1
ATOM 6089 C C . GLU A 1 760 ? 8.593 -15.527 -16.492 1.00 95.56 760 GLU A C 1
ATOM 6091 O O . GLU A 1 760 ? 8.604 -14.832 -15.477 1.00 95.56 760 GLU A O 1
ATOM 6096 N N . SER A 1 761 ? 9.460 -16.532 -16.666 1.00 95.88 761 SER A N 1
ATOM 6097 C CA . SER A 1 761 ? 10.452 -16.923 -15.657 1.00 95.88 761 SER A CA 1
ATOM 6098 C C . SER A 1 761 ? 11.595 -15.912 -15.489 1.00 95.88 761 SER A C 1
ATOM 6100 O O . SER A 1 761 ? 12.500 -16.153 -14.697 1.00 95.88 761 SER A O 1
ATOM 6102 N N . ARG A 1 762 ? 11.597 -14.829 -16.279 1.00 97.12 762 ARG A N 1
ATOM 6103 C CA . ARG A 1 762 ? 12.631 -13.782 -16.339 1.00 97.12 762 ARG A CA 1
ATOM 6104 C C . ARG A 1 762 ? 12.083 -12.402 -15.959 1.00 97.12 762 ARG A C 1
ATOM 6106 O O . ARG A 1 762 ? 12.619 -11.369 -16.363 1.00 97.12 762 ARG A O 1
ATOM 6113 N N . ARG A 1 763 ? 10.967 -12.386 -15.222 1.00 97.56 763 ARG A N 1
ATOM 6114 C CA . ARG A 1 763 ? 10.258 -11.181 -14.749 1.00 97.56 763 ARG A CA 1
ATOM 6115 C C . ARG A 1 763 ? 10.336 -11.021 -13.228 1.00 97.56 763 ARG A C 1
ATOM 6117 O O . ARG A 1 763 ? 9.472 -10.376 -12.636 1.00 97.56 763 ARG A O 1
ATOM 6124 N N . THR A 1 764 ? 11.330 -11.636 -12.592 1.00 97.44 764 THR A N 1
ATOM 6125 C CA . THR A 1 764 ? 11.495 -11.637 -11.132 1.00 97.44 764 THR A CA 1
ATOM 6126 C C . THR A 1 764 ? 12.336 -10.453 -10.655 1.00 97.44 764 THR A C 1
ATOM 6128 O O . THR A 1 764 ? 12.972 -9.762 -11.452 1.00 97.44 764 THR A O 1
ATOM 6131 N N . PHE A 1 765 ? 12.385 -10.224 -9.341 1.00 97.75 765 PHE A N 1
ATOM 6132 C CA . PHE A 1 765 ? 13.257 -9.205 -8.753 1.00 97.75 765 PHE A CA 1
ATOM 6133 C C . PHE A 1 765 ? 14.748 -9.408 -9.079 1.00 97.75 765 PHE A C 1
ATOM 6135 O O . PHE A 1 765 ? 15.483 -8.434 -9.251 1.00 97.75 765 PHE A O 1
ATOM 6142 N N . ASP A 1 766 ? 15.202 -10.655 -9.216 1.00 96.81 766 ASP A N 1
ATOM 6143 C CA . ASP A 1 766 ? 16.591 -10.961 -9.581 1.00 96.81 766 ASP A CA 1
ATOM 6144 C C . ASP A 1 766 ? 16.887 -10.684 -11.056 1.00 96.81 766 ASP A C 1
ATOM 6146 O O . ASP A 1 766 ? 18.018 -10.358 -11.415 1.00 96.81 766 ASP A O 1
ATOM 6150 N N . ASP A 1 767 ? 15.858 -10.702 -11.903 1.00 97.50 767 ASP A N 1
ATOM 6151 C CA . ASP A 1 767 ? 15.981 -10.298 -13.299 1.00 97.50 767 ASP A CA 1
ATOM 6152 C C . ASP A 1 767 ? 15.976 -8.772 -13.470 1.00 97.50 767 ASP A C 1
ATOM 6154 O O . ASP A 1 767 ? 16.378 -8.279 -14.525 1.00 97.50 767 ASP A O 1
ATOM 6158 N N . ALA A 1 768 ? 15.577 -7.992 -12.460 1.00 97.56 768 ALA A N 1
ATOM 6159 C CA . ALA A 1 768 ? 15.600 -6.524 -12.484 1.00 97.56 768 ALA A CA 1
ATOM 6160 C C . ALA A 1 768 ? 17.019 -5.932 -12.324 1.00 97.56 768 ALA A C 1
ATOM 6162 O O . ALA A 1 768 ? 17.214 -4.914 -11.661 1.00 97.56 768 ALA A O 1
ATOM 6163 N N . VAL A 1 769 ? 18.017 -6.583 -12.919 1.00 95.81 769 VAL A N 1
ATOM 6164 C CA . VAL A 1 769 ? 19.428 -6.194 -12.920 1.00 95.81 769 VAL A CA 1
ATOM 6165 C C . VAL A 1 769 ? 19.898 -6.024 -14.362 1.00 95.81 769 VAL A C 1
ATOM 6167 O O . VAL A 1 769 ? 19.450 -6.733 -15.269 1.00 95.81 769 VAL A O 1
ATOM 6170 N N . PHE A 1 770 ? 20.800 -5.068 -14.574 1.00 96.25 770 PHE A N 1
ATOM 6171 C CA . PHE A 1 770 ? 21.382 -4.801 -15.883 1.00 96.25 770 PHE A CA 1
ATOM 6172 C C . PHE A 1 770 ? 22.120 -6.018 -16.441 1.00 96.25 770 PHE A C 1
ATOM 6174 O O . PHE A 1 770 ? 22.973 -6.594 -15.767 1.00 96.25 770 PHE A O 1
ATOM 6181 N N . GLY A 1 771 ? 21.787 -6.412 -17.669 1.00 94.25 771 GLY A N 1
ATOM 6182 C CA . GLY A 1 771 ? 22.360 -7.588 -18.318 1.00 94.25 771 GLY A CA 1
ATOM 6183 C C . GLY A 1 771 ? 21.982 -8.912 -17.651 1.00 94.25 771 GLY A C 1
ATOM 6184 O O . GLY A 1 771 ? 22.664 -9.911 -17.863 1.00 94.25 771 GLY A O 1
ATOM 6185 N N . ALA A 1 772 ? 20.916 -8.954 -16.843 1.00 95.19 772 ALA A N 1
ATOM 6186 C CA . ALA A 1 772 ? 20.457 -10.206 -16.248 1.00 95.19 772 ALA A CA 1
ATOM 6187 C C . ALA A 1 772 ? 19.888 -11.166 -17.293 1.00 95.19 772 ALA A C 1
ATOM 6189 O O . ALA A 1 772 ? 19.997 -12.375 -17.107 1.00 95.19 772 ALA A O 1
ATOM 6190 N N . ASP A 1 773 ? 19.305 -10.648 -18.382 1.00 95.31 773 ASP A N 1
ATOM 6191 C CA . ASP A 1 773 ? 18.698 -11.424 -19.461 1.00 95.31 773 ASP A CA 1
ATOM 6192 C C . ASP A 1 773 ? 19.190 -10.997 -20.847 1.00 95.31 773 ASP A C 1
ATOM 6194 O O . ASP A 1 773 ? 19.320 -9.816 -21.142 1.00 95.31 773 ASP A O 1
ATOM 6198 N N . PHE A 1 774 ? 19.440 -11.986 -21.708 1.00 95.44 774 PHE A N 1
ATOM 6199 C CA . PHE A 1 774 ? 19.898 -11.801 -23.088 1.00 95.44 774 PHE A CA 1
ATOM 6200 C C . PHE A 1 774 ? 19.066 -12.615 -24.090 1.00 95.44 774 PHE A C 1
ATOM 6202 O O . PHE A 1 774 ? 19.546 -12.981 -25.165 1.00 95.44 774 PHE A O 1
ATOM 6209 N N . THR A 1 775 ? 17.841 -12.982 -23.711 1.00 93.81 775 THR A N 1
ATOM 6210 C CA . THR A 1 775 ? 16.958 -13.835 -24.524 1.00 93.81 775 THR A CA 1
ATOM 6211 C C . THR A 1 775 ? 15.729 -13.109 -25.073 1.00 93.81 775 THR A C 1
ATOM 6213 O O . THR A 1 775 ? 15.012 -13.677 -25.894 1.00 93.81 775 THR A O 1
ATOM 6216 N N . TYR A 1 776 ? 15.520 -11.853 -24.672 1.00 94.19 776 TYR A N 1
ATOM 6217 C CA . TYR A 1 776 ? 14.350 -11.048 -25.014 1.00 94.19 776 TYR A CA 1
ATOM 6218 C C . TYR A 1 776 ? 14.545 -10.183 -26.274 1.00 94.19 776 TYR A C 1
ATOM 6220 O O . TYR A 1 776 ? 15.609 -10.148 -26.900 1.00 94.19 776 TYR A O 1
ATOM 6228 N N . GLY A 1 777 ? 13.489 -9.446 -26.616 1.00 90.12 777 GLY A N 1
ATOM 6229 C CA . GLY A 1 777 ? 13.436 -8.446 -27.675 1.00 90.12 777 GLY A CA 1
ATOM 6230 C C . GLY A 1 777 ? 12.801 -9.026 -28.932 1.00 90.12 777 GLY A C 1
ATOM 6231 O O . GLY A 1 777 ? 13.242 -10.088 -29.365 1.00 90.12 777 GLY A O 1
ATOM 6232 N N . PRO A 1 778 ? 11.797 -8.378 -29.545 1.00 82.88 778 PRO A N 1
ATOM 6233 C CA . PRO A 1 778 ? 11.217 -8.840 -30.796 1.00 82.88 778 PRO A CA 1
ATOM 6234 C C . PRO A 1 778 ? 12.266 -8.780 -31.919 1.00 82.88 778 PRO A C 1
ATOM 6236 O O . PRO A 1 778 ? 13.171 -7.934 -31.880 1.00 82.88 778 PRO A O 1
ATOM 6239 N N . PRO A 1 779 ? 12.188 -9.675 -32.919 1.00 71.44 779 PRO A N 1
ATOM 6240 C CA . PRO A 1 779 ? 13.045 -9.586 -34.094 1.00 71.44 779 PRO A CA 1
ATOM 6241 C C . PRO A 1 779 ? 12.746 -8.300 -34.878 1.00 71.44 779 PRO A C 1
ATOM 6243 O O . PRO A 1 779 ? 11.648 -7.745 -34.785 1.00 71.44 779 PRO A O 1
ATOM 6246 N N . ALA A 1 780 ? 13.707 -7.852 -35.690 1.00 73.69 780 ALA A N 1
ATOM 6247 C CA . ALA A 1 780 ? 13.494 -6.734 -36.603 1.00 73.69 780 ALA A CA 1
ATOM 6248 C C . ALA A 1 780 ? 12.202 -6.920 -37.419 1.00 73.69 780 ALA A C 1
ATOM 6250 O O . ALA A 1 780 ? 11.971 -7.971 -38.027 1.00 73.69 780 ALA A O 1
ATOM 6251 N N . LEU A 1 781 ? 11.358 -5.886 -37.442 1.00 71.31 781 LEU A N 1
ATOM 6252 C CA . LEU A 1 781 ? 10.146 -5.897 -38.255 1.00 71.31 781 LEU A CA 1
ATOM 6253 C C . LEU A 1 781 ? 10.535 -6.012 -39.732 1.00 71.31 781 LEU A C 1
ATOM 6255 O O . LEU A 1 781 ? 11.278 -5.177 -40.250 1.00 71.31 781 LEU A O 1
ATOM 6259 N N . GLY A 1 782 ? 10.003 -7.028 -40.415 1.00 67.00 782 GLY A N 1
ATOM 6260 C CA . GLY A 1 782 ? 10.179 -7.171 -41.858 1.00 67.00 782 GLY A CA 1
ATOM 6261 C C . GLY A 1 782 ? 9.678 -5.930 -42.617 1.00 67.00 782 GLY A C 1
ATOM 6262 O O . GLY A 1 782 ? 8.797 -5.220 -42.118 1.00 67.00 782 GLY A O 1
ATOM 6263 N N . PRO A 1 783 ? 10.195 -5.657 -43.829 1.00 65.12 783 PRO A N 1
ATOM 6264 C CA . PRO A 1 783 ? 9.831 -4.466 -44.605 1.00 65.12 783 PRO A CA 1
ATOM 6265 C C . PRO A 1 783 ? 8.309 -4.332 -44.805 1.00 65.12 783 PRO A C 1
ATOM 6267 O O . PRO A 1 783 ? 7.762 -3.237 -44.635 1.00 65.12 783 PRO A O 1
ATOM 6270 N N . ASP A 1 784 ? 7.624 -5.461 -45.016 1.00 65.31 784 ASP A N 1
ATOM 6271 C CA . ASP A 1 784 ? 6.174 -5.546 -45.240 1.00 65.31 784 ASP A CA 1
ATOM 6272 C C . ASP A 1 784 ? 5.345 -5.739 -43.957 1.00 65.31 784 ASP A C 1
ATOM 6274 O O . ASP A 1 784 ? 4.112 -5.730 -43.995 1.00 65.31 784 ASP A O 1
ATOM 6278 N N . ALA A 1 785 ? 5.990 -5.887 -42.794 1.00 63.97 785 ALA A N 1
ATOM 6279 C CA . ALA A 1 785 ? 5.284 -6.040 -41.529 1.00 63.97 785 ALA A CA 1
ATOM 6280 C C . ALA A 1 785 ? 4.588 -4.721 -41.149 1.00 63.97 785 ALA A C 1
ATOM 6282 O O . ALA A 1 785 ? 5.207 -3.647 -41.058 1.00 63.97 785 ALA A O 1
ATOM 6283 N N . LYS A 1 786 ? 3.273 -4.791 -40.909 1.00 57.91 786 LYS A N 1
ATOM 6284 C CA . LYS A 1 786 ? 2.537 -3.704 -40.257 1.00 57.91 786 LYS A CA 1
ATOM 6285 C C . LYS A 1 786 ? 2.956 -3.676 -38.790 1.00 57.91 786 LYS A C 1
ATOM 6287 O O . LYS A 1 786 ? 2.893 -4.699 -38.114 1.00 57.91 786 LYS A O 1
ATOM 6292 N N . ALA A 1 787 ? 3.389 -2.514 -38.302 1.00 57.78 787 ALA A N 1
ATOM 6293 C CA . ALA A 1 787 ? 3.630 -2.344 -36.875 1.00 57.78 787 ALA A CA 1
ATOM 6294 C C . ALA A 1 787 ? 2.318 -2.626 -36.125 1.00 57.78 787 ALA A C 1
ATOM 6296 O O . ALA A 1 787 ? 1.268 -2.113 -36.518 1.00 57.78 787 ALA A O 1
ATOM 6297 N N . SER A 1 788 ? 2.370 -3.459 -35.081 1.00 60.81 788 SER A N 1
ATOM 6298 C CA . SER A 1 788 ? 1.206 -3.727 -34.228 1.00 60.81 788 SER A CA 1
ATOM 6299 C C . SER A 1 788 ? 0.624 -2.401 -33.720 1.00 60.81 788 SER A C 1
ATOM 6301 O O . SER A 1 788 ? 1.368 -1.544 -33.233 1.00 60.81 788 SER A O 1
ATOM 6303 N N . THR A 1 789 ? -0.697 -2.236 -33.810 1.00 64.44 789 THR A N 1
ATOM 6304 C CA . THR A 1 789 ? -1.429 -1.057 -33.311 1.00 64.44 789 THR A CA 1
ATOM 6305 C C . THR A 1 789 ? -1.575 -1.044 -31.789 1.00 64.44 789 THR A C 1
ATOM 6307 O O . THR A 1 789 ? -2.061 -0.071 -31.223 1.00 64.44 789 THR A O 1
ATOM 6310 N N . GLU A 1 790 ? -1.168 -2.118 -31.116 1.00 71.19 790 GLU A N 1
ATOM 6311 C CA . GLU A 1 790 ? -1.362 -2.304 -29.682 1.00 71.19 790 GLU A CA 1
ATOM 6312 C C . GLU A 1 790 ? -0.405 -1.422 -28.872 1.00 71.19 790 GLU A C 1
ATOM 6314 O O . GLU A 1 790 ? 0.813 -1.548 -28.957 1.00 71.19 790 GLU A O 1
ATOM 6319 N N . VAL A 1 791 ? -0.926 -0.485 -28.095 1.00 85.31 791 VAL A N 1
ATOM 6320 C CA . VAL A 1 791 ? -0.111 0.436 -27.293 1.00 85.31 791 VAL A CA 1
ATOM 6321 C C . VAL A 1 791 ? -0.247 0.085 -25.820 1.00 85.31 791 VAL A C 1
ATOM 6323 O O . VAL A 1 791 ? -1.354 -0.115 -25.329 1.00 85.31 791 VAL A O 1
ATOM 6326 N N . VAL A 1 792 ? 0.883 0.039 -25.105 1.00 92.31 792 VAL A N 1
ATOM 6327 C CA . VAL A 1 792 ? 0.895 -0.261 -23.662 1.00 92.31 792 VAL A CA 1
ATOM 6328 C C . VAL A 1 792 ? 0.042 0.757 -22.905 1.00 92.31 792 VAL A C 1
ATOM 6330 O O . VAL A 1 792 ? -0.768 0.377 -22.065 1.00 92.31 792 VAL A O 1
ATOM 6333 N N . PHE A 1 793 ? 0.166 2.036 -23.266 1.00 94.44 793 PHE A N 1
ATOM 6334 C CA . PHE A 1 793 ? -0.605 3.149 -22.717 1.00 94.44 793 PHE A CA 1
ATOM 6335 C C . PHE A 1 793 ? -1.429 3.808 -23.840 1.00 94.44 793 PHE A C 1
ATOM 6337 O O . PHE A 1 793 ? -0.882 4.623 -24.591 1.00 94.44 793 PHE A O 1
ATOM 6344 N N . PRO A 1 794 ? -2.704 3.411 -24.030 1.00 91.00 794 PRO A N 1
ATOM 6345 C CA . PRO A 1 794 ? -3.584 4.019 -25.029 1.00 91.00 794 PRO A CA 1
ATOM 6346 C C . PRO A 1 794 ? -3.899 5.485 -24.711 1.00 91.00 794 PRO A C 1
ATOM 6348 O O . PRO A 1 794 ? -3.527 6.008 -23.669 1.00 91.00 794 PRO A O 1
ATOM 6351 N N . MET A 1 795 ? -4.575 6.195 -25.618 1.00 87.81 795 MET A N 1
ATOM 6352 C CA . MET A 1 795 ? -5.154 7.481 -25.216 1.00 87.81 795 MET A CA 1
ATOM 6353 C C . MET A 1 795 ? -6.155 7.223 -24.093 1.00 87.81 795 MET A C 1
ATOM 6355 O O . MET A 1 795 ? -6.952 6.288 -24.194 1.00 87.81 795 MET A O 1
ATOM 6359 N N . LEU A 1 796 ? -6.114 8.048 -23.045 1.00 84.75 796 LEU A N 1
ATOM 6360 C CA . LEU A 1 796 ? -7.233 8.116 -22.115 1.00 84.75 796 LEU A CA 1
ATOM 6361 C C . LEU A 1 796 ? -8.488 8.432 -22.924 1.00 84.75 796 LEU A C 1
ATOM 6363 O O . LEU A 1 796 ? -8.418 9.155 -23.923 1.00 84.75 796 LEU A O 1
ATOM 6367 N N . LEU A 1 797 ? -9.620 7.879 -22.506 1.00 69.12 797 LEU A N 1
ATOM 6368 C CA . LEU A 1 797 ? -10.912 8.224 -23.076 1.00 69.12 797 LEU A CA 1
ATOM 6369 C C . LEU A 1 797 ? -11.184 9.696 -22.724 1.00 69.12 797 LEU A C 1
ATOM 6371 O O . LEU A 1 797 ? -11.716 10.011 -21.664 1.00 69.12 797 LEU A O 1
ATOM 6375 N N . SER A 1 798 ? -10.715 10.623 -23.562 1.00 49.94 798 SER A N 1
ATOM 6376 C CA . SER A 1 798 ? -10.926 12.049 -23.351 1.00 49.94 798 SER A CA 1
ATOM 6377 C C . SER A 1 798 ? -12.371 12.392 -23.700 1.00 49.94 798 SER A C 1
ATOM 6379 O O . SER A 1 798 ? -12.753 12.270 -24.860 1.00 49.94 798 SER A O 1
ATOM 6381 N N . VAL A 1 799 ? -13.124 12.837 -22.693 1.00 42.47 799 VAL A N 1
ATOM 6382 C CA . VAL A 1 799 ? -14.238 13.800 -22.772 1.00 42.47 799 VAL A CA 1
ATOM 6383 C C . VAL A 1 799 ? -15.099 13.693 -24.043 1.00 42.47 799 VAL A C 1
ATOM 6385 O O . VAL A 1 799 ? -14.990 14.514 -24.954 1.00 42.47 799 VAL A O 1
ATOM 6388 N N . HIS A 1 800 ? -15.988 12.703 -24.081 1.00 33.97 800 HIS A N 1
ATOM 6389 C CA . HIS A 1 800 ? -17.291 12.873 -24.723 1.00 33.97 800 HIS A CA 1
ATOM 6390 C C . HIS A 1 800 ? -18.362 12.919 -23.645 1.00 33.97 800 HIS A C 1
ATOM 6392 O O . HIS A 1 800 ? -18.258 12.105 -22.697 1.00 33.97 800 HIS A O 1
#

Radius of gyration: 36.27 Å; chains: 1; bounding box: 87×106×89 Å

Foldseek 3Di:
DDDDDDDDDDDDDDDDDDDDDDDDDDDDDDDDPPDDDDDPVVVVVVVVVVVVVVVVCCVPPVPPPDDDDDDPPPDPVPDDLVVVQVVLVVCVVVVNDPDDDNDSVVVVVCVVVVPPDDDDDDDDDDDDDDDDDDDDDDDPPVVVVVVVVVVVVVVVVVVVVVVPDDDDDDDDDDDDDDDDDDDDDDPVVVVVVVVVVVVVVVVVVVPPDDDDDDDDDDDDDDDDDDDDDDDDDDDPPCPVVPPCLAAQAEEEEFAAEQAAQDQDFVQLVLLLLLRLLLQVVCVLQPRVRHAYEYEHQQFDQRLVVRCVVVVHDSVVSRVVSRVSVVVSCVLLVRPHPDHDYLPDVLLLVQLQVLLVLCVVLVQKDKDKDKAWAFPVVRDGDHPVQKDWDQDPVPRDIFIAGNVPRGGTDIDIDIFIWGNLQVCLVVLLVVCVVQQLQEPPNVVSVVLNVVSVVTDDIGGFWDACVSTVGARAHVPDNRIHGDSLSSSLCSQVSVQVPPPDDPPPSNRNPDHQEYEYEPVCCCSLSRVSVSSCVSVVHDHHSHYQYFYAEDEPPHGADSVVVRTHDVSVVCVQLNSLLSLLCSLAQGGRPYYGYDDPVSSVVCCCVQPCVQLQVLLCVQFLDLLDFLLVLLVLCVPDPCLVVQLQDPFDPDPDPLVRVLSVLSNVLQVLLQCLLVQLVVCVSSSRSNSSLVSLSVSSVSLVCSCVSLVLSVQCPDPDPVSVNSSSSNSNSSLLSSLLSLLSCCSSRVPLSVVSCVSFAPDPVCSHSQNSHRSSDSRTGDGNADPPHDRDPDTSRDDRPPDD

Organism: NCBI:txid254056